Protein AF-0000000082277336 (afdb_homodimer)

Radius of gyration: 28.61 Å; Cα contacts (8 Å, |Δi|>4): 2027; chains: 2; bounding box: 59×91×63 Å

Organism: NCBI:txid303405

pLDDT: mean 93.76, std 9.41, range [44.34, 98.94]

Sequence (794 aa):
MESSSIPPPPMDDPTIADPLSCPPLKWGILGCGRVSHDFCQALKHLPTQKVVACSARSADSAQAFATKHNISNFYGSYDDMLQNEEVEIVYVGNVHSLRRSTGEMCLKANKHVLLEKPFACSVEDAEYLIGLAKERNLFLMEGMWTRFFPAVQKSRDICSEKLLGEIATVYSDFNFCASDSDEYPSSFLYQRKLGGGANLLVGPYPMAAASMYFGGRAPDRIQAVGQVDQEVGVELQVAAVLSYPATGTEKPILGSSGMVYPKLPGTGVAALSYGMLCETPEETVVVGSKGRMKIEGPGHCPTKLNVELKAEGRGQVGKTLKFDYPLPKDTPEIVEAGGFVYPNSAGFCYEAAAVARCIAAGKKEAPQFTLEETKLNLKIIEQVRDQLGVKPIWEEDMESSSIPPPPMDDPTIADPLSCPPLKWGILGCGRVSHDFCQALKHLPTQKVVACSARSADSAQAFATKHNISNFYGSYDDMLQNEEVEIVYVGNVHSLRRSTGEMCLKANKHVLLEKPFACSVEDAEYLIGLAKERNLFLMEGMWTRFFPAVQKSRDICSEKLLGEIATVYSDFNFCASDSDEYPSSFLYQRKLGGGANLLVGPYPMAAASMYFGGRAPDRIQAVGQVDQEVGVELQVAAVLSYPATGTEKPILGSSGMVYPKLPGTGVAALSYGMLCETPEETVVVGSKGRMKIEGPGHCPTKLNVELKAEGRGQVGKTLKFDYPLPKDTPEIVEAGGFVYPNSAGFCYEAAAVARCIAAGKKEAPQFTLEETKLNLKIIEQVRDQLGVKPIWEED

Nearest PDB structures (foldseek):
  2o48-assembly1_X  TM=9.467E-01  e=9.988E-37  Macaca fascicularis
  5yab-assembly1_A  TM=7.991E-01  e=8.596E-25  Paracoccus laeviglucosivorans
  4gqa-assembly2_D  TM=7.932E-01  e=2.314E-23  Klebsiella pneumoniae 342
  4gqa-assembly2_C-3  TM=7.793E-01  e=5.351E-23  Klebsiella pneumoniae 342
  4koa-assembly1_A-2  TM=8.608E-01  e=3.986E-21  Sinorhizobium meliloti 1021

Solvent-accessible surface area (backbone atoms only — not comparable to full-atom values): 39778 Å² total; per-residue (Å²): 104,70,65,48,63,71,58,54,48,36,84,83,46,66,87,41,62,53,52,63,65,42,57,70,45,35,30,23,38,38,29,78,41,69,65,34,49,24,43,55,43,11,38,71,77,29,88,47,48,43,61,55,33,33,14,20,89,34,48,66,59,11,44,54,50,20,62,60,66,70,30,84,35,60,22,43,32,65,68,64,46,55,65,41,80,73,45,49,30,34,41,38,44,57,61,42,59,48,31,52,62,52,51,47,53,40,44,75,55,71,24,25,39,38,31,35,62,48,58,40,86,40,48,68,50,40,51,50,51,56,50,51,26,58,75,67,72,34,34,46,38,60,43,58,45,40,54,44,30,48,36,46,46,48,51,50,49,42,56,74,67,40,64,27,46,53,47,35,39,34,37,22,34,31,31,36,45,45,64,60,79,42,50,53,65,79,29,60,62,41,28,31,64,44,42,24,16,25,60,47,69,38,33,57,56,30,47,50,52,47,28,58,76,57,73,62,51,77,57,82,44,80,36,55,39,58,44,64,40,78,88,50,47,24,41,40,37,38,17,35,27,35,19,31,65,51,77,53,85,55,64,64,42,73,39,96,87,67,42,32,33,85,44,53,50,64,23,31,32,26,33,28,38,28,21,38,57,19,52,52,71,16,35,34,38,42,24,8,58,32,14,32,34,34,38,35,58,50,41,67,52,36,36,34,30,40,35,43,30,48,32,85,54,82,93,31,75,57,49,53,36,38,35,44,42,80,75,79,79,79,48,72,68,33,55,74,57,65,50,61,84,55,83,60,36,59,48,40,29,32,36,51,20,47,50,31,43,29,52,75,71,67,38,48,49,44,79,68,56,36,69,67,50,53,47,50,46,38,47,52,44,51,51,43,37,56,69,65,67,44,71,58,54,87,53,81,133,105,70,65,47,63,68,57,53,46,36,85,82,47,67,86,41,62,53,52,63,67,43,58,70,45,36,30,23,37,37,28,78,41,70,67,35,49,24,44,56,43,11,39,71,79,30,88,45,47,43,62,55,32,32,16,19,89,35,46,66,59,11,44,53,51,20,63,60,67,69,30,83,34,58,22,45,33,65,69,64,48,56,65,40,81,73,44,49,31,33,42,39,42,57,61,41,59,46,32,51,62,52,51,46,53,40,44,75,55,71,26,26,38,39,30,35,62,49,59,39,86,41,50,67,50,42,51,49,53,53,50,51,26,59,75,68,72,33,34,48,37,59,44,58,45,41,53,44,28,48,36,47,46,47,52,51,52,42,56,74,68,40,62,27,47,52,48,35,39,34,38,22,35,33,30,36,46,44,64,60,80,40,51,54,66,79,30,60,61,42,28,31,65,46,42,24,18,23,61,48,68,38,32,57,55,29,49,50,52,47,30,58,76,57,73,61,51,77,55,83,44,78,36,54,39,57,45,66,40,78,88,49,48,24,40,40,38,38,19,34,26,35,19,32,66,50,78,55,85,56,65,62,42,72,38,95,86,66,42,32,33,84,45,55,49,64,24,32,33,26,35,29,38,27,22,37,57,19,53,53,73,17,34,34,39,42,25,7,57,33,15,31,34,34,38,36,59,51,41,67,52,34,36,33,31,41,35,42,29,50,32,86,53,81,93,31,76,57,49,55,36,38,34,45,42,79,75,80,78,80,49,71,68,33,55,74,55,66,51,65,84,56,83,59,36,58,52,40,28,33,35,52,19,48,50,30,42,29,50,75,71,66,38,47,50,44,79,66,58,36,68,67,51,53,46,50,45,39,46,52,44,50,51,42,36,57,69,65,66,44,71,58,54,89,55,80,133

Structure (mmCIF, N/CA/C/O backbone):
data_AF-0000000082277336-model_v1
#
loop_
_entity.id
_entity.type
_entity.pdbx_description
1 polymer 'D-xylose 1-dehydrogenase (NADP(+), D-xylono-1,5-lactone-forming)'
#
loop_
_atom_site.group_PDB
_atom_site.id
_atom_site.type_symbol
_atom_site.label_atom_id
_atom_site.label_alt_id
_atom_site.label_comp_id
_atom_site.label_asym_id
_atom_site.label_entity_id
_atom_site.label_seq_id
_atom_site.pdbx_PDB_ins_code
_atom_site.Cartn_x
_atom_site.Cartn_y
_atom_site.Cartn_z
_atom_site.occupancy
_atom_site.B_iso_or_equiv
_atom_site.auth_seq_id
_atom_site.auth_comp_id
_atom_site.auth_asym_id
_atom_site.auth_atom_id
_atom_site.pdbx_PDB_model_num
ATOM 1 N N . MET A 1 1 ? 8.539 8.305 -24.859 1 44.56 1 MET A N 1
ATOM 2 C CA . MET A 1 1 ? 8.078 7.152 -24.094 1 44.56 1 MET A CA 1
ATOM 3 C C . MET A 1 1 ? 8.43 5.852 -24.812 1 44.56 1 MET A C 1
ATOM 5 O O . MET A 1 1 ? 8.023 5.637 -25.953 1 44.56 1 MET A O 1
ATOM 9 N N . GLU A 1 2 ? 9.562 5.281 -24.641 1 55.94 2 GLU A N 1
ATOM 10 C CA . GLU A 1 2 ? 9.875 4.066 -25.391 1 55.94 2 GLU A CA 1
ATOM 11 C C . GLU A 1 2 ? 8.945 2.924 -25 1 55.94 2 GLU A C 1
ATOM 13 O O . GLU A 1 2 ? 8.789 2.617 -23.812 1 55.94 2 GLU A O 1
ATOM 18 N N . SER A 1 3 ? 7.805 2.789 -25.781 1 64.31 3 SER A N 1
ATOM 19 C CA . SER A 1 3 ? 6.871 1.68 -25.594 1 64.31 3 SER A CA 1
ATOM 20 C C . SER A 1 3 ? 7.32 0.45 -26.375 1 64.31 3 SER A C 1
ATOM 22 O O . SER A 1 3 ? 7.887 0.573 -27.469 1 64.31 3 SER A O 1
ATOM 24 N N . SER A 1 4 ? 7.738 -0.644 -25.641 1 76.25 4 SER A N 1
ATOM 25 C CA . SER A 1 4 ? 7.996 -1.874 -26.375 1 76.25 4 SER A CA 1
ATOM 26 C C . SER A 1 4 ? 6.922 -2.922 -26.094 1 76.25 4 SER A C 1
ATOM 28 O O . SER A 1 4 ? 6.453 -3.051 -24.969 1 76.25 4 SER A O 1
ATOM 30 N N . SER A 1 5 ? 6.426 -3.51 -27.141 1 82.12 5 SER A N 1
ATOM 31 C CA . SER A 1 5 ? 5.5 -4.633 -27.031 1 82.12 5 SER A CA 1
ATOM 32 C C . SER A 1 5 ? 6.203 -5.957 -27.312 1 82.12 5 SER A C 1
ATOM 34 O O . SER A 1 5 ? 5.562 -7.008 -27.359 1 82.12 5 SER A O 1
ATOM 36 N N . ILE A 1 6 ? 7.473 -5.832 -27.453 1 89.75 6 ILE A N 1
ATOM 37 C CA . ILE A 1 6 ? 8.242 -7.055 -27.641 1 89.75 6 ILE A CA 1
ATOM 38 C C . ILE A 1 6 ? 8.656 -7.629 -26.297 1 89.75 6 ILE A C 1
ATOM 40 O O . ILE A 1 6 ? 9.375 -6.973 -25.531 1 89.75 6 ILE A O 1
ATOM 44 N N . PRO A 1 7 ? 8.242 -8.836 -26.031 1 94.94 7 PRO A N 1
ATOM 45 C CA . PRO A 1 7 ? 8.617 -9.43 -24.75 1 94.94 7 PRO A CA 1
ATOM 46 C C . PRO A 1 7 ? 10.125 -9.609 -24.594 1 94.94 7 PRO A C 1
ATOM 48 O O . PRO A 1 7 ? 10.82 -9.883 -25.578 1 94.94 7 PRO A O 1
ATOM 51 N N . PRO A 1 8 ? 10.648 -9.406 -23.406 1 95.5 8 PRO A N 1
ATOM 52 C CA . PRO A 1 8 ? 12.047 -9.75 -23.172 1 95.5 8 PRO A CA 1
ATOM 53 C C . PRO A 1 8 ? 12.305 -11.258 -23.203 1 95.5 8 PRO A C 1
ATOM 55 O O . PRO A 1 8 ? 11.367 -12.047 -23.031 1 95.5 8 PRO A O 1
ATOM 58 N N . PRO A 1 9 ? 13.602 -11.594 -23.469 1 95.56 9 PRO A N 1
ATOM 59 C CA . PRO A 1 9 ? 13.922 -13.016 -23.344 1 95.56 9 PRO A CA 1
ATOM 60 C C . PRO A 1 9 ? 13.617 -13.555 -21.938 1 95.56 9 PRO A C 1
ATOM 62 O O . PRO A 1 9 ? 13.844 -12.859 -20.953 1 95.56 9 PRO A O 1
ATOM 65 N N . PRO A 1 10 ? 13.07 -14.75 -21.891 1 96.62 10 PRO A N 1
ATOM 66 C CA . PRO A 1 10 ? 12.781 -15.297 -20.562 1 96.62 10 PRO A CA 1
ATOM 67 C C . PRO A 1 10 ? 14.047 -15.633 -19.781 1 96.62 10 PRO A C 1
ATOM 69 O O . PRO A 1 10 ? 15.062 -16.016 -20.375 1 96.62 10 PRO A O 1
ATOM 72 N N . MET A 1 11 ? 13.961 -15.594 -18.516 1 96.12 11 MET A N 1
ATOM 73 C CA . MET A 1 11 ? 15.078 -15.805 -17.594 1 96.12 11 MET A CA 1
ATOM 74 C C . MET A 1 11 ? 15.625 -17.219 -17.719 1 96.12 11 MET A C 1
ATOM 76 O O . MET A 1 11 ? 16.828 -17.438 -17.562 1 96.12 11 MET A O 1
ATOM 80 N N . ASP A 1 12 ? 14.789 -18.188 -17.984 1 97.25 12 ASP A N 1
ATOM 81 C CA . ASP A 1 12 ? 15.18 -19.594 -18.016 1 97.25 12 ASP A CA 1
ATOM 82 C C . ASP A 1 12 ? 15.977 -19.922 -19.266 1 97.25 12 ASP A C 1
ATOM 84 O O . ASP A 1 12 ? 16.703 -20.922 -19.312 1 97.25 12 ASP A O 1
ATOM 88 N N . ASP A 1 13 ? 15.812 -19.109 -20.344 1 96.75 13 ASP A N 1
ATOM 89 C CA . ASP A 1 13 ? 16.578 -19.234 -21.578 1 96.75 13 ASP A CA 1
ATOM 90 C C . ASP A 1 13 ? 16.734 -17.891 -22.281 1 96.75 13 ASP A C 1
ATOM 92 O O . ASP A 1 13 ? 16 -17.578 -23.219 1 96.75 13 ASP A O 1
ATOM 96 N N . PRO A 1 14 ? 17.766 -17.219 -21.938 1 94.5 14 PRO A N 1
ATOM 97 C CA . PRO A 1 14 ? 17.938 -15.859 -22.469 1 94.5 14 PRO A CA 1
ATOM 98 C C . PRO A 1 14 ? 18.312 -15.844 -23.953 1 94.5 14 PRO A C 1
ATOM 100 O O . PRO A 1 14 ? 18.359 -14.781 -24.562 1 94.5 14 PRO A O 1
ATOM 103 N N . THR A 1 15 ? 18.5 -16.969 -24.562 1 95.38 15 THR A N 1
ATOM 104 C CA . THR A 1 15 ? 18.938 -17.031 -25.953 1 95.38 15 THR A CA 1
ATOM 105 C C . THR A 1 15 ? 17.734 -16.969 -26.891 1 95.38 15 THR A C 1
ATOM 107 O O . THR A 1 15 ? 17.906 -16.75 -28.094 1 95.38 15 THR A O 1
ATOM 110 N N . ILE A 1 16 ? 16.578 -17.094 -26.391 1 94.44 16 ILE A N 1
ATOM 111 C CA . ILE A 1 16 ? 15.414 -17.078 -27.266 1 94.44 16 ILE A CA 1
ATOM 112 C C . ILE A 1 16 ? 14.75 -15.703 -27.219 1 94.44 16 ILE A C 1
ATOM 114 O O . ILE A 1 16 ? 14.797 -15.023 -26.188 1 94.44 16 ILE A O 1
ATOM 118 N N . ALA A 1 17 ? 14.039 -15.398 -28.266 1 92.69 17 ALA A N 1
ATOM 119 C CA . ALA A 1 17 ? 13.367 -14.102 -28.359 1 92.69 17 ALA A CA 1
ATOM 120 C C . ALA A 1 17 ? 11.914 -14.195 -27.922 1 92.69 17 ALA A C 1
ATOM 122 O O . ALA A 1 17 ? 11.406 -13.305 -27.234 1 92.69 17 ALA A O 1
ATOM 123 N N . ASP A 1 18 ? 11.328 -15.32 -28.297 1 95.19 18 ASP A N 1
ATOM 124 C CA . ASP A 1 18 ? 9.906 -15.523 -28.016 1 95.19 18 ASP A CA 1
ATOM 125 C C . ASP A 1 18 ? 9.719 -16.391 -26.766 1 95.19 18 ASP A C 1
ATOM 127 O O . ASP A 1 18 ? 10.047 -17.578 -26.781 1 95.19 18 ASP A O 1
ATOM 131 N N . PRO A 1 19 ? 9.141 -15.805 -25.75 1 97.12 19 PRO A N 1
ATOM 132 C CA . PRO A 1 19 ? 8.961 -16.578 -24.531 1 97.12 19 PRO A CA 1
ATOM 133 C C . PRO A 1 19 ? 8.008 -17.766 -24.719 1 97.12 19 PRO A C 1
ATOM 135 O O . PRO A 1 19 ? 7.891 -18.609 -23.828 1 97.12 19 PRO A O 1
ATOM 138 N N . LEU A 1 20 ? 7.324 -17.875 -25.812 1 97.56 20 LEU A N 1
ATOM 139 C CA . LEU A 1 20 ? 6.398 -18.969 -26.062 1 97.56 20 LEU A CA 1
ATOM 140 C C . LEU A 1 20 ? 7.086 -20.109 -26.812 1 97.56 20 LEU A C 1
ATOM 142 O O . LEU A 1 20 ? 6.527 -21.203 -26.938 1 97.56 20 LEU A O 1
ATOM 146 N N . SER A 1 21 ? 8.273 -19.828 -27.297 1 97.88 21 SER A N 1
ATOM 147 C CA . SER A 1 21 ? 9.039 -20.891 -27.938 1 97.88 21 SER A CA 1
ATOM 148 C C . SER A 1 21 ? 9.516 -21.922 -26.922 1 97.88 21 SER A C 1
ATOM 150 O O . SER A 1 21 ? 10.242 -21.578 -25.984 1 97.88 21 SER A O 1
ATOM 152 N N . CYS A 1 22 ? 9.102 -23.203 -27.125 1 98.12 22 CYS A N 1
ATOM 153 C CA . CYS A 1 22 ? 9.469 -24.25 -26.156 1 98.12 22 CYS A CA 1
ATOM 154 C C . CYS A 1 22 ? 9.453 -25.625 -26.812 1 98.12 22 CYS A C 1
ATOM 156 O O . CYS A 1 22 ? 8.773 -25.828 -27.812 1 98.12 22 CYS A O 1
ATOM 158 N N . PRO A 1 23 ? 10.211 -26.547 -26.328 1 98.44 23 PRO A N 1
ATOM 159 C CA . PRO A 1 23 ? 10.242 -27.906 -26.859 1 98.44 23 PRO A CA 1
ATOM 160 C C . PRO A 1 23 ? 8.992 -28.719 -26.484 1 98.44 23 PRO A C 1
ATOM 162 O O . PRO A 1 23 ? 8.211 -28.297 -25.641 1 98.44 23 PRO A O 1
ATOM 165 N N . PRO A 1 24 ? 8.797 -29.875 -27.094 1 98.69 24 PRO A N 1
ATOM 166 C CA . PRO A 1 24 ? 7.625 -30.688 -26.797 1 98.69 24 PRO A CA 1
ATOM 167 C C . PRO A 1 24 ? 7.641 -31.25 -25.375 1 98.69 24 PRO A C 1
ATOM 169 O O . PRO A 1 24 ? 8.703 -31.625 -24.859 1 98.69 24 PRO A O 1
ATOM 172 N N . LEU A 1 25 ? 6.547 -31.328 -24.781 1 98.75 25 LEU A N 1
ATOM 173 C CA . LEU A 1 25 ? 6.328 -31.906 -23.469 1 98.75 25 LEU A CA 1
ATOM 174 C C . LEU A 1 25 ? 4.914 -32.469 -23.344 1 98.75 25 LEU A C 1
ATOM 176 O O . LEU A 1 25 ? 3.957 -31.859 -23.812 1 98.75 25 LEU A O 1
ATOM 180 N N . LYS A 1 26 ? 4.75 -33.656 -22.781 1 98.88 26 LYS A N 1
ATOM 181 C CA . LYS A 1 26 ? 3.449 -34.312 -22.625 1 98.88 26 LYS A CA 1
ATOM 182 C C . LYS A 1 26 ? 2.934 -34.188 -21.203 1 98.88 26 LYS A C 1
ATOM 184 O O . LYS A 1 26 ? 3.543 -34.719 -20.266 1 98.88 26 LYS A O 1
ATOM 189 N N . TRP A 1 27 ? 1.756 -33.562 -21.062 1 98.88 27 TRP A N 1
ATOM 190 C CA . TRP A 1 27 ? 1.209 -33.188 -19.766 1 98.88 27 TRP A CA 1
ATOM 191 C C . TRP A 1 27 ? 0.124 -34.156 -19.328 1 98.88 27 TRP A C 1
ATOM 193 O O . TRP A 1 27 ? -0.686 -34.594 -20.141 1 98.88 27 TRP A O 1
ATOM 203 N N . GLY A 1 28 ? 0.102 -34.5 -18.078 1 98.81 28 GLY A N 1
ATOM 204 C CA . GLY A 1 28 ? -1.062 -35 -17.359 1 98.81 28 GLY A CA 1
ATOM 205 C C . GLY A 1 28 ? -1.693 -33.969 -16.438 1 98.81 28 GLY A C 1
ATOM 206 O O . GLY A 1 28 ? -0.992 -33.125 -15.859 1 98.81 28 GLY A O 1
ATOM 207 N N . ILE A 1 29 ? -3.031 -34.062 -16.328 1 98.69 29 ILE A N 1
ATOM 208 C CA . ILE A 1 29 ? -3.758 -33.094 -15.484 1 98.69 29 ILE A CA 1
ATOM 209 C C . ILE A 1 29 ? -4.391 -33.844 -14.312 1 98.69 29 ILE A C 1
ATOM 211 O O . ILE A 1 29 ? -5.188 -34.781 -14.508 1 98.69 29 ILE A O 1
ATOM 215 N N . LEU A 1 30 ? -4.02 -33.469 -13.102 1 97.81 30 LEU A N 1
ATOM 216 C CA . LEU A 1 30 ? -4.695 -33.969 -11.914 1 97.81 30 LEU A CA 1
ATOM 217 C C . LEU A 1 30 ? -5.551 -32.906 -11.266 1 97.81 30 LEU A C 1
ATOM 219 O O . LEU A 1 30 ? -5.031 -31.875 -10.812 1 97.81 30 LEU A O 1
ATOM 223 N N . GLY A 1 31 ? -6.781 -33.156 -11.078 1 95.12 31 GLY A N 1
ATOM 224 C CA . GLY A 1 31 ? -7.746 -32.125 -10.688 1 95.12 31 GLY A CA 1
ATOM 225 C C . GLY A 1 31 ? -8.336 -31.375 -11.867 1 95.12 31 GLY A C 1
ATOM 226 O O . GLY A 1 31 ? -7.707 -30.453 -12.406 1 95.12 31 GLY A O 1
ATOM 227 N N . CYS A 1 32 ? -9.57 -31.703 -12.234 1 95 32 CYS A N 1
ATOM 228 C CA . CYS A 1 32 ? -10.195 -31.172 -13.438 1 95 32 CYS A CA 1
ATOM 229 C C . CYS A 1 32 ? -11.148 -30.047 -13.094 1 95 32 CYS A C 1
ATOM 231 O O . CYS A 1 32 ? -12.305 -30.047 -13.523 1 95 32 CYS A O 1
ATOM 233 N N . GLY A 1 33 ? -10.609 -29.078 -12.328 1 92.75 33 GLY A N 1
ATOM 234 C CA . GLY A 1 33 ? -11.383 -27.906 -11.945 1 92.75 33 GLY A CA 1
ATOM 235 C C . GLY A 1 33 ? -11.156 -26.703 -12.844 1 92.75 33 GLY A C 1
ATOM 236 O O . GLY A 1 33 ? -10.633 -26.844 -13.945 1 92.75 33 GLY A O 1
ATOM 237 N N . ARG A 1 34 ? -11.555 -25.578 -12.422 1 93.31 34 ARG A N 1
ATOM 238 C CA . ARG A 1 34 ? -11.562 -24.344 -13.195 1 93.31 34 ARG A CA 1
ATOM 239 C C . ARG A 1 34 ? -10.148 -23.938 -13.602 1 93.31 34 ARG A C 1
ATOM 241 O O . ARG A 1 34 ? -9.922 -23.547 -14.75 1 93.31 34 ARG A O 1
ATOM 248 N N . VAL A 1 35 ? -9.25 -24.047 -12.664 1 96.25 35 VAL A N 1
ATOM 249 C CA . VAL A 1 35 ? -7.895 -23.609 -12.969 1 96.25 35 VAL A CA 1
ATOM 250 C C . VAL A 1 35 ? -7.25 -24.562 -13.977 1 96.25 35 VAL A C 1
ATOM 252 O O . VAL A 1 35 ? -6.5 -24.125 -14.852 1 96.25 35 VAL A O 1
ATOM 255 N N . SER A 1 36 ? -7.488 -25.812 -13.867 1 98 36 SER A N 1
ATOM 256 C CA . SER A 1 36 ? -6.984 -26.797 -14.812 1 98 36 SER A CA 1
ATOM 257 C C . SER A 1 36 ? -7.566 -26.578 -16.203 1 98 36 SER A C 1
ATOM 259 O O . SER A 1 36 ? -6.883 -26.781 -17.203 1 98 36 SER A O 1
ATOM 261 N N . HIS A 1 37 ? -8.836 -26.234 -16.234 1 98 37 HIS A N 1
ATOM 262 C CA . HIS A 1 37 ? -9.453 -25.844 -17.5 1 98 37 HIS A CA 1
ATOM 263 C C . HIS A 1 37 ? -8.68 -24.703 -18.172 1 98 37 HIS A C 1
ATOM 265 O O . HIS A 1 37 ? -8.305 -24.812 -19.328 1 98 37 HIS A O 1
ATOM 271 N N . ASP A 1 38 ? -8.445 -23.703 -17.391 1 98.38 38 ASP A N 1
ATOM 272 C CA . ASP A 1 38 ? -7.742 -22.531 -17.922 1 98.38 38 ASP A CA 1
ATOM 273 C C . ASP A 1 38 ? -6.328 -22.906 -18.375 1 98.38 38 ASP A C 1
ATOM 275 O O . ASP A 1 38 ? -5.848 -22.406 -19.391 1 98.38 38 ASP A O 1
ATOM 279 N N . PHE A 1 39 ? -5.676 -23.75 -17.594 1 98.62 39 PHE A N 1
ATOM 280 C CA . PHE A 1 39 ? -4.332 -24.188 -17.953 1 98.62 39 PHE A CA 1
ATOM 281 C C . PHE A 1 39 ? -4.34 -24.938 -19.281 1 98.62 39 PHE A C 1
ATOM 283 O O . PHE A 1 39 ? -3.518 -24.656 -20.156 1 98.62 39 PHE A O 1
ATOM 290 N N . CYS A 1 40 ? -5.266 -25.812 -19.453 1 98.5 40 CYS A N 1
ATOM 291 C CA . CYS A 1 40 ? -5.391 -26.562 -20.703 1 98.5 40 CYS A CA 1
ATOM 292 C C . CYS A 1 40 ? -5.664 -25.625 -21.875 1 98.5 40 CYS A C 1
ATOM 294 O O . CYS A 1 40 ? -5.109 -25.812 -22.953 1 98.5 40 CYS A O 1
ATOM 296 N N . GLN A 1 41 ? -6.531 -24.656 -21.641 1 98.44 41 GLN A N 1
ATOM 297 C CA . GLN A 1 41 ? -6.816 -23.688 -22.672 1 98.44 41 GLN A CA 1
ATOM 298 C C . GLN A 1 41 ? -5.555 -22.922 -23.078 1 98.44 41 GLN A C 1
ATOM 300 O O . GLN A 1 41 ? -5.289 -22.719 -24.266 1 98.44 41 GLN A O 1
ATOM 305 N N . ALA A 1 42 ? -4.789 -22.562 -22.109 1 98.69 42 ALA A N 1
ATOM 306 C CA . ALA A 1 42 ? -3.574 -21.797 -22.359 1 98.69 42 ALA A CA 1
ATOM 307 C C . ALA A 1 42 ? -2.561 -22.625 -23.156 1 98.69 42 ALA A C 1
ATOM 309 O O . ALA A 1 42 ? -1.811 -22.078 -23.969 1 98.69 42 ALA A O 1
ATOM 310 N N . LEU A 1 43 ? -2.504 -23.906 -22.953 1 98.38 43 LEU A N 1
ATOM 311 C CA . LEU A 1 43 ? -1.575 -24.781 -23.641 1 98.38 43 LEU A CA 1
ATOM 312 C C . LEU A 1 43 ? -1.858 -24.797 -25.141 1 98.38 43 LEU A C 1
ATOM 314 O O . LEU A 1 43 ? -0.964 -25.062 -25.953 1 98.38 43 LEU A O 1
ATOM 318 N N . LYS A 1 44 ? -3.055 -24.438 -25.516 1 97.94 44 LYS A N 1
ATOM 319 C CA . LYS A 1 44 ? -3.439 -24.438 -26.922 1 97.94 44 LYS A CA 1
ATOM 320 C C . LYS A 1 44 ? -2.74 -23.312 -27.672 1 97.94 44 LYS A C 1
ATOM 322 O O . LYS A 1 44 ? -2.732 -23.297 -28.906 1 97.94 44 LYS A O 1
ATOM 327 N N . HIS A 1 45 ? -2.154 -22.422 -26.953 1 98 45 HIS A N 1
ATOM 328 C CA . HIS A 1 45 ? -1.319 -21.406 -27.578 1 98 45 HIS A CA 1
ATOM 329 C C . HIS A 1 45 ? 0.075 -21.938 -27.875 1 98 45 HIS A C 1
ATOM 331 O O . HIS A 1 45 ? 0.872 -21.266 -28.547 1 98 45 HIS A O 1
ATOM 337 N N . LEU A 1 46 ? 0.42 -23.156 -27.391 1 98.12 46 LEU A N 1
ATOM 338 C CA . LEU A 1 46 ? 1.728 -23.781 -27.547 1 98.12 46 LEU A CA 1
ATOM 339 C C . LEU A 1 46 ? 1.625 -25.047 -28.391 1 98.12 46 LEU A C 1
ATOM 341 O O . LEU A 1 46 ? 1.449 -26.141 -27.859 1 98.12 46 LEU A O 1
ATOM 345 N N . PRO A 1 47 ? 1.963 -24.953 -29.609 1 96 47 PRO A N 1
ATOM 346 C CA . PRO A 1 47 ? 1.761 -26.094 -30.5 1 96 47 PRO A CA 1
ATOM 347 C C . PRO A 1 47 ? 2.621 -27.297 -30.141 1 96 47 PRO A C 1
ATOM 349 O O . PRO A 1 47 ? 2.309 -28.438 -30.516 1 96 47 PRO A O 1
ATOM 352 N N . THR A 1 48 ? 3.684 -27.078 -29.391 1 98 48 THR A N 1
ATOM 353 C CA . THR A 1 48 ? 4.598 -28.156 -29.062 1 98 48 THR A CA 1
ATOM 354 C C . THR A 1 48 ? 4.113 -28.906 -27.828 1 98 48 THR A C 1
ATOM 356 O O . THR A 1 48 ? 4.652 -29.953 -27.484 1 98 48 THR A O 1
ATOM 359 N N . GLN A 1 49 ? 3.123 -28.391 -27.125 1 98.31 49 GLN A N 1
ATOM 360 C CA . GLN A 1 49 ? 2.65 -29 -25.875 1 98.31 49 GLN A CA 1
ATOM 361 C C . GLN A 1 49 ? 1.398 -29.828 -26.109 1 98.31 49 GLN A C 1
ATOM 363 O O . GLN A 1 49 ? 0.541 -29.469 -26.922 1 98.31 49 GLN A O 1
ATOM 368 N N . LYS A 1 50 ? 1.285 -30.922 -25.359 1 98 50 LYS A N 1
ATOM 369 C CA . LYS A 1 50 ? 0.122 -31.797 -25.516 1 98 50 LYS A CA 1
ATOM 370 C C . LYS A 1 50 ? -0.334 -32.344 -24.172 1 98 50 LYS A C 1
ATOM 372 O O . LYS A 1 50 ? 0.482 -32.812 -23.375 1 98 50 LYS A O 1
ATOM 377 N N . VAL A 1 51 ? -1.642 -32.25 -23.953 1 98.62 51 VAL A N 1
ATOM 378 C CA . VAL A 1 51 ? -2.229 -32.938 -22.812 1 98.62 51 VAL A CA 1
ATOM 379 C C . VAL A 1 51 ? -2.623 -34.375 -23.234 1 98.62 51 VAL A C 1
ATOM 381 O O . VAL A 1 51 ? -3.461 -34.531 -24.109 1 98.62 51 VAL A O 1
ATOM 384 N N . VAL A 1 52 ? -2.078 -35.375 -22.531 1 98.5 52 VAL A N 1
ATOM 385 C CA . VAL A 1 52 ? -2.275 -36.75 -23.016 1 98.5 52 VAL A CA 1
ATOM 386 C C . VAL A 1 52 ? -3.172 -37.5 -22.062 1 98.5 52 VAL A C 1
ATOM 388 O O . VAL A 1 52 ? -3.684 -38.594 -22.406 1 98.5 52 VAL A O 1
ATOM 391 N N . ALA A 1 53 ? -3.363 -36.906 -20.859 1 98.62 53 ALA A N 1
ATOM 392 C CA . ALA A 1 53 ? -4.184 -37.594 -19.859 1 98.62 53 ALA A CA 1
ATOM 393 C C . ALA A 1 53 ? -4.734 -36.625 -18.828 1 98.62 53 ALA A C 1
ATOM 395 O O . ALA A 1 53 ? -4.125 -35.594 -18.562 1 98.62 53 ALA A O 1
ATOM 396 N N . CYS A 1 54 ? -5.91 -37 -18.281 1 98.56 54 CYS A N 1
ATOM 397 C CA . CYS A 1 54 ? -6.465 -36.25 -17.141 1 98.56 54 CYS A CA 1
ATOM 398 C C . CYS A 1 54 ? -7.156 -37.188 -16.172 1 98.56 54 CYS A C 1
ATOM 400 O O . CYS A 1 54 ? -7.547 -38.281 -16.531 1 98.56 54 CYS A O 1
ATOM 402 N N . SER A 1 55 ? -7.16 -36.75 -14.922 1 97.81 55 SER A N 1
ATOM 403 C CA . SER A 1 55 ? -7.812 -37.531 -13.875 1 97.81 55 SER A CA 1
ATOM 404 C C . SER A 1 55 ? -8.562 -36.625 -12.898 1 97.81 55 SER A C 1
ATOM 406 O O . SER A 1 55 ? -8.117 -35.5 -12.625 1 97.81 55 SER A O 1
ATOM 408 N N . ALA A 1 56 ? -9.664 -37.062 -12.508 1 94 56 ALA A N 1
ATOM 409 C CA . ALA A 1 56 ? -10.484 -36.406 -11.492 1 94 56 ALA A CA 1
ATOM 410 C C . ALA A 1 56 ? -10.961 -37.406 -10.438 1 94 56 ALA A C 1
ATOM 412 O O . ALA A 1 56 ? -10.602 -38.562 -10.484 1 94 56 ALA A O 1
ATOM 413 N N . ARG A 1 57 ? -11.727 -36.906 -9.43 1 85.12 57 ARG A N 1
ATOM 414 C CA . ARG A 1 57 ? -12.227 -37.719 -8.336 1 85.12 57 ARG A CA 1
ATOM 415 C C . ARG A 1 57 ? -13.219 -38.75 -8.844 1 85.12 57 ARG A C 1
ATOM 417 O O . ARG A 1 57 ? -13.375 -39.844 -8.242 1 85.12 57 ARG A O 1
ATOM 424 N N . SER A 1 58 ? -13.812 -38.312 -9.992 1 90.75 58 SER A N 1
ATOM 425 C CA . SER A 1 58 ? -14.758 -39.25 -10.586 1 90.75 58 SER A CA 1
ATOM 426 C C . SER A 1 58 ? -14.477 -39.438 -12.07 1 90.75 58 SER A C 1
ATOM 428 O O . SER A 1 58 ? -14.031 -38.531 -12.75 1 90.75 58 SER A O 1
ATOM 430 N N . ALA A 1 59 ? -14.898 -40.594 -12.477 1 93.31 59 ALA A N 1
ATOM 431 C CA . ALA A 1 59 ? -14.711 -40.938 -13.891 1 93.31 59 ALA A CA 1
ATOM 432 C C . ALA A 1 59 ? -15.555 -40.031 -14.773 1 93.31 59 ALA A C 1
ATOM 434 O O . ALA A 1 59 ? -15.117 -39.625 -15.859 1 93.31 59 ALA A O 1
ATOM 435 N N . ASP A 1 60 ? -16.656 -39.719 -14.281 1 95.5 60 ASP A N 1
ATOM 436 C CA . ASP A 1 60 ? -17.562 -38.875 -15.055 1 95.5 60 ASP A CA 1
ATOM 437 C C . ASP A 1 60 ? -16.969 -37.5 -15.242 1 95.5 60 ASP A C 1
ATOM 439 O O . ASP A 1 60 ? -17 -36.938 -16.344 1 95.5 60 ASP A O 1
ATOM 443 N N . SER A 1 61 ? -16.484 -37 -14.18 1 94.75 61 SER A N 1
ATOM 444 C CA . SER A 1 61 ? -15.867 -35.656 -14.25 1 94.75 61 SER A CA 1
ATOM 445 C C . SER A 1 61 ? -14.633 -35.688 -15.148 1 94.75 61 SER A C 1
ATOM 447 O O . SER A 1 61 ? -14.406 -34.719 -15.914 1 94.75 61 SER A O 1
ATOM 449 N N . ALA A 1 62 ? -13.867 -36.75 -15.07 1 97 62 ALA A N 1
ATOM 450 C CA . ALA A 1 62 ? -12.672 -36.875 -15.898 1 97 62 ALA A CA 1
ATOM 451 C C . ALA A 1 62 ? -13.039 -36.969 -17.375 1 97 62 ALA A C 1
ATOM 453 O O . ALA A 1 62 ? -12.398 -36.344 -18.234 1 97 62 ALA A O 1
ATOM 454 N N . GLN A 1 63 ? -14.062 -37.688 -17.609 1 97.5 63 GLN A N 1
ATOM 455 C CA . GLN A 1 63 ? -14.508 -37.875 -18.984 1 97.5 63 GLN A CA 1
ATOM 456 C C . GLN A 1 63 ? -15.023 -36.562 -19.578 1 97.5 63 GLN A C 1
ATOM 458 O O . GLN A 1 63 ? -14.727 -36.25 -20.719 1 97.5 63 GLN A O 1
ATOM 463 N N . ALA A 1 64 ? -15.797 -35.906 -18.828 1 97.25 64 ALA A N 1
ATOM 464 C CA . ALA A 1 64 ? -16.328 -34.625 -19.281 1 97.25 64 ALA A CA 1
ATOM 465 C C . ALA A 1 64 ? -15.195 -33.656 -19.609 1 97.25 64 ALA A C 1
ATOM 467 O O . ALA A 1 64 ? -15.25 -32.938 -20.609 1 97.25 64 ALA A O 1
ATOM 468 N N . PHE A 1 65 ? -14.258 -33.656 -18.734 1 97.5 65 PHE A N 1
ATOM 469 C CA . PHE A 1 65 ? -13.109 -32.781 -18.922 1 97.5 65 PHE A CA 1
ATOM 470 C C . PHE A 1 65 ? -12.32 -33.188 -20.156 1 97.5 65 PHE A C 1
ATOM 472 O O . PHE A 1 65 ? -11.914 -32.344 -20.953 1 97.5 65 PHE A O 1
ATOM 479 N N . ALA A 1 66 ? -12.102 -34.469 -20.359 1 98.19 66 ALA A N 1
ATOM 480 C CA . ALA A 1 66 ? -11.367 -35 -21.5 1 98.19 66 ALA A CA 1
ATOM 481 C C . ALA A 1 66 ? -12.07 -34.625 -22.812 1 98.19 66 ALA A C 1
ATOM 483 O O . ALA A 1 66 ? -11.414 -34.281 -23.797 1 98.19 66 ALA A O 1
ATOM 484 N N . THR A 1 67 ? -13.32 -34.75 -22.781 1 97.38 67 THR A N 1
ATOM 485 C CA . THR A 1 67 ? -14.109 -34.406 -23.969 1 97.38 67 THR A CA 1
ATOM 486 C C . THR A 1 67 ? -13.992 -32.938 -24.312 1 97.38 67 THR A C 1
ATOM 488 O O . THR A 1 67 ? -13.766 -32.594 -25.469 1 97.38 67 THR A O 1
ATOM 491 N N . LYS A 1 68 ? -14.094 -32.156 -23.297 1 96.56 68 LYS A N 1
ATOM 492 C CA . LYS A 1 68 ? -14.039 -30.719 -23.469 1 96.56 68 LYS A CA 1
ATOM 493 C C . LYS A 1 68 ? -12.711 -30.281 -24.078 1 96.56 68 LYS A C 1
ATOM 495 O O . LYS A 1 68 ? -12.656 -29.359 -24.891 1 96.56 68 LYS A O 1
ATOM 500 N N . HIS A 1 69 ? -11.633 -30.984 -23.75 1 97.31 69 HIS A N 1
ATOM 501 C CA . HIS A 1 69 ? -10.297 -30.531 -24.125 1 97.31 69 HIS A CA 1
ATOM 502 C C . HIS A 1 69 ? -9.664 -31.484 -25.125 1 97.31 69 HIS A C 1
ATOM 504 O O . HIS A 1 69 ? -8.477 -31.359 -25.438 1 97.31 69 HIS A O 1
ATOM 510 N N . ASN A 1 70 ? -10.375 -32.438 -25.594 1 95.88 70 ASN A N 1
ATOM 511 C CA . ASN A 1 70 ? -9.906 -33.406 -26.562 1 95.88 70 ASN A CA 1
ATOM 512 C C . ASN A 1 70 ? -8.672 -34.156 -26.062 1 95.88 70 ASN A C 1
ATOM 514 O O . ASN A 1 70 ? -7.645 -34.188 -26.75 1 95.88 70 ASN A O 1
ATOM 518 N N . ILE A 1 71 ? -8.805 -34.656 -24.844 1 97.5 71 ILE A N 1
ATOM 519 C CA . ILE A 1 71 ? -7.746 -35.469 -24.234 1 97.5 71 ILE A CA 1
ATOM 520 C C . ILE A 1 71 ? -8.016 -36.938 -24.469 1 97.5 71 ILE A C 1
ATOM 522 O O . ILE A 1 71 ? -9.117 -37.438 -24.203 1 97.5 71 ILE A O 1
ATOM 526 N N . SER A 1 72 ? -7.059 -37.656 -24.859 1 95.88 72 SER A N 1
ATOM 527 C CA . SER A 1 72 ? -7.23 -39.031 -25.344 1 95.88 72 SER A CA 1
ATOM 528 C C . SER A 1 72 ? -7.516 -40 -24.188 1 95.88 72 SER A C 1
ATOM 530 O O . SER A 1 72 ? -8.242 -40.969 -24.359 1 95.88 72 SER A O 1
ATOM 532 N N . ASN A 1 73 ? -6.844 -39.75 -23.031 1 97.5 73 ASN A N 1
ATOM 533 C CA . ASN A 1 73 ? -6.973 -40.656 -21.906 1 97.5 73 ASN A CA 1
ATOM 534 C C . ASN A 1 73 ? -7.543 -39.969 -20.672 1 97.5 73 ASN A C 1
ATOM 536 O O . ASN A 1 73 ? -7.125 -38.875 -20.328 1 97.5 73 ASN A O 1
ATOM 540 N N . PHE A 1 74 ? -8.555 -40.594 -20.062 1 97.88 74 PHE A N 1
ATOM 541 C CA . PHE A 1 74 ? -9.102 -40.094 -18.812 1 97.88 74 PHE A CA 1
ATOM 542 C C . PHE A 1 74 ? -9.234 -41.188 -17.781 1 97.88 74 PHE A C 1
ATOM 544 O O . PHE A 1 74 ? -9.414 -42.375 -18.141 1 97.88 74 PHE A O 1
ATOM 551 N N . TYR A 1 75 ? -9.086 -40.812 -16.531 1 97.25 75 TYR A N 1
ATOM 552 C CA . TYR A 1 75 ? -9.07 -41.812 -15.453 1 97.25 75 TYR A CA 1
ATOM 553 C C . TYR A 1 75 ? -9.891 -41.312 -14.266 1 97.25 75 TYR A C 1
ATOM 555 O O . TYR A 1 75 ? -9.867 -40.125 -13.945 1 97.25 75 TYR A O 1
ATOM 563 N N . GLY A 1 76 ? -10.523 -42.188 -13.57 1 94.12 76 GLY A N 1
ATOM 564 C CA . GLY A 1 76 ? -11.242 -41.875 -12.344 1 94.12 76 GLY A CA 1
ATOM 565 C C . GLY A 1 76 ? -10.391 -42.031 -11.102 1 94.12 76 GLY A C 1
ATOM 566 O O . GLY A 1 76 ? -10.906 -42 -9.984 1 94.12 76 GLY A O 1
ATOM 567 N N . SER A 1 77 ? -9.148 -42.281 -11.414 1 93.75 77 SER A N 1
ATOM 568 C CA . SER A 1 77 ? -8.18 -42.469 -10.336 1 93.75 77 SER A CA 1
ATOM 569 C C . SER A 1 77 ? -6.848 -41.812 -10.68 1 93.75 77 SER A C 1
ATOM 571 O O . SER A 1 77 ? -6.328 -42 -11.781 1 93.75 77 SER A O 1
ATOM 573 N N . TYR A 1 78 ? -6.305 -41.062 -9.625 1 95.31 78 TYR A N 1
ATOM 574 C CA . TYR A 1 78 ? -5.008 -40.438 -9.828 1 95.31 78 TYR A CA 1
ATOM 575 C C . TYR A 1 78 ? -3.924 -41.469 -10.078 1 95.31 78 TYR A C 1
ATOM 577 O O . TYR A 1 78 ? -3.096 -41.312 -10.977 1 95.31 78 TYR A O 1
ATOM 585 N N . ASP A 1 79 ? -4.016 -42.562 -9.398 1 95.44 79 ASP A N 1
ATOM 586 C CA . ASP A 1 79 ? -3.021 -43.625 -9.516 1 95.44 79 ASP A CA 1
ATOM 587 C C . ASP A 1 79 ? -3.008 -44.219 -10.922 1 95.44 79 ASP A C 1
ATOM 589 O O . ASP A 1 79 ? -1.942 -44.5 -11.477 1 95.44 79 ASP A O 1
ATOM 593 N N . ASP A 1 80 ? -4.18 -44.375 -11.43 1 96.88 80 ASP A N 1
ATOM 594 C CA . ASP A 1 80 ? -4.273 -44.969 -12.758 1 96.88 80 ASP A CA 1
ATOM 595 C C . ASP A 1 80 ? -3.643 -44.062 -13.812 1 96.88 80 ASP A C 1
ATOM 597 O O . ASP A 1 80 ? -2.941 -44.531 -14.711 1 96.88 80 ASP A O 1
ATOM 601 N N . MET A 1 81 ? -3.877 -42.844 -13.719 1 97.44 81 MET A N 1
ATOM 602 C CA . MET A 1 81 ? -3.301 -41.906 -14.68 1 97.44 81 MET A CA 1
ATOM 603 C C . MET A 1 81 ? -1.777 -41.906 -14.594 1 97.44 81 MET A C 1
ATOM 605 O O . MET A 1 81 ? -1.093 -41.812 -15.609 1 97.44 81 MET A O 1
ATOM 609 N N . LEU A 1 82 ? -1.252 -42.031 -13.367 1 98.06 82 LEU A N 1
ATOM 610 C CA . LEU A 1 82 ? 0.181 -41.938 -13.125 1 98.06 82 LEU A CA 1
ATOM 611 C C . LEU A 1 82 ? 0.928 -43.125 -13.656 1 98.06 82 LEU A C 1
ATOM 613 O O . LEU A 1 82 ? 2.154 -43.125 -13.781 1 98.06 82 LEU A O 1
ATOM 617 N N . GLN A 1 83 ? 0.174 -44.156 -14.055 1 97.62 83 GLN A N 1
ATOM 618 C CA . GLN A 1 83 ? 0.775 -45.312 -14.68 1 97.62 83 GLN A CA 1
ATOM 619 C C . GLN A 1 83 ? 0.967 -45.094 -16.172 1 97.62 83 GLN A C 1
ATOM 621 O O . GLN A 1 83 ? 1.667 -45.875 -16.828 1 97.62 83 GLN A O 1
ATOM 626 N N . ASN A 1 84 ? 0.344 -44.125 -16.672 1 97.69 84 ASN A N 1
ATOM 627 C CA . ASN A 1 84 ? 0.505 -43.812 -18.078 1 97.69 84 ASN A CA 1
ATOM 628 C C . ASN A 1 84 ? 1.922 -43.344 -18.391 1 97.69 84 ASN A C 1
ATOM 630 O O . ASN A 1 84 ? 2.307 -42.219 -18.016 1 97.69 84 ASN A O 1
ATOM 634 N N . GLU A 1 85 ? 2.633 -44.031 -19.172 1 97.44 85 GLU A N 1
ATOM 635 C CA . GLU A 1 85 ? 4.043 -43.781 -19.453 1 97.44 85 GLU A CA 1
ATOM 636 C C . GLU A 1 85 ? 4.223 -42.562 -20.391 1 97.44 85 GLU A C 1
ATOM 638 O O . GLU A 1 85 ? 5.316 -42.031 -20.5 1 97.44 85 GLU A O 1
ATOM 643 N N . GLU A 1 86 ? 3.186 -42.188 -21.031 1 97.75 86 GLU A N 1
ATOM 644 C CA . GLU A 1 86 ? 3.273 -41.031 -21.938 1 97.75 86 GLU A CA 1
ATOM 645 C C . GLU A 1 86 ? 3.355 -39.719 -21.156 1 97.75 86 GLU A C 1
ATOM 647 O O . GLU A 1 86 ? 3.869 -38.75 -21.672 1 97.75 86 GLU A O 1
ATOM 652 N N . VAL A 1 87 ? 2.857 -39.781 -19.938 1 98.62 87 VAL A N 1
ATOM 653 C CA . VAL A 1 87 ? 2.842 -38.562 -19.141 1 98.62 87 VAL A CA 1
ATOM 654 C C . VAL A 1 87 ? 4.246 -38.25 -18.625 1 98.62 87 VAL A C 1
ATOM 656 O O . VAL A 1 87 ? 4.844 -39.062 -17.906 1 98.62 87 VAL A O 1
ATOM 659 N N . GLU A 1 88 ? 4.766 -37.094 -18.953 1 98.75 88 GLU A N 1
ATOM 660 C CA . GLU A 1 88 ? 6.102 -36.688 -18.516 1 98.75 88 GLU A CA 1
ATOM 661 C C . GLU A 1 88 ? 6.027 -35.75 -17.312 1 98.75 88 GLU A C 1
ATOM 663 O O . GLU A 1 88 ? 6.887 -35.812 -16.422 1 98.75 88 GLU A O 1
ATOM 668 N N . ILE A 1 89 ? 5.027 -34.906 -17.297 1 98.88 89 ILE A N 1
ATOM 669 C CA . ILE A 1 89 ? 4.828 -33.969 -16.219 1 98.88 89 ILE A CA 1
ATOM 670 C C . ILE A 1 89 ? 3.346 -33.906 -15.852 1 98.88 89 ILE A C 1
ATOM 672 O O . ILE A 1 89 ? 2.48 -34.094 -16.703 1 98.88 89 ILE A O 1
ATOM 676 N N . VAL A 1 90 ? 3.125 -33.594 -14.594 1 98.88 90 VAL A N 1
ATOM 677 C CA . VAL A 1 90 ? 1.748 -33.469 -14.133 1 98.88 90 VAL A CA 1
ATOM 678 C C . VAL A 1 90 ? 1.492 -32.062 -13.617 1 98.88 90 VAL A C 1
ATOM 680 O O . VAL A 1 90 ? 2.27 -31.531 -12.82 1 98.88 90 VAL A O 1
ATOM 683 N N . TYR A 1 91 ? 0.469 -31.406 -14.125 1 98.75 91 TYR A N 1
ATOM 684 C CA . TYR A 1 91 ? -0.105 -30.219 -13.516 1 98.75 91 TYR A CA 1
ATOM 685 C C . TYR A 1 91 ? -1.126 -30.578 -12.445 1 98.75 91 TYR A C 1
ATOM 687 O O . TYR A 1 91 ? -2.105 -31.281 -12.727 1 98.75 91 TYR A O 1
ATOM 695 N N . VAL A 1 92 ? -0.898 -30.094 -11.273 1 98.12 92 VAL A N 1
ATOM 696 C CA . VAL A 1 92 ? -1.776 -30.391 -10.148 1 98.12 92 VAL A CA 1
ATOM 697 C C . VAL A 1 92 ? -2.582 -29.156 -9.766 1 98.12 92 VAL A C 1
ATOM 699 O O . VAL A 1 92 ? -2.033 -28.203 -9.227 1 98.12 92 VAL A O 1
ATOM 702 N N . GLY A 1 93 ? -3.916 -29.188 -9.984 1 95.31 93 GLY A N 1
ATOM 703 C CA . GLY A 1 93 ? -4.793 -28.062 -9.688 1 95.31 93 GLY A CA 1
ATOM 704 C C . GLY A 1 93 ? -5.914 -28.422 -8.727 1 95.31 93 GLY A C 1
ATOM 705 O O . GLY A 1 93 ? -7.035 -27.922 -8.867 1 95.31 93 GLY A O 1
ATOM 706 N N . ASN A 1 94 ? -5.68 -29.406 -7.793 1 91.19 94 ASN A N 1
ATOM 707 C CA . ASN A 1 94 ? -6.707 -29.797 -6.836 1 91.19 94 ASN A CA 1
ATOM 708 C C . ASN A 1 94 ? -6.688 -28.906 -5.594 1 91.19 94 ASN A C 1
ATOM 710 O O . ASN A 1 94 ? -5.98 -27.906 -5.559 1 91.19 94 ASN A O 1
ATOM 714 N N . VAL A 1 95 ? -7.516 -29.188 -4.641 1 91.44 95 VAL A N 1
ATOM 715 C CA . VAL A 1 95 ? -7.695 -28.359 -3.455 1 91.44 95 VAL A CA 1
ATOM 716 C C . VAL A 1 95 ? -6.395 -28.312 -2.656 1 91.44 95 VAL A C 1
ATOM 718 O O . VAL A 1 95 ? -5.602 -29.25 -2.689 1 91.44 95 VAL A O 1
ATOM 721 N N . HIS A 1 96 ? -6.168 -27.281 -1.846 1 95 96 HIS A N 1
ATOM 722 C CA . HIS A 1 96 ? -4.895 -26.938 -1.219 1 95 96 HIS A CA 1
ATOM 723 C C . HIS A 1 96 ? -4.457 -28.031 -0.245 1 95 96 HIS A C 1
ATOM 725 O O . HIS A 1 96 ? -3.287 -28.422 -0.227 1 95 96 HIS A O 1
ATOM 731 N N . SER A 1 97 ? -5.391 -28.531 0.443 1 94.62 97 SER A N 1
ATOM 732 C CA . SER A 1 97 ? -5.062 -29.484 1.502 1 94.62 97 SER A CA 1
ATOM 733 C C . SER A 1 97 ? -4.566 -30.812 0.926 1 94.62 97 SER A C 1
ATOM 735 O O . SER A 1 97 ? -3.967 -31.609 1.639 1 94.62 97 SER A O 1
ATOM 737 N N . LEU A 1 98 ? -4.773 -31.031 -0.314 1 93.88 98 LEU A N 1
ATOM 738 C CA . LEU A 1 98 ? -4.41 -32.312 -0.924 1 93.88 98 LEU A CA 1
ATOM 739 C C . LEU A 1 98 ? -3.088 -32.188 -1.676 1 93.88 98 LEU A C 1
ATOM 741 O O . LEU A 1 98 ? -2.578 -33.188 -2.197 1 93.88 98 LEU A O 1
ATOM 745 N N . ARG A 1 99 ? -2.459 -31.047 -1.666 1 95.31 99 ARG A N 1
ATOM 746 C CA . ARG A 1 99 ? -1.28 -30.797 -2.486 1 95.31 99 ARG A CA 1
ATOM 747 C C . ARG A 1 99 ? -0.123 -31.703 -2.082 1 95.31 99 ARG A C 1
ATOM 749 O O . ARG A 1 99 ? 0.574 -32.25 -2.941 1 95.31 99 ARG A O 1
ATOM 756 N N . ARG A 1 100 ? 0.014 -31.859 -0.835 1 96 100 ARG A N 1
ATOM 757 C CA . ARG A 1 100 ? 1.126 -32.688 -0.362 1 96 100 ARG A CA 1
ATOM 758 C C . ARG A 1 100 ? 0.981 -34.125 -0.826 1 96 100 ARG A C 1
ATOM 760 O O . ARG A 1 100 ? 1.914 -34.688 -1.391 1 96 100 ARG A O 1
ATOM 767 N N . SER A 1 101 ? -0.173 -34.688 -0.59 1 97.12 101 SER A N 1
ATOM 768 C CA . SER A 1 101 ? -0.394 -36.094 -0.949 1 97.12 101 SER A CA 1
ATOM 769 C C . SER A 1 101 ? -0.351 -36.281 -2.461 1 97.12 101 SER A C 1
ATOM 771 O O . SER A 1 101 ? 0.247 -37.25 -2.951 1 97.12 101 SER A O 1
ATOM 773 N N . THR A 1 102 ? -0.937 -35.406 -3.172 1 97.56 102 THR A N 1
ATOM 774 C CA . THR A 1 102 ? -0.96 -35.5 -4.625 1 97.56 102 THR A CA 1
ATOM 775 C C . THR A 1 102 ? 0.441 -35.312 -5.203 1 97.56 102 THR A C 1
ATOM 777 O O . THR A 1 102 ? 0.846 -36.062 -6.105 1 97.56 102 THR A O 1
ATOM 780 N N . GLY A 1 103 ? 1.152 -34.312 -4.707 1 98.38 103 GLY A N 1
ATOM 781 C CA . GLY A 1 103 ? 2.529 -34.125 -5.137 1 98.38 103 GLY A CA 1
ATOM 782 C C . GLY A 1 103 ? 3.404 -35.344 -4.895 1 98.38 103 GLY A C 1
ATOM 783 O O . GLY A 1 103 ? 4.191 -35.719 -5.758 1 98.38 103 GLY A O 1
ATOM 784 N N . GLU A 1 104 ? 3.219 -35.906 -3.77 1 98.56 104 GLU A N 1
ATOM 785 C CA . GLU A 1 104 ? 3.975 -37.094 -3.424 1 98.56 104 GLU A CA 1
ATOM 786 C C . GLU A 1 104 ? 3.686 -38.25 -4.406 1 98.56 104 GLU A C 1
ATOM 788 O O . GLU A 1 104 ? 4.609 -38.906 -4.883 1 98.56 104 GLU A O 1
ATOM 793 N N . MET A 1 105 ? 2.422 -38.438 -4.668 1 98.38 105 MET A N 1
ATOM 794 C CA . MET A 1 105 ? 2.018 -39.469 -5.59 1 98.38 105 MET A CA 1
ATOM 795 C C . MET A 1 105 ? 2.678 -39.281 -6.953 1 98.38 105 MET A C 1
ATOM 797 O O . MET A 1 105 ? 3.186 -40.25 -7.539 1 98.38 105 MET A O 1
ATOM 801 N N . CYS A 1 106 ? 2.697 -38.125 -7.441 1 98.75 106 CYS A N 1
ATOM 802 C CA . CYS A 1 106 ? 3.268 -37.812 -8.75 1 98.75 106 CYS A CA 1
ATOM 803 C C . CYS A 1 106 ? 4.77 -38.094 -8.766 1 98.75 106 CYS A C 1
ATOM 805 O O . CYS A 1 106 ? 5.285 -38.719 -9.68 1 98.75 106 CYS A O 1
ATOM 807 N N . LEU A 1 107 ? 5.461 -37.594 -7.754 1 98.81 107 LEU A N 1
ATOM 808 C CA . LEU A 1 107 ? 6.91 -37.75 -7.68 1 98.81 107 LEU A CA 1
ATOM 809 C C . LEU A 1 107 ? 7.305 -39.219 -7.531 1 98.81 107 LEU A C 1
ATOM 811 O O . LEU A 1 107 ? 8.258 -39.656 -8.172 1 98.81 107 LEU A O 1
ATOM 815 N N . LYS A 1 108 ? 6.555 -39.906 -6.75 1 98.62 108 LYS A N 1
ATOM 816 C CA . LYS A 1 108 ? 6.844 -41.312 -6.566 1 98.62 108 LYS A CA 1
ATOM 817 C C . LYS A 1 108 ? 6.613 -42.094 -7.855 1 98.62 108 LYS A C 1
ATOM 819 O O . LYS A 1 108 ? 7.219 -43.156 -8.07 1 98.62 108 LYS A O 1
ATOM 824 N N . ALA A 1 109 ? 5.758 -41.625 -8.688 1 98.62 109 ALA A N 1
ATOM 825 C CA . ALA A 1 109 ? 5.504 -42.219 -9.992 1 98.62 109 ALA A CA 1
ATOM 826 C C . ALA A 1 109 ? 6.527 -41.75 -11.023 1 98.62 109 ALA A C 1
ATOM 828 O O . ALA A 1 109 ? 6.383 -42 -12.219 1 98.62 109 ALA A O 1
ATOM 829 N N . ASN A 1 110 ? 7.523 -40.969 -10.578 1 98.5 110 ASN A N 1
ATOM 830 C CA . ASN A 1 110 ? 8.641 -40.469 -11.375 1 98.5 110 ASN A CA 1
ATOM 831 C C . ASN A 1 110 ? 8.18 -39.5 -12.438 1 98.5 110 ASN A C 1
ATOM 833 O O . ASN A 1 110 ? 8.648 -39.531 -13.578 1 98.5 110 ASN A O 1
ATOM 837 N N . LYS A 1 111 ? 7.23 -38.688 -12.125 1 98.81 111 LYS A N 1
ATOM 838 C CA . LYS A 1 111 ? 6.773 -37.594 -12.992 1 98.81 111 LYS A CA 1
ATOM 839 C C . LYS A 1 111 ? 7.285 -36.25 -12.508 1 98.81 111 LYS A C 1
ATOM 841 O O . LYS A 1 111 ? 7.348 -36 -11.297 1 98.81 111 LYS A O 1
ATOM 846 N N . HIS A 1 112 ? 7.73 -35.375 -13.469 1 98.88 112 HIS A N 1
ATOM 847 C CA . HIS A 1 112 ? 7.879 -33.969 -13.102 1 98.88 112 HIS A CA 1
ATOM 848 C C . HIS A 1 112 ? 6.555 -33.375 -12.617 1 98.88 112 HIS A C 1
ATOM 850 O O . HIS A 1 112 ? 5.488 -33.906 -12.945 1 98.88 112 HIS A O 1
ATOM 856 N N . VAL A 1 113 ? 6.641 -32.312 -11.781 1 98.94 113 VAL A N 1
ATOM 857 C CA . VAL A 1 113 ? 5.395 -31.812 -11.203 1 98.94 113 VAL A CA 1
ATOM 858 C C . VAL A 1 113 ? 5.371 -30.297 -11.242 1 98.94 113 VAL A C 1
ATOM 860 O O . VAL A 1 113 ? 6.355 -29.641 -10.883 1 98.94 113 VAL A O 1
ATOM 863 N N . LEU A 1 114 ? 4.316 -29.703 -11.734 1 98.88 114 LEU A N 1
ATOM 864 C CA . LEU A 1 114 ? 3.906 -28.312 -11.547 1 98.88 114 LEU A CA 1
ATOM 865 C C . LEU A 1 114 ? 2.709 -28.234 -10.602 1 98.88 114 LEU A C 1
ATOM 867 O O . LEU A 1 114 ? 1.581 -28.547 -11 1 98.88 114 LEU A O 1
ATOM 871 N N . LEU A 1 115 ? 2.965 -27.844 -9.414 1 98.19 115 LEU A N 1
ATOM 872 C CA . LEU A 1 115 ? 1.927 -27.734 -8.391 1 98.19 115 LEU A CA 1
ATOM 873 C C . LEU A 1 115 ? 1.37 -26.312 -8.344 1 98.19 115 LEU A C 1
ATOM 875 O O . LEU A 1 115 ? 2.111 -25.359 -8.102 1 98.19 115 LEU A O 1
ATOM 879 N N . GLU A 1 116 ? 0.125 -26.172 -8.555 1 97.69 116 GLU A N 1
ATOM 880 C CA . GLU A 1 116 ? -0.511 -24.859 -8.5 1 97.69 116 GLU A CA 1
ATOM 881 C C . GLU A 1 116 ? -0.273 -24.188 -7.148 1 97.69 116 GLU A C 1
ATOM 883 O O . GLU A 1 116 ? -0.116 -24.875 -6.133 1 97.69 116 GLU A O 1
ATOM 888 N N . LYS A 1 117 ? -0.195 -22.922 -7.109 1 97.5 117 LYS A N 1
ATOM 889 C CA . LYS A 1 117 ? -0.064 -22.188 -5.852 1 97.5 117 LYS A CA 1
ATOM 890 C C . LYS A 1 117 ? -1.368 -22.219 -5.062 1 97.5 117 LYS A C 1
ATOM 892 O O . LYS A 1 117 ? -2.455 -22.219 -5.645 1 97.5 117 LYS A O 1
ATOM 897 N N . PRO A 1 118 ? -1.368 -22.25 -3.824 1 97.19 118 PRO A N 1
ATOM 898 C CA . PRO A 1 118 ? -0.15 -22.375 -3.021 1 97.19 118 PRO A CA 1
ATOM 899 C C . PRO A 1 118 ? 0.473 -23.766 -3.115 1 97.19 118 PRO A C 1
ATOM 901 O O . PRO A 1 118 ? -0.24 -24.75 -3.303 1 97.19 118 PRO A O 1
ATOM 904 N N . PHE A 1 119 ? 1.718 -23.844 -2.949 1 97.38 119 PHE A N 1
ATOM 905 C CA . PHE A 1 119 ? 2.525 -25.031 -3.133 1 97.38 119 PHE A CA 1
ATOM 906 C C . PHE A 1 119 ? 2.119 -26.125 -2.141 1 97.38 119 PHE A C 1
ATOM 908 O O . PHE A 1 119 ? 2.045 -27.297 -2.496 1 97.38 119 PHE A O 1
ATOM 915 N N . ALA A 1 120 ? 1.933 -25.703 -0.971 1 96.88 120 ALA A N 1
ATOM 916 C CA . ALA A 1 120 ? 1.524 -26.531 0.158 1 96.88 120 ALA A CA 1
ATOM 917 C C . ALA A 1 120 ? 0.857 -25.703 1.244 1 96.88 120 ALA A C 1
ATOM 919 O O . ALA A 1 120 ? 0.795 -24.469 1.139 1 96.88 120 ALA A O 1
ATOM 920 N N . CYS A 1 121 ? 0.357 -26.422 2.248 1 96.38 121 CYS A N 1
ATOM 921 C CA . CYS A 1 121 ? -0.311 -25.703 3.326 1 96.38 121 CYS A CA 1
ATOM 922 C C . CYS A 1 121 ? 0.634 -25.469 4.5 1 96.38 121 CYS A C 1
ATOM 924 O O . CYS A 1 121 ? 0.285 -24.781 5.457 1 96.38 121 CYS A O 1
ATOM 926 N N . SER A 1 122 ? 1.854 -26.062 4.43 1 96.5 122 SER A N 1
ATOM 927 C CA . SER A 1 122 ? 2.854 -25.859 5.473 1 96.5 122 SER A CA 1
ATOM 928 C C . SER A 1 122 ? 4.266 -25.906 4.902 1 96.5 122 SER A C 1
ATOM 930 O O . SER A 1 122 ? 4.488 -26.469 3.83 1 96.5 122 SER A O 1
ATOM 932 N N . VAL A 1 123 ? 5.137 -25.281 5.676 1 97.75 123 VAL A N 1
ATOM 933 C CA . VAL A 1 123 ? 6.551 -25.312 5.312 1 97.75 123 VAL A CA 1
ATOM 934 C C . VAL A 1 123 ? 7.059 -26.75 5.355 1 97.75 123 VAL A C 1
ATOM 936 O O . VAL A 1 123 ? 7.836 -27.172 4.492 1 97.75 123 VAL A O 1
ATOM 939 N N . GLU A 1 124 ? 6.637 -27.484 6.297 1 97.75 124 GLU A N 1
ATOM 940 C CA . GLU A 1 124 ? 7.043 -28.875 6.441 1 97.75 124 GLU A CA 1
ATOM 941 C C . GLU A 1 124 ? 6.652 -29.703 5.219 1 97.75 124 GLU A C 1
ATOM 943 O O . GLU A 1 124 ? 7.457 -30.484 4.703 1 97.75 124 GLU A O 1
ATOM 948 N N . ASP A 1 125 ? 5.426 -29.531 4.793 1 97.88 125 ASP A N 1
ATOM 949 C CA . ASP A 1 125 ? 4.953 -30.234 3.607 1 97.88 125 ASP A CA 1
ATOM 950 C C . ASP A 1 125 ? 5.77 -29.844 2.375 1 97.88 125 ASP A C 1
ATOM 952 O O . ASP A 1 125 ? 6.098 -30.703 1.549 1 97.88 125 ASP A O 1
ATOM 956 N N . ALA A 1 126 ? 6.059 -28.609 2.277 1 98.38 126 ALA A N 1
ATOM 957 C CA . ALA A 1 126 ? 6.859 -28.125 1.149 1 98.38 126 ALA A CA 1
ATOM 958 C C . ALA A 1 126 ? 8.25 -28.75 1.167 1 98.38 126 ALA A C 1
ATOM 960 O O . ALA A 1 126 ? 8.742 -29.219 0.138 1 98.38 126 ALA A O 1
ATOM 961 N N . GLU A 1 127 ? 8.859 -28.719 2.295 1 98.56 127 GLU A N 1
ATOM 962 C CA . GLU A 1 127 ? 10.195 -29.281 2.439 1 98.56 127 GLU A CA 1
ATOM 963 C C . GLU A 1 127 ? 10.219 -30.766 2.082 1 98.56 127 GLU A C 1
ATOM 965 O O . GLU A 1 127 ? 11.164 -31.25 1.448 1 98.56 127 GLU A O 1
ATOM 970 N N . TYR A 1 128 ? 9.227 -31.438 2.48 1 98.56 128 TYR A N 1
ATOM 971 C CA . TYR A 1 128 ? 9.117 -32.844 2.17 1 98.56 128 TYR A CA 1
ATOM 972 C C . TYR A 1 128 ? 9.078 -33.094 0.663 1 98.56 128 TYR A C 1
ATOM 974 O O . TYR A 1 128 ? 9.844 -33.906 0.133 1 98.56 128 TYR A O 1
ATOM 982 N N . LEU A 1 129 ? 8.211 -32.406 -0.018 1 98.81 129 LEU A N 1
ATOM 983 C CA . LEU A 1 129 ? 8.062 -32.562 -1.46 1 98.81 129 LEU A CA 1
ATOM 984 C C . LEU A 1 129 ? 9.344 -32.156 -2.186 1 98.81 129 LEU A C 1
ATOM 986 O O . LEU A 1 129 ? 9.758 -32.844 -3.135 1 98.81 129 LEU A O 1
ATOM 990 N N . ILE A 1 130 ? 9.922 -31.078 -1.782 1 98.88 130 ILE A N 1
ATOM 991 C CA . ILE A 1 130 ? 11.164 -30.594 -2.385 1 98.88 130 ILE A CA 1
ATOM 992 C C . ILE A 1 130 ? 12.258 -31.641 -2.197 1 98.88 130 ILE A C 1
ATOM 994 O O . ILE A 1 130 ? 13 -31.953 -3.135 1 98.88 130 ILE A O 1
ATOM 998 N N . GLY A 1 131 ? 12.344 -32.156 -0.985 1 98.81 131 GLY A N 1
ATOM 999 C CA . GLY A 1 131 ? 13.297 -33.219 -0.723 1 98.81 131 GLY A CA 1
ATOM 1000 C C . GLY A 1 131 ? 13.078 -34.438 -1.59 1 98.81 131 GLY A C 1
ATOM 1001 O O . GLY A 1 131 ? 14.039 -35 -2.121 1 98.81 131 GLY A O 1
ATOM 1002 N N . LEU A 1 132 ? 11.844 -34.844 -1.711 1 98.81 132 LEU A N 1
ATOM 1003 C CA . LEU A 1 132 ? 11.5 -36 -2.516 1 98.81 132 LEU A CA 1
ATOM 1004 C C . LEU A 1 132 ? 11.867 -35.781 -3.979 1 98.81 132 LEU A C 1
ATOM 1006 O O . LEU A 1 132 ? 12.391 -36.688 -4.637 1 98.81 132 LEU A O 1
ATOM 1010 N N . ALA A 1 133 ? 11.594 -34.656 -4.512 1 98.88 133 ALA A N 1
ATOM 1011 C CA . ALA A 1 133 ? 11.938 -34.344 -5.895 1 98.88 133 ALA A CA 1
ATOM 1012 C C . ALA A 1 133 ? 13.445 -34.406 -6.113 1 98.88 133 ALA A C 1
ATOM 1014 O O . ALA A 1 133 ? 13.906 -34.906 -7.148 1 98.88 133 ALA A O 1
ATOM 1015 N N . LYS A 1 134 ? 14.148 -33.844 -5.18 1 98.56 134 LYS A N 1
ATOM 1016 C CA . LYS A 1 134 ? 15.609 -33.906 -5.254 1 98.56 134 LYS A CA 1
ATOM 1017 C C . LYS A 1 134 ? 16.109 -35.344 -5.262 1 98.56 134 LYS A C 1
ATOM 1019 O O . LYS A 1 134 ? 16.969 -35.688 -6.066 1 98.56 134 LYS A O 1
ATOM 1024 N N . GLU A 1 135 ? 15.578 -36.094 -4.41 1 98.44 135 GLU A N 1
ATOM 1025 C CA . GLU A 1 135 ? 15.961 -37.5 -4.32 1 98.44 135 GLU A CA 1
ATOM 1026 C C . GLU A 1 135 ? 15.703 -38.219 -5.637 1 98.44 135 GLU A C 1
ATOM 1028 O O . GLU A 1 135 ? 16.5 -39.062 -6.047 1 98.44 135 GLU A O 1
ATOM 1033 N N . ARG A 1 136 ? 14.68 -37.906 -6.289 1 98.38 136 ARG A N 1
ATOM 1034 C CA . ARG A 1 136 ? 14.258 -38.594 -7.496 1 98.38 136 ARG A CA 1
ATOM 1035 C C . ARG A 1 136 ? 14.781 -37.906 -8.742 1 98.38 136 ARG A C 1
ATOM 1037 O O . ARG A 1 136 ? 14.562 -38.375 -9.867 1 98.38 136 ARG A O 1
ATOM 1044 N N . ASN A 1 137 ? 15.484 -36.812 -8.531 1 98.62 137 ASN A N 1
ATOM 1045 C CA . ASN A 1 137 ? 16.047 -36 -9.617 1 98.62 137 ASN A CA 1
ATOM 1046 C C . ASN A 1 137 ? 14.984 -35.562 -10.602 1 98.62 137 ASN A C 1
ATOM 1048 O O . ASN A 1 137 ? 15.133 -35.75 -11.812 1 98.62 137 ASN A O 1
ATOM 1052 N N . LEU A 1 138 ? 13.891 -35.031 -10.078 1 98.88 138 LEU A N 1
ATOM 1053 C CA . LEU A 1 138 ? 12.75 -34.594 -10.883 1 98.88 138 LEU A CA 1
ATOM 1054 C C . LEU A 1 138 ? 12.562 -33.094 -10.789 1 98.88 138 LEU A C 1
ATOM 1056 O O . LEU A 1 138 ? 12.906 -32.469 -9.773 1 98.88 138 LEU A O 1
ATOM 1060 N N . PHE A 1 139 ? 11.984 -32.5 -11.852 1 98.88 139 PHE A N 1
ATOM 1061 C CA . PHE A 1 139 ? 11.562 -31.109 -11.859 1 98.88 139 PHE A CA 1
ATOM 1062 C C . PHE A 1 139 ? 10.344 -30.906 -10.969 1 98.88 139 PHE A C 1
ATOM 1064 O O . PHE A 1 139 ? 9.414 -31.719 -10.984 1 98.88 139 PHE A O 1
ATOM 1071 N N . LEU A 1 140 ? 10.43 -29.906 -10.133 1 98.94 140 LEU A N 1
ATOM 1072 C CA . LEU A 1 140 ? 9.32 -29.484 -9.273 1 98.94 140 LEU A CA 1
ATOM 1073 C C . LEU A 1 140 ? 9.195 -27.969 -9.258 1 98.94 140 LEU A C 1
ATOM 1075 O O . LEU A 1 140 ? 10.203 -27.25 -9.172 1 98.94 140 LEU A O 1
ATOM 1079 N N . MET A 1 141 ? 7.957 -27.5 -9.359 1 98.81 141 MET A N 1
ATOM 1080 C CA . MET A 1 141 ? 7.762 -26.047 -9.352 1 98.81 141 MET A CA 1
ATOM 1081 C C . MET A 1 141 ? 6.406 -25.688 -8.758 1 98.81 141 MET A C 1
ATOM 1083 O O . MET A 1 141 ? 5.418 -26.391 -8.984 1 98.81 141 MET A O 1
ATOM 1087 N N . GLU A 1 142 ? 6.398 -24.641 -7.941 1 98.69 142 GLU A N 1
ATOM 1088 C CA . GLU A 1 142 ? 5.137 -24 -7.598 1 98.69 142 GLU A CA 1
ATOM 1089 C C . GLU A 1 142 ? 4.578 -23.203 -8.781 1 98.69 142 GLU A C 1
ATOM 1091 O O . GLU A 1 142 ? 5.316 -22.484 -9.445 1 98.69 142 GLU A O 1
ATOM 1096 N N . GLY A 1 143 ? 3.301 -23.359 -8.992 1 98.5 143 GLY A N 1
ATOM 1097 C CA . GLY A 1 143 ? 2.639 -22.656 -10.086 1 98.5 143 GLY A CA 1
ATOM 1098 C C . GLY A 1 143 ? 2.371 -21.203 -9.781 1 98.5 143 GLY A C 1
ATOM 1099 O O . GLY A 1 143 ? 1.218 -20.766 -9.75 1 98.5 143 GLY A O 1
ATOM 1100 N N . MET A 1 144 ? 3.416 -20.453 -9.562 1 98.38 144 MET A N 1
ATOM 1101 C CA . MET A 1 144 ? 3.326 -18.984 -9.492 1 98.38 144 MET A CA 1
ATOM 1102 C C . MET A 1 144 ? 3.43 -18.375 -10.883 1 98.38 144 MET A C 1
ATOM 1104 O O . MET A 1 144 ? 4.418 -17.719 -11.203 1 98.38 144 MET A O 1
ATOM 1108 N N . TRP A 1 145 ? 2.375 -18.422 -11.609 1 98.69 145 TRP A N 1
ATOM 1109 C CA . TRP A 1 145 ? 2.385 -18.094 -13.031 1 98.69 145 TRP A CA 1
ATOM 1110 C C . TRP A 1 145 ? 2.752 -16.641 -13.258 1 98.69 145 TRP A C 1
ATOM 1112 O O . TRP A 1 145 ? 3.316 -16.281 -14.297 1 98.69 145 TRP A O 1
ATOM 1122 N N . THR A 1 146 ? 2.514 -15.812 -12.242 1 98.69 146 THR A N 1
ATOM 1123 C CA . THR A 1 146 ? 2.803 -14.383 -12.312 1 98.69 146 THR A CA 1
ATOM 1124 C C . THR A 1 146 ? 4.258 -14.141 -12.703 1 98.69 146 THR A C 1
ATOM 1126 O O . THR A 1 146 ? 4.555 -13.25 -13.492 1 98.69 146 THR A O 1
ATOM 1129 N N . ARG A 1 147 ? 5.137 -14.961 -12.234 1 98.5 147 ARG A N 1
ATOM 1130 C CA . ARG A 1 147 ? 6.578 -14.773 -12.367 1 98.5 147 ARG A CA 1
ATOM 1131 C C . ARG A 1 147 ? 7.031 -14.984 -13.805 1 98.5 147 ARG A C 1
ATOM 1133 O O . ARG A 1 147 ? 8.164 -14.648 -14.156 1 98.5 147 ARG A O 1
ATOM 1140 N N . PHE A 1 148 ? 6.141 -15.422 -14.68 1 98.69 148 PHE A N 1
ATOM 1141 C CA . PHE A 1 148 ? 6.562 -15.82 -16.016 1 98.69 148 PHE A CA 1
ATOM 1142 C C . PHE A 1 148 ? 6.031 -14.844 -17.062 1 98.69 148 PHE A C 1
ATOM 1144 O O . PHE A 1 148 ? 6.383 -14.945 -18.25 1 98.69 148 PHE A O 1
ATOM 1151 N N . PHE A 1 149 ? 5.223 -13.898 -16.641 1 98.69 149 PHE A N 1
ATOM 1152 C CA . PHE A 1 149 ? 4.695 -12.898 -17.562 1 98.69 149 PHE A CA 1
ATOM 1153 C C . PHE A 1 149 ? 5.805 -11.969 -18.047 1 98.69 149 PHE A C 1
ATOM 1155 O O . PHE A 1 149 ? 6.668 -11.57 -17.281 1 98.69 149 PHE A O 1
ATOM 1162 N N . PRO A 1 150 ? 5.734 -11.555 -19.312 1 98.31 150 PRO A N 1
ATOM 1163 C CA . PRO A 1 150 ? 6.746 -10.656 -19.859 1 98.31 150 PRO A CA 1
ATOM 1164 C C . PRO A 1 150 ? 6.855 -9.344 -19.078 1 98.31 150 PRO A C 1
ATOM 1166 O O . PRO A 1 150 ? 7.961 -8.828 -18.906 1 98.31 150 PRO A O 1
ATOM 1169 N N . ALA A 1 151 ? 5.773 -8.812 -18.625 1 98.31 151 ALA A N 1
ATOM 1170 C CA . ALA A 1 151 ? 5.801 -7.578 -17.844 1 98.31 151 ALA A CA 1
ATOM 1171 C C . ALA A 1 151 ? 6.613 -7.758 -16.562 1 98.31 151 ALA A C 1
ATOM 1173 O O . ALA A 1 151 ? 7.348 -6.855 -16.156 1 98.31 151 ALA A O 1
ATOM 1174 N N . VAL A 1 152 ? 6.492 -8.875 -15.953 1 98.5 152 VAL A N 1
ATOM 1175 C CA . VAL A 1 152 ? 7.203 -9.164 -14.711 1 98.5 152 VAL A CA 1
ATOM 1176 C C . VAL A 1 152 ? 8.688 -9.391 -15.008 1 98.5 152 VAL A C 1
ATOM 1178 O O . VAL A 1 152 ? 9.555 -8.914 -14.281 1 98.5 152 VAL A O 1
ATOM 1181 N N . GLN A 1 153 ? 8.953 -10.133 -16.094 1 98.06 153 GLN A N 1
ATOM 1182 C CA . GLN A 1 153 ? 10.344 -10.297 -16.5 1 98.06 153 GLN A CA 1
ATOM 1183 C C . GLN A 1 153 ? 11.008 -8.945 -16.766 1 98.06 153 GLN A C 1
ATOM 1185 O O . GLN A 1 153 ? 12.133 -8.711 -16.328 1 98.06 153 GLN A O 1
ATOM 1190 N N . LYS A 1 154 ? 10.312 -8.117 -17.469 1 97.62 154 LYS A N 1
ATOM 1191 C CA . LYS A 1 154 ? 10.859 -6.785 -17.75 1 97.62 154 LYS A CA 1
ATOM 1192 C C . LYS A 1 154 ? 11.109 -6.016 -16.453 1 97.62 154 LYS A C 1
ATOM 1194 O O . LYS A 1 154 ? 12.117 -5.324 -16.328 1 97.62 154 LYS A O 1
ATOM 1199 N N . SER A 1 155 ? 10.188 -6.094 -15.547 1 98.06 155 SER A N 1
ATOM 1200 C CA . SER A 1 155 ? 10.359 -5.434 -14.258 1 98.06 155 SER A CA 1
ATOM 1201 C C . SER A 1 155 ? 11.602 -5.953 -13.531 1 98.06 155 SER A C 1
ATOM 1203 O O . SER A 1 155 ? 12.328 -5.18 -12.906 1 98.06 155 SER A O 1
ATOM 1205 N N . ARG A 1 156 ? 11.836 -7.25 -13.586 1 96.75 156 ARG A N 1
ATOM 1206 C CA . ARG A 1 156 ? 13.039 -7.844 -13.016 1 96.75 156 ARG A CA 1
ATOM 1207 C C . ARG A 1 156 ? 14.297 -7.27 -13.664 1 96.75 156 ARG A C 1
ATOM 1209 O O . ARG A 1 156 ? 15.273 -6.965 -12.969 1 96.75 156 ARG A O 1
ATOM 1216 N N . ASP A 1 157 ? 14.258 -7.168 -14.961 1 96.25 157 ASP A N 1
ATOM 1217 C CA . ASP A 1 157 ? 15.391 -6.621 -15.703 1 96.25 157 ASP A CA 1
ATOM 1218 C C . ASP A 1 157 ? 15.695 -5.191 -15.258 1 96.25 157 ASP A C 1
ATOM 1220 O O . ASP A 1 157 ? 16.859 -4.84 -15.055 1 96.25 157 ASP A O 1
ATOM 1224 N N . ILE A 1 158 ? 14.703 -4.457 -15.094 1 96.12 158 ILE A N 1
ATOM 1225 C CA . ILE A 1 158 ? 14.836 -3.057 -14.703 1 96.12 158 ILE A CA 1
ATOM 1226 C C . ILE A 1 158 ? 15.508 -2.959 -13.344 1 96.12 158 ILE A C 1
ATOM 1228 O O . ILE A 1 158 ? 16.406 -2.129 -13.141 1 96.12 158 ILE A O 1
ATOM 1232 N N . CYS A 1 159 ? 15.141 -3.785 -12.414 1 94.44 159 CYS A N 1
ATOM 1233 C CA . CYS A 1 159 ? 15.734 -3.795 -11.078 1 94.44 159 CYS A CA 1
ATOM 1234 C C . CYS A 1 159 ? 17.172 -4.285 -11.117 1 94.44 159 CYS A C 1
ATOM 1236 O O . CYS A 1 159 ? 18.047 -3.73 -10.445 1 94.44 159 CYS A O 1
ATOM 1238 N N . SER A 1 160 ? 17.391 -5.305 -11.906 1 93.06 160 SER A N 1
ATOM 1239 C CA . SER A 1 160 ? 18.734 -5.867 -12.016 1 93.06 160 SER A CA 1
ATOM 1240 C C . SER A 1 160 ? 19.703 -4.859 -12.609 1 93.06 160 SER A C 1
ATOM 1242 O O . SER A 1 160 ? 20.891 -4.852 -12.258 1 93.06 160 SER A O 1
ATOM 1244 N N . GLU A 1 161 ? 19.219 -4.035 -13.484 1 94.75 161 GLU A N 1
ATOM 1245 C CA . GLU A 1 161 ? 20.031 -3.002 -14.117 1 94.75 161 GLU A CA 1
ATOM 1246 C C . GLU A 1 161 ? 20.156 -1.771 -13.227 1 94.75 161 GLU A C 1
ATOM 1248 O O . GLU A 1 161 ? 20.797 -0.789 -13.602 1 94.75 161 GLU A O 1
ATOM 1253 N N . LYS A 1 162 ? 19.484 -1.734 -12.109 1 93 162 LYS A N 1
ATOM 1254 C CA . LYS A 1 162 ? 19.531 -0.693 -11.086 1 93 162 LYS A CA 1
ATOM 1255 C C . LYS A 1 162 ? 19 0.632 -11.625 1 93 162 LYS A C 1
ATOM 1257 O O . LYS A 1 162 ? 19.469 1.702 -11.227 1 93 162 LYS A O 1
ATOM 1262 N N . LEU A 1 163 ? 18.078 0.489 -12.586 1 94.25 163 LEU A N 1
ATOM 1263 C CA . LEU A 1 163 ? 17.5 1.691 -13.172 1 94.25 163 LEU A CA 1
ATOM 1264 C C . LEU A 1 163 ? 16.719 2.49 -12.125 1 94.25 163 LEU A C 1
ATOM 1266 O O . LEU A 1 163 ? 16.609 3.715 -12.227 1 94.25 163 LEU A O 1
ATOM 1270 N N . LEU A 1 164 ? 16.219 1.834 -11.078 1 94.56 164 LEU A N 1
ATOM 1271 C CA . LEU A 1 164 ? 15.453 2.498 -10.039 1 94.56 164 LEU A CA 1
ATOM 1272 C C . LEU A 1 164 ? 16.344 2.873 -8.859 1 94.56 164 LEU A C 1
ATOM 1274 O O . LEU A 1 164 ? 15.867 3.393 -7.848 1 94.56 164 LEU A O 1
ATOM 1278 N N . GLY A 1 165 ? 17.625 2.592 -8.945 1 91.88 165 GLY A N 1
ATOM 1279 C CA . GLY A 1 165 ? 18.5 2.781 -7.793 1 91.88 165 GLY A CA 1
ATOM 1280 C C . GLY A 1 165 ? 18.297 1.742 -6.707 1 91.88 165 GLY A C 1
ATOM 1281 O O . GLY A 1 165 ? 18.094 0.562 -7.004 1 91.88 165 GLY A O 1
ATOM 1282 N N . GLU A 1 166 ? 18.422 2.154 -5.469 1 90.38 166 GLU A N 1
ATOM 1283 C CA . GLU A 1 166 ? 18.203 1.253 -4.34 1 90.38 166 GLU A CA 1
ATOM 1284 C C . GLU A 1 166 ? 16.734 1.154 -3.982 1 90.38 166 GLU A C 1
ATOM 1286 O O . GLU A 1 166 ? 16.109 2.154 -3.615 1 90.38 166 GLU A O 1
ATOM 1291 N N . ILE A 1 167 ? 16.234 -0.036 -4.051 1 94.31 167 ILE A N 1
ATOM 1292 C CA . ILE A 1 167 ? 14.82 -0.242 -3.74 1 94.31 167 ILE A CA 1
ATOM 1293 C C . ILE A 1 167 ? 14.578 0.003 -2.254 1 94.31 167 ILE A C 1
ATOM 1295 O O . ILE A 1 167 ? 15.258 -0.578 -1.403 1 94.31 167 ILE A O 1
ATOM 1299 N N . ALA A 1 168 ? 13.602 0.895 -1.982 1 94.81 168 ALA A N 1
ATOM 1300 C CA . ALA A 1 168 ? 13.352 1.264 -0.59 1 94.81 168 ALA A CA 1
ATOM 1301 C C . ALA A 1 168 ? 11.992 0.75 -0.118 1 94.81 168 ALA A C 1
ATOM 1303 O O . ALA A 1 168 ? 11.789 0.526 1.078 1 94.81 168 ALA A O 1
ATOM 1304 N N . THR A 1 169 ? 11.102 0.595 -0.99 1 97.56 169 THR A N 1
ATOM 1305 C CA . THR A 1 169 ? 9.789 0.102 -0.58 1 97.56 169 THR A CA 1
ATOM 1306 C C . THR A 1 169 ? 9.094 -0.608 -1.736 1 97.56 169 THR A C 1
ATOM 1308 O O . THR A 1 169 ? 9.328 -0.288 -2.902 1 97.56 169 THR A O 1
ATOM 1311 N N . VAL A 1 170 ? 8.297 -1.612 -1.423 1 98.19 170 VAL A N 1
ATOM 1312 C CA . VAL A 1 170 ? 7.445 -2.357 -2.344 1 98.19 170 VAL A CA 1
ATOM 1313 C C . VAL A 1 170 ? 6.023 -2.428 -1.79 1 98.19 170 VAL A C 1
ATOM 1315 O O . VAL A 1 170 ? 5.824 -2.695 -0.603 1 98.19 170 VAL A O 1
ATOM 1318 N N . TYR A 1 171 ? 5.062 -2.107 -2.613 1 98.12 171 TYR A N 1
ATOM 1319 C CA . TYR A 1 171 ? 3.648 -2.311 -2.324 1 98.12 171 TYR A CA 1
ATOM 1320 C C . TYR A 1 171 ? 3.039 -3.336 -3.273 1 98.12 171 TYR A C 1
ATOM 1322 O O . TYR A 1 171 ? 3.314 -3.318 -4.477 1 98.12 171 TYR A O 1
ATOM 1330 N N . SER A 1 172 ? 2.309 -4.203 -2.695 1 98.62 172 SER A N 1
ATOM 1331 C CA . SER A 1 172 ? 1.592 -5.16 -3.533 1 98.62 172 SER A CA 1
ATOM 1332 C C . SER A 1 172 ? 0.281 -5.59 -2.883 1 98.62 172 SER A C 1
ATOM 1334 O O . SER A 1 172 ? 0.209 -5.742 -1.662 1 98.62 172 SER A O 1
ATOM 1336 N N . ASP A 1 173 ? -0.76 -5.746 -3.725 1 98.44 173 ASP A N 1
ATOM 1337 C CA . ASP A 1 173 ? -2.053 -6.152 -3.18 1 98.44 173 ASP A CA 1
ATOM 1338 C C . ASP A 1 173 ? -2.729 -7.188 -4.082 1 98.44 173 ASP A C 1
ATOM 1340 O O . ASP A 1 173 ? -2.42 -7.273 -5.27 1 98.44 173 ASP A O 1
ATOM 1344 N N . PHE A 1 174 ? -3.562 -7.977 -3.484 1 98.19 174 PHE A N 1
ATOM 1345 C CA . PHE A 1 174 ? -4.504 -8.852 -4.172 1 98.19 174 PHE A CA 1
ATOM 1346 C C . PHE A 1 174 ? -5.766 -9.047 -3.338 1 98.19 174 PHE A C 1
ATOM 1348 O O . PHE A 1 174 ? -5.75 -9.781 -2.346 1 98.19 174 PHE A O 1
ATOM 1355 N N . ASN A 1 175 ? -6.832 -8.406 -3.754 1 96.56 175 ASN A N 1
ATOM 1356 C CA . ASN A 1 175 ? -8.133 -8.508 -3.096 1 96.56 175 ASN A CA 1
ATOM 1357 C C . ASN A 1 175 ? -9.258 -8.703 -4.105 1 96.56 175 ASN A C 1
ATOM 1359 O O . ASN A 1 175 ? -9.312 -8 -5.121 1 96.56 175 ASN A O 1
ATOM 1363 N N . PHE A 1 176 ? -10.07 -9.602 -3.83 1 92.94 176 PHE A N 1
ATOM 1364 C CA . PHE A 1 176 ? -11.281 -9.773 -4.625 1 92.94 176 PHE A CA 1
ATOM 1365 C C . PHE A 1 176 ? -12.484 -10.047 -3.729 1 92.94 176 PHE A C 1
ATOM 1367 O O . PHE A 1 176 ? -12.328 -10.406 -2.561 1 92.94 176 PHE A O 1
ATOM 1374 N N . CYS A 1 177 ? -13.648 -9.852 -4.293 1 90.69 177 CYS A N 1
ATOM 1375 C CA . CYS A 1 177 ? -14.867 -10.164 -3.553 1 90.69 177 CYS A CA 1
ATOM 1376 C C . CYS A 1 177 ? -15.266 -11.617 -3.748 1 90.69 177 CYS A C 1
ATOM 1378 O O . CYS A 1 177 ? -15.898 -11.969 -4.742 1 90.69 177 CYS A O 1
ATOM 1380 N N . ALA A 1 178 ? -15.016 -12.398 -2.77 1 90.06 178 ALA A N 1
ATOM 1381 C CA . ALA A 1 178 ? -15.328 -13.828 -2.879 1 90.06 178 ALA A CA 1
ATOM 1382 C C . ALA A 1 178 ? -16.828 -14.055 -3.014 1 90.06 178 ALA A C 1
ATOM 1384 O O . ALA A 1 178 ? -17.266 -15 -3.678 1 90.06 178 ALA A O 1
ATOM 1385 N N . SER A 1 179 ? -17.562 -13.195 -2.469 1 84.12 179 SER A N 1
ATOM 1386 C CA . SER A 1 179 ? -19.016 -13.359 -2.445 1 84.12 179 SER A CA 1
ATOM 1387 C C . SER A 1 179 ? -19.609 -13.188 -3.838 1 84.12 179 SER A C 1
ATOM 1389 O O . SER A 1 179 ? -20.781 -13.523 -4.066 1 84.12 179 SER A O 1
ATOM 1391 N N . ASP A 1 180 ? -18.859 -12.734 -4.727 1 83.19 180 ASP A N 1
ATOM 1392 C CA . ASP A 1 180 ? -19.328 -12.57 -6.098 1 83.19 180 ASP A CA 1
ATOM 1393 C C . ASP A 1 180 ? -19.516 -13.922 -6.777 1 83.19 180 ASP A C 1
ATOM 1395 O O . ASP A 1 180 ? -20.297 -14.047 -7.727 1 83.19 180 ASP A O 1
ATOM 1399 N N . SER A 1 181 ? -18.797 -14.898 -6.273 1 81.56 181 SER A N 1
ATOM 1400 C CA . SER A 1 181 ? -18.828 -16.141 -7.027 1 81.56 181 SER A CA 1
ATOM 1401 C C . SER A 1 181 ? -18.891 -17.359 -6.102 1 81.56 181 SER A C 1
ATOM 1403 O O . SER A 1 181 ? -19.172 -18.469 -6.543 1 81.56 181 SER A O 1
ATOM 1405 N N . ASP A 1 182 ? -18.609 -17.125 -4.855 1 86.69 182 ASP A N 1
ATOM 1406 C CA . ASP A 1 182 ? -18.484 -18.266 -3.951 1 86.69 182 ASP A CA 1
ATOM 1407 C C . ASP A 1 182 ? -19.438 -18.125 -2.762 1 86.69 182 ASP A C 1
ATOM 1409 O O . ASP A 1 182 ? -19.484 -17.078 -2.119 1 86.69 182 ASP A O 1
ATOM 1413 N N . GLU A 1 183 ? -20.062 -19.203 -2.43 1 87 183 GLU A N 1
ATOM 1414 C CA . GLU A 1 183 ? -21.094 -19.172 -1.391 1 87 183 GLU A CA 1
ATOM 1415 C C . GLU A 1 183 ? -20.484 -19.297 -0.001 1 87 183 GLU A C 1
ATOM 1417 O O . GLU A 1 183 ? -19.641 -20.172 0.236 1 87 183 GLU A O 1
ATOM 1422 N N . TYR A 1 184 ? -20.828 -18.5 0.854 1 87.5 184 TYR A N 1
ATOM 1423 C CA . TYR A 1 184 ? -20.453 -18.578 2.262 1 87.5 184 TYR A CA 1
ATOM 1424 C C . TYR A 1 184 ? -21.469 -19.391 3.049 1 87.5 184 TYR A C 1
ATOM 1426 O O . TYR A 1 184 ? -22.688 -19.203 2.904 1 87.5 184 TYR A O 1
ATOM 1434 N N . PRO A 1 185 ? -21.141 -20.297 3.844 1 88.25 185 PRO A N 1
ATOM 1435 C CA . PRO A 1 185 ? -19.766 -20.672 4.129 1 88.25 185 PRO A CA 1
ATOM 1436 C C . PRO A 1 185 ? -19.328 -21.938 3.385 1 88.25 185 PRO A C 1
ATOM 1438 O O . PRO A 1 185 ? -18.25 -22.484 3.66 1 88.25 185 PRO A O 1
ATOM 1441 N N . SER A 1 186 ? -20.094 -22.406 2.48 1 89.75 186 SER A N 1
ATOM 1442 C CA . SER A 1 186 ? -19.938 -23.766 1.955 1 89.75 186 SER A CA 1
ATOM 1443 C C . SER A 1 186 ? -18.781 -23.844 0.965 1 89.75 186 SER A C 1
ATOM 1445 O O . SER A 1 186 ? -18.203 -24.906 0.77 1 89.75 186 SER A O 1
ATOM 1447 N N . SER A 1 187 ? -18.438 -22.766 0.37 1 91.5 187 SER A N 1
ATOM 1448 C CA . SER A 1 187 ? -17.328 -22.781 -0.58 1 91.5 187 SER A CA 1
ATOM 1449 C C . SER A 1 187 ? -16.016 -23.141 0.109 1 91.5 187 SER A C 1
ATOM 1451 O O . SER A 1 187 ? -15.797 -22.766 1.266 1 91.5 187 SER A O 1
ATOM 1453 N N . PHE A 1 188 ? -15.102 -23.797 -0.625 1 92.5 188 PHE A N 1
ATOM 1454 C CA . PHE A 1 188 ? -13.82 -24.188 -0.066 1 92.5 188 PHE A CA 1
ATOM 1455 C C . PHE A 1 188 ? -13.008 -22.969 0.35 1 92.5 188 PHE A C 1
ATOM 1457 O O . PHE A 1 188 ? -12.148 -23.062 1.229 1 92.5 188 PHE A O 1
ATOM 1464 N N . LEU A 1 189 ? -13.336 -21.812 -0.18 1 93.88 189 LEU A N 1
ATOM 1465 C CA . LEU A 1 189 ? -12.617 -20.578 0.139 1 93.88 189 LEU A CA 1
ATOM 1466 C C . LEU A 1 189 ? -12.734 -20.25 1.625 1 93.88 189 LEU A C 1
ATOM 1468 O O . LEU A 1 189 ? -11.852 -19.609 2.191 1 93.88 189 LEU A O 1
ATOM 1472 N N . TYR A 1 190 ? -13.82 -20.766 2.17 1 93.38 190 TYR A N 1
ATOM 1473 C CA . TYR A 1 190 ? -14.109 -20.422 3.559 1 93.38 190 TYR A CA 1
ATOM 1474 C C . TYR A 1 190 ? -13.844 -21.594 4.48 1 93.38 190 TYR A C 1
ATOM 1476 O O . TYR A 1 190 ? -14.148 -21.547 5.676 1 93.38 190 TYR A O 1
ATOM 1484 N N . GLN A 1 191 ? -13.297 -22.641 3.975 1 94.81 191 GLN A N 1
ATOM 1485 C CA . GLN A 1 191 ? -13.094 -23.859 4.762 1 94.81 191 GLN A CA 1
ATOM 1486 C C . GLN A 1 191 ? -11.633 -24.031 5.156 1 94.81 191 GLN A C 1
ATOM 1488 O O . GLN A 1 191 ? -10.805 -24.422 4.332 1 94.81 191 GLN A O 1
ATOM 1493 N N . ARG A 1 192 ? -11.359 -23.875 6.398 1 95.5 192 ARG A N 1
ATOM 1494 C CA . ARG A 1 192 ? -10 -23.906 6.922 1 95.5 192 ARG A CA 1
ATOM 1495 C C . ARG A 1 192 ? -9.336 -25.25 6.633 1 95.5 192 ARG A C 1
ATOM 1497 O O . ARG A 1 192 ? -8.188 -25.297 6.176 1 95.5 192 ARG A O 1
ATOM 1504 N N . LYS A 1 193 ? -10.016 -26.344 6.773 1 95.5 193 LYS A N 1
ATOM 1505 C CA . LYS A 1 193 ? -9.461 -27.688 6.664 1 95.5 193 LYS A CA 1
ATOM 1506 C C . LYS A 1 193 ? -9.109 -28.016 5.219 1 95.5 193 LYS A C 1
ATOM 1508 O O . LYS A 1 193 ? -8.305 -28.922 4.965 1 95.5 193 LYS A O 1
ATOM 1513 N N . LEU A 1 194 ? -9.68 -27.312 4.34 1 95.31 194 LEU A N 1
ATOM 1514 C CA . LEU A 1 194 ? -9.383 -27.516 2.926 1 95.31 194 LEU A CA 1
ATOM 1515 C C . LEU A 1 194 ? -8.312 -26.531 2.447 1 95.31 194 LEU A C 1
ATOM 1517 O O . LEU A 1 194 ? -7.961 -26.516 1.265 1 95.31 194 LEU A O 1
ATOM 1521 N N . GLY A 1 195 ? -7.812 -25.719 3.33 1 95.94 195 GLY A N 1
ATOM 1522 C CA . GLY A 1 195 ? -6.797 -24.734 2.982 1 95.94 195 GLY A CA 1
ATOM 1523 C C . GLY A 1 195 ? -7.379 -23.422 2.494 1 95.94 195 GLY A C 1
ATOM 1524 O O . GLY A 1 195 ? -6.754 -22.719 1.694 1 95.94 195 GLY A O 1
ATOM 1525 N N . GLY A 1 196 ? -8.594 -23.172 2.885 1 96 196 GLY A N 1
ATOM 1526 C CA . GLY A 1 196 ? -9.195 -21.891 2.574 1 96 196 GLY A CA 1
ATOM 1527 C C . GLY A 1 196 ? -8.586 -20.734 3.354 1 96 196 GLY A C 1
ATOM 1528 O O . GLY A 1 196 ? -7.641 -20.938 4.117 1 96 196 GLY A O 1
ATOM 1529 N N . GLY A 1 197 ? -9.164 -19.531 3.092 1 96.12 197 GLY A N 1
ATOM 1530 C CA . GLY A 1 197 ? -8.648 -18.328 3.727 1 96.12 197 GLY A CA 1
ATOM 1531 C C . GLY A 1 197 ? -7.773 -17.484 2.809 1 96.12 197 GLY A C 1
ATOM 1532 O O . GLY A 1 197 ? -7.137 -18.016 1.896 1 96.12 197 GLY A O 1
ATOM 1533 N N . ALA A 1 198 ? -7.738 -16.234 3.123 1 97.25 198 ALA A N 1
ATOM 1534 C CA . ALA A 1 198 ? -7.02 -15.297 2.268 1 97.25 198 ALA A CA 1
ATOM 1535 C C . ALA A 1 198 ? -5.523 -15.609 2.248 1 97.25 198 ALA A C 1
ATOM 1537 O O . ALA A 1 198 ? -4.863 -15.445 1.221 1 97.25 198 ALA A O 1
ATOM 1538 N N . ASN A 1 199 ? -4.969 -16.062 3.262 1 97.62 199 ASN A N 1
ATOM 1539 C CA . ASN A 1 199 ? -3.537 -16.297 3.422 1 97.62 199 ASN A CA 1
ATOM 1540 C C . ASN A 1 199 ? -3.016 -17.312 2.406 1 97.62 199 ASN A C 1
ATOM 1542 O O . ASN A 1 199 ? -1.94 -17.125 1.831 1 97.62 199 ASN A O 1
ATOM 1546 N N . LEU A 1 200 ? -3.752 -18.328 2.201 1 97.62 200 LEU A N 1
ATOM 1547 C CA . LEU A 1 200 ? -3.318 -19.375 1.275 1 97.62 200 LEU A CA 1
ATOM 1548 C C . LEU A 1 200 ? -3.854 -19.109 -0.128 1 97.62 200 LEU A C 1
ATOM 1550 O O . LEU A 1 200 ? -3.209 -19.453 -1.119 1 97.62 200 LEU A O 1
ATOM 1554 N N . LEU A 1 201 ? -4.973 -18.5 -0.173 1 96.44 201 LEU A N 1
ATOM 1555 C CA . LEU A 1 201 ? -5.645 -18.328 -1.456 1 96.44 201 LEU A CA 1
ATOM 1556 C C . LEU A 1 201 ? -5.008 -17.188 -2.252 1 96.44 201 LEU A C 1
ATOM 1558 O O . LEU A 1 201 ? -4.734 -17.328 -3.445 1 96.44 201 LEU A O 1
ATOM 1562 N N . VAL A 1 202 ? -4.84 -16.016 -1.593 1 97.19 202 VAL A N 1
ATOM 1563 C CA . VAL A 1 202 ? -4.449 -14.852 -2.369 1 97.19 202 VAL A CA 1
ATOM 1564 C C . VAL A 1 202 ? -3.162 -14.258 -1.797 1 97.19 202 VAL A C 1
ATOM 1566 O O . VAL A 1 202 ? -2.436 -13.547 -2.494 1 97.19 202 VAL A O 1
ATOM 1569 N N . GLY A 1 203 ? -2.723 -14.602 -0.608 1 98.19 203 GLY A N 1
ATOM 1570 C CA . GLY A 1 203 ? -1.518 -14.102 0.039 1 98.19 203 GLY A CA 1
ATOM 1571 C C . GLY A 1 203 ? -0.253 -14.406 -0.74 1 98.19 203 GLY A C 1
ATOM 1572 O O . GLY A 1 203 ? 0.67 -13.594 -0.78 1 98.19 203 GLY A O 1
ATOM 1573 N N . PRO A 1 204 ? -0.189 -15.523 -1.374 1 98.31 204 PRO A N 1
ATOM 1574 C CA . PRO A 1 204 ? 1.023 -15.898 -2.105 1 98.31 204 PRO A CA 1
ATOM 1575 C C . PRO A 1 204 ? 1.435 -14.852 -3.141 1 98.31 204 PRO A C 1
ATOM 1577 O O . PRO A 1 204 ? 2.627 -14.656 -3.381 1 98.31 204 PRO A O 1
ATOM 1580 N N . TYR A 1 205 ? 0.529 -14.141 -3.727 1 98.38 205 TYR A N 1
ATOM 1581 C CA . TYR A 1 205 ? 0.838 -13.227 -4.82 1 98.38 205 TYR A CA 1
ATOM 1582 C C . TYR A 1 205 ? 1.595 -12.008 -4.309 1 98.38 205 TYR A C 1
ATOM 1584 O O . TYR A 1 205 ? 2.736 -11.766 -4.711 1 98.38 205 TYR A O 1
ATOM 1592 N N . PRO A 1 206 ? 1.039 -11.25 -3.355 1 98.38 206 PRO A N 1
ATOM 1593 C CA . PRO A 1 206 ? 1.813 -10.109 -2.873 1 98.38 206 PRO A CA 1
ATOM 1594 C C . PRO A 1 206 ? 3.105 -10.523 -2.172 1 98.38 206 PRO A C 1
ATOM 1596 O O . PRO A 1 206 ? 4.102 -9.797 -2.229 1 98.38 206 PRO A O 1
ATOM 1599 N N . MET A 1 207 ? 3.115 -11.633 -1.536 1 97.69 207 MET A N 1
ATOM 1600 C CA . MET A 1 207 ? 4.32 -12.094 -0.851 1 97.69 207 MET A CA 1
ATOM 1601 C C . MET A 1 207 ? 5.426 -12.414 -1.852 1 97.69 207 MET A C 1
ATOM 1603 O O . MET A 1 207 ? 6.59 -12.078 -1.629 1 97.69 207 MET A O 1
ATOM 1607 N N . ALA A 1 208 ? 5.023 -13.062 -2.9 1 97.69 208 ALA A N 1
ATOM 1608 C CA . ALA A 1 208 ? 5.988 -13.367 -3.955 1 97.69 208 ALA A CA 1
ATOM 1609 C C . ALA A 1 208 ? 6.508 -12.086 -4.609 1 97.69 208 ALA A C 1
ATOM 1611 O O . ALA A 1 208 ? 7.672 -12.016 -5.016 1 97.69 208 ALA A O 1
ATOM 1612 N N . ALA A 1 209 ? 5.676 -11.109 -4.688 1 97.25 209 ALA A N 1
ATOM 1613 C CA . ALA A 1 209 ? 6.113 -9.82 -5.219 1 97.25 209 ALA A CA 1
ATOM 1614 C C . ALA A 1 209 ? 7.18 -9.195 -4.328 1 97.25 209 ALA A C 1
ATOM 1616 O O . ALA A 1 209 ? 8.219 -8.742 -4.812 1 97.25 209 ALA A O 1
ATOM 1617 N N . ALA A 1 210 ? 6.961 -9.211 -3.074 1 96.94 210 ALA A N 1
ATOM 1618 C CA . ALA A 1 210 ? 7.914 -8.617 -2.141 1 96.94 210 ALA A CA 1
ATOM 1619 C C . ALA A 1 210 ? 9.273 -9.312 -2.234 1 96.94 210 ALA A C 1
ATOM 1621 O O . ALA A 1 210 ? 10.305 -8.648 -2.336 1 96.94 210 ALA A O 1
ATOM 1622 N N . SER A 1 211 ? 9.281 -10.594 -2.221 1 95.62 211 SER A N 1
ATOM 1623 C CA . SER A 1 211 ? 10.531 -11.344 -2.232 1 95.62 211 SER A CA 1
ATOM 1624 C C . SER A 1 211 ? 11.32 -11.086 -3.514 1 95.62 211 SER A C 1
ATOM 1626 O O . SER A 1 211 ? 12.547 -10.992 -3.486 1 95.62 211 SER A O 1
ATOM 1628 N N . MET A 1 212 ? 10.656 -10.953 -4.574 1 96.25 212 MET A N 1
ATOM 1629 C CA . MET A 1 212 ? 11.32 -10.789 -5.863 1 96.25 212 MET A CA 1
ATOM 1630 C C . MET A 1 212 ? 12.164 -9.516 -5.875 1 96.25 212 MET A C 1
ATOM 1632 O O . MET A 1 212 ? 13.328 -9.539 -6.273 1 96.25 212 MET A O 1
ATOM 1636 N N . TYR A 1 213 ? 11.664 -8.477 -5.352 1 95.81 213 TYR A N 1
ATOM 1637 C CA . TYR A 1 213 ? 12.305 -7.184 -5.551 1 95.81 213 TYR A CA 1
ATOM 1638 C C . TYR A 1 213 ? 13.328 -6.906 -4.453 1 95.81 213 TYR A C 1
ATOM 1640 O O . TYR A 1 213 ? 14.07 -5.926 -4.527 1 95.81 213 TYR A O 1
ATOM 1648 N N . PHE A 1 214 ? 13.352 -7.75 -3.496 1 93.81 214 PHE A N 1
ATOM 1649 C CA . PHE A 1 214 ? 14.43 -7.684 -2.514 1 93.81 214 PHE A CA 1
ATOM 1650 C C . PHE A 1 214 ? 15.391 -8.852 -2.688 1 93.81 214 PHE A C 1
ATOM 1652 O O . PHE A 1 214 ? 16.031 -9.273 -1.729 1 93.81 214 PHE A O 1
ATOM 1659 N N . GLY A 1 215 ? 15.414 -9.422 -3.836 1 89.38 215 GLY A N 1
ATOM 1660 C CA . GLY A 1 215 ? 16.438 -10.375 -4.254 1 89.38 215 GLY A CA 1
ATOM 1661 C C . GLY A 1 215 ? 16.25 -11.75 -3.643 1 89.38 215 GLY A C 1
ATOM 1662 O O . GLY A 1 215 ? 17.219 -12.469 -3.416 1 89.38 215 GLY A O 1
ATOM 1663 N N . GLY A 1 216 ? 15.086 -12.031 -3.268 1 91.5 216 GLY A N 1
ATOM 1664 C CA . GLY A 1 216 ? 14.828 -13.344 -2.695 1 91.5 216 GLY A CA 1
ATOM 1665 C C . GLY A 1 216 ? 15.297 -13.469 -1.258 1 91.5 216 GLY A C 1
ATOM 1666 O O . GLY A 1 216 ? 15.25 -14.555 -0.676 1 91.5 216 GLY A O 1
ATOM 1667 N N . ARG A 1 217 ? 15.664 -12.359 -0.617 1 92.38 217 ARG A N 1
ATOM 1668 C CA . ARG A 1 217 ? 16.125 -12.375 0.769 1 92.38 217 ARG A CA 1
ATOM 1669 C C . ARG A 1 217 ? 14.953 -12.555 1.729 1 92.38 217 ARG A C 1
ATOM 1671 O O . ARG A 1 217 ? 13.859 -12.031 1.497 1 92.38 217 ARG A O 1
ATOM 1678 N N . ALA A 1 218 ? 15.289 -13.25 2.783 1 96.06 218 ALA A N 1
ATOM 1679 C CA . ALA A 1 218 ? 14.297 -13.375 3.844 1 96.06 218 ALA A CA 1
ATOM 1680 C C . ALA A 1 218 ? 14.156 -12.062 4.617 1 96.06 218 ALA A C 1
ATOM 1682 O O . ALA A 1 218 ? 15.164 -11.43 4.965 1 96.06 218 ALA A O 1
ATOM 1683 N N . PRO A 1 219 ? 12.961 -11.625 4.824 1 97.5 219 PRO A N 1
ATOM 1684 C CA . PRO A 1 219 ? 12.82 -10.5 5.754 1 97.5 219 PRO A CA 1
ATOM 1685 C C . PRO A 1 219 ? 13.258 -10.852 7.172 1 97.5 219 PRO A C 1
ATOM 1687 O O . PRO A 1 219 ? 13.133 -12.008 7.594 1 97.5 219 PRO A O 1
ATOM 1690 N N . ASP A 1 220 ? 13.766 -9.867 7.875 1 96.31 220 ASP A N 1
ATOM 1691 C CA . ASP A 1 220 ? 14.172 -10.133 9.25 1 96.31 220 ASP A CA 1
ATOM 1692 C C . ASP A 1 220 ? 12.992 -9.992 10.211 1 96.31 220 ASP A C 1
ATOM 1694 O O . ASP A 1 220 ? 13.023 -10.508 11.328 1 96.31 220 ASP A O 1
ATOM 1698 N N . ARG A 1 221 ? 12 -9.25 9.789 1 97.44 221 ARG A N 1
ATOM 1699 C CA . ARG A 1 221 ? 10.781 -9.102 10.57 1 97.44 221 ARG A CA 1
ATOM 1700 C C . ARG A 1 221 ? 9.539 -9.18 9.68 1 97.44 221 ARG A C 1
ATOM 1702 O O . ARG A 1 221 ? 9.531 -8.641 8.57 1 97.44 221 ARG A O 1
ATOM 1709 N N . ILE A 1 222 ? 8.531 -9.859 10.156 1 98.62 222 ILE A N 1
ATOM 1710 C CA . ILE A 1 222 ? 7.211 -9.984 9.547 1 98.62 222 ILE A CA 1
ATOM 1711 C C . ILE A 1 222 ? 6.137 -9.602 10.562 1 98.62 222 ILE A C 1
ATOM 1713 O O . ILE A 1 222 ? 6.062 -10.18 11.648 1 98.62 222 ILE A O 1
ATOM 1717 N N . GLN A 1 223 ? 5.383 -8.578 10.242 1 98.81 223 GLN A N 1
ATOM 1718 C CA . GLN A 1 223 ? 4.285 -8.133 11.102 1 98.81 223 GLN A CA 1
ATOM 1719 C C . GLN A 1 223 ? 2.971 -8.078 10.32 1 98.81 223 GLN A C 1
ATOM 1721 O O . GLN A 1 223 ? 2.932 -7.59 9.188 1 98.81 223 GLN A O 1
ATOM 1726 N N . ALA A 1 224 ? 1.923 -8.609 10.922 1 98.81 224 ALA A N 1
ATOM 1727 C CA . ALA A 1 224 ? 0.664 -8.688 10.188 1 98.81 224 ALA A CA 1
ATOM 1728 C C . ALA A 1 224 ? -0.525 -8.406 11.102 1 98.81 224 ALA A C 1
ATOM 1730 O O . ALA A 1 224 ? -0.436 -8.594 12.32 1 98.81 224 ALA A O 1
ATOM 1731 N N . VAL A 1 225 ? -1.564 -7.887 10.492 1 98.5 225 VAL A N 1
ATOM 1732 C CA . VAL A 1 225 ? -2.887 -7.785 11.102 1 98.5 225 VAL A CA 1
ATOM 1733 C C . VAL A 1 225 ? -3.939 -8.344 10.148 1 98.5 225 VAL A C 1
ATOM 1735 O O . VAL A 1 225 ? -3.678 -8.516 8.953 1 98.5 225 VAL A O 1
ATOM 1738 N N . GLY A 1 226 ? -5.086 -8.664 10.727 1 96.81 226 GLY A N 1
ATOM 1739 C CA . GLY A 1 226 ? -6.133 -9.18 9.859 1 96.81 226 GLY A CA 1
ATOM 1740 C C . GLY A 1 226 ? -7.449 -9.398 10.578 1 96.81 226 GLY A C 1
ATOM 1741 O O . GLY A 1 226 ? -7.535 -9.211 11.797 1 96.81 226 GLY A O 1
ATOM 1742 N N . GLN A 1 227 ? -8.391 -9.664 9.766 1 94.81 227 GLN A N 1
ATOM 1743 C CA . GLN A 1 227 ? -9.734 -9.969 10.25 1 94.81 227 GLN A CA 1
ATOM 1744 C C . GLN A 1 227 ? -10.078 -11.438 10.039 1 94.81 227 GLN A C 1
ATOM 1746 O O . GLN A 1 227 ? -10.234 -11.883 8.898 1 94.81 227 GLN A O 1
ATOM 1751 N N . VAL A 1 228 ? -10.273 -12.156 11.125 1 94.25 228 VAL A N 1
ATOM 1752 C CA . VAL A 1 228 ? -10.57 -13.586 11.109 1 94.25 228 VAL A CA 1
ATOM 1753 C C . VAL A 1 228 ? -12.062 -13.805 11.344 1 94.25 228 VAL A C 1
ATOM 1755 O O . VAL A 1 228 ? -12.641 -13.242 12.281 1 94.25 228 VAL A O 1
ATOM 1758 N N . ASP A 1 229 ? -12.625 -14.484 10.414 1 91.38 229 ASP A N 1
ATOM 1759 C CA . ASP A 1 229 ? -13.992 -14.938 10.633 1 91.38 229 ASP A CA 1
ATOM 1760 C C . ASP A 1 229 ? -14.039 -16.109 11.617 1 91.38 229 ASP A C 1
ATOM 1762 O O . ASP A 1 229 ? -13.641 -17.219 11.281 1 91.38 229 ASP A O 1
ATOM 1766 N N . GLN A 1 230 ? -14.578 -15.875 12.719 1 87.19 230 GLN A N 1
ATOM 1767 C CA . GLN A 1 230 ? -14.539 -16.859 13.797 1 87.19 230 GLN A CA 1
ATOM 1768 C C . GLN A 1 230 ? -15.484 -18.031 13.508 1 87.19 230 GLN A C 1
ATOM 1770 O O . GLN A 1 230 ? -15.312 -19.125 14.039 1 87.19 230 GLN A O 1
ATOM 1775 N N . GLU A 1 231 ? -16.438 -17.766 12.672 1 86.75 231 GLU A N 1
ATOM 1776 C CA . GLU A 1 231 ? -17.391 -18.828 12.367 1 86.75 231 GLU A CA 1
ATOM 1777 C C . GLU A 1 231 ? -16.75 -19.922 11.516 1 86.75 231 GLU A C 1
ATOM 1779 O O . GLU A 1 231 ? -17.031 -21.109 11.719 1 86.75 231 GLU A O 1
ATOM 1784 N N . VAL A 1 232 ? -15.93 -19.516 10.57 1 89.81 232 VAL A N 1
ATOM 1785 C CA . VAL A 1 232 ? -15.367 -20.5 9.656 1 89.81 232 VAL A CA 1
ATOM 1786 C C . VAL A 1 232 ? -13.891 -20.719 9.961 1 89.81 232 VAL A C 1
ATOM 1788 O O . VAL A 1 232 ? -13.266 -21.641 9.43 1 89.81 232 VAL A O 1
ATOM 1791 N N . GLY A 1 233 ? -13.312 -19.844 10.758 1 92.69 233 GLY A N 1
ATOM 1792 C CA . GLY A 1 233 ? -11.961 -20.031 11.273 1 92.69 233 GLY A CA 1
ATOM 1793 C C . GLY A 1 233 ? -10.883 -19.625 10.281 1 92.69 233 GLY A C 1
ATOM 1794 O O . GLY A 1 233 ? -9.75 -20.109 10.359 1 92.69 233 GLY A O 1
ATOM 1795 N N . VAL A 1 234 ? -11.219 -18.75 9.281 1 94.94 234 VAL A N 1
ATOM 1796 C CA . VAL A 1 234 ? -10.211 -18.312 8.32 1 94.94 234 VAL A CA 1
ATOM 1797 C C . VAL A 1 234 ? -10.156 -16.781 8.297 1 94.94 234 VAL A C 1
ATOM 1799 O O . VAL A 1 234 ? -11.125 -16.109 8.68 1 94.94 234 VAL A O 1
ATOM 1802 N N . GLU A 1 235 ? -9.039 -16.25 8.008 1 95.69 235 GLU A N 1
ATOM 1803 C CA . GLU A 1 235 ? -8.883 -14.82 7.82 1 95.69 235 GLU A CA 1
ATOM 1804 C C . GLU A 1 235 ? -9.461 -14.367 6.484 1 95.69 235 GLU A C 1
ATOM 1806 O O . GLU A 1 235 ? -9.266 -15.031 5.461 1 95.69 235 GLU A O 1
ATOM 1811 N N . LEU A 1 236 ? -10.156 -13.242 6.492 1 95.25 236 LEU A N 1
ATOM 1812 C CA . LEU A 1 236 ? -10.844 -12.766 5.293 1 95.25 236 LEU A CA 1
ATOM 1813 C C . LEU A 1 236 ? -10.164 -11.523 4.734 1 95.25 236 LEU A C 1
ATOM 1815 O O . LEU A 1 236 ? -10.367 -11.172 3.57 1 95.25 236 LEU A O 1
ATOM 1819 N N . GLN A 1 237 ? -9.445 -10.828 5.547 1 96.5 237 GLN A N 1
ATOM 1820 C CA . GLN A 1 237 ? -8.766 -9.594 5.184 1 96.5 237 GLN A CA 1
ATOM 1821 C C . GLN A 1 237 ? -7.461 -9.438 5.961 1 96.5 237 GLN A C 1
ATOM 1823 O O . GLN A 1 237 ? -7.449 -9.547 7.188 1 96.5 237 GLN A O 1
ATOM 1828 N N . VAL A 1 238 ? -6.371 -9.188 5.188 1 98.38 238 VAL A N 1
ATOM 1829 C CA . VAL A 1 238 ? -5.074 -9.195 5.852 1 98.38 238 VAL A CA 1
ATOM 1830 C C . VAL A 1 238 ? -4.203 -8.07 5.301 1 98.38 238 VAL A C 1
ATOM 1832 O O . VAL A 1 238 ? -4.273 -7.742 4.113 1 98.38 238 VAL A O 1
ATOM 1835 N N . ALA A 1 239 ? -3.469 -7.449 6.164 1 98.75 239 ALA A N 1
ATOM 1836 C CA . ALA A 1 239 ? -2.348 -6.578 5.824 1 98.75 239 ALA A CA 1
ATOM 1837 C C . ALA A 1 239 ? -1.073 -7.016 6.535 1 98.75 239 ALA A C 1
ATOM 1839 O O . ALA A 1 239 ? -1.112 -7.406 7.707 1 98.75 239 ALA A O 1
ATOM 1840 N N . ALA A 1 240 ? 0.038 -7 5.82 1 98.88 240 ALA A N 1
ATOM 1841 C CA . ALA A 1 240 ? 1.324 -7.414 6.375 1 98.88 240 ALA A CA 1
ATOM 1842 C C . ALA A 1 240 ? 2.443 -6.48 5.918 1 98.88 240 ALA A C 1
ATOM 1844 O O . ALA A 1 240 ? 2.379 -5.918 4.82 1 98.88 240 ALA A O 1
ATOM 1845 N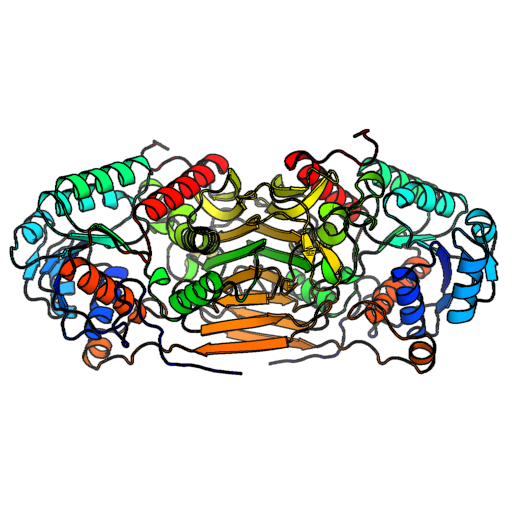 N . VAL A 1 241 ? 3.412 -6.344 6.789 1 98.88 241 VAL A N 1
ATOM 1846 C CA . VAL A 1 241 ? 4.598 -5.57 6.438 1 98.88 241 VAL A CA 1
ATOM 1847 C C . VAL A 1 241 ? 5.852 -6.398 6.707 1 98.88 241 VAL A C 1
ATOM 1849 O O . VAL A 1 241 ? 5.898 -7.18 7.66 1 98.88 241 VAL A O 1
ATOM 1852 N N . LEU A 1 242 ? 6.805 -6.25 5.816 1 98.75 242 LEU A N 1
ATOM 1853 C CA . LEU A 1 242 ? 8.062 -6.98 5.867 1 98.75 242 LEU A CA 1
ATOM 1854 C C . LEU A 1 242 ? 9.25 -6.02 5.938 1 98.75 242 LEU A C 1
ATOM 1856 O O . LEU A 1 242 ? 9.25 -4.984 5.262 1 98.75 242 LEU A O 1
ATOM 1860 N N . SER A 1 243 ? 10.258 -6.375 6.723 1 97.75 243 SER A N 1
ATOM 1861 C CA . SER A 1 243 ? 11.477 -5.582 6.863 1 97.75 243 SER A CA 1
ATOM 1862 C C . SER A 1 243 ? 12.664 -6.277 6.215 1 97.75 243 SER A C 1
ATOM 1864 O O . SER A 1 243 ? 12.898 -7.469 6.434 1 97.75 243 SER A O 1
ATOM 1866 N N . TYR A 1 244 ? 13.344 -5.543 5.434 1 95.94 244 TYR A N 1
ATOM 1867 C CA . TYR A 1 244 ? 14.586 -6 4.816 1 95.94 244 TYR A CA 1
ATOM 1868 C C . TYR A 1 244 ? 15.758 -5.117 5.227 1 95.94 244 TYR A C 1
ATOM 1870 O O . TYR A 1 244 ? 15.906 -4 4.727 1 95.94 244 TYR A O 1
ATOM 1878 N N . PRO A 1 245 ? 16.609 -5.559 6.059 1 89.94 245 PRO A N 1
ATOM 1879 C CA . PRO A 1 245 ? 17.688 -4.727 6.582 1 89.94 245 PRO A CA 1
ATOM 1880 C C . PRO A 1 245 ? 18.797 -4.5 5.559 1 89.94 245 PRO A C 1
ATOM 1882 O O . PRO A 1 245 ? 18.859 -5.199 4.543 1 89.94 245 PRO A O 1
ATOM 1885 N N . ALA A 1 246 ? 19.625 -3.568 5.945 1 83.56 246 ALA A N 1
ATOM 1886 C CA . ALA A 1 246 ? 20.766 -3.25 5.09 1 83.56 246 ALA A CA 1
ATOM 1887 C C . ALA A 1 246 ? 21.688 -4.453 4.945 1 83.56 246 ALA A C 1
ATOM 1889 O O . ALA A 1 246 ? 21.859 -5.23 5.891 1 83.56 246 ALA A O 1
ATOM 1890 N N . THR A 1 247 ? 22.172 -4.637 3.721 1 75.12 247 THR A N 1
ATOM 1891 C CA . THR A 1 247 ? 23.062 -5.758 3.441 1 75.12 247 THR A CA 1
ATOM 1892 C C . THR A 1 247 ? 24.531 -5.348 3.613 1 75.12 247 THR A C 1
ATOM 1894 O O . THR A 1 247 ? 25.422 -6.199 3.639 1 75.12 247 THR A O 1
ATOM 1897 N N . GLY A 1 248 ? 24.797 -4.094 3.676 1 66.44 248 GLY A N 1
ATOM 1898 C CA . GLY A 1 248 ? 26.188 -3.68 3.803 1 66.44 248 GLY A CA 1
ATOM 1899 C C . GLY A 1 248 ? 26.391 -2.65 4.895 1 66.44 248 GLY A C 1
ATOM 1900 O O . GLY A 1 248 ? 25.438 -2.195 5.527 1 66.44 248 GLY A O 1
ATOM 1901 N N . THR A 1 249 ? 27.656 -2.586 5.348 1 59.75 249 THR A N 1
ATOM 1902 C CA . THR A 1 249 ? 28.062 -1.668 6.406 1 59.75 249 THR A CA 1
ATOM 1903 C C . THR A 1 249 ? 28.594 -0.365 5.816 1 59.75 249 THR A C 1
ATOM 1905 O O . THR A 1 249 ? 29.297 0.384 6.492 1 59.75 249 THR A O 1
ATOM 1908 N N . GLU A 1 250 ? 28.109 -0.168 4.66 1 59.53 250 GLU A N 1
ATOM 1909 C CA . GLU A 1 250 ? 28.719 1.023 4.062 1 59.53 250 GLU A CA 1
ATOM 1910 C C . GLU A 1 250 ? 28.203 2.293 4.742 1 59.53 250 GLU A C 1
ATOM 1912 O O . GLU A 1 250 ? 27.062 2.35 5.188 1 59.53 250 GLU A O 1
ATOM 1917 N N . LYS A 1 251 ? 29.266 3.121 4.973 1 57.75 251 LYS A N 1
ATOM 1918 C CA . LYS A 1 251 ? 29.031 4.41 5.613 1 57.75 251 LYS A CA 1
ATOM 1919 C C . LYS A 1 251 ? 28.5 5.434 4.617 1 57.75 251 LYS A C 1
ATOM 1921 O O . LYS A 1 251 ? 28.625 5.246 3.404 1 57.75 251 LYS A O 1
ATOM 1926 N N . PRO A 1 252 ? 27.891 6.473 5.086 1 58.5 252 PRO A N 1
ATOM 1927 C CA . PRO A 1 252 ? 27.312 7.512 4.238 1 58.5 252 PRO A CA 1
ATOM 1928 C C . PRO A 1 252 ? 28.266 7.992 3.148 1 58.5 252 PRO A C 1
ATOM 1930 O O . PRO A 1 252 ? 29.484 8.031 3.359 1 58.5 252 PRO A O 1
ATOM 1933 N N . ILE A 1 253 ? 27.672 7.902 1.782 1 54.78 253 ILE A N 1
ATOM 1934 C CA . ILE A 1 253 ? 28.516 8.188 0.635 1 54.78 253 ILE A CA 1
ATOM 1935 C C . ILE A 1 253 ? 28.281 9.617 0.158 1 54.78 253 ILE A C 1
ATOM 1937 O O . ILE A 1 253 ? 27.172 10.156 0.314 1 54.78 253 ILE A O 1
ATOM 1941 N N . LEU A 1 254 ? 29.297 10.211 -0.165 1 53.47 254 LEU A N 1
ATOM 1942 C CA . LEU A 1 254 ? 29.266 11.492 -0.863 1 53.47 254 LEU A CA 1
ATOM 1943 C C . LEU A 1 254 ? 28.594 11.344 -2.225 1 53.47 254 LEU A C 1
ATOM 1945 O O . LEU A 1 254 ? 29.016 10.523 -3.047 1 53.47 254 LEU A O 1
ATOM 1949 N N . GLY A 1 255 ? 27.344 11.812 -2.379 1 52.97 255 GLY A N 1
ATOM 1950 C CA . GLY A 1 255 ? 26.672 11.789 -3.67 1 52.97 255 GLY A CA 1
ATOM 1951 C C . GLY A 1 255 ? 27.312 12.695 -4.695 1 52.97 255 GLY A C 1
ATOM 1952 O O . GLY A 1 255 ? 28.234 13.453 -4.367 1 52.97 255 GLY A O 1
ATOM 1953 N N . SER A 1 256 ? 26.953 12.5 -5.996 1 50.88 256 SER A N 1
ATOM 1954 C CA . SER A 1 256 ? 27.484 13.297 -7.09 1 50.88 256 SER A CA 1
ATOM 1955 C C . SER A 1 256 ? 27.266 14.789 -6.848 1 50.88 256 SER A C 1
ATOM 1957 O O . SER A 1 256 ? 28.062 15.617 -7.305 1 50.88 256 SER A O 1
ATOM 1959 N N . SER A 1 257 ? 26.188 15.062 -6.148 1 52.41 257 SER A N 1
ATOM 1960 C CA . SER A 1 257 ? 25.891 16.469 -5.906 1 52.41 257 SER A CA 1
ATOM 1961 C C . SER A 1 257 ? 26.672 17 -4.711 1 52.41 257 SER A C 1
ATOM 1963 O O . SER A 1 257 ? 26.578 18.188 -4.371 1 52.41 257 SER A O 1
ATOM 1965 N N . GLY A 1 258 ? 27.641 16.125 -4.16 1 57.06 258 GLY A N 1
ATOM 1966 C CA . GLY A 1 258 ? 28.391 16.531 -2.982 1 57.06 258 GLY A CA 1
ATOM 1967 C C . GLY A 1 258 ? 27.625 16.344 -1.688 1 57.06 258 GLY A C 1
ATOM 1968 O O . GLY A 1 258 ? 28.141 16.641 -0.606 1 57.06 258 GLY A O 1
ATOM 1969 N N . MET A 1 259 ? 26.422 15.914 -1.923 1 58.78 259 MET A N 1
ATOM 1970 C CA . MET A 1 259 ? 25.641 15.727 -0.705 1 58.78 259 MET A CA 1
ATOM 1971 C C . MET A 1 259 ? 25.781 14.297 -0.189 1 58.78 259 MET A C 1
ATOM 1973 O O . MET A 1 259 ? 25.922 13.359 -0.976 1 58.78 259 MET A O 1
ATOM 1977 N N . VAL A 1 260 ? 25.969 14.234 1.139 1 63.78 260 VAL A N 1
ATOM 1978 C CA . VAL A 1 260 ? 26.078 12.945 1.821 1 63.78 260 VAL A CA 1
ATOM 1979 C C . VAL A 1 260 ? 24.688 12.32 1.97 1 63.78 260 VAL A C 1
ATOM 1981 O O . VAL A 1 260 ? 23.719 13.016 2.291 1 63.78 260 VAL A O 1
ATOM 1984 N N . TYR A 1 261 ? 24.594 11.086 1.444 1 66.56 261 TYR A N 1
ATOM 1985 C CA . TYR A 1 261 ? 23.328 10.352 1.551 1 66.56 261 TYR A CA 1
ATOM 1986 C C . TYR A 1 261 ? 23.422 9.273 2.621 1 66.56 261 TYR A C 1
ATOM 1988 O O . TYR A 1 261 ? 24.5 8.734 2.881 1 66.56 261 TYR A O 1
ATOM 1996 N N . PRO A 1 262 ? 22.234 9.195 3.35 1 65.06 262 PRO A N 1
ATOM 1997 C CA . PRO A 1 262 ? 22.281 8.086 4.305 1 65.06 262 PRO A CA 1
ATOM 1998 C C . PRO A 1 262 ? 22.594 6.75 3.639 1 65.06 262 PRO A C 1
ATOM 2000 O O . PRO A 1 262 ? 22.172 6.512 2.502 1 65.06 262 PRO A O 1
ATOM 2003 N N . LYS A 1 263 ? 23.5 6.035 3.98 1 63.66 263 LYS A N 1
ATOM 2004 C CA . LYS A 1 263 ? 23.844 4.785 3.307 1 63.66 263 LYS A CA 1
ATOM 2005 C C . LYS A 1 263 ? 23.156 3.598 3.979 1 63.66 263 LYS A C 1
ATOM 2007 O O . LYS A 1 263 ? 23.656 3.072 4.977 1 63.66 263 LYS A O 1
ATOM 2012 N N . LEU A 1 264 ? 22.078 3.184 3.65 1 65.38 264 LEU A N 1
ATOM 2013 C CA . LEU A 1 264 ? 21.453 1.92 4.023 1 65.38 264 LEU A CA 1
ATOM 2014 C C . LEU A 1 264 ? 21.219 1.045 2.797 1 65.38 264 LEU A C 1
ATOM 2016 O O . LEU A 1 264 ?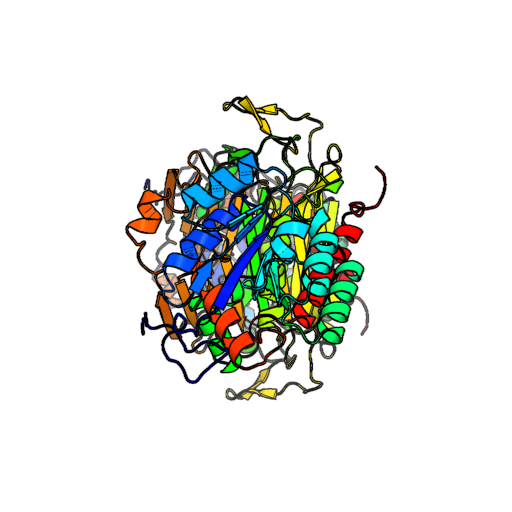 20.078 0.766 2.438 1 65.38 264 LEU A O 1
ATOM 2020 N N . PRO A 1 265 ? 22.453 0.602 2.27 1 66.94 265 PRO A N 1
ATOM 2021 C CA . PRO A 1 265 ? 22.266 -0.134 1.016 1 66.94 265 PRO A CA 1
ATOM 2022 C C . PRO A 1 265 ? 21.422 -1.394 1.186 1 66.94 265 PRO A C 1
ATOM 2024 O O . PRO A 1 265 ? 21.625 -2.148 2.143 1 66.94 265 PRO A O 1
ATOM 2027 N N . GLY A 1 266 ? 20.531 -1.462 0.337 1 71.12 266 GLY A N 1
ATOM 2028 C CA . GLY A 1 266 ? 19.75 -2.684 0.264 1 71.12 266 GLY A CA 1
ATOM 2029 C C . GLY A 1 266 ? 18.578 -2.695 1.227 1 71.12 266 GLY A C 1
ATOM 2030 O O . GLY A 1 266 ? 17.75 -3.615 1.204 1 71.12 266 GLY A O 1
ATOM 2031 N N . THR A 1 267 ? 18.5 -1.673 2.018 1 83.19 267 THR A N 1
ATOM 2032 C CA . THR A 1 267 ? 17.438 -1.667 3.02 1 83.19 267 THR A CA 1
ATOM 2033 C C . THR A 1 267 ? 16.109 -1.281 2.391 1 83.19 267 THR A C 1
ATOM 2035 O O . THR A 1 267 ? 16.062 -0.498 1.439 1 83.19 267 THR A O 1
ATOM 2038 N N . GLY A 1 268 ? 15.07 -1.936 2.939 1 93.94 268 GLY A N 1
ATOM 2039 C CA . GLY A 1 268 ? 13.742 -1.554 2.488 1 93.94 268 GLY A CA 1
ATOM 2040 C C . GLY A 1 268 ? 12.633 -2.215 3.281 1 93.94 268 GLY A C 1
ATOM 2041 O O . GLY A 1 268 ? 12.891 -2.887 4.281 1 93.94 268 GLY A O 1
ATOM 2042 N N . VAL A 1 269 ? 11.438 -1.838 2.98 1 98.12 269 VAL A N 1
ATOM 2043 C CA . VAL A 1 269 ? 10.242 -2.42 3.58 1 98.12 269 VAL A CA 1
ATOM 2044 C C . VAL A 1 269 ? 9.242 -2.795 2.486 1 98.12 269 VAL A C 1
ATOM 2046 O O . VAL A 1 269 ? 9.305 -2.266 1.374 1 98.12 269 VAL A O 1
ATOM 2049 N N . ALA A 1 270 ? 8.406 -3.74 2.791 1 98.62 270 ALA A N 1
ATOM 2050 C CA . ALA A 1 270 ? 7.266 -4.062 1.932 1 98.62 270 ALA A CA 1
ATOM 2051 C C . ALA A 1 270 ? 5.949 -3.938 2.693 1 98.62 270 ALA A C 1
ATOM 2053 O O . ALA A 1 270 ? 5.871 -4.293 3.871 1 98.62 270 ALA A O 1
ATOM 2054 N N . ALA A 1 271 ? 4.973 -3.375 2.092 1 98.75 271 ALA A N 1
ATOM 2055 C CA . ALA A 1 271 ? 3.605 -3.32 2.6 1 98.75 271 ALA A CA 1
ATOM 2056 C C . ALA A 1 271 ? 2.654 -4.105 1.701 1 98.75 271 ALA A C 1
ATOM 2058 O O . ALA A 1 271 ? 2.508 -3.791 0.518 1 98.75 271 ALA A O 1
ATOM 2059 N N . LEU A 1 272 ? 2.002 -5.066 2.271 1 98.75 272 LEU A N 1
ATOM 2060 C CA . LEU A 1 272 ? 1.178 -6 1.514 1 98.75 272 LEU A CA 1
ATOM 2061 C C . LEU A 1 272 ? -0.262 -5.984 2.016 1 98.75 272 LEU A C 1
ATOM 2063 O O . LEU A 1 272 ? -0.505 -5.801 3.211 1 98.75 2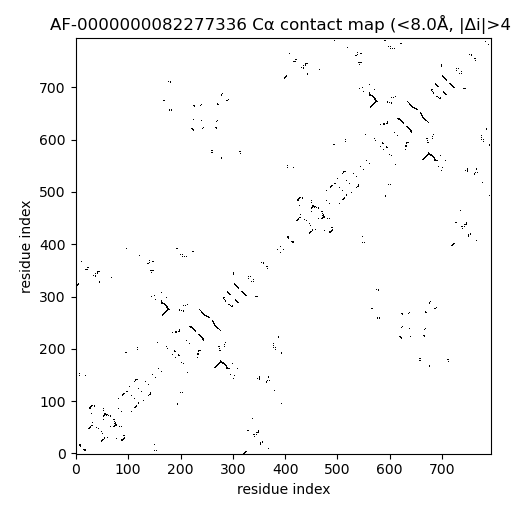72 LEU A O 1
ATOM 2067 N N . SER A 1 273 ? -1.193 -6.172 1.075 1 98.44 273 SER A N 1
ATOM 2068 C CA . SER A 1 273 ? -2.609 -6.285 1.412 1 98.44 273 SER A CA 1
ATOM 2069 C C . SER A 1 273 ? -3.297 -7.344 0.555 1 98.44 273 SER A C 1
ATOM 2071 O O . SER A 1 273 ? -3.115 -7.375 -0.664 1 98.44 273 SER A O 1
ATOM 2073 N N . TYR A 1 274 ? -4.039 -8.18 1.193 1 98.5 274 TYR A N 1
ATOM 2074 C CA . TYR A 1 274 ? -4.773 -9.211 0.463 1 98.5 274 TYR A CA 1
ATOM 2075 C C . TYR A 1 274 ? -6.008 -9.656 1.236 1 98.5 274 TYR A C 1
ATOM 2077 O O . TYR A 1 274 ? -6.055 -9.539 2.465 1 98.5 274 TYR A O 1
ATOM 2085 N N . GLY A 1 275 ? -7.02 -10.102 0.446 1 97.12 275 GLY A N 1
ATOM 2086 C CA . GLY A 1 275 ? -8.25 -10.484 1.117 1 97.12 275 GLY A CA 1
ATOM 2087 C C . GLY A 1 275 ? -9.383 -10.812 0.156 1 97.12 275 GLY A C 1
ATOM 2088 O O . GLY A 1 275 ? -9.172 -10.852 -1.059 1 97.12 275 GLY A O 1
ATOM 2089 N N . MET A 1 276 ? -10.562 -11.062 0.77 1 94.56 276 MET A N 1
ATOM 2090 C CA . MET A 1 276 ? -11.688 -11.594 0.015 1 94.56 276 MET A CA 1
ATOM 2091 C C . MET A 1 276 ? -12.93 -10.734 0.212 1 94.56 276 MET A C 1
ATOM 2093 O O . MET A 1 276 ? -14.047 -11.164 -0.092 1 94.56 276 MET A O 1
ATOM 2097 N N . LEU A 1 277 ? -12.75 -9.477 0.702 1 92.88 277 LEU A N 1
ATOM 2098 C CA . LEU A 1 277 ? -13.914 -8.68 1.07 1 92.88 277 LEU A CA 1
ATOM 2099 C C . LEU A 1 277 ? -14.117 -7.527 0.088 1 92.88 277 LEU A C 1
ATOM 2101 O O . LEU A 1 277 ? -15.148 -6.852 0.124 1 92.88 277 LEU A O 1
ATOM 2105 N N . CYS A 1 278 ? -13.156 -7.309 -0.731 1 93.44 278 CYS A N 1
ATOM 2106 C CA . CYS A 1 278 ? -13.234 -6.172 -1.644 1 93.44 278 CYS A CA 1
ATOM 2107 C C . CYS A 1 278 ? -12.367 -6.406 -2.875 1 93.44 278 CYS A C 1
ATOM 2109 O O . CYS A 1 278 ? -11.609 -7.379 -2.934 1 93.44 278 CYS A O 1
ATOM 2111 N N . GLU A 1 279 ? -12.539 -5.539 -3.82 1 94.81 279 GLU A N 1
ATOM 2112 C CA . GLU A 1 279 ? -11.75 -5.625 -5.047 1 94.81 279 GLU A CA 1
ATOM 2113 C C . GLU A 1 279 ? -10.781 -4.453 -5.16 1 94.81 279 GLU A C 1
ATOM 2115 O O . GLU A 1 279 ? -11.188 -3.33 -5.469 1 94.81 279 GLU A O 1
ATOM 2120 N N . THR A 1 280 ? -9.539 -4.719 -4.93 1 95.94 280 THR A N 1
ATOM 2121 C CA . THR A 1 280 ? -8.508 -3.693 -5.031 1 95.94 280 THR A CA 1
ATOM 2122 C C . THR A 1 280 ? -8.023 -3.551 -6.473 1 95.94 280 THR A C 1
ATOM 2124 O O . THR A 1 280 ? -8.406 -4.332 -7.34 1 95.94 280 THR A O 1
ATOM 2127 N N . PRO A 1 281 ? -7.141 -2.545 -6.762 1 94.12 281 PRO A N 1
ATOM 2128 C CA . PRO A 1 281 ? -6.602 -2.408 -8.117 1 94.12 281 PRO A CA 1
ATOM 2129 C C . PRO A 1 281 ? -5.691 -3.57 -8.508 1 94.12 281 PRO A C 1
ATOM 2131 O O . PRO A 1 281 ? -5.461 -3.809 -9.695 1 94.12 281 PRO A O 1
ATOM 2134 N N . GLU A 1 282 ? -5.172 -4.293 -7.551 1 96.62 282 GLU A N 1
ATOM 2135 C CA . GLU A 1 282 ? -4.242 -5.395 -7.781 1 96.62 282 GLU A CA 1
ATOM 2136 C C . GLU A 1 282 ? -3.012 -4.926 -8.547 1 96.62 282 GLU A C 1
ATOM 2138 O O . GLU A 1 282 ? -2.783 -5.348 -9.688 1 96.62 282 GLU A O 1
ATOM 2143 N N . GLU A 1 283 ? -2.238 -4.176 -7.891 1 98.06 283 GLU A N 1
ATOM 2144 C CA . GLU A 1 283 ? -1.038 -3.582 -8.477 1 98.06 283 GLU A CA 1
ATOM 2145 C C . GLU A 1 283 ? 0.197 -3.895 -7.637 1 98.06 283 GLU A C 1
ATOM 2147 O O . GLU A 1 283 ? 0.081 -4.328 -6.488 1 98.06 283 GLU A O 1
ATOM 2152 N N . THR A 1 284 ? 1.318 -3.791 -8.203 1 98.56 284 THR A N 1
ATOM 2153 C CA . THR A 1 284 ? 2.604 -3.832 -7.512 1 98.56 284 THR A CA 1
ATOM 2154 C C . THR A 1 284 ? 3.432 -2.592 -7.836 1 98.56 284 THR A C 1
ATOM 2156 O O . THR A 1 284 ? 3.693 -2.305 -9.008 1 98.56 284 THR A O 1
ATOM 2159 N N . VAL A 1 285 ? 3.789 -1.858 -6.82 1 98.62 285 VAL A N 1
ATOM 2160 C CA . VAL A 1 285 ? 4.609 -0.661 -6.969 1 98.62 285 VAL A CA 1
ATOM 2161 C C . VAL A 1 285 ? 5.969 -0.88 -6.305 1 98.62 285 VAL A C 1
ATOM 2163 O O . VAL A 1 285 ? 6.039 -1.267 -5.137 1 98.62 285 VAL A O 1
ATOM 2166 N N . VAL A 1 286 ? 6.98 -0.659 -7.074 1 98.25 286 VAL A N 1
ATOM 2167 C CA . VAL A 1 286 ? 8.359 -0.773 -6.605 1 98.25 286 VAL A CA 1
ATOM 2168 C C . VAL A 1 286 ? 9.047 0.586 -6.691 1 98.25 286 VAL A C 1
ATOM 2170 O O . VAL A 1 286 ? 9.094 1.2 -7.762 1 98.25 286 VAL A O 1
ATOM 2173 N N . VAL A 1 287 ? 9.609 1.016 -5.566 1 97.38 287 VAL A N 1
ATOM 2174 C CA . VAL A 1 287 ? 10.148 2.373 -5.531 1 97.38 287 VAL A CA 1
ATOM 2175 C C . VAL A 1 287 ? 11.586 2.348 -5.023 1 97.38 287 VAL A C 1
ATOM 2177 O O . VAL A 1 287 ? 11.867 1.799 -3.957 1 97.38 287 VAL A O 1
ATOM 2180 N N . GLY A 1 288 ? 12.43 2.967 -5.824 1 94.75 288 GLY A N 1
ATOM 2181 C CA . GLY A 1 288 ? 13.82 3.129 -5.445 1 94.75 288 GLY A CA 1
ATOM 2182 C C . GLY A 1 288 ? 14.258 4.578 -5.395 1 94.75 288 GLY A C 1
ATOM 2183 O O . GLY A 1 288 ? 13.438 5.488 -5.531 1 94.75 288 GLY A O 1
ATOM 2184 N N . SER A 1 289 ? 15.508 4.797 -5.129 1 90.88 289 SER A N 1
ATOM 2185 C CA . SER A 1 289 ? 16.078 6.125 -4.922 1 90.88 289 SER A CA 1
ATOM 2186 C C . SER A 1 289 ? 16.094 6.926 -6.219 1 90.88 289 SER A C 1
ATOM 2188 O O . SER A 1 289 ? 16.234 8.148 -6.195 1 90.88 289 SER A O 1
ATOM 2190 N N . LYS A 1 290 ? 15.93 6.25 -7.395 1 92.44 290 LYS A N 1
ATOM 2191 C CA . LYS A 1 290 ? 16.094 6.953 -8.664 1 92.44 290 LYS A CA 1
ATOM 2192 C C . LYS A 1 290 ? 14.836 6.84 -9.523 1 92.44 290 LYS A C 1
ATOM 2194 O O . LYS A 1 290 ? 14.828 7.273 -10.672 1 92.44 290 LYS A O 1
ATOM 2199 N N . GLY A 1 291 ? 13.828 6.254 -8.984 1 95.12 291 GLY A N 1
ATOM 2200 C CA . GLY A 1 291 ? 12.602 6.102 -9.75 1 95.12 291 GLY A CA 1
ATOM 2201 C C . GLY A 1 291 ? 11.656 5.074 -9.172 1 95.12 291 GLY A C 1
ATOM 2202 O O . GLY A 1 291 ? 11.883 4.57 -8.07 1 95.12 291 GLY A O 1
ATOM 2203 N N . ARG A 1 292 ? 10.586 4.84 -9.867 1 97.44 292 ARG A N 1
ATOM 2204 C CA . ARG A 1 292 ? 9.578 3.869 -9.445 1 97.44 292 ARG A CA 1
ATOM 2205 C C . ARG A 1 292 ? 8.961 3.168 -10.656 1 97.44 292 ARG A C 1
ATOM 2207 O O . ARG A 1 292 ? 9.016 3.68 -11.773 1 97.44 292 ARG A O 1
ATOM 2214 N N . MET A 1 293 ? 8.438 2.031 -10.43 1 97.81 293 MET A N 1
ATOM 2215 C CA . MET A 1 293 ? 7.68 1.325 -11.461 1 97.81 293 MET A CA 1
ATOM 2216 C C . MET A 1 293 ? 6.398 0.731 -10.883 1 97.81 293 MET A C 1
ATOM 2218 O O . MET A 1 293 ? 6.309 0.482 -9.68 1 97.81 293 MET A O 1
ATOM 2222 N N . LYS A 1 294 ? 5.488 0.594 -11.766 1 98.44 294 LYS A N 1
ATOM 2223 C CA . LYS A 1 294 ? 4.184 0.038 -11.422 1 98.44 294 LYS A CA 1
ATOM 2224 C C . LYS A 1 294 ? 3.779 -1.062 -12.398 1 98.44 294 LYS A C 1
ATOM 2226 O O . LYS A 1 294 ? 3.635 -0.812 -13.594 1 98.44 294 LYS A O 1
ATOM 2231 N N . ILE A 1 295 ? 3.68 -2.289 -11.867 1 98.62 295 ILE A N 1
ATOM 2232 C CA . ILE A 1 295 ? 2.951 -3.336 -12.578 1 98.62 295 ILE A CA 1
ATOM 2233 C C . ILE A 1 295 ? 1.448 -3.09 -12.453 1 98.62 295 ILE A C 1
ATOM 2235 O O . ILE A 1 295 ? 0.89 -3.148 -11.359 1 98.62 295 ILE A O 1
ATOM 2239 N N . GLU A 1 296 ? 0.812 -2.859 -13.578 1 97.44 296 GLU A N 1
ATOM 2240 C CA . GLU A 1 296 ? -0.594 -2.463 -13.578 1 97.44 296 GLU A CA 1
ATOM 2241 C C . GLU A 1 296 ? -1.502 -3.65 -13.266 1 97.44 296 GLU A C 1
ATOM 2243 O O . GLU A 1 296 ? -1.084 -4.805 -13.383 1 97.44 296 GLU A O 1
ATOM 2248 N N . GLY A 1 297 ? -2.693 -3.316 -12.82 1 95.62 297 GLY A N 1
ATOM 2249 C CA . GLY A 1 297 ? -3.688 -4.348 -12.57 1 95.62 297 GLY A CA 1
ATOM 2250 C C . GLY A 1 297 ? -4.188 -5.02 -13.836 1 95.62 297 GLY A C 1
ATOM 2251 O O . GLY A 1 297 ? -4.199 -4.406 -14.906 1 95.62 297 GLY A O 1
ATOM 2252 N N . PRO A 1 298 ? -4.523 -6.34 -13.766 1 95.94 298 PRO A N 1
ATOM 2253 C CA . PRO A 1 298 ? -4.414 -7.195 -12.586 1 95.94 298 PRO A CA 1
ATOM 2254 C C . PRO A 1 298 ? -2.988 -7.684 -12.336 1 95.94 298 PRO A C 1
ATOM 2256 O O . PRO A 1 298 ? -2.42 -8.383 -13.18 1 95.94 298 PRO A O 1
ATOM 2259 N N . GLY A 1 299 ? -2.449 -7.445 -11.211 1 96.56 299 GLY A N 1
ATOM 2260 C CA . GLY A 1 299 ? -1.037 -7.621 -10.914 1 96.56 299 GLY A CA 1
ATOM 2261 C C . GLY A 1 299 ? -0.611 -9.078 -10.875 1 96.56 299 GLY A C 1
ATOM 2262 O O . GLY A 1 299 ? 0.574 -9.383 -11.008 1 96.56 299 GLY A O 1
ATOM 2263 N N . HIS A 1 300 ? -1.515 -9.953 -10.641 1 97.19 300 HIS A N 1
ATOM 2264 C CA . HIS A 1 300 ? -1.168 -11.367 -10.586 1 97.19 300 HIS A CA 1
ATOM 2265 C C . HIS A 1 300 ? -1.052 -11.961 -11.984 1 97.19 300 HIS A C 1
ATOM 2267 O O . HIS A 1 300 ? -0.545 -13.07 -12.156 1 97.19 300 HIS A O 1
ATOM 2273 N N . CYS A 1 301 ? -1.573 -11.234 -13 1 98.19 301 CYS A N 1
ATOM 2274 C CA . CYS A 1 301 ? -1.477 -11.625 -14.406 1 98.19 301 CYS A CA 1
ATOM 2275 C C . CYS A 1 301 ? -1.329 -10.406 -15.305 1 98.19 301 CYS A C 1
ATOM 2277 O O . CYS A 1 301 ? -2.16 -10.172 -16.188 1 98.19 301 CYS A O 1
ATOM 2279 N N . PRO A 1 302 ? -0.247 -9.727 -15.148 1 98.38 302 PRO A N 1
ATOM 2280 C CA . PRO A 1 302 ? -0.147 -8.375 -15.703 1 98.38 302 PRO A CA 1
ATOM 2281 C C . PRO A 1 302 ? 0.282 -8.359 -17.172 1 98.38 302 PRO A C 1
ATOM 2283 O O . PRO A 1 302 ? 1.061 -9.219 -17.594 1 98.38 302 PRO A O 1
ATOM 2286 N N . THR A 1 303 ? -0.189 -7.301 -17.891 1 98 303 THR A N 1
ATOM 2287 C CA . THR A 1 303 ? 0.237 -7.109 -19.281 1 98 303 THR A CA 1
ATOM 2288 C C . THR A 1 303 ? 0.916 -5.754 -19.453 1 98 303 THR A C 1
ATOM 2290 O O . THR A 1 303 ? 1.51 -5.48 -20.5 1 98 303 THR A O 1
ATOM 2293 N N . LYS A 1 304 ? 0.857 -4.93 -18.438 1 98.12 304 LYS A N 1
ATOM 2294 C CA . LYS A 1 304 ? 1.369 -3.57 -18.578 1 98.12 304 LYS A CA 1
ATOM 2295 C C . LYS A 1 304 ? 2.324 -3.217 -17.438 1 98.12 304 LYS A C 1
ATOM 2297 O O . LYS A 1 304 ? 2.111 -3.619 -16.297 1 98.12 304 LYS A O 1
ATOM 2302 N N . LEU A 1 305 ? 3.328 -2.484 -17.75 1 98.19 305 LEU A N 1
ATOM 2303 C CA . LEU A 1 305 ? 4.352 -1.987 -16.844 1 98.19 305 LEU A CA 1
ATOM 2304 C C . LEU A 1 305 ? 4.676 -0.526 -17.125 1 98.19 305 LEU A C 1
ATOM 2306 O O . LEU A 1 305 ? 4.953 -0.164 -18.281 1 98.19 305 LEU A O 1
ATOM 2310 N N . ASN A 1 306 ? 4.543 0.308 -16.109 1 97.5 306 ASN A N 1
ATOM 2311 C CA . ASN A 1 306 ? 4.922 1.714 -16.219 1 97.5 306 ASN A CA 1
ATOM 2312 C C . ASN A 1 306 ? 6.133 2.031 -15.344 1 97.5 306 ASN A C 1
ATOM 2314 O O . ASN A 1 306 ? 6.227 1.565 -14.203 1 97.5 306 ASN A O 1
ATOM 2318 N N . VAL A 1 307 ? 7.055 2.787 -15.883 1 97 307 VAL A N 1
ATOM 2319 C CA . VAL A 1 307 ? 8.266 3.174 -15.172 1 97 307 VAL A CA 1
ATOM 2320 C C . VAL A 1 307 ? 8.43 4.691 -15.211 1 97 307 VAL A C 1
ATOM 2322 O O . VAL A 1 307 ? 8.25 5.316 -16.266 1 97 307 VAL A O 1
ATOM 2325 N N . GLU A 1 308 ? 8.641 5.281 -14.109 1 96.44 308 GLU A N 1
ATOM 2326 C CA . GLU A 1 308 ? 8.953 6.699 -13.984 1 96.44 308 GLU A CA 1
ATOM 2327 C C . GLU A 1 308 ? 10.328 6.906 -13.344 1 96.44 308 GLU A C 1
ATOM 2329 O O . GLU A 1 308 ? 10.523 6.574 -12.172 1 96.44 308 GLU A O 1
ATOM 2334 N N . LEU A 1 309 ? 11.188 7.422 -14.078 1 95.44 309 LEU A N 1
ATOM 2335 C CA . LEU A 1 309 ? 12.516 7.742 -13.562 1 95.44 309 LEU A CA 1
ATOM 2336 C C . LEU A 1 309 ? 12.57 9.18 -13.062 1 95.44 309 LEU A C 1
ATOM 2338 O O . LEU A 1 309 ? 11.977 10.078 -13.664 1 95.44 309 LEU A O 1
ATOM 2342 N N . LYS A 1 310 ? 13.266 9.305 -12.039 1 91.31 310 LYS A N 1
ATOM 2343 C CA . LYS A 1 310 ? 13.336 10.609 -11.375 1 91.31 310 LYS A CA 1
ATOM 2344 C C . LYS A 1 310 ? 14.352 11.516 -12.062 1 91.31 310 LYS A C 1
ATOM 2346 O O . LYS A 1 310 ? 15.383 11.047 -12.547 1 91.31 310 LYS A O 1
ATOM 2351 N N . ALA A 1 311 ? 13.984 12.781 -12.094 1 89.5 311 ALA A N 1
ATOM 2352 C CA . ALA A 1 311 ? 14.961 13.812 -12.43 1 89.5 311 ALA A CA 1
ATOM 2353 C C . ALA A 1 311 ? 15.516 14.469 -11.164 1 89.5 311 ALA A C 1
ATOM 2355 O O . ALA A 1 311 ? 15.102 14.133 -10.055 1 89.5 311 ALA A O 1
ATOM 2356 N N . GLU A 1 312 ? 16.422 15.281 -11.367 1 81.69 312 GLU A N 1
ATOM 2357 C CA . GLU A 1 312 ? 17.016 15.961 -10.219 1 81.69 312 GLU A CA 1
ATOM 2358 C C . GLU A 1 312 ? 15.977 16.812 -9.492 1 81.69 312 GLU A C 1
ATOM 2360 O O . GLU A 1 312 ? 15.148 17.469 -10.117 1 81.69 312 GLU A O 1
ATOM 2365 N N . GLY A 1 313 ? 16.078 16.719 -8.172 1 78.56 313 GLY A N 1
ATOM 2366 C CA . GLY A 1 313 ? 15.18 17.531 -7.371 1 78.56 313 GLY A CA 1
ATOM 2367 C C . GLY A 1 313 ? 13.938 16.781 -6.934 1 78.56 313 GLY A C 1
ATOM 2368 O O . GLY A 1 313 ? 13.617 15.719 -7.469 1 78.56 313 GLY A O 1
ATOM 2369 N N . ARG A 1 314 ? 13.211 17.344 -5.988 1 77.44 314 ARG A N 1
ATOM 2370 C CA . ARG A 1 314 ? 12.016 16.734 -5.422 1 77.44 314 ARG A CA 1
ATOM 2371 C C . ARG A 1 314 ? 10.852 16.797 -6.41 1 77.44 314 ARG A C 1
ATOM 2373 O O . ARG A 1 314 ? 10.578 17.844 -6.996 1 77.44 314 ARG A O 1
ATOM 2380 N N . GLY A 1 315 ? 10.227 15.594 -6.543 1 74.75 315 GLY A N 1
ATOM 2381 C CA . GLY A 1 315 ? 8.992 15.508 -7.309 1 74.75 315 GLY A CA 1
ATOM 2382 C C . GLY A 1 315 ? 9.211 15.688 -8.805 1 74.75 315 GLY A C 1
ATOM 2383 O O . GLY A 1 315 ? 8.258 15.938 -9.547 1 74.75 315 GLY A O 1
ATOM 2384 N N . GLN A 1 316 ? 10.375 15.641 -9.266 1 78 316 GLN A N 1
ATOM 2385 C CA . GLN A 1 316 ? 10.672 15.852 -10.68 1 78 316 GLN A CA 1
ATOM 2386 C C . GLN A 1 316 ? 10.742 14.531 -11.43 1 78 316 GLN A C 1
ATOM 2388 O O . GLN A 1 316 ? 11.453 13.609 -11.023 1 78 316 GLN A O 1
ATOM 2393 N N . VAL A 1 317 ? 9.891 14.492 -12.414 1 81.44 317 VAL A N 1
ATOM 2394 C CA . VAL A 1 317 ? 9.914 13.305 -13.266 1 81.44 317 VAL A CA 1
ATOM 2395 C C . VAL A 1 317 ? 10.812 13.547 -14.477 1 81.44 317 VAL A C 1
ATOM 2397 O O . VAL A 1 317 ? 10.641 14.539 -15.188 1 81.44 317 VAL A O 1
ATOM 2400 N N . GLY A 1 318 ? 11.75 12.688 -14.648 1 86.31 318 GLY A N 1
ATOM 2401 C CA . GLY A 1 318 ? 12.648 12.766 -15.789 1 86.31 318 GLY A CA 1
ATOM 2402 C C . GLY A 1 318 ? 12.125 12.039 -17.016 1 86.31 318 GLY A C 1
ATOM 2403 O O . GLY A 1 318 ? 11.828 12.672 -18.031 1 86.31 318 GLY A O 1
ATOM 2404 N N . LYS A 1 319 ? 12.086 10.773 -16.969 1 92.31 319 LYS A N 1
ATOM 2405 C CA . LYS A 1 319 ? 11.68 9.93 -18.094 1 92.31 319 LYS A CA 1
ATOM 2406 C C . LYS A 1 319 ? 10.609 8.93 -17.672 1 92.31 319 LYS A C 1
ATOM 2408 O O . LYS A 1 319 ? 10.672 8.367 -16.578 1 92.31 319 LYS A O 1
ATOM 2413 N N . THR A 1 320 ? 9.672 8.75 -18.531 1 94.62 320 THR A N 1
ATOM 2414 C CA . THR A 1 320 ? 8.633 7.742 -18.328 1 94.62 320 THR A CA 1
ATOM 2415 C C . THR A 1 320 ? 8.703 6.668 -19.422 1 94.62 320 THR A C 1
ATOM 2417 O O . THR A 1 320 ? 8.883 6.98 -20.594 1 94.62 320 THR A O 1
ATOM 2420 N N . LEU A 1 321 ? 8.641 5.445 -19 1 94.56 321 LEU A N 1
ATOM 2421 C CA . LEU A 1 321 ? 8.594 4.301 -19.906 1 94.56 321 LEU A CA 1
ATOM 2422 C C . LEU A 1 321 ? 7.309 3.504 -19.703 1 94.56 321 LEU A C 1
ATOM 2424 O O . LEU A 1 321 ? 6.855 3.324 -18.562 1 94.56 321 LEU A O 1
ATOM 2428 N N . LYS A 1 322 ? 6.746 3.129 -20.844 1 96.12 322 LYS A N 1
ATOM 2429 C CA . LYS A 1 322 ? 5.547 2.297 -20.828 1 96.12 322 LYS A CA 1
ATOM 2430 C C . LYS A 1 322 ? 5.742 1.03 -21.656 1 96.12 322 LYS A C 1
ATOM 2432 O O . LYS A 1 322 ? 6.199 1.095 -22.797 1 96.12 322 LYS A O 1
ATOM 2437 N N . PHE A 1 323 ? 5.379 -0.067 -21 1 97.25 323 PHE A N 1
ATOM 2438 C CA . PHE A 1 323 ? 5.473 -1.358 -21.672 1 97.25 323 PHE A CA 1
ATOM 2439 C C . PHE A 1 323 ? 4.117 -2.053 -21.703 1 97.25 323 PHE A C 1
ATOM 2441 O O . PHE A 1 323 ? 3.402 -2.072 -20.688 1 97.25 323 PHE A O 1
ATOM 2448 N N . ASP A 1 324 ? 3.799 -2.562 -22.859 1 97.19 324 ASP A N 1
ATOM 2449 C CA . ASP A 1 324 ? 2.561 -3.305 -23.062 1 97.19 324 ASP A CA 1
ATOM 2450 C C . ASP A 1 324 ? 2.83 -4.652 -23.719 1 97.19 324 ASP A C 1
ATOM 2452 O O . ASP A 1 324 ? 3.338 -4.703 -24.844 1 97.19 324 ASP A O 1
ATOM 2456 N N . TYR A 1 325 ? 2.463 -5.672 -23.016 1 97.44 325 TYR A N 1
ATOM 2457 C CA . TYR A 1 325 ? 2.646 -7.031 -23.516 1 97.44 325 TYR A CA 1
ATOM 2458 C C . TYR A 1 325 ? 1.314 -7.77 -23.594 1 97.44 325 TYR A C 1
ATOM 2460 O O . TYR A 1 325 ? 0.969 -8.531 -22.688 1 97.44 325 TYR A O 1
ATOM 2468 N N . PRO A 1 326 ? 0.632 -7.586 -24.703 1 96.38 326 PRO A N 1
ATOM 2469 C CA . PRO A 1 326 ? -0.677 -8.234 -24.828 1 96.38 326 PRO A CA 1
ATOM 2470 C C . PRO A 1 326 ? -0.584 -9.758 -24.812 1 96.38 326 PRO A C 1
ATOM 2472 O O . PRO A 1 326 ? 0.431 -10.32 -25.234 1 96.38 326 PRO A O 1
ATOM 2475 N N . LEU A 1 327 ? -1.636 -10.367 -24.344 1 97.31 327 LEU A N 1
ATOM 2476 C CA . LEU A 1 327 ? -1.731 -11.82 -24.359 1 97.31 327 LEU A CA 1
ATOM 2477 C C . LEU A 1 327 ? -1.953 -12.344 -25.781 1 97.31 327 LEU A C 1
ATOM 2479 O O . LEU A 1 327 ? -2.424 -11.602 -26.656 1 97.31 327 LEU A O 1
ATOM 2483 N N . PRO A 1 328 ? -1.606 -13.547 -26.016 1 96.56 328 PRO A N 1
ATOM 2484 C CA . PRO A 1 328 ? -1.905 -14.102 -27.328 1 96.56 328 PRO A CA 1
ATOM 2485 C C . PRO A 1 328 ? -3.404 -14.203 -27.609 1 96.56 328 PRO A C 1
ATOM 2487 O O . PRO A 1 328 ? -4.191 -14.414 -26.688 1 96.56 328 PRO A O 1
ATOM 2490 N N . LYS A 1 329 ? -3.727 -14.148 -28.875 1 95.5 329 LYS A N 1
ATOM 2491 C CA . LYS A 1 329 ? -5.129 -14.242 -29.281 1 95.5 329 LYS A CA 1
ATOM 2492 C C . LYS A 1 329 ? -5.645 -15.672 -29.141 1 95.5 329 LYS A C 1
ATOM 2494 O O . LYS A 1 329 ? -4.938 -16.625 -29.469 1 95.5 329 LYS A O 1
ATOM 2499 N N . ASP A 1 330 ? -6.84 -15.734 -28.719 1 96.94 330 ASP A N 1
ATOM 2500 C CA . ASP A 1 330 ? -7.441 -17.062 -28.547 1 96.94 330 ASP A CA 1
ATOM 2501 C C . ASP A 1 330 ? -7.59 -17.766 -29.891 1 96.94 330 ASP A C 1
ATOM 2503 O O . ASP A 1 330 ? -7.965 -17.141 -30.891 1 96.94 330 ASP A O 1
ATOM 2507 N N . THR A 1 331 ? -7.312 -19 -29.859 1 94.38 331 THR A N 1
ATOM 2508 C CA . THR A 1 331 ? -7.543 -19.828 -31.047 1 94.38 331 THR A CA 1
ATOM 2509 C C . THR A 1 331 ? -9.008 -20.234 -31.141 1 94.38 331 THR A C 1
ATOM 2511 O O . THR A 1 331 ? -9.75 -20.141 -30.156 1 94.38 331 THR A O 1
ATOM 2514 N N . PRO A 1 332 ? -9.422 -20.719 -32.312 1 94.81 332 PRO A N 1
ATOM 2515 C CA . PRO A 1 332 ? -10.789 -21.219 -32.438 1 94.81 332 PRO A CA 1
ATOM 2516 C C . PRO A 1 332 ? -11.086 -22.359 -31.453 1 94.81 332 PRO A C 1
ATOM 2518 O O . PRO A 1 332 ? -12.188 -22.438 -30.906 1 94.81 332 PRO A O 1
ATOM 2521 N N . GLU A 1 333 ? -10.125 -23.188 -31.219 1 94.25 333 GLU A N 1
ATOM 2522 C CA . GLU A 1 333 ? -10.273 -24.297 -30.297 1 94.25 333 GLU A CA 1
ATOM 2523 C C . GLU A 1 333 ? -10.57 -23.812 -28.875 1 94.25 333 GLU A C 1
ATOM 2525 O O . GLU A 1 333 ? -11.375 -24.406 -28.156 1 94.25 333 GLU A O 1
ATOM 2530 N N . ILE A 1 334 ? -9.945 -22.734 -28.484 1 97.19 334 ILE A N 1
ATOM 2531 C CA . ILE A 1 334 ? -10.133 -22.156 -27.172 1 97.19 334 ILE A CA 1
ATOM 2532 C C . ILE A 1 334 ? -11.562 -21.625 -27.031 1 97.19 334 ILE A C 1
ATOM 2534 O O . ILE A 1 334 ? -12.234 -21.891 -26.047 1 97.19 334 ILE A O 1
ATOM 2538 N N . VAL A 1 335 ? -11.992 -20.953 -28.047 1 96.56 335 VAL A N 1
ATOM 2539 C CA . VAL A 1 335 ? -13.328 -20.391 -28.047 1 96.56 335 VAL A CA 1
ATOM 2540 C C . VAL A 1 335 ? -14.375 -21.5 -28 1 96.56 335 VAL A C 1
ATOM 2542 O O . VAL A 1 335 ? -15.336 -21.422 -27.234 1 96.56 335 VAL A O 1
ATOM 2545 N N . GLU A 1 336 ? -14.156 -22.516 -28.75 1 94.88 336 GLU A N 1
ATOM 2546 C CA . GLU A 1 336 ? -15.094 -23.641 -28.812 1 94.88 336 GLU A CA 1
ATOM 2547 C C . GLU A 1 336 ? -15.203 -24.359 -27.484 1 94.88 336 GLU A C 1
ATOM 2549 O O . GLU A 1 336 ? -16.281 -24.859 -27.125 1 94.88 336 GLU A O 1
ATOM 2554 N N . ALA A 1 337 ? -14.133 -24.375 -26.781 1 95.31 337 ALA A N 1
ATOM 2555 C CA . ALA A 1 337 ? -14.109 -25.078 -25.5 1 95.31 337 ALA A CA 1
ATOM 2556 C C . ALA A 1 337 ? -14.578 -24.172 -24.359 1 95.31 337 ALA A C 1
ATOM 2558 O O . ALA A 1 337 ? -14.477 -24.531 -23.188 1 95.31 337 ALA A O 1
ATOM 2559 N N . GLY A 1 338 ? -14.977 -22.969 -24.641 1 95.44 338 GLY A N 1
ATOM 2560 C CA . GLY A 1 338 ? -15.633 -22.156 -23.641 1 95.44 338 GLY A CA 1
ATOM 2561 C C . GLY A 1 338 ? -14.781 -21 -23.156 1 95.44 338 GLY A C 1
ATOM 2562 O O . GLY A 1 338 ? -15.148 -20.297 -22.203 1 95.44 338 GLY A O 1
ATOM 2563 N N . GLY A 1 339 ? -13.625 -20.828 -23.734 1 97 339 GLY A N 1
ATOM 2564 C CA . GLY A 1 339 ? -12.773 -19.719 -23.344 1 97 339 GLY A CA 1
ATOM 2565 C C . GLY A 1 339 ? -12.133 -19.906 -21.984 1 97 339 GLY A C 1
ATOM 2566 O O . GLY A 1 339 ? -11.758 -21.031 -21.625 1 97 339 GLY A O 1
ATOM 2567 N N . PHE A 1 340 ? -11.906 -18.781 -21.266 1 96.81 340 PHE A N 1
ATOM 2568 C CA . PHE A 1 340 ? -11.242 -18.828 -19.969 1 96.81 340 PHE A CA 1
ATOM 2569 C C . PHE A 1 340 ? -12.211 -18.438 -18.859 1 96.81 340 PHE A C 1
ATOM 2571 O O . PHE A 1 340 ? -13.156 -17.688 -19.078 1 96.81 340 PHE A O 1
ATOM 2578 N N . VAL A 1 341 ? -11.898 -18.906 -17.688 1 92.94 341 VAL A N 1
ATOM 2579 C CA . VAL A 1 341 ? -12.711 -18.625 -16.516 1 92.94 341 VAL A CA 1
ATOM 2580 C C . VAL A 1 341 ? -12.18 -17.375 -15.812 1 92.94 341 VAL A C 1
ATOM 2582 O O . VAL A 1 341 ? -12.953 -16.5 -15.406 1 92.94 341 VAL A O 1
ATOM 2585 N N . TYR A 1 342 ? -10.945 -17.266 -15.672 1 92.06 342 TYR A N 1
ATOM 2586 C CA . TYR A 1 342 ? -10.328 -16.188 -14.898 1 92.06 342 TYR A CA 1
ATOM 2587 C C . TYR A 1 342 ? -9.672 -15.172 -15.812 1 92.06 342 TYR A C 1
ATOM 2589 O O . TYR A 1 342 ? -9.367 -15.461 -16.969 1 92.06 342 TYR A O 1
ATOM 2597 N N . PRO A 1 343 ? -9.383 -13.992 -15.219 1 91.75 343 PRO A N 1
ATOM 2598 C CA . PRO A 1 343 ? -8.766 -12.938 -16.016 1 91.75 343 PRO A CA 1
ATOM 2599 C C . PRO A 1 343 ? -7.363 -13.312 -16.5 1 91.75 343 PRO A C 1
ATOM 2601 O O . PRO A 1 343 ? -6.57 -13.867 -15.742 1 91.75 343 PRO A O 1
ATOM 2604 N N . ASN A 1 344 ? -7.105 -13.039 -17.812 1 97.06 344 ASN A N 1
ATOM 2605 C CA . ASN A 1 344 ? -5.785 -13.125 -18.422 1 97.06 344 ASN A CA 1
ATOM 2606 C C . ASN A 1 344 ? -5.191 -14.523 -18.297 1 97.06 344 ASN A C 1
ATOM 2608 O O . ASN A 1 344 ? -3.971 -14.688 -18.281 1 97.06 344 ASN A O 1
ATOM 2612 N N . SER A 1 345 ? -6.035 -15.523 -18.266 1 97.75 345 SER A N 1
ATOM 2613 C CA . SER A 1 345 ? -5.594 -16.891 -18.031 1 97.75 345 SER A CA 1
ATOM 2614 C C . SER A 1 345 ? -4.809 -17.438 -19.219 1 97.75 345 SER A C 1
ATOM 2616 O O . SER A 1 345 ? -4.109 -18.453 -19.094 1 97.75 345 SER A O 1
ATOM 2618 N N . ALA A 1 346 ? -4.867 -16.797 -20.344 1 98.44 346 ALA A N 1
ATOM 2619 C CA . ALA A 1 346 ? -3.994 -17.156 -21.453 1 98.44 346 ALA A CA 1
ATOM 2620 C C . ALA A 1 346 ? -2.525 -17.094 -21.047 1 98.44 346 ALA A C 1
ATOM 2622 O O . ALA A 1 346 ? -1.685 -17.797 -21.625 1 98.44 346 ALA A O 1
ATOM 2623 N N . GLY A 1 347 ? -2.273 -16.391 -20 1 98.56 347 GLY A N 1
ATOM 2624 C CA . GLY A 1 347 ? -0.91 -16.188 -19.547 1 98.56 347 GLY A CA 1
ATOM 2625 C C . GLY A 1 347 ? -0.292 -17.438 -18.938 1 98.56 347 GLY A C 1
ATOM 2626 O O . GLY A 1 347 ? 0.927 -17.5 -18.766 1 98.56 347 GLY A O 1
ATOM 2627 N N . PHE A 1 348 ? -1.055 -18.422 -18.656 1 98.75 348 PHE A N 1
ATOM 2628 C CA . PHE A 1 348 ? -0.51 -19.703 -18.203 1 98.75 348 PHE A CA 1
ATOM 2629 C C . PHE A 1 348 ? 0.451 -20.281 -19.25 1 98.75 348 PHE A C 1
ATOM 2631 O O . PHE A 1 348 ? 1.306 -21.094 -18.906 1 98.75 348 PHE A O 1
ATOM 2638 N N . CYS A 1 349 ? 0.321 -19.875 -20.5 1 98.75 349 CYS A N 1
ATOM 2639 C CA . CYS A 1 349 ? 1.188 -20.391 -21.562 1 98.75 349 CYS A CA 1
ATOM 2640 C C . CYS A 1 349 ? 2.643 -20.016 -21.297 1 98.75 349 CYS A C 1
ATOM 2642 O O . CYS A 1 349 ? 3.553 -20.766 -21.641 1 98.75 349 CYS A O 1
ATOM 2644 N N . TYR A 1 350 ? 2.881 -18.844 -20.672 1 98.75 350 TYR A N 1
ATOM 2645 C CA . TYR A 1 350 ? 4.25 -18.438 -20.375 1 98.75 350 TYR A CA 1
ATOM 2646 C C . TYR A 1 350 ? 4.895 -19.391 -19.375 1 98.75 350 TYR A C 1
ATOM 2648 O O . TYR A 1 350 ? 6.055 -19.766 -19.531 1 98.75 350 TYR A O 1
ATOM 2656 N N . GLU A 1 351 ? 4.133 -19.734 -18.359 1 98.81 351 GLU A N 1
ATOM 2657 C CA . GLU A 1 351 ? 4.605 -20.672 -17.344 1 98.81 351 GLU A CA 1
ATOM 2658 C C . GLU A 1 351 ? 4.863 -22.047 -17.938 1 98.81 351 GLU A C 1
ATOM 2660 O O . GLU A 1 351 ? 5.914 -22.641 -17.703 1 98.81 351 GLU A O 1
ATOM 2665 N N . ALA A 1 352 ? 3.922 -22.5 -18.734 1 98.88 352 ALA A N 1
ATOM 2666 C CA . ALA A 1 352 ? 4.047 -23.812 -19.359 1 98.88 352 ALA A CA 1
ATOM 2667 C C . ALA A 1 352 ? 5.27 -23.875 -20.266 1 98.88 352 ALA A C 1
ATOM 2669 O O . ALA A 1 352 ? 6.012 -24.859 -20.25 1 98.88 352 ALA A O 1
ATOM 2670 N N . ALA A 1 353 ? 5.434 -22.859 -21.031 1 98.88 353 ALA A N 1
ATOM 2671 C CA . ALA A 1 353 ? 6.582 -22.812 -21.938 1 98.88 353 ALA A CA 1
ATOM 2672 C C . ALA A 1 353 ? 7.895 -22.844 -21.156 1 98.88 353 ALA A C 1
ATOM 2674 O O . ALA A 1 353 ? 8.828 -23.562 -21.531 1 98.88 353 ALA A O 1
ATOM 2675 N N . ALA A 1 354 ? 7.977 -22.094 -20.109 1 98.88 354 ALA A N 1
ATOM 2676 C CA . ALA A 1 354 ? 9.18 -22.062 -19.281 1 98.88 354 ALA A CA 1
ATOM 2677 C C . ALA A 1 354 ? 9.477 -23.422 -18.672 1 98.88 354 ALA A C 1
ATOM 2679 O O . ALA A 1 354 ? 10.633 -23.859 -18.641 1 98.88 354 ALA A O 1
ATOM 2680 N N . VAL A 1 355 ? 8.43 -24.047 -18.203 1 98.88 355 VAL A N 1
ATOM 2681 C CA . VAL A 1 355 ? 8.578 -25.391 -17.641 1 98.88 355 VAL A CA 1
ATOM 2682 C C . VAL A 1 355 ? 9.164 -26.344 -18.672 1 98.88 355 VAL A C 1
ATOM 2684 O O . VAL A 1 355 ? 10.117 -27.062 -18.391 1 98.88 355 VAL A O 1
ATOM 2687 N N . ALA A 1 356 ? 8.625 -26.328 -19.859 1 98.88 356 ALA A N 1
ATOM 2688 C CA . ALA A 1 356 ? 9.117 -27.172 -20.938 1 98.88 356 ALA A CA 1
ATOM 2689 C C . ALA A 1 356 ? 10.586 -26.906 -21.234 1 98.88 356 ALA A C 1
ATOM 2691 O O . ALA A 1 356 ? 11.383 -27.828 -21.406 1 98.88 356 ALA A O 1
ATOM 2692 N N . ARG A 1 357 ? 10.961 -25.625 -21.281 1 98.81 357 ARG A N 1
ATOM 2693 C CA . ARG A 1 357 ? 12.352 -25.25 -21.531 1 98.81 357 ARG A CA 1
ATOM 2694 C C . ARG A 1 357 ? 13.25 -25.75 -20.406 1 98.81 357 ARG A C 1
ATOM 2696 O O . ARG A 1 357 ? 14.328 -26.281 -20.656 1 98.81 357 ARG A O 1
ATOM 2703 N N . CYS A 1 358 ? 12.844 -25.578 -19.156 1 98.81 358 CYS A N 1
ATOM 2704 C CA . CYS A 1 358 ? 13.641 -26 -18.016 1 98.81 358 CYS A CA 1
ATOM 2705 C C . CYS A 1 358 ? 13.867 -27.5 -18.031 1 98.81 358 CYS A C 1
ATOM 2707 O O . CYS A 1 358 ? 15.008 -27.969 -17.906 1 98.81 358 CYS A O 1
ATOM 2709 N N . ILE A 1 359 ? 12.789 -28.25 -18.25 1 98.81 359 ILE A N 1
ATOM 2710 C CA . ILE A 1 359 ? 12.891 -29.703 -18.219 1 98.81 359 ILE A CA 1
ATOM 2711 C C . ILE A 1 359 ? 13.797 -30.172 -19.359 1 98.81 359 ILE A C 1
ATOM 2713 O O . ILE A 1 359 ? 14.656 -31.031 -19.156 1 98.81 359 ILE A O 1
ATOM 2717 N N . ALA A 1 360 ? 13.617 -29.641 -20.531 1 98.56 360 ALA A N 1
ATOM 2718 C CA . ALA A 1 360 ? 14.438 -30 -21.688 1 98.56 360 ALA A CA 1
ATOM 2719 C C . ALA A 1 360 ? 15.914 -29.703 -21.422 1 98.56 360 ALA A C 1
ATOM 2721 O O . ALA A 1 360 ? 16.797 -30.422 -21.891 1 98.56 360 ALA A O 1
ATOM 2722 N N . ALA A 1 361 ? 16.188 -28.672 -20.703 1 98.38 361 ALA A N 1
ATOM 2723 C CA . ALA A 1 361 ? 17.562 -28.266 -20.406 1 98.38 361 ALA A CA 1
ATOM 2724 C C . ALA A 1 361 ? 18.125 -29.016 -19.203 1 98.38 361 ALA A C 1
ATOM 2726 O O . ALA A 1 361 ? 19.266 -28.781 -18.797 1 98.38 361 ALA A O 1
ATOM 2727 N N . GLY A 1 362 ? 17.297 -29.859 -18.578 1 98.38 362 GLY A N 1
ATOM 2728 C CA . GLY A 1 362 ? 17.734 -30.672 -17.469 1 98.38 362 GLY A CA 1
ATOM 2729 C C . GLY A 1 362 ? 17.656 -29.953 -16.125 1 98.38 362 GLY A C 1
ATOM 2730 O O . GLY A 1 362 ? 18.188 -30.453 -15.125 1 98.38 362 GLY A O 1
ATOM 2731 N N . LYS A 1 363 ? 17.016 -28.812 -16.094 1 98.44 363 LYS A N 1
ATOM 2732 C CA . LYS A 1 363 ? 16.844 -28.078 -14.844 1 98.44 363 LYS A CA 1
ATOM 2733 C C . LYS A 1 363 ? 15.82 -28.75 -13.945 1 98.44 363 LYS A C 1
ATOM 2735 O O . LYS A 1 363 ? 14.906 -29.422 -14.43 1 98.44 363 LYS A O 1
ATOM 2740 N N . LYS A 1 364 ? 15.992 -28.562 -12.633 1 98.62 364 LYS A N 1
ATOM 2741 C CA . LYS A 1 364 ? 15.109 -29.219 -11.672 1 98.62 364 LYS A CA 1
ATOM 2742 C C . LYS A 1 364 ? 14.156 -28.219 -11.031 1 98.62 364 LYS A C 1
ATOM 2744 O O . LYS A 1 364 ? 13.234 -28.594 -10.305 1 98.62 364 LYS A O 1
ATOM 2749 N N . GLU A 1 365 ? 14.391 -27 -11.266 1 98.62 365 GLU A N 1
ATOM 2750 C CA . GLU A 1 365 ? 13.523 -25.891 -10.875 1 98.62 365 GLU A CA 1
ATOM 2751 C C . GLU A 1 365 ? 13.633 -24.734 -11.875 1 98.62 365 GLU A C 1
ATOM 2753 O O . GLU A 1 365 ? 14.508 -24.734 -12.742 1 98.62 365 GLU A O 1
ATOM 2758 N N . ALA A 1 366 ? 12.75 -23.859 -11.781 1 98.44 366 ALA A N 1
ATOM 2759 C CA . ALA A 1 366 ? 12.766 -22.703 -12.664 1 98.44 366 ALA A CA 1
ATOM 2760 C C . ALA A 1 366 ? 13.453 -21.516 -11.984 1 98.44 366 ALA A C 1
ATOM 2762 O O . ALA A 1 366 ? 13.18 -21.219 -10.82 1 98.44 366 ALA A O 1
ATOM 2763 N N . PRO A 1 367 ? 14.289 -20.766 -12.688 1 98.12 367 PRO A N 1
ATOM 2764 C CA . PRO A 1 367 ? 14.969 -19.609 -12.086 1 98.12 367 PRO A CA 1
ATOM 2765 C C . PRO A 1 367 ? 14.016 -18.438 -11.805 1 98.12 367 PRO A C 1
ATOM 2767 O O . PRO A 1 367 ? 14.328 -17.562 -11 1 98.12 367 PRO A O 1
ATOM 2770 N N . GLN A 1 368 ? 12.891 -18.438 -12.477 1 97.81 368 GLN A N 1
ATOM 2771 C CA . GLN A 1 368 ? 11.93 -17.359 -12.281 1 97.81 368 GLN A CA 1
ATOM 2772 C C . GLN A 1 368 ? 11.297 -17.422 -10.891 1 97.81 368 GLN A C 1
ATOM 2774 O O . GLN A 1 368 ? 10.852 -16.406 -10.359 1 97.81 368 GLN A O 1
ATOM 2779 N N . PHE A 1 369 ? 11.219 -18.609 -10.352 1 97.81 369 PHE A N 1
ATOM 2780 C CA . PHE A 1 369 ? 10.648 -18.859 -9.031 1 97.81 369 PHE A CA 1
ATOM 2781 C C . PHE A 1 369 ? 11.219 -20.125 -8.422 1 97.81 369 PHE A C 1
ATOM 2783 O O . PHE A 1 369 ? 10.656 -21.219 -8.594 1 97.81 369 PHE A O 1
ATOM 2790 N N . THR A 1 370 ? 12.188 -19.984 -7.633 1 98.06 370 THR A N 1
ATOM 2791 C CA . THR A 1 370 ? 12.969 -21.109 -7.125 1 98.06 370 THR A CA 1
ATOM 2792 C C . THR A 1 370 ? 12.242 -21.812 -5.98 1 98.06 370 THR A C 1
ATOM 2794 O O . THR A 1 370 ? 11.328 -21.234 -5.379 1 98.06 370 THR A O 1
ATOM 2797 N N . LEU A 1 371 ? 12.641 -23.016 -5.75 1 98.5 371 LEU A N 1
ATOM 2798 C CA . LEU A 1 371 ? 12.07 -23.766 -4.641 1 98.5 371 LEU A CA 1
ATOM 2799 C C . LEU A 1 371 ? 12.438 -23.125 -3.305 1 98.5 371 LEU A C 1
ATOM 2801 O O . LEU A 1 371 ? 11.664 -23.203 -2.348 1 98.5 371 LEU A O 1
ATOM 2805 N N . GLU A 1 372 ? 13.516 -22.453 -3.252 1 97.81 372 GLU A N 1
ATOM 2806 C CA . GLU A 1 372 ? 13.883 -21.703 -2.053 1 97.81 372 GLU A CA 1
ATOM 2807 C C . GLU A 1 372 ? 12.914 -20.562 -1.807 1 97.81 372 GLU A C 1
ATOM 2809 O O . GLU A 1 372 ? 12.539 -20.281 -0.663 1 97.81 372 GLU A O 1
ATOM 2814 N N . GLU A 1 373 ? 12.57 -19.875 -2.812 1 97.5 373 GLU A N 1
ATOM 2815 C CA . GLU A 1 373 ? 11.602 -18.797 -2.67 1 97.5 373 GLU A CA 1
ATOM 2816 C C . GLU A 1 373 ? 10.227 -19.328 -2.295 1 97.5 373 GLU A C 1
ATOM 2818 O O . GLU A 1 373 ? 9.477 -18.688 -1.566 1 97.5 373 GLU A O 1
ATOM 2823 N N . THR A 1 374 ? 9.898 -20.5 -2.918 1 98.19 374 THR A N 1
ATOM 2824 C CA . THR A 1 374 ? 8.664 -21.156 -2.521 1 98.19 374 THR A CA 1
ATOM 2825 C C . THR A 1 374 ? 8.625 -21.375 -1.011 1 98.19 374 THR A C 1
ATOM 2827 O O . THR A 1 374 ? 7.641 -21.031 -0.353 1 98.19 374 THR A O 1
ATOM 2830 N N . LYS A 1 375 ? 9.664 -21.891 -0.47 1 98.12 375 LYS A N 1
ATOM 2831 C CA . LYS A 1 375 ? 9.75 -22.141 0.966 1 98.12 375 LYS A CA 1
ATOM 2832 C C . LYS A 1 375 ? 9.68 -20.844 1.754 1 98.12 375 LYS A C 1
ATOM 2834 O O . LYS A 1 375 ? 9 -20.766 2.783 1 98.12 375 LYS A O 1
ATOM 2839 N N . LEU A 1 376 ? 10.398 -19.875 1.277 1 97.94 376 LEU A N 1
ATOM 2840 C CA . LEU A 1 376 ? 10.406 -18.562 1.929 1 97.94 376 LEU A CA 1
ATOM 2841 C C . LEU A 1 376 ? 8.992 -18 2.012 1 97.94 376 LEU A C 1
ATOM 2843 O O . LEU A 1 376 ? 8.57 -17.516 3.068 1 97.94 376 LEU A O 1
ATOM 2847 N N . ASN A 1 377 ? 8.336 -18 0.943 1 97.62 377 ASN A N 1
ATOM 2848 C CA . ASN A 1 377 ? 6.973 -17.484 0.904 1 97.62 377 ASN A CA 1
ATOM 2849 C C . ASN A 1 377 ? 6.055 -18.234 1.868 1 97.62 377 ASN A C 1
ATOM 2851 O O . ASN A 1 377 ? 5.227 -17.625 2.545 1 97.62 377 ASN A O 1
ATOM 2855 N N . LEU A 1 378 ? 6.188 -19.531 1.882 1 98 378 LEU A N 1
ATOM 2856 C CA . LEU A 1 378 ? 5.363 -20.328 2.789 1 98 378 LEU A CA 1
ATOM 2857 C C . LEU A 1 378 ? 5.699 -20.016 4.242 1 98 378 LEU A C 1
ATOM 2859 O O . LEU A 1 378 ? 4.824 -20.047 5.109 1 98 378 LEU A O 1
ATOM 2863 N N . LYS A 1 379 ? 6.949 -19.75 4.527 1 98.19 379 LYS A N 1
ATOM 2864 C CA . LYS A 1 379 ? 7.34 -19.344 5.875 1 98.19 379 LYS A CA 1
ATOM 2865 C C . LYS A 1 379 ? 6.656 -18.031 6.273 1 98.19 379 LYS A C 1
ATOM 2867 O O . LYS A 1 379 ? 6.191 -17.891 7.406 1 98.19 379 LYS A O 1
ATOM 2872 N N . ILE A 1 380 ? 6.613 -17.094 5.406 1 98.44 380 ILE A N 1
ATOM 2873 C CA . ILE A 1 380 ? 5.93 -15.82 5.66 1 98.44 380 ILE A CA 1
ATOM 2874 C C . ILE A 1 380 ? 4.445 -16.078 5.922 1 98.44 380 ILE A C 1
ATOM 2876 O O . ILE A 1 380 ? 3.877 -15.57 6.887 1 98.44 380 ILE A O 1
ATOM 2880 N N . ILE A 1 381 ? 3.883 -16.938 5.082 1 97.88 381 ILE A N 1
ATOM 2881 C CA . ILE A 1 381 ? 2.469 -17.281 5.203 1 97.88 381 ILE A CA 1
ATOM 2882 C C . ILE A 1 381 ? 2.197 -17.875 6.578 1 97.88 381 ILE A C 1
ATOM 2884 O O . ILE A 1 381 ? 1.233 -17.5 7.246 1 97.88 381 ILE A O 1
ATOM 2888 N N . GLU A 1 382 ? 3.004 -18.781 6.969 1 97.69 382 GLU A N 1
ATOM 2889 C CA . GLU A 1 382 ? 2.832 -19.453 8.258 1 97.69 382 GLU A CA 1
ATOM 2890 C C . GLU A 1 382 ? 2.967 -18.469 9.414 1 97.69 382 GLU A C 1
ATOM 2892 O O . GLU A 1 382 ? 2.195 -18.516 10.375 1 97.69 382 GLU A O 1
ATOM 2897 N N . GLN A 1 383 ? 3.904 -17.594 9.344 1 98.25 383 GLN A N 1
ATOM 2898 C CA . GLN A 1 383 ? 4.094 -16.625 10.406 1 98.25 383 GLN A CA 1
ATOM 2899 C C . GLN A 1 383 ? 2.9 -15.672 10.5 1 98.25 383 GLN A C 1
ATOM 2901 O O . GLN A 1 383 ? 2.465 -15.32 11.602 1 98.25 383 GLN A O 1
ATOM 2906 N N . VAL A 1 384 ? 2.404 -15.234 9.391 1 98.62 384 VAL A N 1
ATOM 2907 C CA . VAL A 1 384 ? 1.229 -14.367 9.375 1 98.62 384 VAL A CA 1
ATOM 2908 C C . VAL A 1 384 ? 0.041 -15.102 9.992 1 98.62 384 VAL A C 1
ATOM 2910 O O . VAL A 1 384 ? -0.68 -14.547 10.82 1 98.62 384 VAL A O 1
ATOM 2913 N N . ARG A 1 385 ? -0.144 -16.359 9.531 1 98 385 ARG A N 1
ATOM 2914 C CA . ARG A 1 385 ? -1.217 -17.172 10.086 1 98 385 ARG A CA 1
ATOM 2915 C C . ARG A 1 385 ? -1.138 -17.219 11.609 1 98 385 ARG A C 1
ATOM 2917 O O . ARG A 1 385 ? -2.141 -17.016 12.297 1 98 385 ARG A O 1
ATOM 2924 N N . ASP A 1 386 ? 0.039 -17.484 12.148 1 97.94 386 ASP A N 1
ATOM 2925 C CA . ASP A 1 386 ? 0.25 -17.594 13.586 1 97.94 386 ASP A CA 1
ATOM 2926 C C . ASP A 1 386 ? -0.057 -16.281 14.289 1 97.94 386 ASP A C 1
ATOM 2928 O O . ASP A 1 386 ? -0.688 -16.266 15.352 1 97.94 386 ASP A O 1
ATOM 2932 N N . GLN A 1 387 ? 0.352 -15.172 13.703 1 98.25 387 GLN A N 1
ATOM 2933 C CA . GLN A 1 387 ? 0.12 -13.859 14.297 1 98.25 387 GLN A CA 1
ATOM 2934 C C . GLN A 1 387 ? -1.371 -13.539 14.352 1 98.25 387 GLN A C 1
ATOM 2936 O O . GLN A 1 387 ? -1.824 -12.828 15.25 1 98.25 387 GLN A O 1
ATOM 2941 N N . LEU A 1 388 ? -2.102 -14.055 13.406 1 97.44 388 LEU A N 1
ATOM 2942 C CA . LEU A 1 388 ? -3.529 -13.766 13.328 1 97.44 388 LEU A CA 1
ATOM 2943 C C . LEU A 1 388 ? -4.324 -14.711 14.219 1 97.44 388 LEU A C 1
ATOM 2945 O O . LEU A 1 388 ? -5.535 -14.539 14.391 1 97.44 388 LEU A O 1
ATOM 2949 N N . GLY A 1 389 ? -3.711 -15.773 14.688 1 96.5 389 GLY A N 1
ATOM 2950 C CA . GLY A 1 3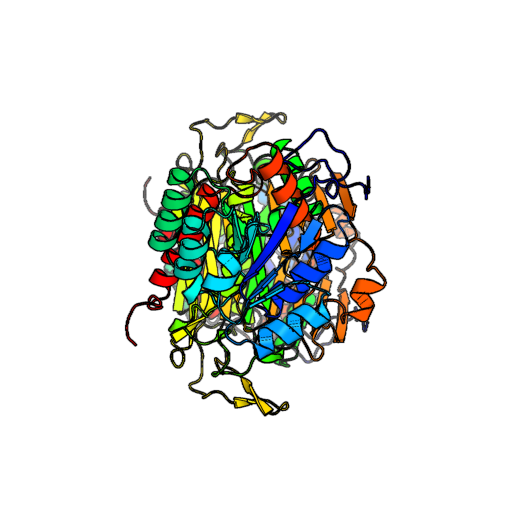89 ? -4.367 -16.734 15.547 1 96.5 389 GLY A CA 1
ATOM 2951 C C . GLY A 1 389 ? -5.199 -17.75 14.789 1 96.5 389 GLY A C 1
ATOM 2952 O O . GLY A 1 389 ? -6.145 -18.328 15.328 1 96.5 389 GLY A O 1
ATOM 2953 N N . VAL A 1 390 ? -4.957 -17.906 13.555 1 96.56 390 VAL A N 1
ATOM 2954 C CA . VAL A 1 390 ? -5.648 -18.922 12.758 1 96.56 390 VAL A CA 1
ATOM 2955 C C . VAL A 1 390 ? -4.992 -20.281 12.969 1 96.56 390 VAL A C 1
ATOM 2957 O O . VAL A 1 390 ? -3.77 -20.406 12.875 1 96.56 390 VAL A O 1
ATOM 2960 N N . LYS A 1 391 ? -5.785 -21.281 13.148 1 96.25 391 LYS A N 1
ATOM 2961 C CA . LYS A 1 391 ? -5.27 -22.641 13.375 1 96.25 391 LYS A CA 1
ATOM 2962 C C . LYS A 1 391 ? -4.781 -23.266 12.07 1 96.25 391 LYS A C 1
ATOM 2964 O O . LYS A 1 391 ? -5.402 -23.078 11.016 1 96.25 391 LYS A O 1
ATOM 2969 N N . PRO A 1 392 ? -3.711 -24.031 12.188 1 95 392 PRO A N 1
ATOM 2970 C CA . PRO A 1 392 ? -3.311 -24.797 11 1 95 392 PRO A CA 1
ATOM 2971 C C . PRO A 1 392 ? -4.387 -25.781 10.539 1 95 392 PRO A C 1
ATOM 2973 O O . PRO A 1 392 ? -5.25 -26.172 11.328 1 95 392 PRO A O 1
ATOM 2976 N N . ILE A 1 393 ? -4.246 -26.203 9.32 1 92.88 393 ILE A N 1
ATOM 2977 C CA . ILE A 1 393 ? -5.309 -27 8.711 1 92.88 393 ILE A CA 1
ATOM 2978 C C . ILE A 1 393 ? -5.406 -28.359 9.406 1 92.88 393 ILE A C 1
ATOM 2980 O O . ILE A 1 393 ? -6.457 -29 9.375 1 92.88 393 ILE A O 1
ATOM 2984 N N . TRP A 1 394 ? -4.336 -28.859 9.984 1 89.81 394 TRP A N 1
ATOM 2985 C CA . TRP A 1 394 ? -4.316 -30.203 10.562 1 89.81 394 TRP A CA 1
ATOM 2986 C C . TRP A 1 394 ? -4.836 -30.188 11.992 1 89.81 394 TRP A C 1
ATOM 2988 O O . TRP A 1 394 ? -5.066 -31.25 12.586 1 89.81 394 TRP A O 1
ATOM 2998 N N . GLU A 1 395 ? -4.977 -29.016 12.523 1 90.69 395 GLU A N 1
ATOM 2999 C CA . GLU A 1 395 ? -5.461 -28.922 13.898 1 90.69 395 GLU A CA 1
ATOM 3000 C C . GLU A 1 395 ? -6.984 -28.953 13.945 1 90.69 395 GLU A C 1
ATOM 3002 O O . GLU A 1 395 ? -7.656 -28.391 13.078 1 90.69 395 GLU A O 1
ATOM 3007 N N . GLU A 1 396 ? -7.422 -29.594 14.992 1 85.56 396 GLU A N 1
ATOM 3008 C CA . GLU A 1 396 ? -8.867 -29.719 15.188 1 85.56 396 GLU A CA 1
ATOM 3009 C C . GLU A 1 396 ? -9.469 -28.391 15.625 1 85.56 396 GLU A C 1
ATOM 3011 O O . GLU A 1 396 ? -8.773 -27.531 16.188 1 85.56 396 GLU A O 1
ATOM 3016 N N . ASP A 1 397 ? -10.766 -28.172 15.312 1 75.25 397 ASP A N 1
ATOM 3017 C CA . ASP A 1 397 ? -11.469 -26.938 15.602 1 75.25 397 ASP A CA 1
ATOM 3018 C C . ASP A 1 397 ? -11.695 -26.766 17.094 1 75.25 397 ASP A C 1
ATOM 3020 O O . ASP A 1 397 ? -11.867 -27.75 17.828 1 75.25 397 ASP A O 1
ATOM 3024 N N . MET B 1 1 ? -18.719 10.094 -17.391 1 44.34 1 MET B N 1
ATOM 3025 C CA . MET B 1 1 ? -17.828 10.383 -16.266 1 44.34 1 MET B CA 1
ATOM 3026 C C . MET B 1 1 ? -18.203 11.711 -15.609 1 44.34 1 MET B C 1
ATOM 3028 O O . MET B 1 1 ? -18.203 12.75 -16.266 1 44.34 1 MET B O 1
ATOM 3032 N N . GLU B 1 2 ? -19.094 11.758 -14.664 1 55.88 2 GLU B N 1
ATOM 3033 C CA . GLU B 1 2 ? -19.469 13.062 -14.133 1 55.88 2 GLU B CA 1
ATOM 3034 C C . GLU B 1 2 ? -18.297 13.727 -13.414 1 55.88 2 GLU B C 1
ATOM 3036 O O . GLU B 1 2 ? -17.703 13.125 -12.516 1 55.88 2 GLU B O 1
ATOM 3041 N N . SER B 1 3 ? -17.516 14.539 -14.211 1 64.38 3 SER B N 1
ATOM 3042 C CA . SER B 1 3 ? -16.438 15.336 -13.633 1 64.38 3 SER B CA 1
ATOM 3043 C C . SER B 1 3 ? -16.969 16.625 -13.031 1 64.38 3 SER B C 1
ATOM 3045 O O . SER B 1 3 ? -17.938 17.203 -13.539 1 64.38 3 SER B O 1
ATOM 3047 N N . SER B 1 4 ? -16.875 16.766 -11.664 1 76.88 4 SER B N 1
ATOM 3048 C CA . SER B 1 4 ? -17.219 18.062 -11.109 1 76.88 4 SER B CA 1
ATOM 3049 C C . SER B 1 4 ? -15.969 18.797 -10.633 1 76.88 4 SER B C 1
ATOM 3051 O O . SER B 1 4 ? -15.062 18.188 -10.07 1 76.88 4 SER B O 1
ATOM 3053 N N . SER B 1 5 ? -15.844 20.031 -11.008 1 82.25 5 SER B N 1
ATOM 3054 C CA . SER B 1 5 ? -14.773 20.906 -10.531 1 82.25 5 SER B CA 1
ATOM 3055 C C . SER B 1 5 ? -15.281 21.875 -9.477 1 82.25 5 SER B C 1
ATOM 3057 O O . SER B 1 5 ? -14.547 22.75 -9.023 1 82.25 5 SER B O 1
ATOM 3059 N N . ILE B 1 6 ? -16.469 21.672 -9.133 1 90.19 6 ILE B N 1
ATOM 3060 C CA . ILE B 1 6 ? -17.031 22.5 -8.07 1 90.19 6 ILE B CA 1
ATOM 3061 C C . ILE B 1 6 ? -16.766 21.859 -6.711 1 90.19 6 ILE B C 1
ATOM 3063 O O . ILE B 1 6 ? -17.234 20.75 -6.445 1 90.19 6 ILE B O 1
ATOM 3067 N N . PRO B 1 7 ? -16.078 22.562 -5.867 1 94.94 7 PRO B N 1
ATOM 3068 C CA . PRO B 1 7 ? -15.805 22 -4.551 1 94.94 7 PRO B CA 1
ATOM 3069 C C . PRO B 1 7 ? -17.078 21.75 -3.736 1 94.94 7 PRO B C 1
ATOM 3071 O O . PRO B 1 7 ? -18.031 22.5 -3.836 1 94.94 7 PRO B O 1
ATOM 3074 N N . PRO B 1 8 ? -17.094 20.672 -2.975 1 95.62 8 PRO B N 1
ATOM 3075 C CA . PRO B 1 8 ? -18.203 20.484 -2.031 1 95.62 8 PRO B CA 1
ATOM 3076 C C . PRO B 1 8 ? -18.172 21.5 -0.88 1 95.62 8 PRO B C 1
ATOM 3078 O O . PRO B 1 8 ? -17.109 22.078 -0.59 1 95.62 8 PRO B O 1
ATOM 3081 N N . PRO B 1 9 ? -19.391 21.672 -0.288 1 95.62 9 PRO B N 1
ATOM 3082 C CA . PRO B 1 9 ? -19.359 22.5 0.929 1 95.62 9 PRO B CA 1
ATOM 3083 C C . PRO B 1 9 ? -18.438 21.922 2.002 1 95.62 9 PRO B C 1
ATOM 3085 O O . PRO B 1 9 ? -18.359 20.703 2.176 1 95.62 9 PRO B O 1
ATOM 3088 N N . PRO B 1 10 ? -17.703 22.797 2.656 1 96.62 10 PRO B N 1
ATOM 3089 C CA . PRO B 1 10 ? -16.828 22.281 3.703 1 96.62 10 PRO B CA 1
ATOM 3090 C C . PRO B 1 10 ? -17.578 21.734 4.902 1 96.62 10 PRO B C 1
ATOM 3092 O O . PRO B 1 10 ? -18.672 22.219 5.234 1 96.62 10 PRO B O 1
ATOM 3095 N N . MET B 1 11 ? -17.016 20.812 5.582 1 96.19 11 MET B N 1
ATOM 3096 C CA . MET B 1 11 ? -17.625 20.109 6.703 1 96.19 11 MET B CA 1
ATOM 3097 C C . MET B 1 11 ? -17.906 21.062 7.855 1 96.19 11 MET B C 1
ATOM 3099 O O . MET B 1 11 ? -18.891 20.891 8.578 1 96.19 11 MET B O 1
ATOM 3103 N N . ASP B 1 12 ? -17.094 22.062 8.062 1 97.31 12 ASP B N 1
ATOM 3104 C CA . ASP B 1 12 ? -17.203 22.969 9.195 1 97.31 12 ASP B CA 1
ATOM 3105 C C . ASP B 1 12 ? -18.359 23.938 9.016 1 97.31 12 ASP B C 1
ATOM 3107 O O . ASP B 1 12 ? -18.844 24.531 9.984 1 97.31 12 ASP B O 1
ATOM 3111 N N . ASP B 1 13 ? -18.781 24.188 7.754 1 96.88 13 ASP B N 1
ATOM 3112 C CA . ASP B 1 13 ? -19.938 25.016 7.434 1 96.88 13 ASP B CA 1
ATOM 3113 C C . ASP B 1 13 ? -20.594 24.562 6.133 1 96.88 13 ASP B C 1
ATOM 3115 O O . ASP B 1 13 ? -20.375 25.156 5.078 1 96.88 13 ASP B O 1
ATOM 3119 N N . PRO B 1 14 ? -21.516 23.672 6.25 1 94.56 14 PRO B N 1
ATOM 3120 C CA . PRO B 1 14 ? -22.125 23.094 5.051 1 94.56 14 PRO B CA 1
ATOM 3121 C C . PRO B 1 14 ? -23.047 24.062 4.332 1 94.56 14 PRO B C 1
ATOM 3123 O O . PRO B 1 14 ? -23.531 23.766 3.23 1 94.56 14 PRO B O 1
ATOM 3126 N N . THR B 1 15 ? -23.266 25.219 4.867 1 95.25 15 THR B N 1
ATOM 3127 C CA . THR B 1 15 ? -24.188 26.172 4.277 1 95.25 15 THR B CA 1
ATOM 3128 C C . THR B 1 15 ? -23.5 27.016 3.203 1 95.25 15 THR B C 1
ATOM 3130 O O . THR B 1 15 ? -24.172 27.688 2.416 1 95.25 15 THR B O 1
ATOM 3133 N N . ILE B 1 16 ? -22.234 26.953 3.143 1 94.56 16 ILE B N 1
ATOM 3134 C CA . ILE B 1 16 ? -21.531 27.766 2.152 1 94.56 16 ILE B CA 1
ATOM 3135 C C . ILE B 1 16 ? -21.172 26.906 0.947 1 94.56 16 ILE B C 1
ATOM 3137 O O . ILE B 1 16 ? -20.906 25.719 1.088 1 94.56 16 ILE B O 1
ATOM 3141 N N . ALA B 1 17 ? -21.031 27.547 -0.176 1 92.81 17 ALA B N 1
ATOM 3142 C CA . ALA B 1 17 ? -20.703 26.844 -1.41 1 92.81 17 ALA B CA 1
ATOM 3143 C C . ALA B 1 17 ? -19.203 26.859 -1.67 1 92.81 17 ALA B C 1
ATOM 3145 O O . ALA B 1 17 ? -18.625 25.859 -2.096 1 92.81 17 ALA B O 1
ATOM 3146 N N . ASP B 1 18 ? -18.625 28.016 -1.335 1 95.31 18 ASP B N 1
ATOM 3147 C CA . ASP B 1 18 ? -17.203 28.219 -1.594 1 95.31 18 ASP B CA 1
ATOM 3148 C C . ASP B 1 18 ? -16.375 27.953 -0.335 1 95.31 18 ASP B C 1
ATOM 3150 O O . ASP B 1 18 ? -16.453 28.719 0.63 1 95.31 18 ASP B O 1
ATOM 3154 N N . PRO B 1 19 ? -15.555 26.938 -0.394 1 97.19 19 PRO B N 1
ATOM 3155 C CA . PRO B 1 19 ? -14.758 26.641 0.803 1 97.19 19 PRO B CA 1
ATOM 3156 C C . PRO B 1 19 ? -13.766 27.75 1.141 1 97.19 19 PRO B C 1
ATOM 3158 O O . PRO B 1 19 ? -13.156 27.734 2.215 1 97.19 19 PRO B O 1
ATOM 3161 N N . LEU B 1 20 ? -13.578 28.734 0.298 1 97.62 20 LEU B N 1
ATOM 3162 C CA . LEU B 1 20 ? -12.641 29.828 0.562 1 97.62 20 LEU B CA 1
ATOM 3163 C C . LEU B 1 20 ? -13.359 31.016 1.203 1 97.62 20 LEU B C 1
ATOM 3165 O O . LEU B 1 20 ? -12.719 31.953 1.671 1 97.62 20 LEU B O 1
ATOM 3169 N N . SER B 1 21 ? -14.672 30.953 1.192 1 97.94 21 SER B N 1
ATOM 3170 C CA . SER B 1 21 ? -15.43 31.984 1.882 1 97.94 21 SER B CA 1
ATOM 3171 C C . SER B 1 21 ? -15.258 31.891 3.393 1 97.94 21 SER B C 1
ATOM 3173 O O . SER B 1 21 ? -15.594 30.859 3.994 1 97.94 21 SER B O 1
ATOM 3175 N N . CYS B 1 22 ? -14.742 32.969 4.035 1 98.12 22 CYS B N 1
ATOM 3176 C CA . CYS B 1 22 ? -14.5 32.938 5.473 1 98.12 22 CYS B CA 1
ATOM 3177 C C . CYS B 1 22 ? -14.5 34.344 6.059 1 98.12 22 CYS B C 1
ATOM 3179 O O . CYS B 1 22 ? -14.258 35.344 5.348 1 98.12 22 CYS B O 1
ATOM 3181 N N . PRO B 1 23 ? -14.82 34.5 7.305 1 98.44 23 PRO B N 1
ATOM 3182 C CA . PRO B 1 23 ? -14.812 35.812 7.969 1 98.44 23 PRO B CA 1
ATOM 3183 C C . PRO B 1 23 ? -13.406 36.312 8.258 1 98.44 23 PRO B C 1
ATOM 3185 O O . PRO B 1 23 ? -12.438 35.562 8.141 1 98.44 23 PRO B O 1
ATOM 3188 N N . PRO B 1 24 ? -13.266 37.562 8.641 1 98.69 24 PRO B N 1
ATOM 3189 C CA . PRO B 1 24 ? -11.945 38.156 8.93 1 98.69 24 PRO B CA 1
ATOM 3190 C C . PRO B 1 24 ? -11.289 37.531 10.164 1 98.69 24 PRO B C 1
ATOM 3192 O O . PRO B 1 24 ? -11.977 37.219 11.141 1 98.69 24 PRO B O 1
ATOM 3195 N N . LEU B 1 25 ? -10.047 37.344 10.117 1 98.75 25 LEU B N 1
ATOM 3196 C CA . LEU B 1 25 ? -9.219 36.844 11.211 1 98.75 25 LEU B CA 1
ATOM 3197 C C . LEU B 1 25 ? -7.801 37.406 11.109 1 98.75 25 LEU B C 1
ATOM 3199 O O . LEU B 1 25 ? -7.238 37.5 10.016 1 98.75 25 LEU B O 1
ATOM 3203 N N . LYS B 1 26 ? -7.219 37.844 12.211 1 98.88 26 LYS B N 1
ATOM 3204 C CA . LYS B 1 26 ? -5.875 38.406 12.234 1 98.88 26 LYS B CA 1
ATOM 3205 C C . LYS B 1 26 ? -4.859 37.406 12.773 1 98.88 26 LYS B C 1
ATOM 3207 O O . LYS B 1 26 ? -4.934 37 13.938 1 98.88 26 LYS B O 1
ATOM 3212 N N . TRP B 1 27 ? -3.873 37.094 11.945 1 98.88 27 TRP B N 1
ATOM 3213 C CA . TRP B 1 27 ? -2.93 36.031 12.211 1 98.88 27 TRP B CA 1
ATOM 3214 C C . TRP B 1 27 ? -1.604 36.562 12.727 1 98.88 27 TRP B C 1
ATOM 3216 O O . TRP B 1 27 ? -1.124 37.594 12.242 1 98.88 27 TRP B O 1
ATOM 3226 N N . GLY B 1 28 ? -1.014 35.938 13.688 1 98.81 28 GLY B N 1
ATOM 3227 C CA . GLY B 1 28 ? 0.408 35.969 13.984 1 98.81 28 GLY B CA 1
ATOM 3228 C C . GLY B 1 28 ? 1.158 34.75 13.539 1 98.81 28 GLY B C 1
ATOM 3229 O O . GLY B 1 28 ? 0.615 33.625 13.57 1 98.81 28 GLY B O 1
ATOM 3230 N N . ILE B 1 29 ? 2.434 34.969 13.133 1 98.62 29 ILE B N 1
ATOM 3231 C CA . ILE B 1 29 ? 3.258 33.844 12.672 1 98.62 29 ILE B CA 1
ATOM 3232 C C . ILE B 1 29 ? 4.43 33.625 13.625 1 98.62 29 ILE B C 1
ATOM 3234 O O . ILE B 1 29 ? 5.23 34.562 13.844 1 98.62 29 ILE B O 1
ATOM 3238 N N . LEU B 1 30 ? 4.504 32.438 14.203 1 97.75 30 LEU B N 1
ATOM 3239 C CA . LEU B 1 30 ? 5.676 32.094 14.984 1 97.75 30 LEU B CA 1
ATOM 3240 C C . LEU B 1 30 ? 6.512 31.031 14.25 1 97.75 30 LEU B C 1
ATOM 3242 O O . LEU B 1 30 ? 6.043 29.922 13.992 1 97.75 30 LEU B O 1
ATOM 3246 N N . GLY B 1 31 ? 7.734 31.297 14.047 1 95.12 31 GLY B N 1
ATOM 3247 C CA . GLY B 1 31 ? 8.578 30.5 13.172 1 95.12 31 GLY B CA 1
ATOM 3248 C C . GLY B 1 31 ? 8.5 30.922 11.719 1 95.12 31 GLY B C 1
ATOM 3249 O O . GLY B 1 31 ? 7.555 30.562 11.008 1 95.12 31 GLY B O 1
ATOM 3250 N N . CYS B 1 32 ? 9.531 31.625 11.242 1 95.06 32 CYS B N 1
ATOM 3251 C CA . CYS B 1 32 ? 9.516 32.219 9.914 1 95.06 32 CYS B CA 1
ATOM 3252 C C . CYS B 1 32 ? 10.305 31.375 8.922 1 95.06 32 CYS B C 1
ATOM 3254 O O . CYS B 1 32 ? 11.172 31.891 8.211 1 95.06 32 CYS B O 1
ATOM 3256 N N . GLY B 1 33 ? 9.938 30.078 8.906 1 92.69 33 GLY B N 1
ATOM 3257 C CA . GLY B 1 33 ? 10.586 29.141 7.996 1 92.69 33 GLY B CA 1
ATOM 3258 C C . GLY B 1 33 ? 9.805 28.922 6.715 1 92.69 33 GLY B C 1
ATOM 3259 O O . GLY B 1 33 ? 8.914 29.719 6.379 1 92.69 33 GLY B O 1
ATOM 3260 N N . ARG B 1 34 ? 10.125 27.938 5.988 1 93.25 34 ARG B N 1
ATOM 3261 C CA . ARG B 1 34 ? 9.602 27.625 4.66 1 93.25 34 ARG B CA 1
ATOM 3262 C C . ARG B 1 34 ? 8.094 27.391 4.703 1 93.25 34 ARG B C 1
ATOM 3264 O O . ARG B 1 34 ? 7.355 27.875 3.848 1 93.25 34 ARG B O 1
ATOM 3271 N N . VAL B 1 35 ? 7.688 26.641 5.695 1 96.12 35 VAL B N 1
ATOM 3272 C CA . VAL B 1 35 ? 6.27 26.312 5.75 1 96.12 35 VAL B CA 1
ATOM 3273 C C . VAL B 1 35 ? 5.457 27.547 6.102 1 96.12 35 VAL B C 1
ATOM 3275 O O . VAL B 1 35 ? 4.355 27.75 5.586 1 96.12 35 VAL B O 1
ATOM 3278 N N . SER B 1 36 ? 5.945 28.375 6.965 1 98 36 SER B N 1
ATOM 3279 C CA . SER B 1 36 ? 5.289 29.641 7.312 1 98 36 SER B CA 1
ATOM 3280 C C . SER B 1 36 ? 5.215 30.562 6.109 1 98 36 SER B C 1
ATOM 3282 O O . SER B 1 36 ? 4.23 31.297 5.941 1 98 36 SER B O 1
ATOM 3284 N N . HIS B 1 37 ? 6.277 30.578 5.328 1 97.94 37 HIS B N 1
ATOM 3285 C CA . HIS B 1 37 ? 6.254 31.328 4.074 1 97.94 37 HIS B CA 1
ATOM 3286 C C . HIS B 1 37 ? 5.09 30.875 3.193 1 97.94 37 HIS B C 1
ATOM 3288 O O . HIS B 1 37 ? 4.297 31.703 2.738 1 97.94 37 HIS B O 1
ATOM 3294 N N . ASP B 1 38 ? 5.008 29.609 3.021 1 98.38 38 ASP B N 1
ATOM 3295 C CA . ASP B 1 38 ? 3.957 29.062 2.17 1 98.38 38 ASP B CA 1
ATOM 3296 C C . ASP B 1 38 ? 2.574 29.375 2.734 1 98.38 38 ASP B C 1
ATOM 3298 O O . ASP B 1 38 ? 1.644 29.672 1.982 1 98.38 38 ASP B O 1
ATOM 3302 N N . PHE B 1 39 ? 2.447 29.281 4.047 1 98.62 39 PHE B N 1
ATOM 3303 C CA . PHE B 1 39 ? 1.178 29.594 4.691 1 98.62 39 PHE B CA 1
ATOM 3304 C C . PHE B 1 39 ? 0.786 31.047 4.445 1 98.62 39 PHE B C 1
ATOM 3306 O O . PHE B 1 39 ? -0.354 31.328 4.07 1 98.62 39 PHE B O 1
ATOM 3313 N N . CYS B 1 40 ? 1.71 31.938 4.59 1 98.5 40 CYS B N 1
ATOM 3314 C CA . CYS B 1 40 ? 1.458 33.344 4.344 1 98.5 40 CYS B CA 1
ATOM 3315 C C . CYS B 1 40 ? 1.065 33.594 2.891 1 98.5 40 CYS B C 1
ATOM 3317 O O . CYS B 1 40 ? 0.167 34.375 2.609 1 98.5 40 CYS B O 1
ATOM 3319 N N . GLN B 1 41 ? 1.762 32.906 1.997 1 98.44 41 GLN B N 1
ATOM 3320 C CA . GLN B 1 41 ? 1.425 33.031 0.582 1 98.44 41 GLN B CA 1
ATOM 3321 C C . GLN B 1 41 ? -0.003 32.562 0.316 1 98.44 41 GLN B C 1
ATOM 3323 O O . GLN B 1 41 ? -0.751 33.219 -0.411 1 98.44 41 GLN B O 1
ATOM 3328 N N . ALA B 1 42 ? -0.367 31.5 0.934 1 98.69 42 ALA B N 1
ATOM 3329 C CA . ALA B 1 42 ? -1.699 30.938 0.727 1 98.69 42 ALA B CA 1
ATOM 3330 C C . ALA B 1 42 ? -2.777 31.875 1.262 1 98.69 42 ALA B C 1
ATOM 3332 O O . ALA B 1 42 ? -3.877 31.953 0.705 1 98.69 42 ALA B O 1
ATOM 3333 N N . LEU B 1 43 ? -2.52 32.594 2.311 1 98.38 43 LEU B N 1
ATOM 3334 C CA . LEU B 1 43 ? -3.477 33.531 2.898 1 98.38 43 LEU B CA 1
ATOM 3335 C C . LEU B 1 43 ? -3.822 34.656 1.92 1 98.38 43 LEU B C 1
ATOM 3337 O O . LEU B 1 43 ? -4.902 35.25 2.004 1 98.38 43 LEU B O 1
ATOM 3341 N N . LYS B 1 44 ? -2.959 34.875 0.976 1 97.88 44 LYS B N 1
ATOM 3342 C CA . LYS B 1 44 ? -3.178 35.938 0.005 1 97.88 44 LYS B CA 1
ATOM 3343 C C . LYS B 1 44 ? -4.309 35.594 -0.958 1 97.88 44 LYS B C 1
ATOM 3345 O O . LYS B 1 44 ? -4.809 36.469 -1.682 1 97.88 44 LYS B O 1
ATOM 3350 N N . HIS B 1 45 ? -4.715 34.375 -0.928 1 98 45 HIS B N 1
ATOM 3351 C CA . HIS B 1 45 ? -5.898 33.969 -1.678 1 98 45 HIS B CA 1
ATOM 3352 C C . HIS B 1 45 ? -7.176 34.312 -0.917 1 98 45 HIS B C 1
ATOM 3354 O O . HIS B 1 45 ? -8.273 34.156 -1.457 1 98 45 HIS B O 1
ATOM 3360 N N . LEU B 1 46 ? -7.074 34.719 0.356 1 98.12 46 LEU B N 1
ATOM 3361 C CA . LEU B 1 46 ? -8.195 35.031 1.236 1 98.12 46 LEU B CA 1
ATOM 3362 C C . LEU B 1 46 ? -8.219 36.5 1.603 1 98.12 46 LEU B C 1
ATOM 3364 O O . LEU B 1 46 ? -7.656 36.906 2.625 1 98.12 46 LEU B O 1
ATOM 3368 N N . PRO B 1 47 ? -9.023 37.219 0.956 1 96 47 PRO B N 1
ATOM 3369 C CA . PRO B 1 47 ? -9 38.688 1.156 1 96 47 PRO B CA 1
ATOM 3370 C C . PRO B 1 47 ? -9.414 39.094 2.57 1 96 47 PRO B C 1
ATOM 3372 O O . PRO B 1 47 ? -9.086 40.188 3.018 1 96 47 PRO B O 1
ATOM 3375 N N . THR B 1 48 ? -10.109 38.219 3.264 1 98 48 THR B N 1
ATOM 3376 C CA . THR B 1 48 ? -10.602 38.562 4.594 1 98 48 THR B CA 1
ATOM 3377 C C . THR B 1 48 ? -9.539 38.281 5.652 1 98 48 THR B C 1
ATOM 3379 O O . THR B 1 48 ? -9.695 38.688 6.812 1 98 48 THR B O 1
ATOM 3382 N N . GLN B 1 49 ? -8.461 37.625 5.301 1 98.25 49 GLN B N 1
ATOM 3383 C CA . GLN B 1 49 ? -7.43 37.25 6.262 1 98.25 49 GLN B CA 1
ATOM 3384 C C . GLN B 1 49 ? -6.246 38.219 6.219 1 98.25 49 GLN B C 1
ATOM 3386 O O . GLN B 1 49 ? -5.867 38.688 5.148 1 98.25 49 GLN B O 1
ATOM 3391 N N . LYS B 1 50 ? -5.637 38.438 7.383 1 98 50 LYS B N 1
ATOM 3392 C CA . LYS B 1 50 ? -4.496 39.344 7.449 1 98 50 LYS B CA 1
ATOM 3393 C C . LYS B 1 50 ? -3.449 38.844 8.438 1 98 50 LYS B C 1
ATOM 3395 O O . LYS B 1 50 ? -3.785 38.469 9.562 1 98 50 LYS B O 1
ATOM 3400 N N . VAL B 1 51 ? -2.207 38.844 7.98 1 98.62 51 VAL B N 1
ATOM 3401 C CA . VAL B 1 51 ? -1.102 38.625 8.906 1 98.62 51 VAL B CA 1
ATOM 3402 C C . VAL B 1 51 ? -0.661 39.969 9.508 1 98.62 51 VAL B C 1
ATOM 3404 O O . VAL B 1 51 ? -0.232 40.875 8.781 1 98.62 51 VAL B O 1
ATOM 3407 N N . VAL B 1 52 ? -0.678 40.062 10.852 1 98.5 52 VAL B N 1
ATOM 3408 C CA . VAL B 1 52 ? -0.454 41.375 11.445 1 98.5 52 VAL B CA 1
ATOM 3409 C C . VAL B 1 52 ? 0.876 41.406 12.195 1 98.5 52 VAL B C 1
ATOM 3411 O O . VAL B 1 52 ? 1.39 42.469 12.547 1 98.5 52 VAL B O 1
ATOM 3414 N N . ALA B 1 53 ? 1.421 40.156 12.398 1 98.56 53 ALA B N 1
ATOM 3415 C CA . ALA B 1 53 ? 2.68 40.062 13.133 1 98.56 53 ALA B CA 1
ATOM 3416 C C . ALA B 1 53 ? 3.414 38.781 12.82 1 98.56 53 ALA B C 1
ATOM 3418 O O . ALA B 1 53 ? 2.789 37.781 12.484 1 98.56 53 ALA B O 1
ATOM 3419 N N . CYS B 1 54 ? 4.758 38.844 12.922 1 98.56 54 CYS B N 1
ATOM 3420 C CA . CYS B 1 54 ? 5.574 37.656 12.828 1 98.56 54 CYS B CA 1
ATOM 3421 C C . CYS B 1 54 ? 6.758 37.719 13.789 1 98.56 54 CYS B C 1
ATOM 3423 O O . CYS B 1 54 ? 7.164 38.812 14.203 1 98.56 54 CYS B O 1
ATOM 3425 N N . SER B 1 55 ? 7.191 36.531 14.203 1 97.75 55 SER B N 1
ATOM 3426 C CA . SER B 1 55 ? 8.336 36.438 15.109 1 97.75 55 SER B CA 1
ATOM 3427 C C . SER B 1 55 ? 9.242 35.281 14.734 1 97.75 55 SER B C 1
ATOM 3429 O O . SER B 1 55 ? 8.758 34.25 14.273 1 97.75 55 SER B O 1
ATOM 3431 N N . ALA B 1 56 ? 10.461 35.5 14.828 1 93.94 56 ALA B N 1
ATOM 3432 C CA . ALA B 1 56 ? 11.492 34.469 14.625 1 93.94 56 ALA B CA 1
ATOM 3433 C C . ALA B 1 56 ? 12.516 34.5 15.758 1 93.94 56 ALA B C 1
ATOM 3435 O O . ALA B 1 56 ? 12.383 35.281 16.703 1 93.94 56 ALA B O 1
ATOM 3436 N N . ARG B 1 57 ? 13.516 33.594 15.703 1 85.12 57 ARG B N 1
ATOM 3437 C CA . ARG B 1 57 ? 14.555 33.469 16.719 1 85.12 57 ARG B CA 1
ATOM 3438 C C . ARG B 1 57 ? 15.43 34.719 16.766 1 85.12 57 ARG B C 1
ATOM 3440 O O . ARG B 1 57 ? 15.984 35.062 17.812 1 85.12 57 ARG B O 1
ATOM 3447 N N . SER B 1 58 ? 15.43 35.312 15.531 1 90.75 58 SER B N 1
ATOM 3448 C CA . SER B 1 58 ? 16.203 36.562 15.469 1 90.75 58 SER B CA 1
ATOM 3449 C C . SER B 1 58 ? 15.391 37.688 14.852 1 90.75 58 SER B C 1
ATOM 3451 O O . SER B 1 58 ? 14.555 37.438 13.977 1 90.75 58 SER B O 1
ATOM 3453 N N . ALA B 1 59 ? 15.797 38.844 15.266 1 93.25 59 ALA B N 1
ATOM 3454 C CA . ALA B 1 59 ? 15.117 40.031 14.75 1 93.25 59 ALA B CA 1
ATOM 3455 C C . ALA B 1 59 ? 15.359 40.188 13.25 1 93.25 59 ALA B C 1
ATOM 3457 O O . ALA B 1 59 ? 14.461 40.594 12.516 1 93.25 59 ALA B O 1
ATOM 3458 N N . ASP B 1 60 ? 16.516 39.844 12.891 1 95.5 60 ASP B N 1
ATOM 3459 C CA . ASP B 1 60 ? 16.859 39.969 11.477 1 95.5 60 ASP B CA 1
ATOM 3460 C C . ASP B 1 60 ? 16 39.031 10.617 1 95.5 60 ASP B C 1
ATOM 3462 O O . ASP B 1 60 ? 15.492 39.438 9.578 1 95.5 60 ASP B O 1
ATOM 3466 N N . SER B 1 61 ? 15.898 37.844 11.078 1 94.75 61 SER B N 1
ATOM 3467 C CA . SER B 1 61 ? 15.086 36.875 10.344 1 94.75 61 SER B CA 1
ATOM 3468 C C . SER B 1 61 ? 13.617 37.312 10.32 1 94.75 61 SER B C 1
ATOM 3470 O O . SER B 1 61 ? 12.938 37.156 9.297 1 94.75 61 SER B O 1
ATOM 3472 N N . ALA B 1 62 ? 13.148 37.844 11.422 1 97 62 ALA B N 1
ATOM 3473 C CA . ALA B 1 62 ? 11.766 38.312 11.508 1 97 62 ALA B CA 1
ATOM 3474 C C . ALA B 1 62 ? 11.523 39.469 10.578 1 97 62 ALA B C 1
ATOM 3476 O O . ALA B 1 62 ? 10.492 39.531 9.906 1 97 62 ALA B O 1
ATOM 3477 N N . GLN B 1 63 ? 12.477 40.344 10.562 1 97.44 63 GLN B N 1
ATOM 3478 C CA . GLN B 1 63 ? 12.352 41.5 9.711 1 97.44 63 GLN B CA 1
ATOM 3479 C C . GLN B 1 63 ? 12.352 41.125 8.234 1 97.44 63 GLN B C 1
ATOM 3481 O O . GLN B 1 63 ? 11.562 41.656 7.449 1 97.44 63 GLN B O 1
ATOM 3486 N N . ALA B 1 64 ? 13.227 40.281 7.891 1 97.19 64 ALA B N 1
ATOM 3487 C CA . ALA B 1 64 ? 13.289 39.812 6.504 1 97.19 64 ALA B CA 1
ATOM 3488 C C . ALA B 1 64 ? 11.969 39.188 6.078 1 97.19 64 ALA B C 1
ATOM 3490 O O . ALA B 1 64 ? 11.484 39.438 4.969 1 97.19 64 ALA B O 1
ATOM 3491 N N . PHE B 1 65 ? 11.469 38.406 6.965 1 97.44 65 PHE B N 1
ATOM 3492 C CA . PHE B 1 65 ? 10.203 37.719 6.703 1 97.44 65 PHE B CA 1
ATOM 3493 C C . PHE B 1 65 ? 9.07 38.75 6.59 1 97.44 65 PHE B C 1
ATOM 3495 O O . PHE B 1 65 ? 8.234 38.656 5.684 1 97.44 65 PHE B O 1
ATOM 3502 N N . ALA B 1 66 ? 9.031 39.688 7.449 1 98.12 66 ALA B N 1
ATOM 3503 C CA . ALA B 1 66 ? 8.008 40.75 7.453 1 98.12 66 ALA B CA 1
ATOM 3504 C C . ALA B 1 66 ? 8.047 41.562 6.164 1 98.12 66 ALA B C 1
ATOM 3506 O O . ALA B 1 66 ? 7.008 41.875 5.594 1 98.12 66 ALA B O 1
ATOM 3507 N N . THR B 1 67 ? 9.203 41.844 5.754 1 97.38 67 THR B N 1
ATOM 3508 C CA . THR B 1 67 ? 9.383 42.594 4.523 1 97.38 67 THR B CA 1
ATOM 3509 C C . THR B 1 67 ? 8.875 41.812 3.318 1 97.38 67 THR B C 1
ATOM 3511 O O . THR B 1 67 ? 8.141 42.344 2.482 1 97.38 67 THR B O 1
ATOM 3514 N N . LYS B 1 68 ? 9.234 40.594 3.311 1 96.5 68 LYS B N 1
ATOM 3515 C CA . LYS B 1 68 ? 8.852 39.719 2.205 1 96.5 68 LYS B CA 1
ATOM 3516 C C . LYS B 1 68 ? 7.336 39.594 2.084 1 96.5 68 LYS B C 1
ATOM 3518 O O . LYS B 1 68 ? 6.801 39.531 0.975 1 96.5 68 LYS B O 1
ATOM 3523 N N . HIS B 1 69 ? 6.629 39.656 3.211 1 97.25 69 HIS B N 1
ATOM 3524 C CA . HIS B 1 69 ? 5.195 39.375 3.197 1 97.25 69 HIS B CA 1
ATOM 3525 C C . HIS B 1 69 ? 4.391 40.625 3.551 1 97.25 69 HIS B C 1
ATOM 3527 O O . HIS B 1 69 ? 3.18 40.531 3.764 1 97.25 69 HIS B O 1
ATOM 3533 N N . ASN B 1 70 ? 5.02 41.719 3.668 1 95.81 70 ASN B N 1
ATOM 3534 C CA . ASN B 1 70 ? 4.383 43 3.984 1 95.81 70 ASN B CA 1
ATOM 3535 C C . ASN B 1 70 ? 3.605 42.938 5.297 1 95.81 70 ASN B C 1
ATOM 3537 O O . ASN B 1 70 ? 2.418 43.25 5.34 1 95.81 70 ASN B O 1
ATOM 3541 N N . ILE B 1 7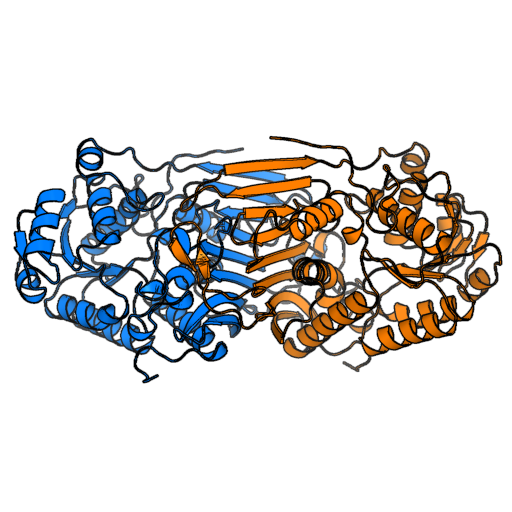1 ? 4.297 42.438 6.301 1 97.44 71 ILE B N 1
ATOM 3542 C CA . ILE B 1 71 ? 3.734 42.344 7.645 1 97.44 71 ILE B CA 1
ATOM 3543 C C . ILE B 1 71 ? 4.156 43.562 8.461 1 97.44 71 ILE B C 1
ATOM 3545 O O . ILE B 1 71 ? 5.34 43.906 8.508 1 97.44 71 ILE B O 1
ATOM 3549 N N . SER B 1 72 ? 3.277 44.188 9.117 1 95.75 72 SER B N 1
ATOM 3550 C CA . SER B 1 72 ? 3.484 45.5 9.734 1 95.75 72 SER B CA 1
ATOM 3551 C C . SER B 1 72 ? 4.375 45.375 10.969 1 95.75 72 SER B C 1
ATOM 3553 O O . SER B 1 72 ? 5.137 46.312 11.273 1 95.75 72 SER B O 1
ATOM 3555 N N . ASN B 1 73 ? 4.184 44.281 11.734 1 97.44 73 ASN B N 1
ATOM 3556 C CA . ASN B 1 73 ? 4.914 44.125 12.984 1 97.44 73 ASN B CA 1
ATOM 3557 C C . ASN B 1 73 ? 5.801 42.875 12.984 1 97.44 73 ASN B C 1
ATOM 3559 O O . ASN B 1 73 ? 5.371 41.812 12.547 1 97.44 73 ASN B O 1
ATOM 3563 N N . PHE B 1 74 ? 7.059 43.062 13.383 1 97.81 74 PHE B N 1
ATOM 3564 C CA . PHE B 1 74 ? 7.965 41.938 13.523 1 97.81 74 PHE B CA 1
ATOM 3565 C C . PHE B 1 74 ? 8.695 41.969 14.859 1 97.81 74 PHE B C 1
ATOM 3567 O O . PHE B 1 74 ? 8.922 43.062 15.406 1 97.81 74 PHE B O 1
ATOM 3574 N N . TYR B 1 75 ? 8.992 40.812 15.383 1 97.19 75 TYR B N 1
ATOM 3575 C CA . TYR B 1 75 ? 9.586 40.719 16.703 1 97.19 75 TYR B CA 1
ATOM 3576 C C . TYR B 1 75 ? 10.719 39.688 16.719 1 97.19 75 TYR B C 1
ATOM 3578 O O . TYR B 1 75 ? 10.617 38.625 16.062 1 97.19 75 TYR B O 1
ATOM 3586 N N . GLY B 1 76 ? 11.711 39.906 17.5 1 94.12 76 GLY B N 1
ATOM 3587 C CA . GLY B 1 76 ? 12.789 38.969 17.703 1 94.12 76 GLY B CA 1
ATOM 3588 C C . GLY B 1 76 ? 12.562 38.031 18.891 1 94.12 76 GLY B C 1
ATOM 3589 O O . GLY B 1 76 ? 13.469 37.312 19.297 1 94.12 76 GLY B O 1
ATOM 3590 N N . SER B 1 77 ? 11.375 38.188 19.375 1 93.62 77 SER B N 1
ATOM 3591 C CA . SER B 1 77 ? 10.969 37.375 20.516 1 93.62 77 SER B CA 1
ATOM 3592 C C . SER B 1 77 ? 9.516 36.938 20.391 1 93.62 77 SER B C 1
ATOM 3594 O O . SER B 1 77 ? 8.641 37.75 20.078 1 93.62 77 SER B O 1
ATOM 3596 N N . TYR B 1 78 ? 9.305 35.594 20.688 1 95.12 78 TYR B N 1
ATOM 3597 C CA . TYR B 1 78 ? 7.945 35.062 20.641 1 95.12 78 TYR B CA 1
ATOM 3598 C C . TYR B 1 78 ? 7.059 35.75 21.656 1 95.12 78 TYR B C 1
ATOM 3600 O O . TYR B 1 78 ? 5.922 36.125 21.359 1 95.12 78 TYR B O 1
ATOM 3608 N N . ASP B 1 79 ? 7.598 36.031 22.797 1 95.38 79 ASP B N 1
ATOM 3609 C CA . ASP B 1 79 ? 6.848 36.656 23.875 1 95.38 79 ASP B CA 1
ATOM 3610 C C . ASP B 1 79 ? 6.379 38.062 23.484 1 95.38 79 ASP B C 1
ATOM 3612 O O . ASP B 1 79 ? 5.246 38.469 23.781 1 95.38 79 ASP B O 1
ATOM 3616 N N . ASP B 1 80 ? 7.262 38.75 22.844 1 96.75 80 ASP B N 1
ATOM 3617 C CA . ASP B 1 80 ? 6.918 40.125 22.453 1 96.75 80 ASP B CA 1
ATOM 3618 C C . ASP B 1 80 ? 5.766 40.125 21.438 1 96.75 80 ASP B C 1
ATOM 3620 O O . ASP B 1 80 ? 4.863 40.969 21.531 1 96.75 80 ASP B O 1
ATOM 3624 N N . MET B 1 81 ? 5.793 39.25 20.531 1 97.31 81 MET B N 1
ATOM 3625 C CA . MET B 1 81 ? 4.723 39.188 19.531 1 97.31 81 MET B CA 1
ATOM 3626 C C . MET B 1 81 ? 3.387 38.875 20.203 1 97.31 81 MET B C 1
ATOM 3628 O O . MET B 1 81 ? 2.348 39.406 19.812 1 97.31 81 MET B O 1
ATOM 3632 N N . LEU B 1 82 ? 3.428 38 21.219 1 98.06 82 LEU B N 1
ATOM 3633 C CA . LEU B 1 82 ? 2.217 37.5 21.859 1 98.06 82 LEU B CA 1
ATOM 3634 C C . LEU B 1 82 ? 1.551 38.562 22.703 1 98.06 82 LEU B C 1
ATOM 3636 O O . LEU B 1 82 ? 0.396 38.438 23.109 1 98.06 82 LEU B O 1
ATOM 3640 N N . GLN B 1 83 ? 2.256 39.688 22.875 1 97.56 83 GLN B N 1
ATOM 3641 C CA . GLN B 1 83 ? 1.677 40.812 23.578 1 97.56 83 GLN B CA 1
ATOM 3642 C C . GLN B 1 83 ? 0.868 41.688 22.641 1 97.56 83 GLN B C 1
ATOM 3644 O O . GLN B 1 83 ? 0.11 42.562 23.078 1 97.56 83 GLN B O 1
ATOM 3649 N N . ASN B 1 84 ? 1.05 41.469 21.391 1 97.62 84 ASN B N 1
ATOM 3650 C CA . ASN B 1 84 ? 0.279 42.219 20.406 1 97.62 84 ASN B CA 1
ATOM 3651 C C . ASN B 1 84 ? -1.202 41.875 20.469 1 97.62 84 ASN B C 1
ATOM 3653 O O . ASN B 1 84 ? -1.594 40.781 20.047 1 97.62 84 ASN B O 1
ATOM 3657 N N . GLU B 1 85 ? -2.029 42.781 20.781 1 97.38 85 GLU B N 1
ATOM 3658 C CA . GLU B 1 85 ? -3.451 42.531 21.016 1 97.38 85 GLU B CA 1
ATOM 3659 C C . GLU B 1 85 ? -4.199 42.344 19.703 1 97.38 85 GLU B C 1
ATOM 3661 O O . GLU B 1 85 ? -5.32 41.844 19.688 1 97.38 85 GLU B O 1
ATOM 3666 N N . GLU B 1 86 ? -3.596 42.719 18.641 1 97.69 86 GLU B N 1
ATOM 3667 C CA . GLU B 1 86 ? -4.242 42.562 17.344 1 97.69 86 GLU B CA 1
ATOM 3668 C C . GLU B 1 86 ? -4.242 41.094 16.891 1 97.69 86 GLU B C 1
ATOM 3670 O O . GLU B 1 86 ? -5.086 40.688 16.094 1 97.69 86 GLU B O 1
ATOM 3675 N N . VAL B 1 87 ? -3.301 40.344 17.422 1 98.62 87 VAL B N 1
ATOM 3676 C CA . VAL B 1 87 ? -3.178 38.969 17.031 1 98.62 87 VAL B CA 1
ATOM 3677 C C . VAL B 1 87 ? -4.289 38.125 17.688 1 98.62 87 VAL B C 1
ATOM 3679 O O . VAL B 1 87 ? -4.395 38.094 18.906 1 98.62 87 VAL B O 1
ATOM 3682 N N . GLU B 1 88 ? -5.098 37.469 16.859 1 98.75 88 GLU B N 1
ATOM 3683 C CA . GLU B 1 88 ? -6.199 36.656 17.359 1 98.75 88 GLU B CA 1
ATOM 3684 C C . GLU B 1 88 ? -5.812 35.188 17.375 1 98.75 88 GLU B C 1
ATOM 3686 O O . GLU B 1 88 ? -6.219 34.438 18.281 1 98.75 88 GLU B O 1
ATOM 3691 N N . ILE B 1 89 ? -5.062 34.781 16.406 1 98.88 89 ILE B N 1
ATOM 3692 C CA . ILE B 1 89 ? -4.617 33.375 16.281 1 98.88 89 ILE B CA 1
ATOM 3693 C C . ILE B 1 89 ? -3.15 33.344 15.852 1 98.88 89 ILE B C 1
ATOM 3695 O O . ILE B 1 89 ? -2.678 34.25 15.164 1 98.88 89 ILE B O 1
ATOM 3699 N N . VAL B 1 90 ? -2.49 32.312 16.281 1 98.88 90 VAL B N 1
ATOM 3700 C CA . VAL B 1 90 ? -1.087 32.156 15.922 1 98.88 90 VAL B CA 1
ATOM 3701 C C . VAL B 1 90 ? -0.907 30.859 15.109 1 98.88 90 VAL B C 1
ATOM 3703 O O . VAL B 1 90 ? -1.381 29.797 15.516 1 98.88 90 VAL B O 1
ATOM 3706 N N . TYR B 1 91 ? -0.313 30.953 13.938 1 98.75 91 TYR B N 1
ATOM 3707 C CA . TYR B 1 91 ? 0.233 29.812 13.219 1 98.75 91 TYR B CA 1
ATOM 3708 C C . TYR B 1 91 ? 1.646 29.484 13.695 1 98.75 91 TYR B C 1
ATOM 3710 O O . TYR B 1 91 ? 2.537 30.328 13.625 1 98.75 91 TYR B O 1
ATOM 3718 N N . VAL B 1 92 ? 1.816 28.281 14.125 1 98.06 92 VAL B N 1
ATOM 3719 C CA . VAL B 1 92 ? 3.111 27.859 14.648 1 98.06 92 VAL B CA 1
ATOM 3720 C C . VAL B 1 92 ? 3.77 26.891 13.672 1 98.06 92 VAL B C 1
ATOM 3722 O O . VAL B 1 92 ? 3.32 25.75 13.523 1 98.06 92 VAL B O 1
ATOM 3725 N N . GLY B 1 93 ? 4.891 27.297 13.031 1 95.25 93 GLY B N 1
ATOM 3726 C CA . GLY B 1 93 ? 5.598 26.484 12.062 1 95.25 93 GLY B CA 1
ATOM 3727 C C . GLY B 1 93 ? 7.055 26.25 12.422 1 95.25 93 GLY B C 1
ATOM 3728 O O . GLY B 1 93 ? 7.922 26.219 11.547 1 95.25 93 GLY B O 1
ATOM 3729 N N . ASN B 1 94 ? 7.398 26.203 13.758 1 91.12 94 ASN B N 1
ATOM 3730 C CA . ASN B 1 94 ? 8.773 25.984 14.188 1 91.12 94 ASN B CA 1
ATOM 3731 C C . ASN B 1 94 ? 9.094 24.5 14.289 1 91.12 94 ASN B C 1
ATOM 3733 O O . ASN B 1 94 ? 8.297 23.656 13.867 1 91.12 94 ASN B O 1
ATOM 3737 N N . VAL B 1 95 ? 10.258 24.156 14.711 1 91.31 95 VAL B N 1
ATOM 3738 C CA . VAL B 1 95 ? 10.742 22.781 14.742 1 91.31 95 VAL B CA 1
ATOM 3739 C C . VAL B 1 95 ? 9.891 21.953 15.695 1 91.31 95 VAL B C 1
ATOM 3741 O O . VAL B 1 95 ? 9.336 22.484 16.656 1 91.31 95 VAL B O 1
ATOM 3744 N N . HIS B 1 96 ? 9.836 20.625 15.531 1 94.88 96 HIS B N 1
ATOM 3745 C CA . HIS B 1 96 ? 8.883 19.734 16.172 1 94.88 96 HIS B CA 1
ATOM 3746 C C . HIS B 1 96 ? 9.078 19.703 17.688 1 94.88 96 HIS B C 1
ATOM 3748 O O . HIS B 1 96 ? 8.102 19.75 18.438 1 94.88 96 HIS B O 1
ATOM 3754 N N . SER B 1 97 ? 10.273 19.734 18.062 1 94.5 97 SER B N 1
ATOM 3755 C CA . SER B 1 97 ? 10.578 19.578 19.484 1 94.5 97 SER B CA 1
ATOM 3756 C C . SER B 1 97 ? 10.133 20.797 20.281 1 94.5 97 SER B C 1
ATOM 3758 O O . SER B 1 97 ? 10.023 20.734 21.516 1 94.5 97 SER B O 1
ATOM 3760 N N . LEU B 1 98 ? 9.867 21.875 19.641 1 93.75 98 LEU B N 1
ATOM 3761 C CA . LEU B 1 98 ? 9.523 23.109 20.328 1 93.75 98 LEU B CA 1
ATOM 3762 C C . LEU B 1 98 ? 8.016 23.328 20.344 1 93.75 98 LEU B C 1
ATOM 3764 O O . LEU B 1 98 ? 7.52 24.281 20.938 1 93.75 98 LEU B O 1
ATOM 3768 N N . ARG B 1 99 ? 7.242 22.422 19.781 1 95.31 99 ARG B N 1
ATOM 3769 C CA . ARG B 1 99 ? 5.809 22.609 19.594 1 95.31 99 ARG B CA 1
ATOM 3770 C C . ARG B 1 99 ? 5.09 22.734 20.938 1 95.31 99 ARG B C 1
ATOM 3772 O O . ARG B 1 99 ? 4.219 23.594 21.094 1 95.31 99 ARG B O 1
ATOM 3779 N N . ARG B 1 100 ? 5.496 21.938 21.828 1 96 100 ARG B N 1
ATOM 3780 C CA . ARG B 1 100 ? 4.828 21.969 23.125 1 96 100 ARG B CA 1
ATOM 3781 C C . ARG B 1 100 ? 5.031 23.312 23.812 1 96 100 ARG B C 1
ATOM 3783 O O . ARG B 1 100 ? 4.066 23.938 24.266 1 96 100 ARG B O 1
ATOM 3790 N N . SER B 1 101 ? 6.27 23.734 23.906 1 97.06 101 SER B N 1
ATOM 3791 C CA . SER B 1 101 ? 6.574 24.984 24.594 1 97.06 101 SER B CA 1
ATOM 3792 C C . SER B 1 101 ? 5.965 26.188 23.859 1 97.06 101 SER B C 1
ATOM 3794 O O . SER B 1 101 ? 5.402 27.078 24.5 1 97.06 101 SER B O 1
ATOM 3796 N N . THR B 1 102 ? 6.051 26.188 22.578 1 97.56 102 THR B N 1
ATOM 3797 C CA . THR B 1 102 ? 5.508 27.281 21.797 1 97.56 102 THR B CA 1
ATOM 3798 C C . THR B 1 102 ? 3.984 27.312 21.891 1 97.56 102 THR B C 1
ATOM 3800 O O . THR B 1 102 ? 3.391 28.391 22.047 1 97.56 102 THR B O 1
ATOM 3803 N N . GLY B 1 103 ? 3.365 26.156 21.766 1 98.38 103 GLY B N 1
ATOM 3804 C CA . GLY B 1 103 ? 1.922 26.078 21.938 1 98.38 103 GLY B CA 1
ATOM 3805 C C . GLY B 1 103 ? 1.45 26.578 23.297 1 98.38 103 GLY B C 1
ATOM 3806 O O . GLY B 1 103 ? 0.466 27.312 23.375 1 98.38 103 GLY B O 1
ATOM 3807 N N . GLU B 1 104 ? 2.166 26.203 24.266 1 98.56 104 GLU B N 1
ATOM 3808 C CA . GLU B 1 104 ? 1.841 26.641 25.625 1 98.56 104 GLU B CA 1
ATOM 3809 C C . GLU B 1 104 ? 1.909 28.156 25.734 1 98.56 104 GLU B C 1
ATOM 3811 O O . GLU B 1 104 ? 1.008 28.781 26.297 1 98.56 104 GLU B O 1
ATOM 3816 N N . MET B 1 105 ? 2.973 28.719 25.203 1 98.31 105 MET B N 1
ATOM 3817 C CA . MET B 1 105 ? 3.154 30.156 25.25 1 98.31 105 MET B CA 1
ATOM 3818 C C . MET B 1 105 ? 1.983 30.875 24.594 1 98.31 105 MET B C 1
ATOM 3820 O O . MET B 1 105 ? 1.465 31.859 25.141 1 98.31 105 MET B O 1
ATOM 3824 N N . CYS B 1 106 ? 1.562 30.422 23.484 1 98.75 106 CYS B N 1
ATOM 3825 C CA . CYS B 1 106 ? 0.471 31.031 22.734 1 98.75 106 CYS B CA 1
ATOM 3826 C C . CYS B 1 106 ? -0.838 30.953 23.516 1 98.75 106 CYS B C 1
ATOM 3828 O O . CYS B 1 106 ? -1.557 31.953 23.641 1 98.75 106 CYS B O 1
ATOM 3830 N N . LEU B 1 107 ? -1.144 29.781 24.031 1 98.81 107 LEU B N 1
ATOM 3831 C CA . LEU B 1 107 ? -2.391 29.562 24.766 1 98.81 107 LEU B CA 1
ATOM 3832 C C . LEU B 1 107 ? -2.426 30.391 26.047 1 98.81 107 LEU B C 1
ATOM 3834 O O . LEU B 1 107 ? -3.455 30.984 26.375 1 98.81 107 LEU B O 1
ATOM 3838 N N . LYS B 1 108 ? -1.323 30.453 26.703 1 98.56 108 LYS B N 1
ATOM 3839 C CA . LYS B 1 108 ? -1.254 31.234 27.922 1 98.56 108 LYS B CA 1
ATOM 3840 C C . LYS B 1 108 ? -1.423 32.719 27.641 1 98.56 108 LYS B C 1
ATOM 3842 O O . LYS B 1 108 ? -1.862 33.5 28.5 1 98.56 108 LYS B O 1
ATOM 3847 N N . ALA B 1 109 ? -1.075 33.156 26.469 1 98.62 109 ALA B N 1
ATOM 3848 C CA . ALA B 1 109 ? -1.266 34.531 26.031 1 98.62 109 ALA B CA 1
ATOM 3849 C C . ALA B 1 109 ? -2.68 34.75 25.5 1 98.62 109 ALA B C 1
ATOM 3851 O O . ALA B 1 109 ? -2.984 35.812 24.938 1 98.62 109 ALA B O 1
ATOM 3852 N N . ASN B 1 110 ? -3.531 33.719 25.594 1 98.44 110 ASN B N 1
ATOM 3853 C CA . ASN B 1 110 ? -4.941 33.75 25.234 1 98.44 110 ASN B CA 1
ATOM 3854 C C . ASN B 1 110 ? -5.129 33.906 23.734 1 98.44 110 ASN B C 1
ATOM 3856 O O . ASN B 1 110 ? -5.996 34.656 23.281 1 98.44 110 ASN B O 1
ATOM 3860 N N . LYS B 1 111 ? -4.289 33.312 22.969 1 98.81 111 LYS B N 1
ATOM 3861 C CA . LYS B 1 111 ? -4.418 33.281 21.516 1 98.81 111 LYS B CA 1
ATOM 3862 C C . LYS B 1 111 ? -4.926 31.906 21.047 1 98.81 111 LYS B C 1
ATOM 3864 O O . LYS B 1 111 ? -4.547 30.875 21.609 1 98.81 111 LYS B O 1
ATOM 3869 N N . HIS B 1 112 ? -5.879 31.891 20.031 1 98.88 112 HIS B N 1
ATOM 3870 C CA . HIS B 1 112 ? -6.113 30.656 19.312 1 98.88 112 HIS B CA 1
ATOM 3871 C C . HIS B 1 112 ? -4.832 30.141 18.656 1 98.88 112 HIS B C 1
ATOM 3873 O O . HIS B 1 112 ? -3.908 30.922 18.406 1 98.88 112 HIS B O 1
ATOM 3879 N N . VAL B 1 113 ? -4.762 28.812 18.422 1 98.94 113 VAL B N 1
ATOM 3880 C CA . VAL B 1 113 ? -3.494 28.281 17.906 1 98.94 113 VAL B CA 1
ATOM 3881 C C . VAL B 1 113 ? -3.758 27.281 16.797 1 98.94 113 VAL B C 1
ATOM 3883 O O . VAL B 1 113 ? -4.617 26.406 16.938 1 98.94 113 VAL B O 1
ATOM 3886 N N . LEU B 1 114 ? -3.111 27.406 15.68 1 98.88 114 LEU B N 1
ATOM 3887 C CA . LEU B 1 114 ? -2.914 26.406 14.648 1 98.88 114 LEU B CA 1
ATOM 3888 C C . LEU B 1 114 ? -1.478 25.891 14.648 1 98.88 114 LEU B C 1
ATOM 3890 O O . LEU B 1 114 ? -0.566 26.594 14.195 1 98.88 114 LEU B O 1
ATOM 3894 N N . LEU B 1 115 ? -1.296 24.734 15.172 1 98.19 115 LEU B N 1
ATOM 3895 C CA . LEU B 1 115 ? 0.024 24.125 15.266 1 98.19 115 LEU B CA 1
ATOM 3896 C C . LEU B 1 115 ? 0.289 23.219 14.062 1 98.19 115 LEU B C 1
ATOM 3898 O O . LEU B 1 115 ? -0.452 22.266 13.82 1 98.19 115 LEU B O 1
ATOM 3902 N N . GLU B 1 116 ? 1.301 23.5 13.344 1 97.69 116 GLU B N 1
ATOM 3903 C CA . GLU B 1 116 ? 1.663 22.672 12.195 1 97.69 116 GLU B CA 1
ATOM 3904 C C . GLU B 1 116 ? 1.864 21.203 12.609 1 97.69 116 GLU B C 1
ATOM 3906 O O . GLU B 1 116 ? 2.26 20.938 13.742 1 97.69 116 GLU B O 1
ATOM 3911 N N . LYS B 1 117 ? 1.582 20.312 11.766 1 97.44 117 LYS B N 1
ATOM 3912 C CA . LYS B 1 117 ? 1.839 18.891 12.031 1 97.44 117 LYS B CA 1
ATOM 3913 C C . LYS B 1 117 ? 3.334 18.594 11.992 1 97.44 117 LYS B C 1
ATOM 3915 O O . LYS B 1 117 ? 4.074 19.188 11.211 1 97.44 117 LYS B O 1
ATOM 3920 N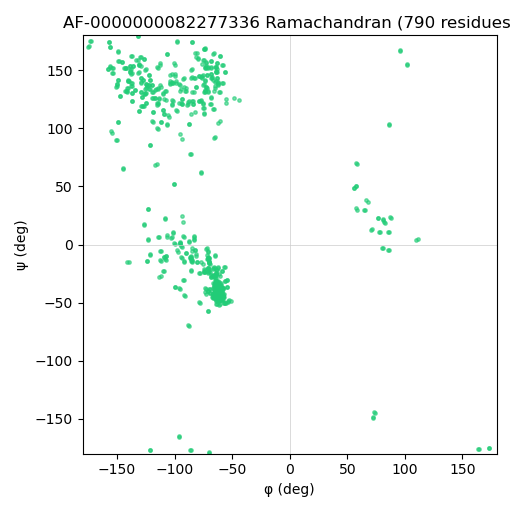 N . PRO B 1 118 ? 3.834 17.734 12.734 1 97.19 118 PRO B N 1
ATOM 3921 C CA . PRO B 1 118 ? 3.084 17.031 13.781 1 97.19 118 PRO B CA 1
ATOM 3922 C C . PRO B 1 118 ? 2.738 17.938 14.961 1 97.19 118 PRO B C 1
ATOM 3924 O O . PRO B 1 118 ? 3.48 18.875 15.266 1 97.19 118 PRO B O 1
ATOM 3927 N N . PHE B 1 119 ? 1.7 17.641 15.617 1 97.31 119 PHE B N 1
ATOM 3928 C CA . PHE B 1 119 ? 1.115 18.453 16.688 1 97.31 119 PHE B CA 1
ATOM 3929 C C . PHE B 1 119 ? 2.07 18.562 17.859 1 97.31 119 PHE B C 1
ATOM 3931 O O . PHE B 1 119 ? 2.203 19.625 18.469 1 97.31 119 PHE B O 1
ATOM 3938 N N . ALA B 1 120 ? 2.633 17.484 18.172 1 96.75 120 ALA B N 1
ATOM 3939 C CA . ALA B 1 120 ? 3.598 17.328 19.266 1 96.75 120 ALA B CA 1
ATOM 3940 C C . ALA B 1 120 ? 4.484 16.094 19.031 1 96.75 120 ALA B C 1
ATOM 3942 O O . ALA B 1 120 ? 4.277 15.352 18.078 1 96.75 120 ALA B O 1
ATOM 3943 N N . CYS B 1 121 ? 5.457 15.977 19.938 1 96.25 121 CYS B N 1
ATOM 3944 C CA . CYS B 1 121 ? 6.359 14.844 19.781 1 96.25 121 CYS B CA 1
ATOM 3945 C C . CYS B 1 121 ? 5.938 13.688 20.688 1 96.25 121 CYS B C 1
ATOM 3947 O O . CYS B 1 121 ? 6.512 12.602 20.609 1 96.25 121 CYS B O 1
ATOM 3949 N N . SER B 1 122 ? 4.918 13.922 21.531 1 96.44 122 SER B N 1
ATOM 3950 C CA . SER B 1 122 ? 4.402 12.867 22.391 1 96.44 122 SER B CA 1
ATOM 3951 C C . SER B 1 122 ? 2.912 13.047 22.656 1 96.44 122 SER B C 1
ATOM 3953 O O . SER B 1 122 ? 2.385 14.156 22.531 1 96.44 122 SER B O 1
ATOM 3955 N N . VAL B 1 123 ? 2.322 11.898 23.016 1 97.69 123 VAL B N 1
ATOM 3956 C CA . VAL B 1 123 ? 0.912 11.93 23.391 1 97.69 123 VAL B CA 1
ATOM 3957 C C . VAL B 1 123 ? 0.727 12.789 24.641 1 97.69 123 VAL B C 1
ATOM 3959 O O . VAL B 1 123 ? -0.241 13.547 24.75 1 97.69 123 VAL B O 1
ATOM 3962 N N . GLU B 1 124 ? 1.618 12.711 25.531 1 97.69 124 GLU B N 1
ATOM 3963 C CA . GLU B 1 124 ? 1.556 13.484 26.766 1 97.69 124 GLU B CA 1
ATOM 3964 C C . GLU B 1 124 ? 1.566 14.984 26.484 1 97.69 124 GLU B C 1
ATOM 3966 O O . GLU B 1 124 ? 0.777 15.742 27.062 1 97.69 124 GLU B O 1
ATOM 3971 N N . ASP B 1 125 ? 2.471 15.391 25.625 1 97.81 125 ASP B N 1
ATOM 3972 C CA . ASP B 1 125 ? 2.545 16.797 25.25 1 97.81 125 ASP B CA 1
ATOM 3973 C C . ASP B 1 125 ? 1.25 17.266 24.578 1 97.81 125 ASP B C 1
ATOM 3975 O O . ASP B 1 125 ? 0.778 18.375 24.828 1 97.81 125 ASP B O 1
ATOM 3979 N N . ALA B 1 126 ? 0.729 16.422 23.766 1 98.31 126 ALA B N 1
ATOM 3980 C CA . ALA B 1 126 ? -0.524 16.75 23.094 1 98.31 126 ALA B CA 1
ATOM 3981 C C . ALA B 1 126 ? -1.661 16.922 24.094 1 98.31 126 ALA B C 1
ATOM 3983 O O . ALA B 1 126 ? -2.43 17.875 24.016 1 98.31 126 ALA B O 1
ATOM 3984 N N . GLU B 1 127 ? -1.758 15.992 24.969 1 98.56 127 GLU B N 1
ATOM 3985 C CA . GLU B 1 127 ? -2.807 16.031 25.984 1 98.56 127 GLU B CA 1
ATOM 3986 C C . GLU B 1 127 ? -2.703 17.297 26.844 1 98.56 127 GLU B C 1
ATOM 3988 O O . GLU B 1 127 ? -3.719 17.906 27.188 1 98.56 127 GLU B O 1
ATOM 3993 N N . TYR B 1 128 ? -1.528 17.656 27.141 1 98.56 128 TYR B N 1
ATOM 3994 C CA . TYR B 1 128 ? -1.302 18.859 27.922 1 98.56 128 TYR B CA 1
ATOM 3995 C C . TYR B 1 128 ? -1.831 20.094 27.188 1 98.56 128 TYR B C 1
ATOM 3997 O O . TYR B 1 128 ? -2.582 20.891 27.766 1 98.56 128 TYR B O 1
ATOM 4005 N N . LEU B 1 129 ? -1.439 20.266 25.953 1 98.81 129 LEU B N 1
ATOM 4006 C CA . LEU B 1 129 ? -1.855 21.438 25.172 1 98.81 129 LEU B CA 1
ATOM 4007 C C . LEU B 1 129 ? -3.369 21.438 24.984 1 98.81 129 LEU B C 1
ATOM 4009 O O . LEU B 1 129 ? -4.004 22.5 25.062 1 98.81 129 LEU B O 1
ATOM 4013 N N . ILE B 1 130 ? -3.928 20.297 24.688 1 98.81 130 ILE B N 1
ATOM 4014 C CA . ILE B 1 130 ? -5.367 20.172 24.484 1 98.81 130 ILE B CA 1
ATOM 4015 C C . ILE B 1 130 ? -6.094 20.562 25.781 1 98.81 130 ILE B C 1
ATOM 4017 O O . ILE B 1 130 ? -7.074 21.297 25.75 1 98.81 130 ILE B O 1
ATOM 4021 N N . GLY B 1 131 ? -5.59 20.031 26.875 1 98.81 131 GLY B N 1
ATOM 4022 C CA . GLY B 1 131 ? -6.156 20.406 28.172 1 98.81 131 GLY B CA 1
ATOM 4023 C C . GLY B 1 131 ? -6.094 21.891 28.438 1 98.81 131 GLY B C 1
ATOM 4024 O O . GLY B 1 131 ? -7.066 22.484 28.922 1 98.81 131 GLY B O 1
ATOM 4025 N N . LEU B 1 132 ? -4.953 22.469 28.156 1 98.81 132 LEU B N 1
ATOM 4026 C CA . LEU B 1 132 ? -4.762 23.891 28.375 1 98.81 132 LEU B CA 1
ATOM 4027 C C . LEU B 1 132 ? -5.715 24.719 27.516 1 98.81 132 LEU B C 1
ATOM 4029 O O . LEU B 1 132 ? -6.285 25.703 27.984 1 98.81 132 LEU B O 1
ATOM 4033 N N . ALA B 1 133 ? -5.879 24.391 26.297 1 98.88 133 ALA B N 1
ATOM 4034 C CA . ALA B 1 133 ? -6.805 25.078 25.406 1 98.88 133 ALA B CA 1
ATOM 4035 C C . ALA B 1 133 ? -8.234 25.016 25.938 1 98.88 133 ALA B C 1
ATOM 4037 O O . ALA B 1 133 ? -8.977 26 25.859 1 98.88 133 ALA B O 1
ATOM 4038 N N . LYS B 1 134 ? -8.594 23.844 26.359 1 98.56 134 LYS B N 1
ATOM 4039 C CA . LYS B 1 134 ? -9.93 23.656 26.922 1 98.56 134 LYS B CA 1
ATOM 4040 C C . LYS B 1 134 ? -10.125 24.562 28.141 1 98.56 134 LYS B C 1
ATOM 4042 O O . LYS B 1 134 ? -11.156 25.219 28.281 1 98.56 134 LYS B O 1
ATOM 4047 N N . GLU B 1 135 ? -9.172 24.562 28.969 1 98.44 135 GLU B N 1
ATOM 4048 C CA . GLU B 1 135 ? -9.227 25.391 30.156 1 98.44 135 GLU B CA 1
ATOM 4049 C C . GLU B 1 135 ? -9.391 26.859 29.812 1 98.44 135 GLU B C 1
ATOM 4051 O O . GLU B 1 135 ? -10.117 27.594 30.484 1 98.44 135 GLU B O 1
ATOM 4056 N N . ARG B 1 136 ? -8.781 27.297 28.797 1 98.38 136 ARG B N 1
ATOM 4057 C CA . ARG B 1 136 ? -8.766 28.703 28.406 1 98.38 136 ARG B CA 1
ATOM 4058 C C . ARG B 1 136 ? -9.859 29.016 27.406 1 98.38 136 ARG B C 1
ATOM 4060 O O . ARG B 1 136 ? -10.031 30.172 27 1 98.38 136 ARG B O 1
ATOM 4067 N N . ASN B 1 137 ? -10.602 27.984 27.031 1 98.62 137 ASN B N 1
ATOM 4068 C CA . ASN B 1 137 ? -11.688 28.109 26.062 1 98.62 137 ASN B CA 1
ATOM 4069 C C . ASN B 1 137 ? -11.203 28.703 24.75 1 98.62 137 ASN B C 1
ATOM 4071 O O . ASN B 1 137 ? -11.789 29.656 24.234 1 98.62 137 ASN B O 1
ATOM 4075 N N . LEU B 1 138 ? -10.109 28.172 24.234 1 98.88 138 LEU B N 1
ATOM 4076 C CA . LEU B 1 138 ? -9.492 28.641 23 1 98.88 138 LEU B CA 1
ATOM 4077 C C . LEU B 1 138 ? -9.547 27.578 21.922 1 98.88 138 LEU B C 1
ATOM 4079 O O . LEU B 1 138 ? -9.555 26.375 22.219 1 98.88 138 LEU B O 1
ATOM 4083 N N . PHE B 1 139 ? -9.562 28.031 20.656 1 98.88 139 PHE B N 1
ATOM 4084 C CA . PHE B 1 139 ? -9.438 27.156 19.5 1 98.88 139 PHE B CA 1
ATOM 4085 C C . PHE B 1 139 ? -8.023 26.609 19.391 1 98.88 139 PHE B C 1
ATOM 4087 O O . PHE B 1 139 ? -7.047 27.344 19.578 1 98.88 139 PHE B O 1
ATOM 4094 N N . LEU B 1 140 ? -7.934 25.312 19.188 1 98.94 140 LEU B N 1
ATOM 4095 C CA . LEU B 1 140 ? -6.676 24.625 18.953 1 98.94 140 LEU B CA 1
ATOM 4096 C C . LEU B 1 140 ? -6.82 23.594 17.844 1 98.94 140 LEU B C 1
ATOM 4098 O O . LEU B 1 140 ? -7.812 22.859 17.797 1 98.94 140 LEU B O 1
ATOM 4102 N N . MET B 1 141 ? -5.832 23.562 16.953 1 98.81 141 MET B N 1
ATOM 4103 C CA . MET B 1 141 ? -5.91 22.594 15.852 1 98.81 141 MET B CA 1
ATOM 4104 C C . MET B 1 141 ? -4.52 22.172 15.398 1 98.81 141 MET B C 1
ATOM 4106 O O . MET B 1 141 ? -3.594 22.984 15.383 1 98.81 141 MET B O 1
ATOM 4110 N N . GLU B 1 142 ? -4.371 20.875 15.141 1 98.69 142 GLU B N 1
ATOM 4111 C CA . GLU B 1 142 ? -3.217 20.422 14.383 1 98.69 142 GLU B CA 1
ATOM 4112 C C . GLU B 1 142 ? -3.332 20.812 12.914 1 98.69 142 GLU B C 1
ATOM 4114 O O . GLU B 1 142 ? -4.391 20.641 12.297 1 98.69 142 GLU B O 1
ATOM 4119 N N . GLY B 1 143 ? -2.24 21.312 12.391 1 98.5 143 GLY B N 1
ATOM 4120 C CA . GLY B 1 143 ? -2.209 21.734 10.992 1 98.5 143 GLY B CA 1
ATOM 4121 C C . GLY B 1 143 ? -2.107 20.562 10.031 1 98.5 143 GLY B C 1
AT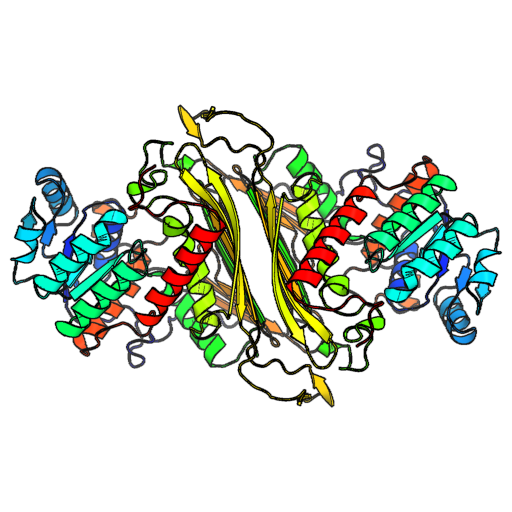OM 4122 O O . GLY B 1 143 ? -1.135 20.453 9.281 1 98.5 143 GLY B O 1
ATOM 4123 N N . MET B 1 144 ? -3.1 19.703 10.031 1 98.38 144 MET B N 1
ATOM 4124 C CA . MET B 1 144 ? -3.25 18.672 9.008 1 98.38 144 MET B CA 1
ATOM 4125 C C . MET B 1 144 ? -4.008 19.219 7.801 1 98.38 144 MET B C 1
ATOM 4127 O O . MET B 1 144 ? -5.141 18.812 7.543 1 98.38 144 MET B O 1
ATOM 4131 N N . TRP B 1 145 ? -3.34 19.953 6.992 1 98.69 145 TRP B N 1
ATOM 4132 C CA . TRP B 1 145 ? -3.977 20.734 5.938 1 98.69 145 TRP B CA 1
ATOM 4133 C C . TRP B 1 145 ? -4.656 19.828 4.922 1 98.69 145 TRP B C 1
ATOM 4135 O O . TRP B 1 145 ? -5.645 20.219 4.293 1 98.69 145 TRP B O 1
ATOM 4145 N N . THR B 1 146 ? -4.184 18.578 4.828 1 98.69 146 THR B N 1
ATOM 4146 C CA . THR B 1 146 ? -4.73 17.594 3.893 1 98.69 146 THR B CA 1
ATOM 4147 C C . THR B 1 146 ? -6.238 17.453 4.082 1 98.69 146 THR B C 1
ATOM 4149 O O . THR B 1 146 ? -6.98 17.344 3.104 1 98.69 146 THR B O 1
ATOM 4152 N N . ARG B 1 147 ? -6.688 17.531 5.285 1 98.5 147 ARG B N 1
ATOM 4153 C CA . ARG B 1 147 ? -8.07 17.234 5.652 1 98.5 147 ARG B CA 1
ATOM 4154 C C . ARG B 1 147 ? -9.016 18.312 5.148 1 98.5 147 ARG B C 1
ATOM 4156 O O . ARG B 1 147 ? -10.234 18.141 5.152 1 98.5 147 ARG B O 1
ATOM 4163 N N . PHE B 1 148 ? -8.492 19.391 4.578 1 98.69 148 PHE B N 1
ATOM 4164 C CA . PHE B 1 148 ? -9.336 20.547 4.254 1 98.69 148 PHE B CA 1
ATOM 4165 C C . PHE B 1 148 ? -9.453 20.719 2.744 1 98.69 148 PHE B C 1
ATOM 4167 O O . PHE B 1 148 ? -10.227 21.547 2.27 1 98.69 148 PHE B O 1
ATOM 4174 N N . PHE B 1 149 ? -8.719 19.922 1.993 1 98.75 149 PHE B N 1
ATOM 4175 C CA . PHE B 1 149 ? -8.789 19.984 0.538 1 98.75 149 PHE B CA 1
ATOM 4176 C C . PHE B 1 149 ? -10.148 19.5 0.043 1 98.75 149 PHE B C 1
ATOM 4178 O O . PHE B 1 149 ? -10.688 18.516 0.556 1 98.75 149 PHE B O 1
ATOM 4185 N N . PRO B 1 150 ? -10.656 20.125 -1.02 1 98.31 150 PRO B N 1
ATOM 4186 C CA . PRO B 1 150 ? -11.945 19.703 -1.579 1 98.31 150 PRO B CA 1
ATOM 4187 C C . PRO B 1 150 ? -11.969 18.234 -2.004 1 98.31 150 PRO B C 1
ATOM 4189 O O . PRO B 1 150 ? -12.977 17.562 -1.827 1 98.31 150 PRO B O 1
ATOM 4192 N N . ALA B 1 151 ? -10.914 17.75 -2.541 1 98.31 151 ALA B N 1
ATOM 4193 C CA . ALA B 1 151 ? -10.844 16.344 -2.947 1 98.31 151 ALA B CA 1
ATOM 4194 C C . ALA B 1 151 ? -11.031 15.414 -1.752 1 98.31 151 ALA B C 1
ATOM 4196 O O . ALA B 1 151 ? -11.688 14.375 -1.861 1 98.31 151 ALA B O 1
ATOM 4197 N N . VAL B 1 152 ? -10.477 15.758 -0.648 1 98.56 152 VAL B N 1
ATOM 4198 C CA . VAL B 1 152 ? -10.57 14.945 0.562 1 98.56 152 VAL B CA 1
ATOM 4199 C C . VAL B 1 152 ? -11.977 15.055 1.145 1 98.56 152 VAL B C 1
ATOM 4201 O O . VAL B 1 152 ? -12.555 14.055 1.577 1 98.56 152 VAL B O 1
ATOM 4204 N N . GLN B 1 153 ? -12.523 16.297 1.127 1 98.12 153 GLN B N 1
ATOM 4205 C CA . GLN B 1 153 ? -13.906 16.438 1.565 1 98.12 153 GLN B CA 1
ATOM 4206 C C . GLN B 1 153 ? -14.844 15.586 0.723 1 98.12 153 GLN B C 1
ATOM 4208 O O . GLN B 1 153 ? -15.727 14.906 1.258 1 98.12 153 GLN B O 1
ATOM 4213 N N . LYS B 1 154 ? -14.664 15.641 -0.557 1 97.62 154 LYS B N 1
ATOM 4214 C CA . LYS B 1 154 ? -15.492 14.828 -1.438 1 97.62 154 LYS B CA 1
ATOM 4215 C C . LYS B 1 154 ? -15.336 13.344 -1.129 1 97.62 154 LYS B C 1
ATOM 4217 O O . LYS B 1 154 ? -16.312 12.594 -1.138 1 97.62 154 LYS B O 1
ATOM 4222 N N . SER B 1 155 ? -14.133 12.906 -0.905 1 98.12 155 SER B N 1
ATOM 4223 C CA . SER B 1 155 ? -13.891 11.516 -0.55 1 98.12 155 SER B CA 1
ATOM 4224 C C . SER B 1 155 ? -14.633 11.133 0.731 1 98.12 155 SER B C 1
ATOM 4226 O O . SER B 1 155 ? -15.172 10.031 0.841 1 98.12 155 SER B O 1
ATOM 4228 N N . ARG B 1 156 ? -14.641 12.031 1.716 1 96.75 156 ARG B N 1
ATOM 4229 C CA . ARG B 1 156 ? -15.391 11.812 2.947 1 96.75 156 ARG B CA 1
ATOM 4230 C C . ARG B 1 156 ? -16.875 11.648 2.658 1 96.75 156 ARG B C 1
ATOM 4232 O O . ARG B 1 156 ? -17.531 10.781 3.234 1 96.75 156 ARG B O 1
ATOM 4239 N N . ASP B 1 157 ? -17.375 12.508 1.803 1 96.31 157 ASP B N 1
ATOM 4240 C CA . ASP B 1 157 ? -18.797 12.453 1.435 1 96.31 157 ASP B CA 1
ATOM 4241 C C . ASP B 1 157 ? -19.141 11.109 0.806 1 96.31 157 ASP B C 1
ATOM 4243 O O . ASP B 1 157 ? -20.172 10.508 1.138 1 96.31 157 ASP B O 1
ATOM 4247 N N . ILE B 1 158 ? -18.312 10.664 -0.015 1 96.12 158 ILE B N 1
ATOM 4248 C CA . ILE B 1 158 ? -18.516 9.414 -0.728 1 96.12 158 ILE B CA 1
ATOM 4249 C C . ILE B 1 158 ? -18.594 8.258 0.271 1 96.12 158 ILE B C 1
ATOM 4251 O O . ILE B 1 158 ? -19.469 7.391 0.156 1 96.12 158 ILE B O 1
ATOM 4255 N N . CYS B 1 159 ? -17.75 8.227 1.257 1 94.44 159 CYS B N 1
ATOM 4256 C CA . CYS B 1 159 ? -17.75 7.184 2.279 1 94.44 159 CYS B CA 1
ATOM 4257 C C . CYS B 1 159 ? -18.969 7.293 3.172 1 94.44 159 CYS B C 1
ATOM 4259 O O . CYS B 1 159 ? -19.594 6.281 3.516 1 94.44 159 CYS B O 1
ATOM 4261 N N . SER B 1 160 ? -19.297 8.523 3.527 1 93.06 160 SER B N 1
ATOM 4262 C CA . SER B 1 160 ? -20.453 8.742 4.398 1 93.06 160 SER B CA 1
ATOM 4263 C C . SER B 1 160 ? -21.75 8.297 3.727 1 93.06 160 SER B C 1
ATOM 4265 O O . SER B 1 160 ? -22.672 7.828 4.395 1 93.06 160 SER B O 1
ATOM 4267 N N . GLU B 1 161 ? -21.797 8.438 2.43 1 94.75 161 GLU B N 1
ATOM 4268 C CA . GLU B 1 161 ? -22.969 8.031 1.65 1 94.75 161 GLU B CA 1
ATOM 4269 C C . GLU B 1 161 ? -22.938 6.535 1.35 1 94.75 161 GLU B C 1
ATOM 4271 O O . GLU B 1 161 ? -23.844 6.016 0.694 1 94.75 161 GLU B O 1
ATOM 4276 N N . LYS B 1 162 ? -21.891 5.844 1.709 1 93 162 LYS B N 1
ATOM 4277 C CA . LYS B 1 162 ? -21.719 4.402 1.586 1 93 162 LYS B CA 1
ATOM 4278 C C . LYS B 1 162 ? -21.688 3.973 0.121 1 93 162 LYS B C 1
ATOM 4280 O O . LYS B 1 162 ? -22.141 2.875 -0.219 1 93 162 LYS B O 1
ATOM 4285 N N . LEU B 1 163 ? -21.203 4.922 -0.702 1 94.25 163 LEU B N 1
ATOM 4286 C CA . LEU B 1 163 ? -21.141 4.621 -2.127 1 94.25 163 LEU B CA 1
ATOM 4287 C C . LEU B 1 163 ? -20.172 3.471 -2.391 1 94.25 163 LEU B C 1
ATOM 4289 O O . LEU B 1 163 ? -20.328 2.727 -3.361 1 94.25 163 LEU B O 1
ATOM 4293 N N . LEU B 1 164 ? -19.188 3.266 -1.522 1 94.56 164 LEU B N 1
ATOM 4294 C CA . LEU B 1 164 ? -18.188 2.211 -1.693 1 94.56 164 LEU B CA 1
ATOM 4295 C C . LEU B 1 164 ? -18.594 0.96 -0.919 1 94.56 164 LEU B C 1
ATOM 4297 O O . LEU B 1 164 ? -17.844 -0.022 -0.894 1 94.56 164 LEU B O 1
ATOM 4301 N N . GLY B 1 165 ? -19.719 0.984 -0.25 1 91.94 165 GLY B N 1
ATOM 4302 C CA . GLY B 1 165 ? -20.078 -0.118 0.629 1 91.94 165 GLY B CA 1
ATOM 4303 C C . GLY B 1 165 ? -19.281 -0.139 1.916 1 91.94 165 GLY B C 1
ATOM 4304 O O . GLY B 1 165 ? -19 0.912 2.5 1 91.94 165 GLY B O 1
ATOM 4305 N N . GLU B 1 166 ? -18.969 -1.323 2.406 1 90.31 166 GLU B N 1
ATOM 4306 C CA . GLU B 1 166 ? -18.172 -1.469 3.619 1 90.31 166 GLU B CA 1
ATOM 4307 C C . GLU B 1 166 ? -16.688 -1.393 3.309 1 90.31 166 GLU B C 1
ATOM 4309 O O . GLU B 1 166 ? -16.156 -2.223 2.564 1 90.31 166 GLU B O 1
ATOM 4314 N N . ILE B 1 167 ? -16.062 -0.441 3.918 1 94.31 167 ILE B N 1
ATOM 4315 C CA . ILE B 1 167 ? -14.633 -0.268 3.684 1 94.31 167 ILE B CA 1
ATOM 4316 C C . ILE B 1 167 ? -13.867 -1.446 4.281 1 94.31 167 ILE B C 1
ATOM 4318 O O . ILE B 1 167 ? -14.039 -1.78 5.453 1 94.31 167 ILE B O 1
ATOM 4322 N N . ALA B 1 168 ? -13.023 -2.062 3.418 1 94.81 168 ALA B N 1
ATOM 4323 C CA . ALA B 1 168 ? -12.312 -3.256 3.867 1 94.81 168 ALA B CA 1
ATOM 4324 C C . ALA B 1 168 ? -10.812 -2.998 3.963 1 94.81 168 ALA B C 1
ATOM 4326 O O . ALA B 1 168 ? -10.109 -3.654 4.734 1 94.81 168 ALA B O 1
ATOM 4327 N N . THR B 1 169 ? -10.32 -2.119 3.201 1 97.56 169 THR B N 1
ATOM 4328 C CA . THR B 1 169 ? -8.891 -1.838 3.266 1 97.56 169 THR B CA 1
ATOM 4329 C C . THR B 1 169 ? -8.602 -0.407 2.82 1 97.56 169 THR B C 1
ATOM 4331 O O . THR B 1 169 ? -9.344 0.161 2.016 1 97.56 169 THR B O 1
ATOM 4334 N N . VAL B 1 170 ? -7.582 0.202 3.402 1 98.19 170 VAL B N 1
ATOM 4335 C CA . VAL B 1 170 ? -7.051 1.516 3.055 1 98.19 170 VAL B CA 1
ATOM 4336 C C . VAL B 1 170 ? -5.539 1.425 2.859 1 98.19 170 VAL B C 1
ATOM 4338 O O . VAL B 1 170 ? -4.836 0.806 3.664 1 98.19 170 VAL B O 1
ATOM 4341 N N . TYR B 1 171 ? -5.059 1.961 1.769 1 98.12 171 TYR B N 1
ATOM 4342 C CA . TYR B 1 171 ? -3.635 2.146 1.514 1 98.12 171 TYR B CA 1
ATOM 4343 C C . TYR B 1 171 ? -3.283 3.629 1.443 1 98.12 171 TYR B C 1
ATOM 4345 O O . TYR B 1 171 ? -4.016 4.418 0.846 1 98.12 171 TYR B O 1
ATOM 4353 N N . SER B 1 172 ? -2.242 3.949 2.104 1 98.62 172 SER B N 1
ATOM 4354 C CA . SER B 1 172 ? -1.762 5.324 2.006 1 98.62 172 SER B CA 1
ATOM 4355 C C . SER B 1 172 ? -0.246 5.391 2.164 1 98.62 172 SER B C 1
ATOM 4357 O O . SER B 1 172 ? 0.335 4.645 2.955 1 98.62 172 SER B O 1
ATOM 4359 N N . ASP B 1 173 ? 0.384 6.273 1.366 1 98.5 173 ASP B N 1
ATOM 4360 C CA . ASP B 1 173 ? 1.836 6.398 1.451 1 98.5 173 ASP B CA 1
ATOM 4361 C C . ASP B 1 173 ? 2.27 7.859 1.383 1 98.5 173 ASP B C 1
ATOM 4363 O O . ASP B 1 173 ? 1.531 8.711 0.876 1 98.5 173 ASP B O 1
ATOM 4367 N N . PHE B 1 174 ? 3.4 8.125 1.959 1 98.19 174 PHE B N 1
ATOM 4368 C CA . PHE B 1 174 ? 4.129 9.383 1.799 1 98.19 174 PHE B CA 1
ATOM 4369 C C . PHE B 1 174 ? 5.633 9.148 1.927 1 98.19 174 PHE B C 1
ATOM 4371 O O . PHE B 1 174 ? 6.145 8.953 3.031 1 98.19 174 PHE B O 1
ATOM 4378 N N . ASN B 1 175 ? 6.324 9.188 0.8 1 96.62 175 ASN B N 1
ATOM 4379 C CA . ASN B 1 175 ? 7.773 9.031 0.744 1 96.62 175 ASN B CA 1
ATOM 4380 C C . ASN B 1 175 ? 8.414 10.078 -0.163 1 96.62 175 ASN B C 1
ATOM 4382 O O . ASN B 1 175 ? 7.941 10.32 -1.274 1 96.62 175 ASN B O 1
ATOM 4386 N N . PHE B 1 176 ? 9.414 10.648 0.325 1 93 176 PHE B N 1
ATOM 4387 C CA . PHE B 1 176 ? 10.211 11.547 -0.501 1 93 176 PHE B CA 1
ATOM 4388 C C . PHE B 1 176 ? 11.703 11.312 -0.271 1 93 176 PHE B C 1
ATOM 4390 O O . PHE B 1 176 ? 12.094 10.695 0.724 1 93 176 PHE B O 1
ATOM 4397 N N . CYS B 1 177 ? 12.484 11.781 -1.199 1 90.69 177 CYS B N 1
ATOM 4398 C CA . CYS B 1 177 ? 13.93 11.688 -1.042 1 90.69 177 CYS B CA 1
ATOM 4399 C C . CYS B 1 177 ? 14.484 12.891 -0.289 1 90.69 177 CYS B C 1
ATOM 4401 O O . CYS B 1 177 ? 14.734 13.938 -0.887 1 90.69 177 CYS B O 1
ATOM 4403 N N . ALA B 1 178 ? 14.789 12.688 0.927 1 90 178 ALA B N 1
ATOM 4404 C CA . ALA B 1 178 ? 15.281 13.789 1.744 1 90 178 ALA B CA 1
ATOM 4405 C C . ALA B 1 178 ? 16.625 14.305 1.224 1 90 178 ALA B C 1
ATOM 4407 O O . ALA B 1 178 ? 16.922 15.5 1.331 1 90 178 ALA B O 1
ATOM 4408 N N . SER B 1 179 ? 17.344 13.469 0.644 1 84.31 179 SER B N 1
ATOM 4409 C CA . SER B 1 179 ? 18.688 13.812 0.194 1 84.31 179 SER B CA 1
ATOM 4410 C C . SER B 1 179 ? 18.641 14.789 -0.979 1 84.31 179 SER B C 1
ATOM 4412 O O . SER B 1 179 ? 19.656 15.383 -1.341 1 84.31 179 SER B O 1
ATOM 4414 N N . ASP B 1 180 ? 17.531 14.984 -1.519 1 83.06 180 ASP B N 1
ATOM 4415 C CA . ASP B 1 180 ? 17.375 15.93 -2.621 1 83.06 180 ASP B CA 1
ATOM 4416 C C . ASP B 1 180 ? 17.516 17.375 -2.133 1 83.06 180 ASP B C 1
ATOM 4418 O O . ASP B 1 180 ? 17.859 18.266 -2.912 1 83.06 180 ASP B O 1
ATOM 4422 N N . SER B 1 181 ? 17.266 17.547 -0.861 1 81.25 181 SER B N 1
ATOM 4423 C CA . SER B 1 181 ? 17.203 18.938 -0.427 1 81.25 181 SER B CA 1
ATOM 4424 C C . SER B 1 181 ? 17.844 19.109 0.947 1 81.25 181 SER B C 1
ATOM 4426 O O . SER B 1 181 ? 18.141 20.234 1.36 1 81.25 181 SER B O 1
ATOM 4428 N N . ASP B 1 182 ? 18.047 18.016 1.612 1 86.56 182 ASP B N 1
ATOM 4429 C CA . ASP B 1 182 ? 18.5 18.125 2.998 1 86.56 182 ASP B CA 1
ATOM 4430 C C . ASP B 1 182 ? 19.797 17.359 3.219 1 86.56 182 ASP B C 1
ATOM 4432 O O . ASP B 1 182 ? 19.922 16.203 2.832 1 86.56 182 ASP B O 1
ATOM 4436 N N . GLU B 1 183 ? 20.688 17.984 3.918 1 86.88 183 GLU B N 1
ATOM 4437 C CA . GLU B 1 183 ? 22.031 17.422 4.098 1 86.88 183 GLU B CA 1
ATOM 4438 C C . GLU B 1 183 ? 22.047 16.406 5.246 1 86.88 183 GLU B C 1
ATOM 4440 O O . GLU B 1 183 ? 21.547 16.688 6.336 1 86.88 183 GLU B O 1
ATOM 4445 N N . TYR B 1 184 ? 22.562 15.32 5.035 1 87.62 184 TYR B N 1
ATOM 4446 C CA . TYR B 1 184 ? 22.797 14.312 6.062 1 87.62 184 TYR B CA 1
ATOM 4447 C C . TYR B 1 184 ? 24.172 14.484 6.688 1 87.62 184 TYR B C 1
ATOM 4449 O O . TYR B 1 184 ? 25.172 14.672 5.98 1 87.62 184 TYR B O 1
ATOM 4457 N N . PRO B 1 185 ? 24.359 14.492 7.938 1 88.31 185 PRO B N 1
ATOM 4458 C CA . PRO B 1 185 ? 23.297 14.305 8.922 1 88.31 185 PRO B CA 1
ATOM 4459 C C . PRO B 1 185 ? 22.828 15.609 9.547 1 88.31 185 PRO B C 1
ATOM 4461 O O . PRO B 1 185 ? 22.062 15.594 10.523 1 88.31 185 PRO B O 1
ATOM 4464 N N . SER B 1 186 ? 23.219 16.703 9.047 1 89.69 186 SER B N 1
ATOM 4465 C CA . SER B 1 186 ? 23.125 17.984 9.758 1 89.69 186 SER B CA 1
ATOM 4466 C C . SER B 1 186 ? 21.703 18.531 9.703 1 89.69 186 SER B C 1
ATOM 4468 O O . SER B 1 186 ? 21.281 19.297 10.578 1 89.69 186 SER B O 1
ATOM 4470 N N . SER B 1 187 ? 20.953 18.141 8.734 1 91.5 187 SER B N 1
ATOM 4471 C CA . SER B 1 187 ? 19.578 18.625 8.625 1 91.5 187 SER B CA 1
ATOM 4472 C C . SER B 1 187 ? 18.734 18.156 9.805 1 91.5 187 SER B C 1
ATOM 4474 O O . SER B 1 187 ? 18.938 17.047 10.312 1 91.5 187 SER B O 1
ATOM 4476 N N . PHE B 1 188 ? 17.75 18.969 10.195 1 92.44 188 PHE B N 1
ATOM 4477 C CA . PHE B 1 188 ? 16.891 18.625 11.312 1 92.44 188 PHE B CA 1
ATOM 4478 C C . PHE B 1 188 ? 16.109 17.344 11.023 1 92.44 188 PHE B C 1
ATOM 4480 O O . PHE B 1 188 ? 15.695 16.625 11.945 1 92.44 188 PHE B O 1
ATOM 4487 N N . LEU B 1 189 ? 15.977 16.969 9.766 1 93.94 189 LEU B N 1
ATOM 4488 C CA . LEU B 1 189 ? 15.25 15.773 9.367 1 93.94 189 LEU B CA 1
ATOM 4489 C C . LEU B 1 189 ? 15.883 14.523 9.969 1 93.94 189 LEU B C 1
ATOM 4491 O O . LEU B 1 189 ? 15.203 13.523 10.203 1 93.94 189 LEU B O 1
ATOM 4495 N N . TYR B 1 190 ? 17.172 14.688 10.203 1 93.38 190 TYR B N 1
ATOM 4496 C CA . TYR B 1 190 ? 17.922 13.523 10.656 1 93.38 190 TYR B CA 1
ATOM 4497 C C . TYR B 1 190 ? 18.266 13.641 12.133 1 93.38 190 TYR B C 1
ATOM 4499 O O . TYR B 1 190 ? 19.016 12.82 12.672 1 93.38 190 TYR B O 1
ATOM 4507 N N . GLN B 1 191 ? 17.75 14.609 12.797 1 94.81 191 GLN B N 1
ATOM 4508 C CA . GLN B 1 191 ? 18.109 14.844 14.195 1 94.81 191 GLN B CA 1
ATOM 4509 C C . GLN B 1 191 ? 16.969 14.422 15.125 1 94.81 191 GLN B C 1
ATOM 4511 O O . GLN B 1 191 ? 15.977 15.133 15.266 1 94.81 191 GLN B O 1
ATOM 4516 N N . ARG B 1 192 ? 17.188 13.398 15.852 1 95.56 192 ARG B N 1
ATOM 4517 C CA . ARG B 1 192 ? 16.188 12.805 16.719 1 95.56 192 ARG B CA 1
ATOM 4518 C C . ARG B 1 192 ? 15.711 13.812 17.766 1 95.56 192 ARG B C 1
ATOM 4520 O O . ARG B 1 192 ? 14.508 13.961 18 1 95.56 192 ARG B O 1
ATOM 4527 N N . LYS B 1 193 ? 16.578 14.578 18.344 1 95.44 193 LYS B N 1
ATOM 4528 C CA . LYS B 1 193 ? 16.266 15.477 19.453 1 95.44 193 LYS B CA 1
ATOM 4529 C C . LYS B 1 193 ? 15.43 16.656 19 1 95.44 193 LYS B C 1
ATOM 4531 O O . LYS B 1 193 ? 14.766 17.312 19.797 1 95.44 193 LYS B O 1
ATOM 4536 N N . LEU B 1 194 ? 15.469 16.906 17.75 1 95.19 194 LEU B N 1
ATOM 4537 C CA . LEU B 1 194 ? 14.68 18 17.188 1 95.19 194 LEU B CA 1
ATOM 4538 C C . LEU B 1 194 ? 13.352 17.469 16.641 1 95.19 194 LEU B C 1
ATOM 4540 O O . LEU B 1 194 ? 12.555 18.234 16.094 1 95.19 194 LEU B O 1
ATOM 4544 N N . GLY B 1 195 ? 13.117 16.188 16.781 1 95.81 195 GLY B N 1
ATOM 4545 C CA . GLY B 1 195 ? 11.891 15.586 16.297 1 95.81 195 GLY B CA 1
ATOM 4546 C C . GLY B 1 195 ? 11.977 15.133 14.852 1 95.81 195 GLY B C 1
ATOM 4547 O O . GLY B 1 195 ? 10.977 15.109 14.141 1 95.81 195 GLY B O 1
ATOM 4548 N N . GLY B 1 196 ? 13.18 14.906 14.414 1 95.94 196 GLY B N 1
ATOM 4549 C CA . GLY B 1 196 ? 13.367 14.352 13.086 1 95.94 196 GLY B CA 1
ATOM 4550 C C . GLY B 1 196 ? 12.922 12.906 12.969 1 95.94 196 GLY B C 1
ATOM 4551 O O . GLY B 1 196 ? 12.406 12.336 13.922 1 95.94 196 GLY B O 1
ATOM 4552 N N . GLY B 1 197 ? 13.117 12.367 11.719 1 96.06 197 GLY B N 1
ATOM 4553 C CA . GLY B 1 197 ? 12.695 11 11.438 1 96.06 197 GLY B CA 1
ATOM 4554 C C . GLY B 1 197 ? 11.391 10.93 10.664 1 96.06 197 GLY B C 1
ATOM 4555 O O . GLY B 1 197 ? 10.555 11.828 10.75 1 96.06 197 GLY B O 1
ATOM 4556 N N . ALA B 1 198 ? 11.258 9.836 9.984 1 97.25 198 ALA B N 1
ATOM 4557 C CA . ALA B 1 198 ? 10.102 9.672 9.109 1 97.25 198 ALA B CA 1
ATOM 4558 C C . ALA B 1 198 ? 8.805 9.625 9.914 1 97.25 198 ALA B C 1
ATOM 4560 O O . ALA B 1 198 ? 7.773 10.133 9.469 1 97.25 198 ALA B O 1
ATOM 4561 N N . ASN B 1 199 ? 8.797 9.125 11.055 1 97.62 199 ASN B N 1
ATOM 4562 C CA . ASN B 1 199 ? 7.617 8.914 11.883 1 97.62 199 ASN B CA 1
ATOM 4563 C C . ASN B 1 199 ? 6.922 10.234 12.211 1 97.62 199 ASN B C 1
ATOM 4565 O O . ASN B 1 199 ? 5.695 10.328 12.156 1 97.62 199 ASN B O 1
ATOM 4569 N N . LEU B 1 200 ? 7.688 11.211 12.523 1 97.56 200 LEU B N 1
ATOM 4570 C CA . LEU B 1 200 ? 7.109 12.5 12.898 1 97.56 200 LEU B CA 1
ATOM 4571 C C . LEU B 1 200 ? 6.98 13.406 11.68 1 97.56 200 LEU B C 1
ATOM 4573 O O . LEU B 1 200 ? 6.066 14.234 11.609 1 97.56 200 LEU B O 1
ATOM 4577 N N . LEU B 1 201 ? 7.863 13.227 10.766 1 96.5 201 LEU B N 1
ATOM 4578 C CA . LEU B 1 201 ? 7.918 14.141 9.633 1 96.5 201 LEU B CA 1
ATOM 4579 C C . LEU B 1 201 ? 6.828 13.812 8.617 1 96.5 201 LEU B C 1
ATOM 4581 O O . LEU B 1 201 ? 6.125 14.703 8.141 1 96.5 201 LEU B O 1
ATOM 4585 N N . VAL B 1 202 ? 6.734 12.516 8.25 1 97.19 202 VAL B N 1
ATOM 4586 C CA . VAL B 1 202 ? 5.867 12.188 7.121 1 97.19 202 VAL B CA 1
ATOM 4587 C C . VAL B 1 202 ? 4.836 11.148 7.547 1 97.19 202 VAL B C 1
ATOM 4589 O O . VAL B 1 202 ? 3.777 11.023 6.926 1 97.19 202 VAL B O 1
ATOM 4592 N N . GLY B 1 203 ? 4.973 10.469 8.664 1 98.19 203 GLY B N 1
ATOM 4593 C CA . GLY B 1 203 ? 4.059 9.453 9.164 1 98.19 203 GLY B CA 1
ATOM 4594 C C . GLY B 1 203 ? 2.664 9.984 9.438 1 98.19 203 GLY B C 1
ATOM 4595 O O . GLY B 1 203 ? 1.674 9.289 9.203 1 98.19 203 GLY B O 1
ATOM 4596 N N . PRO B 1 204 ? 2.555 11.188 9.883 1 98.25 204 PRO B N 1
ATOM 4597 C CA . PRO B 1 204 ? 1.237 11.742 10.211 1 98.25 204 PRO B CA 1
ATOM 4598 C C . PRO B 1 204 ? 0.267 11.688 9.031 1 98.25 204 PRO B C 1
ATOM 4600 O O . PRO B 1 204 ? -0.937 11.5 9.227 1 98.25 204 PRO B O 1
ATOM 4603 N N . TYR B 1 205 ? 0.718 11.781 7.82 1 98.31 205 TYR B N 1
ATOM 4604 C CA . TYR B 1 205 ? -0.16 11.867 6.66 1 98.31 205 TYR B CA 1
ATOM 4605 C C . TYR B 1 205 ? -0.856 10.539 6.395 1 98.31 205 TYR B C 1
ATOM 4607 O O . TYR B 1 205 ? -2.084 10.453 6.445 1 98.31 205 TYR B O 1
ATOM 4615 N N . PRO B 1 206 ? -0.108 9.445 6.191 1 98.38 206 PRO B N 1
ATOM 4616 C CA . PRO B 1 206 ? -0.818 8.188 5.969 1 98.38 206 PRO B CA 1
ATOM 4617 C C . PRO B 1 206 ? -1.626 7.742 7.188 1 98.38 206 PRO B C 1
ATOM 4619 O O . PRO B 1 206 ? -2.672 7.105 7.043 1 98.38 206 PRO B O 1
ATOM 4622 N N . MET B 1 207 ? -1.176 8.055 8.359 1 97.69 207 MET B N 1
ATOM 4623 C CA . MET B 1 207 ? -1.906 7.668 9.562 1 97.69 207 MET B CA 1
ATOM 4624 C C . MET B 1 207 ? -3.242 8.398 9.648 1 97.69 207 MET B C 1
ATOM 4626 O O . MET B 1 207 ? -4.262 7.801 10 1 97.69 207 MET B O 1
ATOM 4630 N N . ALA B 1 208 ? -3.186 9.656 9.328 1 97.69 208 ALA B N 1
ATOM 4631 C CA . ALA B 1 208 ? -4.422 10.438 9.312 1 97.69 208 ALA B CA 1
ATOM 4632 C C . ALA B 1 208 ? -5.375 9.938 8.234 1 97.69 208 ALA B C 1
ATOM 4634 O O . ALA B 1 208 ? -6.594 9.969 8.414 1 97.69 208 ALA B O 1
ATOM 4635 N N . ALA B 1 209 ? -4.832 9.469 7.16 1 97.19 209 ALA B N 1
ATOM 4636 C CA . ALA B 1 209 ? -5.668 8.883 6.117 1 97.19 209 ALA B CA 1
ATOM 4637 C C . ALA B 1 209 ? -6.383 7.633 6.617 1 97.19 209 ALA B C 1
ATOM 4639 O O . ALA B 1 209 ? -7.59 7.473 6.418 1 97.19 209 ALA B O 1
ATOM 4640 N N . ALA B 1 210 ? -5.68 6.797 7.277 1 96.94 210 ALA B N 1
ATOM 4641 C CA . ALA B 1 210 ? -6.27 5.559 7.781 1 96.94 210 ALA B CA 1
ATOM 4642 C C . ALA B 1 210 ? -7.402 5.852 8.758 1 96.94 210 ALA B C 1
ATOM 4644 O O . ALA B 1 210 ? -8.492 5.285 8.641 1 96.94 210 ALA B O 1
ATOM 4645 N N . SER B 1 211 ? -7.184 6.715 9.68 1 95.5 211 SER B N 1
ATOM 4646 C CA . SER B 1 211 ? -8.18 7.004 10.703 1 95.5 211 SER B CA 1
ATOM 4647 C C . SER B 1 211 ? -9.445 7.602 10.094 1 95.5 211 SER B C 1
ATOM 4649 O O . SER B 1 211 ? -10.555 7.293 10.523 1 95.5 211 SER B O 1
ATOM 4651 N N . MET B 1 212 ? -9.297 8.383 9.109 1 96.19 212 MET B N 1
ATOM 4652 C CA . MET B 1 212 ? -10.438 9.062 8.508 1 96.19 212 MET B CA 1
ATOM 4653 C C . MET B 1 212 ? -11.43 8.055 7.938 1 96.19 212 MET B C 1
ATOM 4655 O O . MET B 1 212 ? -12.633 8.156 8.188 1 96.19 212 MET B O 1
ATOM 4659 N N . TYR B 1 213 ? -10.969 7.062 7.305 1 95.81 213 TYR B N 1
ATOM 4660 C CA . TYR B 1 213 ? -11.859 6.207 6.531 1 95.81 213 TYR B CA 1
ATOM 4661 C C . TYR B 1 213 ? -12.391 5.059 7.383 1 95.81 213 TYR B C 1
ATOM 4663 O O . TYR B 1 213 ? -13.258 4.305 6.945 1 95.81 213 TYR B O 1
ATOM 4671 N N . PHE B 1 214 ? -11.867 4.957 8.555 1 93.75 214 PHE B N 1
ATOM 4672 C CA . PHE B 1 214 ? -12.461 4.023 9.516 1 93.75 214 PHE B CA 1
ATOM 4673 C C . PHE B 1 214 ? -13.18 4.773 10.625 1 93.75 214 PHE B C 1
ATOM 4675 O O . PHE B 1 214 ? -13.297 4.273 11.75 1 93.75 214 PHE B O 1
ATOM 4682 N N . GLY B 1 215 ? -13.562 5.973 10.359 1 89.25 215 GLY B N 1
ATOM 4683 C CA . GLY B 1 215 ? -14.477 6.734 11.203 1 89.25 215 GLY B CA 1
ATOM 4684 C C . GLY B 1 215 ? -13.812 7.277 12.453 1 89.25 215 GLY B C 1
ATOM 4685 O O . GLY B 1 215 ? -14.469 7.438 13.484 1 89.25 215 GLY B O 1
ATOM 4686 N N . GLY B 1 216 ? -12.562 7.406 12.398 1 91.5 216 GLY B N 1
ATOM 4687 C CA . GLY B 1 216 ? -11.875 7.949 13.555 1 91.5 216 GLY B CA 1
ATOM 4688 C C . GLY B 1 216 ? -11.688 6.934 14.672 1 91.5 216 GLY B C 1
ATOM 4689 O O . GLY B 1 216 ? -11.234 7.277 15.758 1 91.5 216 GLY B O 1
ATOM 4690 N N . ARG B 1 217 ? -11.953 5.66 14.398 1 92.38 217 ARG B N 1
ATOM 4691 C CA . ARG B 1 217 ? -11.812 4.605 15.398 1 92.38 217 ARG B CA 1
A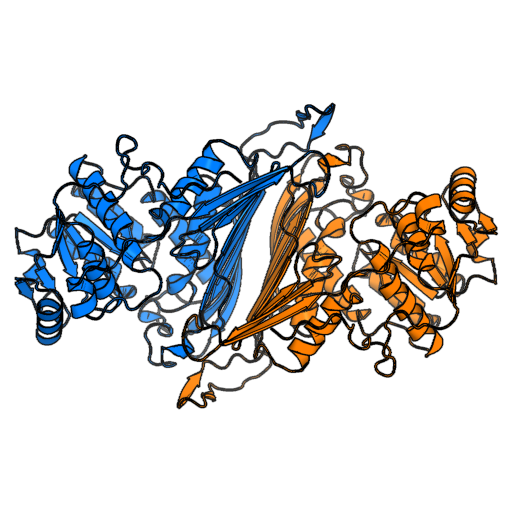TOM 4692 C C . ARG B 1 217 ? -10.344 4.258 15.617 1 92.38 217 ARG B C 1
ATOM 4694 O O . ARG B 1 217 ? -9.547 4.262 14.672 1 92.38 217 ARG B O 1
ATOM 4701 N N . ALA B 1 218 ? -10.102 3.936 16.875 1 96 218 ALA B N 1
ATOM 4702 C CA . ALA B 1 218 ? -8.758 3.441 17.172 1 96 218 ALA B CA 1
ATOM 4703 C C . ALA B 1 218 ? -8.57 2.021 16.641 1 96 218 ALA B C 1
ATOM 4705 O O . ALA B 1 218 ? -9.453 1.173 16.797 1 96 218 ALA B O 1
ATOM 4706 N N . PRO B 1 219 ? -7.488 1.785 15.984 1 97.5 219 PRO B N 1
ATOM 4707 C CA . PRO B 1 219 ? -7.195 0.385 15.672 1 97.5 219 PRO B CA 1
ATOM 4708 C C . PRO B 1 219 ? -6.957 -0.46 16.922 1 97.5 219 PRO B C 1
ATOM 4710 O O . PRO B 1 219 ? -6.473 0.051 17.938 1 97.5 219 PRO B O 1
ATOM 4713 N N . ASP B 1 220 ? -7.309 -1.72 16.844 1 96.31 220 ASP B N 1
ATOM 4714 C CA . ASP B 1 220 ? -7.078 -2.584 18 1 96.31 220 ASP B CA 1
ATOM 4715 C C . ASP B 1 220 ? -5.66 -3.152 17.969 1 96.31 220 ASP B C 1
ATOM 4717 O O . ASP B 1 220 ? -5.152 -3.604 19 1 96.31 220 ASP B O 1
ATOM 4721 N N . ARG B 1 221 ? -5.07 -3.176 16.812 1 97.5 221 ARG B N 1
ATOM 4722 C CA . ARG B 1 221 ? -3.686 -3.619 16.672 1 97.5 221 ARG B CA 1
ATOM 4723 C C . ARG B 1 221 ? -2.914 -2.713 15.719 1 97.5 221 ARG B C 1
ATOM 4725 O O . ARG B 1 221 ? -3.443 -2.295 14.688 1 97.5 221 ARG B O 1
ATOM 4732 N N . ILE B 1 222 ? -1.689 -2.41 16.062 1 98.62 222 ILE B N 1
ATOM 4733 C CA . ILE B 1 222 ? -0.724 -1.659 15.273 1 98.62 222 ILE B CA 1
ATOM 4734 C C . ILE B 1 222 ? 0.578 -2.449 15.164 1 98.62 222 ILE B C 1
ATOM 4736 O O . ILE B 1 222 ? 1.18 -2.814 16.172 1 98.62 222 ILE B O 1
ATOM 4740 N N . GLN B 1 223 ? 0.952 -2.789 13.953 1 98.81 223 GLN B N 1
ATOM 4741 C CA . GLN B 1 223 ? 2.201 -3.498 13.703 1 98.81 223 GLN B CA 1
ATOM 4742 C C . GLN B 1 223 ? 3.061 -2.75 12.688 1 98.81 223 GLN B C 1
ATOM 4744 O O . GLN B 1 223 ? 2.557 -2.281 11.664 1 98.81 223 GLN B O 1
ATOM 4749 N N . ALA B 1 224 ? 4.336 -2.625 12.992 1 98.81 224 ALA B N 1
ATOM 4750 C CA . ALA B 1 224 ? 5.188 -1.825 12.117 1 98.81 224 ALA B CA 1
ATOM 4751 C C . ALA B 1 224 ? 6.57 -2.449 11.977 1 98.81 224 ALA B C 1
ATOM 4753 O O . ALA B 1 224 ? 7.012 -3.201 12.852 1 98.81 224 ALA B O 1
ATOM 4754 N N . VAL B 1 225 ? 7.176 -2.188 10.836 1 98.5 225 VAL B N 1
ATOM 4755 C CA . VAL B 1 225 ? 8.586 -2.451 10.586 1 98.5 225 VAL B CA 1
ATOM 4756 C C . VAL B 1 225 ? 9.25 -1.203 10.016 1 98.5 225 VAL B C 1
ATOM 4758 O O . VAL B 1 225 ? 8.57 -0.289 9.547 1 98.5 225 VAL B O 1
ATOM 4761 N N . GLY B 1 226 ? 10.57 -1.184 10.117 1 96.75 226 GLY B N 1
ATOM 4762 C CA . GLY B 1 226 ? 11.258 -0.03 9.562 1 96.75 226 GLY B CA 1
ATOM 4763 C C . GLY B 1 226 ? 12.766 -0.155 9.617 1 96.75 226 GLY B C 1
ATOM 4764 O O . GLY B 1 226 ? 13.297 -1.126 10.164 1 96.75 226 GLY B O 1
ATOM 4765 N N . GLN B 1 227 ? 13.336 0.769 8.945 1 94.88 227 GLN B N 1
ATOM 4766 C CA . GLN B 1 227 ? 14.789 0.867 8.906 1 94.88 227 GLN B CA 1
ATOM 4767 C C . GLN B 1 227 ? 15.281 2.086 9.68 1 94.88 227 GLN B C 1
ATOM 4769 O O . GLN B 1 227 ? 15.047 3.225 9.266 1 94.88 227 GLN B O 1
ATOM 4774 N N . VAL B 1 228 ? 16.016 1.839 10.75 1 94.25 228 VAL B N 1
ATOM 4775 C CA . VAL B 1 228 ? 16.531 2.881 11.633 1 94.25 228 VAL B CA 1
ATOM 4776 C C . VAL B 1 228 ? 18 3.131 11.328 1 94.25 228 VAL B C 1
ATOM 4778 O O . VAL B 1 228 ? 18.797 2.188 11.242 1 94.25 228 VAL B O 1
ATOM 4781 N N . ASP B 1 229 ? 18.266 4.344 11.039 1 91.62 229 ASP B N 1
ATOM 4782 C CA . ASP B 1 229 ? 19.672 4.738 10.938 1 91.62 229 ASP B CA 1
ATOM 4783 C C . ASP B 1 229 ? 20.312 4.855 12.32 1 91.62 229 ASP B C 1
ATOM 4785 O O . ASP B 1 229 ? 20.016 5.785 13.07 1 91.62 229 ASP B O 1
ATOM 4789 N N . GLN B 1 230 ? 21.203 4.023 12.594 1 87.44 230 GLN B N 1
ATOM 4790 C CA . GLN B 1 230 ? 21.766 3.939 13.938 1 87.44 230 GLN B CA 1
ATOM 4791 C C . GLN B 1 230 ? 22.703 5.109 14.203 1 87.44 230 GLN B C 1
ATOM 4793 O O . GLN B 1 230 ? 22.953 5.457 15.359 1 87.44 230 GLN B O 1
ATOM 4798 N N . GLU B 1 231 ? 23.172 5.684 13.148 1 86.94 231 GLU B N 1
ATOM 4799 C CA . GLU B 1 231 ? 24.094 6.801 13.328 1 86.94 231 GLU B CA 1
ATOM 4800 C C . GLU B 1 231 ? 23.375 8.031 13.859 1 86.94 231 GLU B C 1
ATOM 4802 O O . GLU B 1 231 ? 23.906 8.758 14.703 1 86.94 231 GLU B O 1
ATOM 4807 N N . VAL B 1 232 ? 22.188 8.266 13.359 1 90.06 232 VAL B N 1
ATOM 4808 C CA . VAL B 1 232 ? 21.484 9.492 13.742 1 90.06 232 VAL B CA 1
ATOM 4809 C C . VAL B 1 232 ? 20.312 9.156 14.664 1 90.06 232 VAL B C 1
ATOM 4811 O O . VAL B 1 232 ? 19.703 10.047 15.25 1 90.06 232 VAL B O 1
ATOM 4814 N N . GLY B 1 233 ? 19.969 7.898 14.75 1 92.81 233 GLY B N 1
ATOM 4815 C CA . GLY B 1 233 ? 19 7.426 15.727 1 92.81 233 GLY B CA 1
ATOM 4816 C C . GLY B 1 233 ? 17.562 7.648 15.297 1 92.81 233 GLY B C 1
ATOM 4817 O O . GLY B 1 233 ? 16.656 7.719 16.125 1 92.81 233 GLY B O 1
ATOM 4818 N N . VAL B 1 234 ? 17.312 7.82 13.961 1 95 234 VAL B N 1
ATOM 4819 C CA . VAL B 1 234 ? 15.938 8.016 13.492 1 95 234 VAL B CA 1
ATOM 4820 C C . VAL B 1 234 ? 15.609 6.98 12.422 1 95 234 VAL B C 1
ATOM 4822 O O . VAL B 1 234 ? 16.516 6.43 11.781 1 95 234 VAL B O 1
ATOM 4825 N N . GLU B 1 235 ? 14.391 6.629 12.328 1 95.75 235 GLU B N 1
ATOM 4826 C CA . GLU B 1 235 ? 13.914 5.75 11.266 1 95.75 235 GLU B CA 1
ATOM 4827 C C . GLU B 1 235 ? 13.812 6.492 9.938 1 95.75 235 GLU B C 1
ATOM 4829 O O . GLU B 1 235 ? 13.344 7.629 9.891 1 95.75 235 GLU B O 1
ATOM 4834 N N . LEU B 1 236 ? 14.25 5.855 8.867 1 95.38 236 LEU B N 1
ATOM 4835 C CA . LEU B 1 236 ? 14.305 6.504 7.562 1 95.38 236 LEU B CA 1
ATOM 4836 C C . LEU B 1 236 ? 13.25 5.93 6.621 1 95.38 236 LEU B C 1
ATOM 4838 O O . LEU B 1 236 ? 12.906 6.543 5.609 1 95.38 236 LEU B O 1
ATOM 4842 N N . GLN B 1 237 ? 12.805 4.738 6.891 1 96.56 237 GLN B N 1
ATOM 4843 C CA . GLN B 1 237 ? 11.82 4.031 6.078 1 96.56 237 GLN B CA 1
ATOM 4844 C C . GLN B 1 237 ? 10.93 3.139 6.941 1 96.56 237 GLN B C 1
ATOM 4846 O O . GLN B 1 237 ? 11.43 2.342 7.738 1 96.56 237 GLN B O 1
ATOM 4851 N N . VAL B 1 238 ? 9.602 3.324 6.75 1 98.38 238 VAL B N 1
ATOM 4852 C CA . VAL B 1 238 ? 8.703 2.627 7.66 1 98.38 238 VAL B CA 1
ATOM 4853 C C . VAL B 1 238 ? 7.492 2.092 6.891 1 98.38 238 VAL B C 1
ATOM 4855 O O . VAL B 1 238 ? 7.023 2.727 5.945 1 98.38 238 VAL B O 1
ATOM 4858 N N . ALA B 1 239 ? 7.07 0.924 7.242 1 98.75 239 ALA B N 1
ATOM 4859 C CA . ALA B 1 239 ? 5.77 0.371 6.871 1 98.75 239 ALA B CA 1
ATOM 4860 C C . ALA B 1 239 ? 4.988 -0.063 8.109 1 98.75 239 ALA B C 1
ATOM 4862 O O . ALA B 1 239 ? 5.559 -0.618 9.047 1 98.75 239 ALA B O 1
ATOM 4863 N N . ALA B 1 240 ? 3.707 0.233 8.125 1 98.88 240 ALA B N 1
ATOM 4864 C CA . ALA B 1 240 ? 2.848 -0.112 9.258 1 98.88 240 ALA B CA 1
ATOM 4865 C C . ALA B 1 240 ? 1.49 -0.622 8.773 1 98.88 240 ALA B C 1
ATOM 4867 O O . ALA B 1 240 ? 1.006 -0.216 7.719 1 98.88 240 ALA B O 1
ATOM 4868 N N . VAL B 1 241 ? 0.938 -1.518 9.578 1 98.88 241 VAL B N 1
ATOM 4869 C CA . VAL B 1 241 ? -0.408 -2.008 9.297 1 98.88 241 VAL B CA 1
ATOM 4870 C C . VAL B 1 241 ? -1.28 -1.858 10.539 1 98.88 241 VAL B C 1
ATOM 4872 O O . VAL B 1 241 ? -0.8 -2.016 11.664 1 98.88 241 VAL B O 1
ATOM 4875 N N . LEU B 1 242 ? -2.518 -1.494 10.297 1 98.75 242 LEU B N 1
ATOM 4876 C CA . LEU B 1 242 ? -3.5 -1.258 11.352 1 98.75 242 LEU B CA 1
ATOM 4877 C C . LEU B 1 242 ? -4.707 -2.174 11.18 1 98.75 242 LEU B C 1
ATOM 4879 O O . LEU B 1 242 ? -5.168 -2.402 10.062 1 98.75 242 LEU B O 1
ATOM 4883 N N . SER B 1 243 ? -5.238 -2.666 12.297 1 97.81 243 SER B N 1
ATOM 4884 C CA . SER B 1 243 ? -6.414 -3.529 12.305 1 97.81 243 SER B CA 1
ATOM 4885 C C . SER B 1 243 ? -7.625 -2.807 12.891 1 97.81 243 SER B C 1
ATOM 4887 O O . SER B 1 243 ? -7.531 -2.189 13.953 1 97.81 243 SER B O 1
ATOM 4889 N N . TYR B 1 244 ? -8.68 -2.865 12.188 1 95.94 244 TYR B N 1
ATOM 4890 C CA . TYR B 1 244 ? -9.961 -2.336 12.641 1 95.94 244 TYR B CA 1
ATOM 4891 C C . TYR B 1 244 ? -11.008 -3.441 12.719 1 95.94 244 TYR B C 1
ATOM 4893 O O . TYR B 1 244 ? -11.539 -3.873 11.703 1 95.94 244 TYR B O 1
ATOM 4901 N N . PRO B 1 245 ? -11.352 -3.883 13.852 1 89.75 245 PRO B N 1
ATOM 4902 C CA . PRO B 1 245 ? -12.273 -5.012 14 1 89.75 245 PRO B CA 1
ATOM 4903 C C . PRO B 1 245 ? -13.719 -4.637 13.695 1 89.75 245 PRO B C 1
ATOM 4905 O O . PRO B 1 245 ? -14.055 -3.451 13.617 1 89.75 245 PRO B O 1
ATOM 4908 N N . ALA B 1 246 ? -14.477 -5.699 13.586 1 83.31 246 ALA B N 1
ATOM 4909 C CA . ALA B 1 246 ? -15.898 -5.512 13.328 1 83.31 246 ALA B CA 1
ATOM 4910 C C . ALA B 1 246 ? -16.578 -4.754 14.461 1 83.31 246 ALA B C 1
ATOM 4912 O O . ALA B 1 246 ? -16.203 -4.918 15.633 1 83.31 246 ALA B O 1
ATOM 4913 N N . THR B 1 247 ? -17.469 -3.859 14.086 1 74.75 247 THR B N 1
ATOM 4914 C CA . THR B 1 247 ? -18.188 -3.053 15.07 1 74.75 247 THR B CA 1
ATOM 4915 C C . THR B 1 247 ? -19.5 -3.721 15.469 1 74.75 247 THR B C 1
ATOM 4917 O O . THR B 1 247 ? -20.125 -3.316 16.438 1 74.75 247 THR B O 1
ATOM 4920 N N . GLY B 1 248 ? -19.922 -4.688 14.727 1 66.5 248 GLY B N 1
ATOM 4921 C CA . GLY B 1 248 ? -21.188 -5.316 15.07 1 66.5 248 GLY B CA 1
ATOM 4922 C C . GLY B 1 248 ? -21.125 -6.832 15.055 1 66.5 248 GLY B C 1
ATOM 4923 O O . GLY B 1 248 ? -20.078 -7.41 14.727 1 66.5 248 GLY B O 1
ATOM 4924 N N . THR B 1 249 ? -22.078 -7.414 15.773 1 59.81 249 THR B N 1
ATOM 4925 C CA . THR B 1 249 ? -22.172 -8.867 15.891 1 59.81 249 THR B CA 1
ATOM 4926 C C . THR B 1 249 ? -23.109 -9.438 14.828 1 59.81 249 THR B C 1
ATOM 4928 O O . THR B 1 249 ? -23.578 -10.562 14.953 1 59.81 249 THR B O 1
ATOM 4931 N N . GLU B 1 250 ? -23.266 -8.594 13.859 1 59.03 250 GLU B N 1
ATOM 4932 C CA . GLU B 1 250 ? -24.234 -9.094 12.891 1 59.03 250 GLU B CA 1
ATOM 4933 C C . GLU B 1 250 ? -23.719 -10.344 12.188 1 59.03 250 GLU B C 1
ATOM 4935 O O . GLU B 1 250 ? -22.516 -10.477 11.945 1 59.03 250 GLU B O 1
ATOM 4940 N N . LYS B 1 251 ? -24.688 -11.305 12.203 1 58.84 251 LYS B N 1
ATOM 4941 C CA . LYS B 1 251 ? -24.453 -12.594 11.562 1 58.84 251 LYS B CA 1
ATOM 4942 C C . LYS B 1 251 ? -24.562 -12.477 10.039 1 58.84 251 LYS B C 1
ATOM 4944 O O . LYS B 1 251 ? -25.172 -11.531 9.531 1 58.84 251 LYS B O 1
ATOM 4949 N N . PRO B 1 252 ? -23.891 -13.391 9.289 1 58.53 252 PRO B N 1
ATOM 4950 C CA . PRO B 1 252 ? -23.906 -13.391 7.824 1 58.53 252 PRO B CA 1
ATOM 4951 C C . PRO B 1 252 ? -25.312 -13.172 7.25 1 58.53 252 PRO B C 1
ATOM 4953 O O . PRO B 1 252 ? -26.297 -13.641 7.828 1 58.53 252 PRO B O 1
ATOM 4956 N N . ILE B 1 253 ? -25.391 -12.039 6.336 1 54.75 253 ILE B N 1
ATOM 4957 C CA . ILE B 1 253 ? -26.703 -11.633 5.832 1 54.75 253 ILE B CA 1
ATOM 4958 C C . ILE B 1 253 ? -26.906 -12.211 4.434 1 54.75 253 ILE B C 1
ATOM 4960 O O . ILE B 1 253 ? -25.953 -12.445 3.699 1 54.75 253 ILE B O 1
ATOM 4964 N N . LEU B 1 254 ? -28.062 -12.625 4.223 1 53.06 254 LEU B N 1
ATOM 4965 C CA . LEU B 1 254 ? -28.531 -13 2.896 1 53.06 254 LEU B CA 1
ATOM 4966 C C . LEU B 1 254 ? -28.469 -11.812 1.942 1 53.06 254 LEU B C 1
ATOM 4968 O O . LEU B 1 254 ? -29.031 -10.75 2.225 1 53.06 254 LEU B O 1
ATOM 4972 N N . GLY B 1 255 ? -27.5 -11.797 0.995 1 52.81 255 GLY B N 1
ATOM 4973 C CA . GLY B 1 255 ? -27.438 -10.75 -0.012 1 52.81 255 GLY B CA 1
ATOM 4974 C C . GLY B 1 255 ? -28.609 -10.773 -0.979 1 52.81 255 GLY B C 1
ATOM 4975 O O . GLY B 1 255 ? -29.422 -11.688 -0.945 1 52.81 255 GLY B O 1
ATOM 4976 N N . SER B 1 256 ? -28.781 -9.641 -1.717 1 50.62 256 SER B N 1
ATOM 4977 C CA . SER B 1 256 ? -29.875 -9.523 -2.689 1 50.62 256 SER B CA 1
ATOM 4978 C C . SER B 1 256 ? -29.844 -10.672 -3.691 1 50.62 256 SER B C 1
ATOM 4980 O O . SER B 1 256 ? -30.875 -11.078 -4.211 1 50.62 256 SER B O 1
ATOM 4982 N N . SER B 1 257 ? -28.641 -11.148 -3.953 1 52.59 257 SER B N 1
ATOM 4983 C CA . SER B 1 257 ? -28.531 -12.227 -4.926 1 52.59 257 SER B CA 1
ATOM 4984 C C . SER B 1 257 ? -28.812 -13.578 -4.285 1 52.59 257 SER B C 1
ATOM 4986 O O . SER B 1 257 ? -28.781 -14.617 -4.957 1 52.59 257 SER B O 1
ATOM 4988 N N . GLY B 1 258 ? -29.266 -13.555 -2.951 1 56.69 258 GLY B N 1
ATOM 4989 C CA . GLY B 1 258 ? -29.516 -14.797 -2.244 1 56.69 258 GLY B CA 1
ATOM 4990 C C . GLY B 1 258 ? -28.25 -15.422 -1.685 1 56.69 258 GLY B C 1
ATOM 4991 O O . GLY B 1 258 ? -28.297 -16.469 -1.036 1 56.69 258 GLY B O 1
ATOM 4992 N N . MET B 1 259 ? -27.219 -14.742 -2.023 1 58.56 259 MET B N 1
ATOM 4993 C CA . MET B 1 259 ? -25.969 -15.297 -1.508 1 58.56 259 MET B CA 1
ATOM 4994 C C . MET B 1 259 ? -25.641 -14.719 -0.138 1 58.56 259 MET B C 1
ATOM 4996 O O . MET B 1 259 ? -25.938 -13.555 0.136 1 58.56 259 MET B O 1
ATOM 5000 N N . VAL B 1 260 ? -25.25 -15.664 0.749 1 63.41 260 VAL B N 1
ATOM 5001 C CA . VAL B 1 260 ? -24.844 -15.281 2.098 1 63.41 260 VAL B CA 1
ATOM 5002 C C . VAL B 1 260 ? -23.438 -14.695 2.068 1 63.41 260 VAL B C 1
ATOM 5004 O O . VAL B 1 260 ? -22.547 -15.219 1.387 1 63.41 260 VAL B O 1
ATOM 5007 N N . TYR B 1 261 ? -23.344 -13.453 2.574 1 66.56 261 TYR B N 1
ATOM 5008 C CA . TYR B 1 261 ? -22.047 -12.789 2.645 1 66.56 261 TYR B CA 1
ATOM 5009 C C . TYR B 1 261 ? -21.484 -12.828 4.062 1 66.56 261 TYR B C 1
ATOM 5011 O O . TYR B 1 261 ? -22.234 -12.844 5.035 1 66.56 261 TYR B O 1
ATOM 5019 N N . PRO B 1 262 ? -20.125 -13.094 4.047 1 64.44 262 PRO B N 1
ATOM 5020 C CA . PRO B 1 262 ? -19.578 -13.008 5.402 1 64.44 262 PRO B CA 1
ATOM 5021 C C . PRO B 1 262 ? -19.859 -11.664 6.066 1 64.44 262 PRO B C 1
ATOM 5023 O O . PRO B 1 262 ? -19.875 -10.633 5.391 1 64.44 262 PRO B O 1
ATOM 5026 N N . LYS B 1 263 ? -20.453 -11.516 7.113 1 63.16 263 LYS B N 1
ATOM 5027 C CA . LYS B 1 263 ? -20.766 -10.203 7.676 1 63.16 263 LYS B CA 1
ATOM 5028 C C . LYS B 1 263 ? -19.703 -9.781 8.695 1 63.16 263 LYS B C 1
ATOM 5030 O O . LYS B 1 263 ? -19.688 -10.273 9.82 1 63.16 263 LYS B O 1
ATOM 5035 N N . LEU B 1 264 ? -18.75 -9.078 8.398 1 64.88 264 LEU B N 1
ATOM 5036 C CA . LEU B 1 264 ? -17.844 -8.375 9.305 1 64.88 264 LEU B CA 1
ATOM 5037 C C . LEU B 1 264 ? -17.969 -6.863 9.125 1 64.88 264 LEU B C 1
ATOM 5039 O O . LEU B 1 264 ? -17.016 -6.207 8.688 1 64.88 264 LEU B O 1
ATOM 5043 N N . PRO B 1 265 ? -19.219 -6.414 9.609 1 66.12 265 PRO B N 1
ATOM 5044 C CA . PRO B 1 265 ? -19.406 -4.992 9.336 1 66.12 265 PRO B CA 1
ATOM 5045 C C . PRO B 1 265 ? -18.359 -4.105 10 1 66.12 265 PRO B C 1
ATOM 5047 O O . PRO B 1 265 ? -18.016 -4.32 11.172 1 66.12 265 PRO B O 1
ATOM 5050 N N . GLY B 1 266 ? -17.875 -3.299 9.211 1 71.31 266 GLY B N 1
ATOM 5051 C CA . GLY B 1 266 ? -16.969 -2.285 9.734 1 71.31 266 GLY B CA 1
ATOM 5052 C C . GLY B 1 266 ? -15.531 -2.758 9.828 1 71.31 266 GLY B C 1
ATOM 5053 O O . GLY B 1 266 ? -14.633 -1.975 10.148 1 71.31 266 GLY B O 1
ATOM 5054 N N . THR B 1 267 ? -15.344 -4.004 9.523 1 83.44 267 THR B N 1
ATOM 5055 C CA . THR B 1 267 ? -13.992 -4.535 9.672 1 83.44 267 THR B CA 1
ATOM 5056 C C . THR B 1 267 ? -13.117 -4.117 8.5 1 83.44 267 THR B C 1
ATOM 5058 O O . THR B 1 267 ? -13.602 -3.965 7.379 1 83.44 267 THR B O 1
ATOM 5061 N N . GLY B 1 268 ? -11.852 -3.887 8.867 1 93.94 268 GLY B N 1
ATOM 5062 C CA . GLY B 1 268 ? -10.906 -3.592 7.801 1 93.94 268 GLY B CA 1
ATOM 5063 C C . GLY B 1 268 ? -9.477 -3.496 8.289 1 93.94 268 GLY B C 1
ATOM 5064 O O . GLY B 1 268 ? -9.188 -3.787 9.453 1 93.94 268 GLY B O 1
ATOM 5065 N N . VAL B 1 269 ? -8.602 -3.328 7.367 1 98.19 269 VAL B N 1
ATOM 5066 C CA . VAL B 1 269 ? -7.184 -3.137 7.656 1 98.19 269 VAL B CA 1
ATOM 5067 C C . VAL B 1 269 ? -6.656 -1.928 6.887 1 98.19 269 VAL B C 1
ATOM 5069 O O . VAL B 1 269 ? -7.25 -1.515 5.887 1 98.19 269 VAL B O 1
ATOM 5072 N N . ALA B 1 270 ? -5.613 -1.35 7.398 1 98.62 270 ALA B N 1
ATOM 5073 C CA . ALA B 1 270 ? -4.879 -0.315 6.676 1 98.62 270 ALA B CA 1
ATOM 5074 C C . ALA B 1 270 ? -3.412 -0.701 6.504 1 98.62 270 ALA B C 1
ATOM 5076 O O . ALA B 1 270 ? -2.805 -1.272 7.414 1 98.62 270 ALA B O 1
ATOM 5077 N N . ALA B 1 271 ? -2.869 -0.483 5.367 1 98.75 271 ALA B N 1
ATOM 5078 C CA . ALA B 1 271 ? -1.445 -0.637 5.078 1 98.75 271 ALA B CA 1
ATOM 5079 C C . ALA B 1 271 ? -0.808 0.705 4.73 1 98.75 271 ALA B C 1
ATOM 5081 O O . ALA B 1 271 ? -1.199 1.352 3.756 1 98.75 271 ALA B O 1
ATOM 5082 N N . LEU B 1 272 ? 0.172 1.069 5.484 1 98.75 272 LEU B N 1
ATOM 5083 C CA . LEU B 1 272 ? 0.778 2.391 5.371 1 98.75 272 LEU B CA 1
ATOM 5084 C C . LEU B 1 272 ? 2.27 2.281 5.074 1 98.75 272 LEU B C 1
ATOM 5086 O O . LEU B 1 272 ? 2.932 1.35 5.535 1 98.75 272 LEU B O 1
ATOM 5090 N N . SER B 1 273 ? 2.768 3.238 4.289 1 98.5 273 SER B N 1
ATOM 5091 C CA . SER B 1 273 ? 4.195 3.328 3.994 1 98.5 273 SER B CA 1
ATOM 5092 C C . SER B 1 273 ? 4.664 4.781 3.971 1 98.5 273 SER B C 1
ATOM 5094 O O . SER B 1 273 ? 4.023 5.633 3.354 1 98.5 273 SER B O 1
ATOM 5096 N N . TYR B 1 274 ? 5.73 5.035 4.652 1 98.5 274 TYR B N 1
ATOM 5097 C CA . TYR B 1 274 ? 6.281 6.387 4.664 1 98.5 274 TYR B CA 1
ATOM 5098 C C . TYR B 1 274 ? 7.781 6.359 4.934 1 98.5 274 TYR B C 1
ATOM 5100 O O . TYR B 1 274 ? 8.297 5.418 5.543 1 98.5 274 TYR B O 1
ATOM 5108 N N . GLY B 1 275 ? 8.453 7.422 4.375 1 97.12 275 GLY B N 1
ATOM 5109 C CA . GLY B 1 275 ? 9.898 7.426 4.547 1 97.12 275 GLY B CA 1
ATOM 5110 C C . GLY B 1 275 ? 10.586 8.531 3.766 1 97.12 275 GLY B C 1
ATOM 5111 O O . GLY B 1 275 ? 9.922 9.391 3.18 1 97.12 275 GLY B O 1
ATOM 5112 N N . MET B 1 276 ? 11.93 8.484 3.83 1 94.62 276 MET B N 1
ATOM 5113 C CA . MET B 1 276 ? 12.742 9.586 3.314 1 94.62 276 MET B CA 1
ATOM 5114 C C . MET B 1 276 ? 13.781 9.078 2.322 1 94.62 276 MET B C 1
ATOM 5116 O O . MET B 1 276 ? 14.742 9.781 2.004 1 94.62 276 MET B O 1
ATOM 5120 N N . LEU B 1 277 ? 13.602 7.84 1.795 1 93 277 LEU B N 1
ATOM 5121 C CA . LEU B 1 277 ? 14.648 7.242 0.979 1 93 277 LEU B CA 1
ATOM 5122 C C . LEU B 1 277 ? 14.234 7.191 -0.488 1 93 277 LEU B C 1
ATOM 5124 O O . LEU B 1 277 ? 15.055 6.887 -1.357 1 93 277 LEU B O 1
ATOM 5128 N N . CYS B 1 278 ? 13.008 7.453 -0.735 1 93.5 278 CYS B N 1
ATOM 5129 C CA . CYS B 1 278 ? 12.508 7.336 -2.102 1 93.5 278 CYS B CA 1
ATOM 5130 C C . CYS B 1 278 ? 11.273 8.211 -2.307 1 93.5 278 CYS B C 1
ATOM 5132 O O . CYS B 1 278 ? 10.75 8.789 -1.353 1 93.5 278 CYS B O 1
ATOM 5134 N N . GLU B 1 279 ? 10.898 8.312 -3.547 1 94.88 279 GLU B N 1
ATOM 5135 C CA . GLU B 1 279 ? 9.711 9.094 -3.885 1 94.88 279 GLU B CA 1
ATOM 5136 C C . GLU B 1 279 ? 8.586 8.195 -4.387 1 94.88 279 GLU B C 1
ATOM 5138 O O . GLU B 1 279 ? 8.625 7.715 -5.52 1 94.88 279 GLU B O 1
ATOM 5143 N N . THR B 1 280 ? 7.605 7.992 -3.553 1 96.06 280 THR B N 1
ATOM 5144 C CA . THR B 1 280 ? 6.449 7.18 -3.922 1 96.06 280 THR B CA 1
ATOM 5145 C C . THR B 1 280 ? 5.414 8.016 -4.668 1 96.06 280 THR B C 1
ATOM 5147 O O . THR B 1 280 ? 5.559 9.234 -4.777 1 96.06 280 THR B O 1
ATOM 5150 N N . PRO B 1 281 ? 4.328 7.383 -5.188 1 94.25 281 PRO B N 1
ATOM 5151 C CA . PRO B 1 281 ? 3.279 8.156 -5.859 1 94.25 281 PRO B CA 1
ATOM 5152 C C . PRO B 1 281 ? 2.514 9.07 -4.906 1 94.25 281 PRO B C 1
ATOM 5154 O O . PRO B 1 281 ? 1.877 10.031 -5.344 1 94.25 281 PRO B O 1
ATOM 5157 N N . GLU B 1 282 ? 2.551 8.781 -3.625 1 96.69 282 GLU B N 1
ATOM 5158 C CA . GLU B 1 282 ? 1.818 9.539 -2.615 1 96.69 282 GLU B CA 1
ATOM 5159 C C . GLU B 1 282 ? 0.32 9.547 -2.906 1 96.69 282 GLU B C 1
ATOM 5161 O O . GLU B 1 282 ? -0.264 10.594 -3.18 1 96.69 282 GLU B O 1
ATOM 5166 N N . GLU B 1 283 ? -0.239 8.422 -2.748 1 98.06 283 GLU B N 1
ATOM 5167 C CA . GLU B 1 283 ? -1.656 8.219 -3.029 1 98.06 283 GLU B CA 1
ATOM 5168 C C . GLU B 1 283 ? -2.377 7.613 -1.828 1 98.06 283 GLU B C 1
ATOM 5170 O O . GLU B 1 283 ? -1.735 7.117 -0.9 1 98.06 283 GLU B O 1
ATOM 5175 N N . THR B 1 284 ? -3.633 7.746 -1.784 1 98.56 284 THR B N 1
ATOM 5176 C CA . THR B 1 284 ? -4.508 7.051 -0.844 1 98.56 284 THR B CA 1
ATOM 5177 C C . THR B 1 284 ? -5.598 6.285 -1.585 1 98.56 284 THR B C 1
ATOM 5179 O O . THR B 1 284 ? -6.352 6.871 -2.365 1 98.56 284 THR B O 1
ATOM 5182 N N . VAL B 1 285 ? -5.645 4.996 -1.368 1 98.62 285 VAL B N 1
ATOM 5183 C CA . VAL B 1 285 ? -6.652 4.133 -1.978 1 98.62 285 VAL B CA 1
ATOM 5184 C C . VAL B 1 285 ? -7.57 3.568 -0.896 1 98.62 285 VAL B C 1
ATOM 5186 O O . VAL B 1 285 ? -7.098 2.99 0.086 1 98.62 285 VAL B O 1
ATOM 5189 N N . VAL B 1 286 ? -8.82 3.783 -1.092 1 98.25 286 VAL B N 1
ATOM 5190 C CA . VAL B 1 286 ? -9.852 3.283 -0.189 1 98.25 286 VAL B CA 1
ATOM 5191 C C . VAL B 1 286 ? -10.75 2.293 -0.928 1 98.25 286 VAL B C 1
ATOM 5193 O O . VAL B 1 286 ? -11.328 2.621 -1.97 1 98.25 286 VAL B O 1
ATOM 5196 N N . VAL B 1 287 ? -10.891 1.1 -0.354 1 97.44 287 VAL B N 1
ATOM 5197 C CA . VAL B 1 287 ? -11.594 0.054 -1.084 1 97.44 287 VAL B CA 1
ATOM 5198 C C . VAL B 1 287 ? -12.688 -0.549 -0.197 1 97.44 287 VAL B C 1
ATOM 5200 O O . VAL B 1 287 ? -12.406 -0.979 0.926 1 97.44 287 VAL B O 1
ATOM 5203 N N . GLY B 1 288 ? -13.859 -0.552 -0.762 1 94.75 288 GLY B N 1
ATOM 5204 C CA . GLY B 1 288 ? -14.992 -1.184 -0.099 1 94.75 288 GLY B CA 1
ATOM 5205 C C . GLY B 1 288 ? -15.625 -2.287 -0.924 1 94.75 288 GLY B C 1
ATOM 5206 O O . GLY B 1 288 ? -15.109 -2.66 -1.978 1 94.75 288 GLY B O 1
ATOM 5207 N N . SER B 1 289 ? -16.688 -2.857 -0.428 1 90.88 289 SER B N 1
ATOM 5208 C CA . SER B 1 289 ? -17.344 -4.016 -1.02 1 90.88 289 SER B CA 1
ATOM 5209 C C . SER B 1 289 ? -18.031 -3.65 -2.332 1 90.88 289 SER B C 1
ATOM 5211 O O . SER B 1 289 ? -18.359 -4.527 -3.135 1 90.88 289 SER B O 1
ATOM 5213 N N . LYS B 1 290 ? -18.234 -2.32 -2.609 1 92.38 290 LYS B N 1
ATOM 5214 C CA . LYS B 1 290 ? -19.016 -1.934 -3.781 1 92.38 290 LYS B CA 1
ATOM 5215 C C . LYS B 1 290 ? -18.203 -1.023 -4.703 1 92.38 290 LYS B C 1
ATOM 5217 O O . LYS B 1 290 ? -18.734 -0.503 -5.688 1 92.38 290 LYS B O 1
ATOM 5222 N N . GLY B 1 291 ? -16.984 -0.808 -4.367 1 95.06 291 GLY B N 1
ATOM 5223 C CA . GLY B 1 291 ? -16.156 0.06 -5.195 1 95.06 291 GLY B CA 1
ATOM 5224 C C . GLY B 1 291 ? -14.891 0.518 -4.508 1 95.06 291 GLY B C 1
ATOM 5225 O O . GLY B 1 291 ? -14.555 0.038 -3.42 1 95.06 291 GLY B O 1
ATOM 5226 N N . ARG B 1 292 ? -14.164 1.366 -5.176 1 97.38 292 ARG B N 1
ATOM 5227 C CA . ARG B 1 292 ? -12.922 1.912 -4.645 1 97.38 292 ARG B CA 1
ATOM 5228 C C . ARG B 1 292 ? -12.719 3.355 -5.094 1 97.38 292 ARG B C 1
ATOM 5230 O O . ARG B 1 292 ? -13.305 3.787 -6.09 1 97.38 292 ARG B O 1
ATOM 5237 N N . MET B 1 293 ? -11.961 4.074 -4.383 1 97.81 293 MET B N 1
ATOM 5238 C CA . MET B 1 293 ? -11.562 5.422 -4.785 1 97.81 293 MET B CA 1
ATOM 5239 C C . MET B 1 293 ? -10.078 5.648 -4.543 1 97.81 293 MET B C 1
ATOM 5241 O O . MET B 1 293 ? -9.469 4.98 -3.701 1 97.81 293 MET B O 1
ATOM 5245 N N . LYS B 1 294 ? -9.586 6.52 -5.312 1 98.44 294 LYS B N 1
ATOM 5246 C CA . LYS B 1 294 ? -8.172 6.887 -5.238 1 98.44 294 LYS B CA 1
ATOM 5247 C C . LYS B 1 294 ? -8 8.406 -5.191 1 98.44 294 LYS B C 1
ATOM 5249 O O . LYS B 1 294 ? -8.398 9.109 -6.125 1 98.44 294 LYS B O 1
ATOM 5254 N N . ILE B 1 295 ? -7.484 8.883 -4.055 1 98.62 295 ILE B N 1
ATOM 5255 C CA . ILE B 1 295 ? -6.926 10.234 -4.02 1 98.62 295 ILE B CA 1
ATOM 5256 C C . ILE B 1 295 ? -5.57 10.25 -4.723 1 98.62 295 ILE B C 1
ATOM 5258 O O . ILE B 1 295 ? -4.617 9.609 -4.266 1 98.62 295 ILE B O 1
ATOM 5262 N N . GLU B 1 296 ? -5.484 11 -5.789 1 97.5 296 GLU B N 1
ATOM 5263 C CA . GLU B 1 296 ? -4.289 10.977 -6.633 1 97.5 296 GLU B CA 1
ATOM 5264 C C . GLU B 1 296 ? -3.139 11.734 -5.977 1 97.5 296 GLU B C 1
ATOM 5266 O O . GLU B 1 296 ? -3.355 12.539 -5.07 1 97.5 296 GLU B O 1
ATOM 5271 N N . GLY B 1 297 ? -1.947 11.406 -6.422 1 95.69 297 GLY B N 1
ATOM 5272 C CA . GLY B 1 297 ? -0.769 12.109 -5.938 1 95.69 297 GLY B CA 1
ATOM 5273 C C . GLY B 1 297 ? -0.701 13.547 -6.406 1 95.69 297 GLY B C 1
ATOM 5274 O O . GLY B 1 297 ? -1.221 13.891 -7.473 1 95.69 297 GLY B O 1
ATOM 5275 N N . PRO B 1 298 ? -0.142 14.453 -5.566 1 95.94 298 PRO B N 1
ATOM 5276 C CA . PRO B 1 298 ? 0.379 14.188 -4.223 1 95.94 298 PRO B CA 1
ATOM 5277 C C . PRO B 1 298 ? -0.722 14.094 -3.17 1 95.94 298 PRO B C 1
ATOM 5279 O O . PRO B 1 298 ? -1.441 15.07 -2.938 1 95.94 298 PRO B O 1
ATOM 5282 N N . GLY B 1 299 ? -0.801 13.039 -2.469 1 96.56 299 GLY B N 1
ATOM 5283 C CA . GLY B 1 299 ? -1.924 12.695 -1.61 1 96.56 299 GLY B CA 1
ATOM 5284 C C . GLY B 1 299 ? -2.029 13.586 -0.383 1 96.56 299 GLY B C 1
ATOM 5285 O O . GLY B 1 299 ? -3.094 13.68 0.228 1 96.56 299 GLY B O 1
ATOM 5286 N N . HIS B 1 300 ? -0.971 14.18 0.013 1 97.19 300 HIS B N 1
ATOM 5287 C CA . HIS B 1 300 ? -1.004 15.047 1.185 1 97.19 300 HIS B CA 1
ATOM 5288 C C . HIS B 1 300 ? -1.56 16.422 0.835 1 97.19 300 HIS B C 1
ATOM 5290 O O . HIS B 1 300 ? -1.885 17.203 1.727 1 97.19 300 HIS B O 1
ATOM 5296 N N . CYS B 1 301 ? -1.627 16.734 -0.494 1 98.19 301 CYS B N 1
ATOM 5297 C CA . CYS B 1 301 ? -2.205 17.984 -0.993 1 98.19 301 CYS B CA 1
ATOM 5298 C C . CYS B 1 301 ? -2.918 17.75 -2.32 1 98.19 301 CYS B C 1
ATOM 5300 O O . CYS B 1 301 ? -2.568 18.375 -3.33 1 98.19 301 CYS B O 1
ATOM 5302 N N . PRO B 1 302 ? -3.953 17 -2.266 1 98.38 302 PRO B N 1
ATOM 5303 C CA . PRO B 1 302 ? -4.504 16.438 -3.502 1 98.38 302 PRO B CA 1
ATOM 5304 C C . PRO B 1 302 ? -5.48 17.391 -4.195 1 98.38 302 PRO B C 1
ATOM 5306 O O . PRO B 1 302 ? -6.199 18.125 -3.527 1 98.38 302 PRO B O 1
ATOM 5309 N N . THR B 1 303 ? -5.535 17.266 -5.562 1 98.06 303 THR B N 1
ATOM 5310 C CA . THR B 1 303 ? -6.504 18.031 -6.332 1 98.06 303 THR B CA 1
ATOM 5311 C C . THR B 1 303 ? -7.422 17.109 -7.125 1 98.06 303 THR B C 1
ATOM 5313 O O . THR B 1 303 ? -8.422 17.562 -7.695 1 98.06 303 THR B O 1
ATOM 5316 N N . LYS B 1 304 ? -7.102 15.836 -7.137 1 98.12 304 LYS B N 1
ATOM 5317 C CA . LYS B 1 304 ? -7.863 14.914 -7.984 1 98.12 304 LYS B CA 1
ATOM 5318 C C . LYS B 1 304 ? -8.336 13.703 -7.188 1 98.12 304 LYS B C 1
ATOM 5320 O O . LYS B 1 304 ? -7.613 13.203 -6.32 1 98.12 304 LYS B O 1
ATOM 5325 N N . LEU B 1 305 ? -9.492 13.242 -7.484 1 98.19 305 LEU B N 1
ATOM 5326 C CA . LEU B 1 305 ? -10.141 12.078 -6.898 1 98.19 305 LEU B CA 1
ATOM 5327 C C . LEU B 1 305 ? -10.805 11.227 -7.973 1 98.19 305 LEU B C 1
ATOM 5329 O O . LEU B 1 305 ? -11.578 11.734 -8.789 1 98.19 305 LEU B O 1
ATOM 5333 N N . ASN B 1 306 ? -10.422 9.953 -8.023 1 97.5 306 ASN B N 1
ATOM 5334 C CA . ASN B 1 306 ? -11.055 8.992 -8.93 1 97.5 306 ASN B CA 1
ATOM 5335 C C . ASN B 1 306 ? -11.852 7.941 -8.164 1 97.5 306 ASN B C 1
ATOM 5337 O O . ASN B 1 306 ? -11.398 7.441 -7.133 1 97.5 306 ASN B O 1
ATOM 5341 N N . VAL B 1 307 ? -13.031 7.656 -8.641 1 97.06 307 VAL B N 1
ATOM 5342 C CA . VAL B 1 307 ? -13.906 6.668 -8.016 1 97.06 307 VAL B CA 1
ATOM 5343 C C . VAL B 1 307 ? -14.328 5.625 -9.055 1 97.06 307 VAL B C 1
ATOM 5345 O O . VAL B 1 307 ? -14.695 5.973 -10.18 1 97.06 307 VAL B O 1
ATOM 5348 N N . GLU B 1 308 ? -14.18 4.398 -8.75 1 96.44 308 GLU B N 1
ATOM 5349 C CA . GLU B 1 308 ? -14.664 3.279 -9.555 1 96.44 308 GLU B CA 1
ATOM 5350 C C . GLU B 1 308 ? -15.68 2.441 -8.781 1 96.44 308 GLU B C 1
ATOM 5352 O O . GLU B 1 308 ? -15.328 1.803 -7.785 1 96.44 308 GLU B O 1
ATOM 5357 N N . LEU B 1 309 ? -16.844 2.463 -9.227 1 95.5 309 LEU B N 1
ATOM 5358 C CA . LEU B 1 309 ? -17.891 1.643 -8.625 1 95.5 309 LEU B CA 1
ATOM 5359 C C . LEU B 1 309 ? -17.984 0.294 -9.328 1 95.5 309 LEU B C 1
ATOM 5361 O O . LEU B 1 309 ? -17.859 0.216 -10.555 1 95.5 309 LEU B O 1
ATOM 5365 N N . LYS B 1 310 ? -18.234 -0.648 -8.555 1 91.31 310 LYS B N 1
ATOM 5366 C CA . LYS B 1 310 ? -18.266 -2.018 -9.062 1 91.31 310 LYS B CA 1
ATOM 5367 C C . LYS B 1 310 ? -19.625 -2.336 -9.695 1 91.31 310 LYS B C 1
ATOM 5369 O O . LYS B 1 310 ? -20.656 -1.846 -9.242 1 91.31 310 LYS B O 1
ATOM 5374 N N . ALA B 1 311 ? -19.531 -3.109 -10.742 1 89.56 311 ALA B N 1
ATOM 5375 C CA . ALA B 1 311 ? -20.719 -3.762 -11.273 1 89.56 311 ALA B CA 1
ATOM 5376 C C . ALA B 1 311 ? -20.828 -5.203 -10.781 1 89.56 311 ALA B C 1
ATOM 5378 O O . ALA B 1 311 ? -19.938 -5.688 -10.07 1 89.56 311 ALA B O 1
ATOM 5379 N N . GLU B 1 312 ? -21.859 -5.777 -11.102 1 81.81 312 GLU B N 1
ATOM 5380 C CA . GLU B 1 312 ? -22.062 -7.156 -10.672 1 81.81 312 GLU B CA 1
ATOM 5381 C C . GLU B 1 312 ? -20.984 -8.078 -11.258 1 81.81 312 GLU B C 1
ATOM 5383 O O . GLU B 1 312 ? -20.609 -7.934 -12.422 1 81.81 312 GLU B O 1
ATOM 5388 N N . GLY B 1 313 ? -20.531 -8.953 -10.375 1 78.75 313 GLY B N 1
ATOM 5389 C CA . GLY B 1 313 ? -19.547 -9.914 -10.844 1 78.75 313 GLY B CA 1
ATOM 5390 C C . GLY B 1 313 ? -18.125 -9.492 -10.555 1 78.75 313 GLY B C 1
ATOM 5391 O O . GLY B 1 313 ? -17.875 -8.328 -10.227 1 78.75 313 GLY B O 1
ATOM 5392 N N . ARG B 1 314 ? -17.188 -10.406 -10.711 1 77.56 314 ARG B N 1
ATOM 5393 C CA . ARG B 1 314 ? -15.773 -10.172 -10.422 1 77.56 314 ARG B CA 1
ATOM 5394 C C . ARG B 1 314 ? -15.133 -9.305 -11.508 1 77.56 314 ARG B C 1
ATOM 5396 O O . ARG B 1 314 ? -15.32 -9.555 -12.703 1 77.56 314 ARG B O 1
ATOM 5403 N N . GLY B 1 315 ? -14.422 -8.281 -10.992 1 74.69 315 GLY B N 1
ATOM 5404 C CA . GLY B 1 315 ? -13.602 -7.461 -11.875 1 74.69 315 GLY B CA 1
ATOM 5405 C C . GLY B 1 315 ? -14.422 -6.566 -12.781 1 74.69 315 GLY B C 1
ATOM 5406 O O . GLY B 1 315 ? -13.914 -6.062 -13.789 1 74.69 315 GLY B O 1
ATOM 5407 N N . GLN B 1 316 ? -15.641 -6.402 -12.547 1 77.81 316 GLN B N 1
ATOM 5408 C CA . GLN B 1 316 ? -16.5 -5.602 -13.406 1 77.81 316 GLN B CA 1
ATOM 5409 C C . GLN B 1 316 ? -16.641 -4.176 -12.883 1 77.81 316 GLN B C 1
ATOM 5411 O O . GLN B 1 316 ? -16.984 -3.971 -11.719 1 77.81 316 GLN B O 1
ATOM 5416 N N . VAL B 1 317 ? -16.25 -3.312 -13.758 1 81.31 317 VAL B N 1
ATOM 5417 C CA . VAL B 1 317 ? -16.406 -1.904 -13.414 1 81.31 317 VAL B CA 1
ATOM 5418 C C . VAL B 1 317 ? -17.734 -1.382 -13.945 1 81.31 317 VAL B C 1
ATOM 5420 O O . VAL B 1 317 ? -18.047 -1.528 -15.125 1 81.31 317 VAL B O 1
ATOM 5423 N N . GLY B 1 318 ? -18.5 -0.836 -13.062 1 86.5 318 GLY B N 1
ATOM 5424 C CA . GLY B 1 318 ? -19.781 -0.247 -13.438 1 86.5 318 GLY B CA 1
ATOM 5425 C C . GLY B 1 318 ? -19.672 1.21 -13.844 1 86.5 318 GLY B C 1
ATOM 5426 O O . GLY B 1 318 ? -19.938 1.561 -14.992 1 86.5 318 GLY B O 1
ATOM 5427 N N . LYS B 1 319 ? -19.391 2.051 -12.922 1 92.44 319 LYS B N 1
ATOM 5428 C CA . LYS B 1 319 ? -19.344 3.492 -13.141 1 92.44 319 LYS B CA 1
ATOM 5429 C C . LYS B 1 319 ? -18.031 4.074 -12.609 1 92.44 319 LYS B C 1
ATOM 5431 O O . LYS B 1 319 ? -17.547 3.674 -11.547 1 92.44 319 LYS B O 1
ATOM 5436 N N . THR B 1 320 ? -17.5 4.98 -13.367 1 94.56 320 THR B N 1
ATOM 5437 C CA . THR B 1 320 ? -16.312 5.715 -12.953 1 94.56 320 THR B CA 1
ATOM 5438 C C . THR B 1 320 ? -16.625 7.199 -12.797 1 94.56 320 THR B C 1
ATOM 5440 O O . THR B 1 320 ? -17.312 7.785 -13.633 1 94.56 320 THR B O 1
ATOM 5443 N N . LEU B 1 321 ? -16.172 7.754 -11.711 1 94.69 321 LEU B N 1
ATOM 5444 C CA . LEU B 1 321 ? -16.281 9.188 -11.453 1 94.69 321 LEU B CA 1
ATOM 5445 C C . LEU B 1 321 ? -14.906 9.82 -11.281 1 94.69 321 LEU B C 1
ATOM 5447 O O . LEU B 1 321 ? -14.016 9.219 -10.672 1 94.69 321 LEU B O 1
ATOM 5451 N N . LYS B 1 322 ? -14.789 10.977 -11.898 1 96.12 322 LYS B N 1
ATOM 5452 C CA . LYS B 1 322 ? -13.555 11.742 -11.773 1 96.12 322 LYS B CA 1
ATOM 5453 C C . LYS B 1 322 ? -13.836 13.164 -11.281 1 96.12 322 LYS B C 1
ATOM 5455 O O . LYS B 1 322 ? -14.719 13.844 -11.812 1 96.12 322 LYS B O 1
ATOM 5460 N N . PHE B 1 323 ? -13.062 13.516 -10.266 1 97.31 323 PHE B N 1
ATOM 5461 C CA . PHE B 1 323 ? -13.188 14.852 -9.703 1 97.31 323 PHE B CA 1
ATOM 5462 C C . PHE B 1 323 ? -11.852 15.594 -9.781 1 97.31 323 PHE B C 1
ATOM 5464 O O . PHE B 1 323 ? -10.805 15.023 -9.469 1 97.31 323 PHE B O 1
ATOM 5471 N N . ASP B 1 324 ? -11.945 16.812 -10.219 1 97.25 324 ASP B N 1
ATOM 5472 C CA . ASP B 1 324 ? -10.773 17.688 -10.312 1 97.25 324 ASP B CA 1
ATOM 5473 C C . ASP B 1 324 ? -11.047 19.031 -9.641 1 97.25 324 ASP B C 1
ATOM 5475 O O . ASP B 1 324 ? -11.93 19.766 -10.062 1 97.25 324 ASP B O 1
ATOM 5479 N N . TYR B 1 325 ? -10.258 19.297 -8.648 1 97.5 325 TYR B N 1
ATOM 5480 C CA . TYR B 1 325 ? -10.383 20.547 -7.902 1 97.5 325 TYR B CA 1
ATOM 5481 C C . TYR B 1 325 ? -9.078 21.344 -7.949 1 97.5 325 TYR B C 1
ATOM 5483 O O . TYR B 1 325 ? -8.281 21.281 -7.016 1 97.5 325 TYR B O 1
ATOM 5491 N N . PRO B 1 326 ? -8.938 22.125 -9 1 96.44 326 PRO B N 1
ATOM 5492 C CA . PRO B 1 326 ? -7.691 22.875 -9.125 1 96.44 326 PRO B CA 1
ATOM 5493 C C . PRO B 1 326 ? -7.508 23.906 -8.008 1 96.44 326 PRO B C 1
ATOM 5495 O O . PRO B 1 326 ? -8.492 24.406 -7.453 1 96.44 326 PRO B O 1
ATOM 5498 N N . LEU B 1 327 ? -6.273 24.188 -7.719 1 97.38 327 LEU B N 1
ATOM 5499 C CA . LEU B 1 327 ? -5.938 25.219 -6.734 1 97.38 327 LEU B CA 1
ATOM 5500 C C . LEU B 1 327 ? -6.215 26.609 -7.281 1 97.38 327 LEU B C 1
ATOM 5502 O O . LEU B 1 327 ? -6.266 26.797 -8.5 1 97.38 327 LEU B O 1
ATOM 5506 N N . PRO B 1 328 ? -6.402 27.531 -6.414 1 96.56 328 PRO B N 1
ATOM 5507 C CA . PRO B 1 328 ? -6.562 28.906 -6.914 1 96.56 328 PRO B CA 1
ATOM 5508 C C . PRO B 1 328 ? -5.309 29.438 -7.602 1 96.56 328 PRO B C 1
ATOM 5510 O O . PRO B 1 328 ? -4.191 29.062 -7.23 1 96.56 328 PRO B O 1
ATOM 5513 N N . LYS B 1 329 ? -5.539 30.359 -8.508 1 95 329 LYS B N 1
ATOM 5514 C CA . LYS B 1 329 ? -4.426 30.969 -9.234 1 95 329 LYS B CA 1
ATOM 5515 C C . LYS B 1 329 ? -3.645 31.938 -8.352 1 95 329 LYS B C 1
ATOM 5517 O O . LYS B 1 329 ? -4.234 32.688 -7.582 1 95 329 LYS B O 1
ATOM 5522 N N . ASP B 1 330 ? -2.402 31.875 -8.531 1 96.88 330 ASP B N 1
ATOM 5523 C CA . ASP B 1 330 ? -1.556 32.781 -7.746 1 96.88 330 ASP B CA 1
ATOM 5524 C C . ASP B 1 330 ? -1.834 34.219 -8.086 1 96.88 330 ASP B C 1
ATOM 5526 O O . ASP B 1 330 ? -2.01 34.594 -9.258 1 96.88 330 ASP B O 1
ATOM 5530 N N . THR B 1 331 ? -1.833 35 -7.094 1 94.12 331 THR B N 1
ATOM 5531 C CA . THR B 1 331 ? -1.949 36.469 -7.293 1 94.12 331 THR B CA 1
ATOM 5532 C C . THR B 1 331 ? -0.594 37.062 -7.641 1 94.12 331 THR B C 1
ATOM 5534 O O . THR B 1 331 ? 0.446 36.438 -7.438 1 94.12 331 THR B O 1
ATOM 5537 N N . PRO B 1 332 ? -0.607 38.312 -8.148 1 94.69 332 PRO B N 1
ATOM 5538 C CA . PRO B 1 332 ? 0.67 38.969 -8.406 1 94.69 332 PRO B CA 1
ATOM 5539 C C . PRO B 1 332 ? 1.527 39.094 -7.145 1 94.69 332 PRO B C 1
ATOM 5541 O O . PRO B 1 332 ? 2.752 38.969 -7.215 1 94.69 332 PRO B O 1
ATOM 5544 N N . GLU B 1 333 ? 0.89 39.344 -6.062 1 94.06 333 GLU B N 1
ATOM 5545 C CA . GLU B 1 333 ? 1.598 39.469 -4.789 1 94.06 333 GLU B CA 1
ATOM 5546 C C . GLU B 1 333 ? 2.338 38.188 -4.438 1 94.06 333 GLU B C 1
ATOM 5548 O O . GLU B 1 333 ? 3.455 38.219 -3.92 1 94.06 333 GLU B O 1
ATOM 5553 N N . ILE B 1 334 ? 1.743 37.062 -4.703 1 97.12 334 ILE B N 1
ATOM 5554 C CA . ILE B 1 334 ? 2.342 35.781 -4.418 1 97.12 334 ILE B CA 1
ATOM 5555 C C . ILE B 1 334 ? 3.58 35.562 -5.289 1 97.12 334 ILE B C 1
ATOM 5557 O O . ILE B 1 334 ? 4.633 35.156 -4.793 1 97.12 334 ILE B O 1
ATOM 5561 N N . VAL B 1 335 ? 3.432 35.906 -6.52 1 96.5 335 VAL B N 1
ATOM 5562 C CA . VAL B 1 335 ? 4.535 35.75 -7.465 1 96.5 335 VAL B CA 1
ATOM 5563 C C . VAL B 1 335 ? 5.695 36.656 -7.059 1 96.5 335 VAL B C 1
ATOM 5565 O O . VAL B 1 335 ? 6.852 36.219 -7.062 1 96.5 335 VAL B O 1
ATOM 5568 N N . GLU B 1 336 ? 5.398 37.844 -6.695 1 94.75 336 GLU B N 1
ATOM 5569 C CA . GLU B 1 336 ? 6.41 38.844 -6.324 1 94.75 336 GLU B CA 1
ATOM 5570 C C . GLU B 1 336 ? 7.18 38.406 -5.078 1 94.75 336 GLU B C 1
ATOM 5572 O O . GLU B 1 336 ? 8.367 38.688 -4.945 1 94.75 336 GLU B O 1
ATOM 5577 N N . ALA B 1 337 ? 6.492 37.719 -4.242 1 95.12 337 ALA B N 1
ATOM 5578 C CA . ALA B 1 337 ? 7.109 37.281 -2.988 1 95.12 337 ALA B CA 1
ATOM 5579 C C . ALA B 1 337 ? 7.816 35.938 -3.162 1 95.12 337 ALA B C 1
ATOM 5581 O O . ALA B 1 337 ? 8.258 35.344 -2.184 1 95.12 337 ALA B O 1
ATOM 5582 N N . GLY B 1 338 ? 7.844 35.375 -4.309 1 95.38 338 GLY B N 1
ATOM 5583 C CA . GLY B 1 338 ? 8.695 34.25 -4.574 1 95.38 338 GLY B CA 1
ATOM 5584 C C . GLY B 1 338 ? 7.906 32.969 -4.777 1 95.38 338 GLY B C 1
ATOM 5585 O O . GLY B 1 338 ? 8.492 31.875 -4.848 1 95.38 338 GLY B O 1
ATOM 5586 N N . GLY B 1 339 ? 6.594 33.062 -4.777 1 96.94 339 GLY B N 1
ATOM 5587 C CA . GLY B 1 339 ? 5.789 31.859 -4.988 1 96.94 339 GLY B CA 1
ATOM 5588 C C . GLY B 1 339 ? 5.797 30.922 -3.795 1 96.94 339 GLY B C 1
ATOM 5589 O O . GLY B 1 339 ? 5.797 31.359 -2.646 1 96.94 339 GLY B O 1
ATOM 5590 N N . PHE B 1 340 ? 5.676 29.594 -4.09 1 96.81 340 PHE B N 1
ATOM 5591 C CA . PHE B 1 340 ? 5.609 28.594 -3.041 1 96.81 340 PHE B CA 1
ATOM 5592 C C . PHE B 1 340 ? 6.855 27.703 -3.061 1 96.81 340 PHE B C 1
ATOM 5594 O O . PHE B 1 340 ? 7.484 27.531 -4.105 1 96.81 340 PHE B O 1
ATOM 5601 N N . VAL B 1 341 ? 7.137 27.156 -1.92 1 92.81 341 VAL B N 1
ATOM 5602 C CA . VAL B 1 341 ? 8.289 26.266 -1.771 1 92.81 341 VAL B CA 1
ATOM 5603 C C . VAL B 1 341 ? 7.867 24.828 -2.035 1 92.81 341 VAL B C 1
ATOM 5605 O O . VAL B 1 341 ? 8.562 24.094 -2.734 1 92.81 341 VAL B O 1
ATOM 5608 N N . TYR B 1 342 ? 6.797 24.438 -1.528 1 92 342 TYR B N 1
ATOM 5609 C CA . TYR B 1 342 ? 6.363 23.031 -1.592 1 92 342 TYR B CA 1
ATOM 5610 C C . TYR B 1 342 ? 5.223 22.875 -2.588 1 92 342 TYR B C 1
ATOM 5612 O O . TYR B 1 342 ? 4.539 23.828 -2.93 1 92 342 TYR B O 1
ATOM 5620 N N . PRO B 1 343 ? 4.996 21.594 -2.961 1 91.75 343 PRO B N 1
ATOM 5621 C CA . PRO B 1 343 ? 3.928 21.344 -3.93 1 91.75 343 PRO B CA 1
ATOM 5622 C C . PRO B 1 343 ? 2.543 21.688 -3.387 1 91.75 343 PRO B C 1
ATOM 5624 O O . PRO B 1 343 ? 2.234 21.375 -2.232 1 91.75 343 PRO B O 1
ATOM 5627 N N . ASN B 1 344 ? 1.739 22.359 -4.227 1 97.06 344 ASN B N 1
ATOM 5628 C CA . ASN B 1 344 ? 0.321 22.625 -3.996 1 97.06 344 ASN B CA 1
ATOM 5629 C C . ASN B 1 344 ? 0.09 23.375 -2.693 1 97.06 344 ASN B C 1
ATOM 5631 O O . ASN B 1 344 ? -0.972 23.266 -2.08 1 97.06 344 ASN B O 1
ATOM 5635 N N . SER B 1 345 ? 1.034 24.188 -2.309 1 97.75 345 SER B N 1
ATOM 5636 C CA . SER B 1 345 ? 0.979 24.875 -1.022 1 97.75 345 SER B CA 1
ATOM 5637 C C . SER B 1 345 ? -0.107 25.953 -1.013 1 97.75 345 SER B C 1
ATOM 5639 O O . SER B 1 345 ? -0.51 26.422 0.052 1 97.75 345 SER B O 1
ATOM 5641 N N . ALA B 1 346 ? -0.616 26.328 -2.15 1 98.44 346 ALA B N 1
ATOM 5642 C CA . ALA B 1 346 ? -1.781 27.219 -2.189 1 98.44 346 ALA B CA 1
ATOM 5643 C C . ALA B 1 346 ? -2.945 26.609 -1.404 1 98.44 346 ALA B C 1
ATOM 5645 O O . ALA B 1 346 ? -3.816 27.344 -0.921 1 98.44 346 ALA B O 1
ATOM 5646 N N . GLY B 1 347 ? -2.883 25.344 -1.197 1 98.56 347 GLY B N 1
ATOM 5647 C CA . GLY B 1 347 ? -3.961 24.625 -0.529 1 98.56 347 GLY B CA 1
ATOM 5648 C C . GLY B 1 347 ? -4.055 24.938 0.953 1 98.56 347 GLY B C 1
ATOM 5649 O O . GLY B 1 347 ? -5.07 24.656 1.59 1 98.56 347 GLY B O 1
ATOM 5650 N N . PHE B 1 348 ? -3.08 25.562 1.513 1 98.81 348 PHE B N 1
ATOM 5651 C CA . PHE B 1 348 ? -3.164 26.016 2.896 1 98.81 348 PHE B CA 1
ATOM 5652 C C . PHE B 1 348 ? -4.34 26.969 3.084 1 98.81 348 PHE B C 1
ATOM 5654 O O . PHE B 1 348 ? -4.824 27.141 4.203 1 98.81 348 PHE B O 1
ATOM 5661 N N . CYS B 1 349 ? -4.797 27.609 2.006 1 98.75 349 CYS B N 1
ATOM 5662 C CA . CYS B 1 349 ? -5.906 28.547 2.102 1 98.75 349 CYS B CA 1
ATOM 5663 C C . CYS B 1 349 ? -7.176 27.859 2.568 1 98.75 349 CYS B C 1
ATOM 5665 O O . CYS B 1 349 ? -8 28.453 3.268 1 98.75 349 CYS B O 1
ATOM 5667 N N . TYR B 1 350 ? -7.348 26.562 2.209 1 98.75 350 TYR B N 1
ATOM 5668 C CA . TYR B 1 350 ? -8.531 25.828 2.641 1 98.75 350 TYR B CA 1
ATOM 5669 C C . TYR B 1 350 ? -8.539 25.641 4.152 1 98.75 350 TYR B C 1
ATOM 5671 O O . TYR B 1 350 ? -9.578 25.812 4.797 1 98.75 350 TYR B O 1
ATOM 5679 N N . GLU B 1 351 ? -7.387 25.312 4.684 1 98.81 351 GLU B N 1
ATOM 5680 C CA . GLU B 1 351 ? -7.242 25.141 6.125 1 98.81 351 GLU B CA 1
ATOM 5681 C C . GLU B 1 351 ? -7.469 26.469 6.855 1 98.81 351 GLU B C 1
ATOM 5683 O O . GLU B 1 351 ? -8.211 26.516 7.836 1 98.81 351 GLU B O 1
ATOM 5688 N N . ALA B 1 352 ? -6.852 27.5 6.344 1 98.88 352 ALA B N 1
ATOM 5689 C CA . ALA B 1 352 ? -6.98 28.828 6.965 1 98.88 352 ALA B CA 1
ATOM 5690 C C . ALA B 1 352 ? -8.43 29.281 6.965 1 98.88 352 ALA B C 1
ATOM 5692 O O . ALA B 1 352 ? -8.922 29.812 7.965 1 98.88 352 ALA B O 1
ATOM 5693 N N . ALA B 1 353 ? -9.07 29.109 5.859 1 98.88 353 ALA B N 1
ATOM 5694 C CA . ALA B 1 353 ? -10.477 29.5 5.754 1 98.88 353 ALA B CA 1
ATOM 5695 C C . ALA B 1 353 ? -11.336 28.734 6.758 1 98.88 353 ALA B C 1
ATOM 5697 O O . ALA B 1 353 ? -12.195 29.328 7.414 1 98.88 353 ALA B O 1
ATOM 5698 N N . ALA B 1 354 ? -11.125 27.469 6.875 1 98.88 354 ALA B N 1
ATOM 5699 C CA . ALA B 1 354 ? -11.883 26.641 7.809 1 98.88 354 ALA B CA 1
ATOM 5700 C C . ALA B 1 354 ? -11.664 27.094 9.25 1 98.88 354 ALA B C 1
ATOM 5702 O O . ALA B 1 354 ? -12.602 27.156 10.039 1 98.88 354 ALA B O 1
ATOM 5703 N N . VAL B 1 355 ? -10.414 27.391 9.555 1 98.88 355 VAL B N 1
ATOM 5704 C CA . VAL B 1 355 ? -10.078 27.859 10.891 1 98.88 355 VAL B CA 1
ATOM 5705 C C . VAL B 1 355 ? -10.852 29.141 11.188 1 98.88 355 VAL B C 1
ATOM 5707 O O . VAL B 1 355 ? -11.461 29.266 12.258 1 98.88 355 VAL B O 1
ATOM 5710 N N . ALA B 1 356 ? -10.852 30.078 10.273 1 98.88 356 ALA B N 1
ATOM 5711 C CA . ALA B 1 356 ? -11.57 31.328 10.445 1 98.88 356 ALA B CA 1
ATOM 5712 C C . ALA B 1 356 ? -13.062 31.094 10.672 1 98.88 356 ALA B C 1
ATOM 5714 O O . ALA B 1 356 ? -13.672 31.703 11.547 1 98.88 356 ALA B O 1
ATOM 5715 N N . ARG B 1 357 ? -13.648 30.188 9.883 1 98.81 357 ARG B N 1
ATOM 5716 C CA . ARG B 1 357 ? -15.062 29.859 10.031 1 98.81 357 ARG B CA 1
ATOM 5717 C C . ARG B 1 357 ? -15.336 29.234 11.398 1 98.81 357 ARG B C 1
ATOM 5719 O O . ARG B 1 357 ? -16.312 29.594 12.062 1 98.81 357 ARG B O 1
ATOM 5726 N N . CYS B 1 358 ? -14.5 28.312 11.844 1 98.81 358 CYS B N 1
ATOM 5727 C CA . CYS B 1 358 ? -14.68 27.641 13.125 1 98.81 358 CYS B CA 1
ATOM 5728 C C . CYS B 1 358 ? -14.633 28.641 14.273 1 98.81 358 CYS B C 1
ATOM 5730 O O . CYS B 1 358 ? -15.516 28.656 15.125 1 98.81 358 CYS B O 1
ATOM 5732 N N . ILE B 1 359 ? -13.602 29.5 14.242 1 98.81 359 ILE B N 1
ATOM 5733 C CA . ILE B 1 359 ? -13.43 30.453 15.328 1 98.81 359 ILE B CA 1
ATOM 5734 C C . ILE B 1 359 ? -14.617 31.422 15.359 1 98.81 359 ILE B C 1
ATOM 5736 O O . ILE B 1 359 ? -15.156 31.703 16.422 1 98.81 359 ILE B O 1
ATOM 5740 N N . ALA B 1 360 ? -15.023 31.922 14.219 1 98.56 360 ALA B N 1
ATOM 5741 C CA . ALA B 1 360 ? -16.156 32.844 14.133 1 98.56 360 ALA B CA 1
ATOM 5742 C C . ALA B 1 360 ? -17.438 32.188 14.664 1 98.56 360 ALA B C 1
ATOM 5744 O O . ALA B 1 360 ? -18.281 32.844 15.258 1 98.56 360 ALA B O 1
ATOM 5745 N N . ALA B 1 361 ? -17.578 30.922 14.477 1 98.38 361 ALA B N 1
ATOM 5746 C CA . ALA B 1 361 ? -18.766 30.172 14.891 1 98.38 361 ALA B CA 1
ATOM 5747 C C . ALA B 1 361 ? -18.656 29.75 16.359 1 98.38 361 ALA B C 1
ATOM 5749 O O . ALA B 1 361 ? -19.562 29.094 16.891 1 98.38 361 ALA B O 1
ATOM 5750 N N . GLY B 1 362 ? -17.5 30.016 16.984 1 98.38 362 GLY B N 1
ATOM 5751 C CA . GLY B 1 362 ? -17.312 29.719 18.391 1 98.38 362 GLY B CA 1
ATOM 5752 C C . GLY B 1 362 ? -16.844 28.297 18.641 1 98.38 362 GLY B C 1
ATOM 5753 O O . GLY B 1 362 ? -16.812 27.828 19.781 1 98.38 362 GLY B O 1
ATOM 5754 N N . LYS B 1 363 ? -16.453 27.578 17.578 1 98.44 363 LYS B N 1
ATOM 5755 C CA . LYS B 1 363 ? -15.93 26.234 17.719 1 98.44 363 LYS B CA 1
ATOM 5756 C C . LYS B 1 363 ? -14.531 26.25 18.312 1 98.44 363 LYS B C 1
ATOM 5758 O O . LYS B 1 363 ? -13.781 27.219 18.141 1 98.44 363 LYS B O 1
ATOM 5763 N N . LYS B 1 364 ? -14.188 25.172 19.016 1 98.62 364 LYS B N 1
ATOM 5764 C CA . LYS B 1 364 ? -12.891 25.094 19.688 1 98.62 364 LYS B CA 1
ATOM 5765 C C . LYS B 1 364 ? -11.953 24.125 18.969 1 98.62 364 LYS B C 1
ATOM 5767 O O . LYS B 1 364 ? -10.766 24.047 19.297 1 98.62 364 LYS B O 1
ATOM 5772 N N . GLU B 1 365 ? -12.461 23.406 18.062 1 98.56 365 GLU B N 1
ATOM 5773 C CA . GLU B 1 365 ? -11.734 22.531 17.172 1 98.56 365 GLU B CA 1
ATOM 5774 C C . GLU B 1 365 ? -12.43 22.422 15.812 1 98.56 365 GLU B C 1
ATOM 5776 O O . GLU B 1 365 ? -13.57 22.875 15.656 1 98.56 365 GLU B O 1
ATOM 5781 N N . ALA B 1 366 ? -11.758 21.922 14.891 1 98.44 366 ALA B N 1
ATOM 5782 C CA . ALA B 1 366 ? -12.336 21.75 13.562 1 98.44 366 ALA B CA 1
ATOM 5783 C C . ALA B 1 366 ? -12.891 20.344 13.383 1 98.44 366 ALA B C 1
ATOM 5785 O O . ALA B 1 366 ? -12.242 19.359 13.742 1 98.44 366 ALA B O 1
ATOM 5786 N N . PRO B 1 367 ? -14.07 20.172 12.781 1 98.12 367 PRO B N 1
ATOM 5787 C CA . PRO B 1 367 ? -14.641 18.844 12.586 1 98.12 367 PRO B CA 1
ATOM 5788 C C . PRO B 1 367 ? -13.883 18.031 11.547 1 98.12 367 PRO B C 1
ATOM 5790 O O . PRO B 1 367 ? -14 16.797 11.523 1 98.12 367 PRO B O 1
ATOM 5793 N N . GLN B 1 368 ? -13.148 18.688 10.688 1 97.81 368 GLN B N 1
ATOM 5794 C CA . GLN B 1 368 ? -12.391 17.984 9.656 1 97.81 368 GLN B CA 1
ATOM 5795 C C . GLN B 1 368 ? -11.258 17.172 10.258 1 97.81 368 GLN B C 1
ATOM 5797 O O . GLN B 1 368 ? -10.828 16.172 9.672 1 97.81 368 GLN B O 1
ATOM 5802 N N . PHE B 1 369 ? -10.75 17.609 11.383 1 97.88 369 PHE B N 1
ATOM 5803 C CA . PHE B 1 369 ? -9.672 16.938 12.094 1 97.88 369 PHE B CA 1
ATOM 5804 C C . PHE B 1 369 ? -9.711 17.281 13.586 1 97.88 369 PHE B C 1
ATOM 5806 O O . PHE B 1 369 ? -9.078 18.234 14.023 1 97.88 369 PHE B O 1
ATOM 5813 N N . THR B 1 370 ? -10.273 16.438 14.336 1 98.06 370 THR B N 1
ATOM 5814 C CA . THR B 1 370 ? -10.578 16.719 15.734 1 98.06 370 THR B CA 1
ATOM 5815 C C . THR B 1 370 ? -9.336 16.516 16.609 1 98.06 370 THR B C 1
ATOM 5817 O O . THR B 1 370 ? -8.375 15.859 16.188 1 98.06 370 THR B O 1
ATOM 5820 N N . LEU B 1 371 ? -9.398 17.094 17.75 1 98.5 371 LEU B N 1
ATOM 5821 C CA . LEU B 1 371 ? -8.305 16.922 18.703 1 98.5 371 LEU B CA 1
ATOM 5822 C C . LEU B 1 371 ? -8.211 15.484 19.188 1 98.5 371 LEU B C 1
ATOM 5824 O O . LEU B 1 371 ? -7.125 14.992 19.484 1 98.5 371 LEU B O 1
ATOM 5828 N N . GLU B 1 372 ? -9.289 14.789 19.172 1 97.75 372 GLU B N 1
ATOM 5829 C CA . GLU B 1 372 ? -9.266 13.359 19.469 1 97.75 372 GLU B CA 1
ATOM 5830 C C . GLU B 1 372 ? -8.5 12.578 18.422 1 97.75 372 GLU B C 1
ATOM 5832 O O . GLU B 1 372 ? -7.758 11.648 18.734 1 97.75 372 GLU B O 1
ATOM 5837 N N . GLU B 1 373 ? -8.719 12.891 17.203 1 97.5 373 GLU B N 1
ATOM 5838 C CA . GLU B 1 373 ? -7.977 12.227 16.141 1 97.5 373 GLU B CA 1
ATOM 5839 C C . GLU B 1 373 ? -6.492 12.578 16.188 1 97.5 373 GLU B C 1
ATOM 5841 O O . GLU B 1 373 ? -5.641 11.75 15.859 1 97.5 373 GLU B O 1
ATOM 5846 N N . THR B 1 374 ? -6.242 13.875 16.531 1 98.19 374 THR B N 1
ATOM 5847 C CA . THR B 1 374 ? -4.855 14.273 16.75 1 98.19 374 THR B CA 1
ATOM 5848 C C . THR B 1 374 ? -4.18 13.352 17.766 1 98.19 374 THR B C 1
ATOM 5850 O O . THR B 1 374 ? -3.096 12.828 17.5 1 98.19 374 THR B O 1
ATOM 5853 N N . LYS B 1 375 ? -4.805 13.133 18.859 1 98.06 375 LYS B N 1
ATOM 5854 C CA . LYS B 1 375 ? -4.262 12.266 19.906 1 98.06 375 LYS B CA 1
ATOM 5855 C C . LYS B 1 375 ? -4.117 10.828 19.406 1 98.06 375 LYS B C 1
ATOM 5857 O O . LYS B 1 375 ? -3.115 10.172 19.672 1 98.06 375 LYS B O 1
ATOM 5862 N N . LEU B 1 376 ? -5.129 10.383 18.734 1 97.88 376 LEU B N 1
ATOM 5863 C CA . LEU B 1 376 ? -5.109 9.031 18.188 1 97.88 376 LEU B CA 1
ATOM 5864 C C . LEU B 1 376 ? -3.906 8.836 17.266 1 97.88 376 LEU B C 1
ATOM 5866 O O . LEU B 1 376 ? -3.193 7.832 17.375 1 97.88 376 LEU B O 1
ATOM 5870 N N . ASN B 1 377 ? -3.738 9.703 16.375 1 97.56 377 ASN B N 1
ATOM 5871 C CA . ASN B 1 377 ? -2.621 9.617 15.445 1 97.56 377 ASN B CA 1
ATOM 5872 C C . ASN B 1 377 ? -1.28 9.617 16.172 1 97.56 377 ASN B C 1
ATOM 5874 O O . ASN B 1 377 ? -0.372 8.867 15.805 1 97.56 377 ASN B O 1
ATOM 5878 N N . LEU B 1 378 ? -1.156 10.484 17.156 1 97.94 378 LEU B N 1
ATOM 5879 C CA . LEU B 1 378 ? 0.089 10.531 17.922 1 97.94 378 LEU B CA 1
ATOM 5880 C C . LEU B 1 378 ? 0.311 9.227 18.688 1 97.94 378 LEU B C 1
ATOM 5882 O O . LEU B 1 378 ? 1.452 8.797 18.859 1 97.94 378 LEU B O 1
ATOM 5886 N N . LYS B 1 379 ? -0.747 8.609 19.156 1 98.19 379 LYS B N 1
ATOM 5887 C CA . LYS B 1 379 ? -0.63 7.309 19.812 1 98.19 379 LYS B CA 1
ATOM 5888 C C . LYS B 1 379 ? -0.088 6.258 18.844 1 98.19 379 LYS B C 1
ATOM 5890 O O . LYS B 1 379 ? 0.754 5.441 19.219 1 98.19 379 LYS B O 1
ATOM 5895 N N . ILE B 1 380 ? -0.568 6.23 17.656 1 98.38 380 ILE B N 1
ATOM 5896 C CA . ILE B 1 380 ? -0.075 5.312 16.641 1 98.38 380 ILE B CA 1
ATOM 5897 C C . ILE B 1 380 ? 1.408 5.57 16.375 1 98.38 380 ILE B C 1
ATOM 5899 O O . ILE B 1 380 ? 2.213 4.637 16.344 1 98.38 380 ILE B O 1
ATOM 5903 N N . ILE B 1 381 ? 1.73 6.855 16.266 1 97.81 381 ILE B N 1
ATOM 5904 C CA . ILE B 1 381 ? 3.109 7.254 16.016 1 97.81 381 ILE B CA 1
ATOM 5905 C C . ILE B 1 381 ? 4.012 6.742 17.141 1 97.81 381 ILE B C 1
ATOM 5907 O O . ILE B 1 381 ? 5.078 6.184 16.875 1 97.81 381 ILE B O 1
ATOM 5911 N N . GLU B 1 382 ? 3.607 6.93 18.312 1 97.62 382 GLU B N 1
ATOM 5912 C CA . GLU B 1 382 ? 4.395 6.508 19.469 1 97.62 382 GLU B CA 1
ATOM 5913 C C . GLU B 1 382 ? 4.562 4.992 19.5 1 97.62 382 GLU B C 1
ATOM 5915 O O . GLU B 1 382 ? 5.652 4.488 19.797 1 97.62 382 GLU B O 1
ATOM 5920 N N . GLN B 1 383 ? 3.533 4.281 19.234 1 98.25 383 GLN B N 1
ATOM 5921 C CA . GLN B 1 383 ? 3.611 2.824 19.234 1 98.25 383 GLN B CA 1
ATOM 5922 C C . GLN B 1 383 ? 4.555 2.322 18.141 1 98.25 383 GLN B C 1
ATOM 5924 O O . GLN B 1 383 ? 5.32 1.383 18.359 1 98.25 383 GLN B O 1
ATOM 5929 N N . VAL B 1 384 ? 4.473 2.9 16.984 1 98.62 384 VAL B N 1
ATOM 5930 C CA . VAL B 1 384 ? 5.371 2.527 15.898 1 98.62 384 VAL B CA 1
ATOM 5931 C C . VAL B 1 384 ? 6.816 2.805 16.297 1 98.62 384 VAL B C 1
ATOM 5933 O O . VAL B 1 384 ? 7.699 1.966 16.109 1 98.62 384 VAL B O 1
ATOM 5936 N N . ARG B 1 385 ? 7.031 4.027 16.844 1 97.94 385 ARG B N 1
ATOM 5937 C CA . ARG B 1 385 ? 8.367 4.387 17.328 1 97.94 385 ARG B CA 1
ATOM 5938 C C . ARG B 1 385 ? 8.914 3.326 18.266 1 97.94 385 ARG B C 1
ATOM 5940 O O . ARG B 1 385 ? 10.055 2.881 18.125 1 97.94 385 ARG B O 1
ATOM 5947 N N . ASP B 1 386 ? 8.109 2.912 19.234 1 97.94 386 ASP B N 1
ATOM 5948 C CA . ASP B 1 386 ? 8.516 1.934 20.25 1 97.94 386 ASP B CA 1
ATOM 5949 C C . ASP B 1 386 ? 8.836 0.587 19.594 1 97.94 386 ASP B C 1
ATOM 5951 O O . ASP B 1 386 ? 9.828 -0.06 19.953 1 97.94 386 ASP B O 1
ATOM 5955 N N . GLN B 1 387 ? 8.039 0.173 18.641 1 98.25 387 GLN B N 1
ATOM 5956 C CA . GLN B 1 387 ? 8.25 -1.1 17.953 1 98.25 387 GLN B CA 1
ATOM 5957 C C . GLN B 1 387 ? 9.555 -1.092 17.172 1 98.25 387 GLN B C 1
ATOM 5959 O O . GLN B 1 387 ? 10.195 -2.133 17.016 1 98.25 387 GLN B O 1
ATOM 5964 N N . LEU B 1 388 ? 9.922 0.053 16.688 1 97.44 388 LEU B N 1
ATOM 5965 C CA . LEU B 1 388 ? 11.125 0.169 15.875 1 97.44 388 LEU B CA 1
ATOM 5966 C C . LEU B 1 388 ? 12.367 0.328 16.734 1 97.44 388 LEU B C 1
ATOM 5968 O O . LEU B 1 388 ? 13.492 0.295 16.234 1 97.44 388 LEU B O 1
ATOM 5972 N N . GLY B 1 389 ? 12.188 0.616 18 1 96.5 389 GLY B N 1
ATOM 5973 C CA . GLY B 1 389 ? 13.297 0.783 18.922 1 96.5 389 GLY B CA 1
ATOM 5974 C C . GLY B 1 389 ? 13.922 2.166 18.875 1 96.5 389 GLY B C 1
ATOM 5975 O O . GLY B 1 389 ? 15.094 2.34 19.219 1 96.5 389 GLY B O 1
ATOM 5976 N N . VAL B 1 390 ? 13.242 3.104 18.359 1 96.56 390 VAL B N 1
ATOM 5977 C CA . VAL B 1 390 ? 13.727 4.48 18.328 1 96.56 390 VAL B CA 1
ATOM 5978 C C . VAL B 1 390 ? 13.461 5.145 19.688 1 96.56 390 VAL B C 1
ATOM 5980 O O . VAL B 1 390 ? 12.344 5.078 20.203 1 96.56 390 VAL B O 1
ATOM 5983 N N . LYS B 1 391 ? 14.422 5.844 20.188 1 96.25 391 LYS B N 1
ATOM 5984 C CA . LYS B 1 391 ? 14.281 6.512 21.484 1 96.25 391 LYS B CA 1
ATOM 5985 C C . LYS B 1 391 ? 13.438 7.777 21.359 1 96.25 391 LYS B C 1
ATOM 5987 O O . LYS B 1 391 ? 13.547 8.508 20.375 1 96.25 391 LYS B O 1
ATOM 5992 N N . PRO B 1 392 ? 12.664 8.031 22.391 1 95 392 PRO B N 1
ATOM 5993 C CA . PRO B 1 392 ? 11.961 9.32 22.406 1 95 392 PRO B CA 1
ATOM 5994 C C . PRO B 1 392 ? 12.922 10.508 22.391 1 95 392 PRO B C 1
ATOM 5996 O O . PRO B 1 392 ? 14.086 10.375 22.781 1 95 392 PRO B O 1
ATOM 5999 N N . ILE B 1 393 ? 12.383 11.648 22.047 1 92.88 393 ILE B N 1
ATOM 6000 C CA . ILE B 1 393 ? 13.234 12.812 21.828 1 92.88 393 ILE B CA 1
ATOM 6001 C C . ILE B 1 393 ? 13.844 13.266 23.141 1 92.88 393 ILE B C 1
ATOM 6003 O O . ILE B 1 393 ? 14.891 13.914 23.156 1 92.88 393 ILE B O 1
ATOM 6007 N N . TRP B 1 394 ? 13.211 13 24.266 1 89.94 394 TRP B N 1
ATOM 6008 C CA . TRP B 1 394 ? 13.664 13.516 25.562 1 89.94 394 TRP B CA 1
ATOM 6009 C C . TRP B 1 394 ? 14.703 12.594 26.188 1 89.94 394 TRP B C 1
ATOM 6011 O O . TRP B 1 394 ? 15.336 12.938 27.188 1 89.94 394 TRP B O 1
ATOM 6021 N N . GLU B 1 395 ? 14.836 11.43 25.594 1 90.88 395 GLU B N 1
ATOM 6022 C CA . GLU B 1 395 ? 15.805 10.477 26.141 1 90.88 395 GLU B CA 1
ATOM 6023 C C . GLU B 1 395 ? 17.203 10.742 25.578 1 90.88 395 GLU B C 1
ATOM 6025 O O . GLU B 1 395 ? 17.344 11.086 24.406 1 90.88 395 GLU B O 1
ATOM 6030 N N . GLU B 1 396 ? 18.109 10.531 26.469 1 85.75 396 GLU B N 1
ATOM 6031 C CA . GLU B 1 396 ? 19.5 10.727 26.078 1 85.75 396 GLU B CA 1
ATOM 6032 C C . GLU B 1 396 ? 19.984 9.609 25.156 1 85.75 396 GLU B C 1
ATOM 6034 O O . GLU B 1 396 ? 19.438 8.508 25.172 1 85.75 396 GLU B O 1
ATOM 6039 N N . ASP B 1 397 ? 20.984 9.914 24.312 1 75.44 397 ASP B N 1
ATOM 6040 C CA . ASP B 1 397 ? 21.516 8.984 23.328 1 75.44 397 ASP B CA 1
ATOM 6041 C C . ASP B 1 397 ? 22.281 7.852 23.984 1 75.44 397 ASP B C 1
ATOM 6043 O O . ASP B 1 397 ? 22.891 8.047 25.047 1 75.44 397 ASP B O 1
#

InterPro domains:
  IPR000683 Gfo/Idh/MocA-like oxidoreductase, N-terminal [PF01408] (25-143)
  IPR050984 Gfo/Idh/MocA domain-containing protein [PTHR22604] (23-391)
  IPR055170 GFO/IDH/MocA-like oxidoreductase domain [PF22725] (152-248)

Secondary structure (DSSP, 8-state):
--EE-SPPPPTT-TT-S-TT----EEEEEE--SHHHHHHHHHHTT-TTEEEEEEE-SSHHHHHHHHHHHT-SEEESSHHHHHT-TT--EEEE-S-GGGHHHHHHHHHHTT-EEEEESS--SSHHHHHHHHHHHHHHT--EEEE-GGGGSHHHHHHHHHHHTTTT-SEEEEEEEEE-BGGGTS-TTTSGGG-GGGT-SHHHHTTHHHHHHHHHHTTTPPPSEEEEEEEEETTTTEEEEEEEEEEE--S--PPPEE-TTS-EE---TT-EEEEEEEESBS-----EEEEETTEEEEEPSSTTS--EEEEEEE-SSTT-EEEEEEEE-PPPPPPHHHHHTT--SSTTGGGHHHHHHHHHHHHHTT-SS-TTS-HHHHHHHHHHHHHHHHHHTPPPTTS--/-EEE-SPPPPTT-TT-S-TT----EEEEEE--SHHHHHHHHHHTT-TTEEEEEEE-SSHHHHHHHHHHHT-SEEESSHHHHHT-TT--EEEE-S-GGGHHHHHHHHHHTT-EEEEESS--SSHHHHHHHHHHHHHHT--EEEE-GGGGSHHHHHHHHHHHTTTT-SEEEEEEEEE-BGGGT--TTTSGGG-GGGT-SHHHHTTHHHHHHHHHHTTTPPPSEEEEEEEEETTTTEEEEEEEEEEE--S-----EE-TTSPEEP--TT-EEEEEEEESBS-----EEEEETTEEEEEPSSTTS--EEEEEEE-SSTT-EEEEEEEE-PPPPPPHHHHHTT--SSTTGGGHHHHHHHHHHHHHTT-SS-TTS-HHHHHHHHHHHHHHHHHHTPPPTTS--

Foldseek 3Di:
DPADQFFQQFPLDNVDRDLLDFAAAEEEEEALDQLSLLLLQLCVVRPRYYHAEYEYCAQVSQVVSCVLNVHDYYDNDLLVRLLDPRHAEYEYDDFQACLLVSLVSNVVSVHAYEYEFPNHLFLVSLVVSVVSCVVSLHAYEYPLLLLLARQNVVVLVCLVVCLQPFWAEKEFEAEAACVVPADPPPGLLLAQLRPHAFLRPPVLQLLLVVCSNLVNDFFPDKDKEFDADPVRQYTFKMKMKTWDFAPDPDQFDQDPVRDTDGDGGSTYMYIYIYGHHHGDQGKMKIHHPFWIKIFGPVSSQGFKIKIWGADPDPPHTDDIYIYGHDADDRDPSCVSSPHHDDPNSSSSSSVVRQSSRCVVVSHRYGPSAGSSSSSSSSVSSVVNCVNHPRDHSPDDD/DPADQFFQQFPLDNVDRDLLDFAAAEEEEEALDQLSLLLLQLCVVRPRYYHAEYEYCAQVSQVVSCVLNVHPYYDNDLLVRLLDPRHAEYEYDDFQACLLVSLVSNVVSVHAYEYEFPNHLFLVSLVVSVVSCVVSLHAYEYPLLLLLARQNVVVLVCLVVCLQPFWAEKEFEAEAACVVPADPPPGCLLAQLRPHAWLRPPVLQLLLVVCSNLVNDFFPDKDKEFDADPVRQYTFKMKMKTWDFAPDPDQFDQDPVRDTDGDGHSTYMYIYIYGHHHGDQGKMKIHHPFWIKIFGPVSSQGFKIKIWGADPDPPHTDDIYIYGHDADDRDPSCVSSPHHDDPNSSSSSSVVRQSSRCVVVSHRYGPSAGSSSSSSSSVSSVVNCVNHPRDHSPDDD